Protein AF-A0A3N5YBY5-F1 (afdb_monomer)

Radius of gyration: 33.82 Å; Cα contacts (8 Å, |Δi|>4): 2757; chains: 1; bounding box: 139×80×97 Å

Nearest PDB structures (foldseek):
  2w78-assembly2_B  TM=7.275E-01  e=4.255E-14  Pseudomonas aeruginosa PAO1
  2iah-assembly1_A  TM=6.983E-01  e=4.044E-14  Pseudomonas aeruginosa
  1xkw-assembly1_A  TM=7.109E-01  e=9.122E-14  Pseudomonas aeruginosa
  3qq2-assembly1_A-2  TM=3.148E-01  e=1.430E-02  Bordetella pertussis
  3qq2-assembly2_B  TM=3.368E-01  e=1.409E-01  Bordetella pertussis

Foldseek 3Di:
DDDDDDDDDDDDDDDDDDDDDDDDDDDDDDDDDDDDDPVVVVVVVVVVVVVVVPDDPDFFFDALWFKEKEFEEEPVRFTDWQKWKWKAAAFFRFIDIFTAHPRRIAMGPRHHFGWIKIWTDDAQWEIEIEPTFTTDGPYHFYDYHYTYGDRDPDYHYDPDDTDPDDQFDQWDKDKQFLCNLPPADDLQQFSVQVLQLGFQKDWDDQDNQAPHRSFIQMWGQQAFSLQEWEEESRFTWADQQQSHRPLTDGDGSNQWGMKMWTAFQDFQLDFQGDGIYMYTYGDWAGADKDKDKDKDWDWQVPDDADPVCVVVVHDRDTWIKIKIKMKIKHAPPGSFKIKIKIKIKIKTKHQRHLWFWKAFFWAQQLLAPPLPLVSLQVLLVLVVFPHFDLLLSCLSVDAFPVRARLQHHAPHHDPRRRDTHRHMGGHIKIKIKMKMKMWMWGDDPSFKIKIKIKIKMKMKIKGQRDEPVIRDNQEGGRWIKIKIKIKIKIKIKMWGDPDSFKITMWMKIKIKMKMWMAIDARDFCVSSLADDLLCVVVGGAAFEEEPRGHTGTHYQWGTKIKMKMKMKRWFWMWGDDDQKIKIWTKIKMKIKMKMFIGGCQSKHWYHDHVSCSRLLWTAKIKHKDFDRIWTKIWMKMKIKMWIFGCPDPFKTKIWIKMKIKTGAIFTAALLAKAFDPVQFDLDDPFDDPVHADDAGGGIDRGHGPGGQEHIDIDMKIWIKMKGDPDPDSFKIKIKIKIKGWHHDRCNLVNQSSDAAQGMDMAMAHTGNQRSQRTFNPNPADPSGGRGPPGPGAYHDPSDGDPVHGDHRFGEGEDRPQDIKMKMKIKIKMWGDPDDFKIKIKMKIKMKIALQKAKDQPQDADDDDDDQPPDSQRDPDDDGHYMYITRGKMKIKIKIKMWMFGDDPQKGKIKIKIAMFIWMLQNADPSGNPDDHRDPPVPSVVSTDTHPPDDRIDIKMKMKGQDDQPDDDPDPVVRCVRRVDMDIYMDD

Sequence (987 aa):
MASGGPFPCGGGFMDMVSPPTVLYRGVGPPRGNRPLATRHFRLLLVAWILASLAPPRVIAQTVSTGAIVGTVRDQTGAGVPRVAVKITLKDSGVVREVLSNEKGGYVASLLAPGRYSVAAKLEGFQTAVVDPVTVRVTERTTVAITLLAGGGSDTVVVTGEVPLINSSTAAKGEVIEETSIRQLPLPTLNFQQLLALSPGASASLSNNTDLGRGDTFISVNGQRMTSNNMTINGTEVISAGSNSTVNVAVPAPDTLQEFVVQTSLFNAASGRNSGGNVAVLTKSGSNDFHGHLYEFLRNRVLNANDFFLNSRGRDRPILTRNQFGGTLGGPILKDKIHF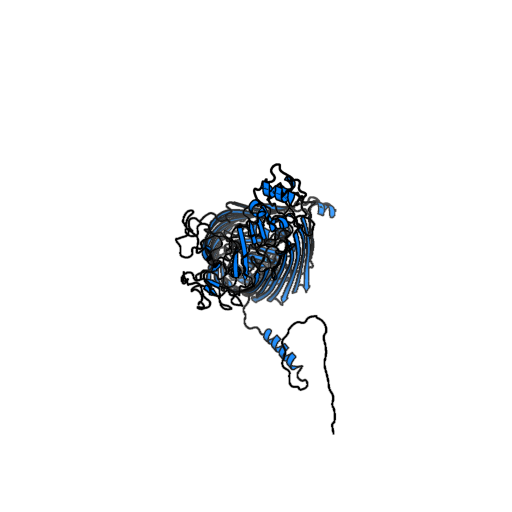FVSYQGTRERNGTSLANSLATPNIPAGLTEDRSTAALQKLADAHGASAVDPVSLGLLQARLPNGQYAIPSAGAAAEDPTTLVPTPLSAISRFNENQSNVNIDLQIGTDDRLDWKVFFSRVSQYQALFSFLGPNPFQAPGYGGYVDHDNWVVTLSETHVFNSRIVNRALYGFNSSAGKFAPEEPFTNAQFGIANPLANDYPGLSTIGVTGLFTIGSTSLADGSAAGRTHNWTDTLSWSRGRHDMTLGGHVRHTALDLHLDFYSRGSVLFSNFKDFLGGITAVAFLGNGIRDRELRTTDSALFFQDDIRLTRNFTLNAGVRFEHYGGISENEGRLSAFYPEIFAKNQLPCTPAAPCNPPSGIKLLSPGQTLNPGTHHFAPRLGFAWSPLAGDGLAVRGGYGVYFDKFSLNIGVQQVLNYPNGVVGTGLAGPFFANPFPDLSTTEFPVSPVIPSPVPYYAGGVASADLRTPISGLFVDPSLRTPYVYVYSLGIQWQPARHYAVELDYVGNKGTKLINIRTLNQGVGATAPYTASGFSNNKVLNGLQMVETTGISHYDSLQASLKRRFDPLDFLVSYTFSKSKDDYSGAPASELNALPGDQQDRRSQRALSNLDRAHRVVANFVWFPKVVHSGGSTIAGRLLNDWQFSGIVT

Solvent-accessible surface area (backbone atoms only — not comparable to full-atom values): 50349 Å² total; per-residue (Å²): 135,93,87,86,87,86,91,90,89,85,88,88,80,90,85,87,93,84,90,80,87,91,76,84,87,84,84,88,86,87,88,88,81,87,92,80,64,79,66,53,60,54,51,50,51,50,48,51,53,51,52,74,68,52,76,72,93,76,83,50,8,43,75,68,26,10,22,46,36,36,37,35,21,38,88,85,70,49,41,42,51,70,30,42,36,40,38,30,35,66,55,42,61,51,61,47,63,29,54,20,34,89,66,3,38,36,59,46,69,78,33,71,56,47,50,25,38,41,36,39,42,47,92,59,29,26,34,29,32,37,49,69,42,68,32,42,64,78,39,73,36,62,49,78,42,66,38,49,83,38,81,54,93,55,70,48,75,43,76,55,78,68,67,89,64,69,51,67,48,35,49,38,62,50,74,48,44,39,67,58,56,62,57,41,83,52,75,51,54,41,58,68,70,60,61,41,56,43,60,52,36,40,55,70,84,62,58,73,49,47,75,60,54,50,72,52,63,49,32,19,54,64,33,44,45,48,22,43,42,41,24,52,69,59,21,64,46,57,26,58,61,33,29,21,67,50,87,50,81,77,71,52,38,90,46,38,45,35,34,34,44,32,50,43,66,69,57,31,91,58,68,72,30,57,24,30,42,34,47,34,35,65,45,74,28,22,60,56,79,49,67,53,75,52,71,49,82,46,46,48,88,82,49,81,65,56,68,73,42,50,77,67,76,42,78,70,52,54,38,37,36,40,43,34,37,37,41,45,30,16,47,82,38,74,66,34,28,20,28,18,38,33,41,40,39,40,44,36,40,33,15,57,12,64,60,28,11,31,22,46,23,33,24,38,15,51,42,43,90,64,56,48,71,71,50,46,38,54,45,22,52,72,54,70,22,96,48,61,24,73,44,43,49,45,49,59,56,33,59,42,100,86,69,48,51,46,55,67,53,25,87,55,79,51,96,54,41,72,44,72,34,76,37,76,45,67,27,74,14,35,30,36,37,45,35,40,36,46,27,40,37,37,50,49,84,81,39,38,36,40,39,40,39,38,39,40,33,45,37,46,32,37,28,22,37,36,50,77,91,47,62,56,47,29,42,38,59,68,24,18,22,44,41,37,37,39,27,39,40,39,32,42,36,36,37,39,50,84,47,58,43,36,36,39,18,30,32,45,18,41,25,33,33,39,37,38,38,38,59,36,67,87,50,38,26,64,82,45,55,28,52,52,67,41,37,90,87,33,44,38,23,30,20,41,35,31,56,89,22,38,27,40,45,32,42,46,55,39,47,36,36,39,39,34,39,36,44,37,39,30,25,27,37,39,41,55,55,94,49,39,40,33,42,34,40,32,34,41,37,44,39,40,36,42,35,36,50,45,49,22,47,44,22,31,40,36,17,76,33,69,39,33,41,34,43,23,26,35,51,36,22,34,27,23,50,59,59,36,62,46,47,37,35,34,48,36,40,35,40,23,37,27,36,46,33,46,79,52,100,43,36,22,39,36,44,25,32,23,42,39,34,49,43,27,50,19,25,67,85,23,69,44,53,45,51,39,79,91,56,43,64,87,76,62,75,74,63,43,99,92,47,81,60,69,66,58,50,36,62,42,76,34,54,56,64,44,54,69,41,71,60,48,80,45,82,29,48,33,43,26,27,6,28,30,90,55,103,54,97,40,44,25,40,31,22,38,42,33,43,33,46,33,62,81,42,44,36,67,64,57,50,29,40,53,16,54,48,33,12,49,70,42,43,13,53,55,39,79,26,55,50,46,39,48,38,82,55,67,87,65,65,72,64,40,72,60,38,55,70,32,84,51,45,26,24,49,93,74,36,75,34,89,92,38,50,34,75,75,35,31,58,28,43,39,86,80,54,48,78,23,33,29,45,43,37,36,46,31,40,34,36,41,88,44,100,52,34,33,39,38,44,30,43,43,38,31,37,38,38,30,29,68,38,57,44,58,75,40,70,79,71,77,97,81,58,76,87,79,85,60,97,55,57,68,87,68,92,75,73,58,39,28,32,42,39,42,70,24,46,36,40,20,44,31,47,32,36,34,45,39,36,52,57,87,53,44,34,33,42,37,20,32,28,42,36,49,25,31,19,45,58,65,57,43,85,56,30,62,78,80,57,75,62,82,58,77,84,52,55,73,81,44,56,47,72,26,90,73,45,51,54,69,45,55,30,40,38,41,40,36,44,60,71,76,72,47,88,64,94,46,70,65,57,28,54,78,52,28,72,56,72,51,55,39,75,48,110

Structure (mmCIF, N/CA/C/O backbone):
data_AF-A0A3N5YBY5-F1
#
_entry.id   AF-A0A3N5YBY5-F1
#
loop_
_atom_site.group_PDB
_atom_site.id
_atom_site.type_symbol
_atom_site.label_atom_id
_atom_site.label_alt_id
_atom_site.label_comp_id
_atom_site.label_asym_id
_atom_site.label_entity_id
_atom_site.label_seq_id
_atom_site.pdbx_PDB_ins_code
_atom_site.Cartn_x
_atom_site.Cartn_y
_atom_site.Cartn_z
_atom_site.occupancy
_atom_site.B_iso_or_equiv
_atom_site.auth_seq_id
_atom_site.auth_comp_id
_atom_site.auth_asym_id
_atom_site.auth_atom_id
_atom_site.pdbx_PDB_model_num
ATOM 1 N N . MET A 1 1 ? 95.776 -48.937 -19.760 1.00 31.14 1 MET A N 1
ATOM 2 C CA . MET A 1 1 ? 95.254 -47.549 -19.786 1.00 31.14 1 MET A CA 1
ATOM 3 C C . MET A 1 1 ? 93.733 -47.610 -19.968 1.00 31.14 1 MET A C 1
ATOM 5 O O . MET A 1 1 ? 93.302 -48.553 -20.615 1.00 31.14 1 MET A O 1
ATOM 9 N N . ALA A 1 2 ? 92.984 -46.619 -19.453 1.00 32.22 2 ALA A N 1
ATOM 10 C CA . ALA A 1 2 ? 91.539 -46.330 -19.658 1.00 32.22 2 ALA A CA 1
ATOM 11 C C . ALA A 1 2 ? 90.434 -47.233 -19.016 1.00 32.22 2 ALA A C 1
ATOM 13 O O . ALA A 1 2 ? 90.476 -48.455 -19.121 1.00 32.22 2 ALA A O 1
ATOM 14 N N . SER A 1 3 ? 89.424 -46.576 -18.396 1.00 30.06 3 SER A N 1
ATOM 15 C CA . SER A 1 3 ? 88.112 -47.052 -17.855 1.00 30.06 3 SER A CA 1
ATOM 16 C C . SER A 1 3 ? 87.299 -45.836 -17.301 1.00 30.06 3 SER A C 1
ATOM 18 O O . SER A 1 3 ? 87.886 -44.763 -17.185 1.00 30.06 3 SER A O 1
ATOM 20 N N . GLY A 1 4 ? 85.995 -45.853 -16.940 1.00 24.27 4 GLY A N 1
ATOM 21 C CA . GLY A 1 4 ? 84.892 -46.810 -17.192 1.00 24.27 4 GLY A CA 1
ATOM 22 C C . GLY A 1 4 ? 83.637 -46.651 -16.273 1.00 24.27 4 GLY A C 1
ATOM 23 O O . GLY A 1 4 ? 83.687 -47.080 -15.126 1.00 24.27 4 GLY A O 1
ATOM 24 N N . GLY A 1 5 ? 82.495 -46.143 -16.786 1.00 19.98 5 GLY A N 1
ATOM 25 C CA . GLY A 1 5 ? 81.152 -46.080 -16.120 1.00 19.98 5 GLY A CA 1
ATOM 26 C C . GLY A 1 5 ? 80.858 -44.827 -15.246 1.00 19.98 5 GLY A C 1
ATOM 27 O O . GLY A 1 5 ? 81.775 -44.021 -15.096 1.00 19.98 5 GLY A O 1
ATOM 28 N N . PRO A 1 6 ? 79.660 -44.648 -14.604 1.00 35.16 6 PRO A N 1
ATOM 29 C CA . PRO A 1 6 ? 78.338 -45.311 -14.804 1.00 35.16 6 PRO A CA 1
ATOM 30 C C . PRO A 1 6 ? 77.009 -44.475 -14.538 1.00 35.16 6 PRO A C 1
ATOM 32 O O . PRO A 1 6 ? 76.935 -43.711 -13.586 1.00 35.16 6 PRO A O 1
ATOM 35 N N . PHE A 1 7 ? 75.908 -44.766 -15.274 1.00 23.44 7 PHE A N 1
ATOM 36 C CA . PHE A 1 7 ? 74.462 -44.896 -14.849 1.00 23.44 7 PHE A CA 1
ATOM 37 C C . PHE A 1 7 ? 73.559 -43.717 -14.264 1.00 23.44 7 PHE A C 1
ATOM 39 O O . PHE A 1 7 ? 74.070 -42.608 -14.157 1.00 23.44 7 PHE A O 1
ATOM 46 N N . PRO A 1 8 ? 72.188 -43.838 -14.078 1.00 38.22 8 PRO A N 1
ATOM 47 C CA . PRO A 1 8 ? 71.213 -42.833 -14.617 1.00 38.22 8 PRO A CA 1
ATOM 48 C C . PRO A 1 8 ? 69.957 -42.429 -13.736 1.00 38.22 8 PRO A C 1
ATOM 50 O O . PRO A 1 8 ? 69.976 -42.573 -12.518 1.00 38.22 8 PRO A O 1
ATOM 53 N N . CYS A 1 9 ? 68.837 -42.044 -14.410 1.00 22.69 9 CYS A N 1
ATOM 54 C CA . CYS A 1 9 ? 67.406 -41.839 -14.003 1.00 22.69 9 CYS A CA 1
ATOM 55 C C . CYS A 1 9 ? 66.960 -40.422 -13.548 1.00 22.69 9 CYS A C 1
ATOM 57 O O . CYS A 1 9 ? 67.701 -39.748 -12.847 1.00 22.69 9 CYS A O 1
ATOM 59 N N . GLY A 1 10 ? 65.752 -39.908 -13.879 1.00 23.75 10 GLY A N 1
ATOM 60 C CA . GLY A 1 10 ? 64.615 -40.401 -14.709 1.00 23.75 10 GLY A CA 1
ATOM 61 C C . GLY A 1 10 ? 63.506 -39.317 -14.902 1.00 23.75 10 GLY A C 1
ATOM 62 O O . GLY A 1 10 ? 63.666 -38.223 -14.368 1.00 23.75 10 GLY A O 1
ATOM 63 N N . GLY A 1 11 ? 62.397 -39.558 -15.641 1.00 22.47 11 GLY A N 1
ATOM 64 C CA . GLY A 1 11 ? 61.327 -38.538 -15.843 1.00 22.47 11 GLY A CA 1
ATOM 65 C C . GLY A 1 11 ? 60.123 -38.893 -16.760 1.00 22.47 11 GLY A C 1
ATOM 66 O O . GLY A 1 11 ? 59.974 -40.047 -17.151 1.00 22.47 11 GLY A O 1
ATOM 67 N N . GLY A 1 12 ? 59.302 -37.878 -17.111 1.00 23.62 12 GLY A N 1
ATOM 68 C CA . GLY A 1 12 ? 58.110 -37.909 -18.009 1.00 23.62 12 GLY A CA 1
ATOM 69 C C . GLY A 1 12 ? 56.735 -37.990 -17.298 1.00 23.62 12 GLY A C 1
ATOM 70 O O . GLY A 1 12 ? 56.706 -38.303 -16.113 1.00 23.62 12 GLY A O 1
ATOM 71 N N . PHE A 1 13 ? 55.562 -37.750 -17.920 1.00 23.14 13 PHE A N 1
ATOM 72 C CA . PHE A 1 13 ? 55.156 -36.865 -19.045 1.00 23.14 13 PHE A CA 1
ATOM 73 C C . PHE A 1 13 ? 53.597 -36.665 -19.014 1.00 23.14 13 PHE A C 1
ATOM 75 O O . PHE A 1 13 ? 52.918 -37.428 -18.338 1.00 23.14 13 PHE A O 1
ATOM 82 N N . MET A 1 14 ? 53.070 -35.630 -19.697 1.00 24.73 14 MET A N 1
ATOM 83 C CA . MET A 1 14 ? 51.653 -35.185 -19.926 1.00 24.73 14 MET A CA 1
ATOM 84 C C . MET A 1 14 ? 50.441 -36.116 -19.638 1.00 24.73 14 MET A C 1
ATOM 86 O O . MET A 1 14 ? 50.483 -37.273 -20.036 1.00 24.73 14 MET A O 1
ATOM 90 N N . ASP A 1 15 ? 49.298 -35.539 -19.184 1.00 24.06 15 ASP A N 1
ATOM 91 C CA . ASP A 1 15 ? 48.032 -35.526 -19.977 1.00 24.06 15 ASP A CA 1
ATOM 92 C C . ASP A 1 15 ? 46.940 -34.489 -19.523 1.00 24.06 15 ASP A C 1
ATOM 94 O O . ASP A 1 15 ? 47.198 -33.641 -18.669 1.00 24.06 15 ASP A O 1
ATOM 98 N N . MET A 1 16 ? 45.760 -34.524 -20.172 1.00 24.00 16 MET A N 1
ATOM 99 C CA . MET A 1 16 ? 44.712 -33.491 -20.383 1.00 24.00 16 MET A CA 1
ATOM 100 C C . MET A 1 16 ? 43.840 -32.896 -19.232 1.00 24.00 16 MET A C 1
ATOM 102 O O . MET A 1 16 ? 43.661 -33.427 -18.141 1.00 24.00 16 MET A O 1
ATOM 106 N N . VAL A 1 17 ? 43.220 -31.763 -19.609 1.00 24.83 17 VAL A N 1
ATOM 107 C CA . VAL A 1 17 ? 42.295 -30.802 -18.955 1.00 24.83 17 VAL A CA 1
ATOM 108 C C . VAL A 1 17 ? 41.044 -31.357 -18.231 1.00 24.83 17 VAL A C 1
ATOM 110 O O . VAL A 1 17 ? 40.210 -32.006 -18.859 1.00 24.83 17 VAL A O 1
ATOM 113 N N . SER A 1 18 ? 40.803 -30.916 -16.978 1.00 23.08 18 SER A N 1
ATOM 114 C CA . SER A 1 18 ? 39.488 -30.478 -16.418 1.00 23.08 18 SER A CA 1
ATOM 115 C C . SER A 1 18 ? 39.615 -29.925 -14.967 1.00 23.08 18 SER A C 1
ATOM 117 O O . SER A 1 18 ? 40.661 -30.131 -14.351 1.00 23.08 18 SER A O 1
ATOM 119 N N . PRO A 1 19 ? 38.637 -29.158 -14.421 1.00 39.25 19 PRO A N 1
ATOM 120 C CA . PRO A 1 19 ? 38.922 -28.121 -13.408 1.00 39.25 19 PRO A CA 1
ATOM 121 C C . PRO A 1 19 ? 38.645 -28.467 -11.925 1.00 39.25 19 PRO A C 1
ATOM 123 O O . PRO A 1 19 ? 37.700 -29.186 -11.602 1.00 39.25 19 PRO A O 1
ATOM 126 N N . PRO A 1 20 ? 39.403 -27.829 -11.011 1.00 29.12 20 PRO A N 1
ATOM 127 C CA . PRO A 1 20 ? 38.884 -27.279 -9.745 1.00 29.12 20 PRO A CA 1
ATOM 128 C C . PRO A 1 20 ? 39.329 -25.808 -9.531 1.00 29.12 20 PRO A C 1
ATOM 130 O O . PRO A 1 20 ? 40.441 -25.423 -9.874 1.00 29.12 20 PRO A O 1
ATOM 133 N N . THR A 1 21 ? 38.476 -24.896 -9.057 1.00 27.27 21 THR A N 1
ATOM 134 C CA . THR A 1 21 ? 38.075 -24.713 -7.641 1.00 27.27 21 THR A CA 1
ATOM 135 C C . THR A 1 21 ? 39.260 -24.415 -6.711 1.00 27.27 21 THR A C 1
ATOM 137 O O . THR A 1 21 ? 39.928 -25.328 -6.230 1.00 27.27 21 THR A O 1
ATOM 140 N N . VAL A 1 22 ? 39.491 -23.131 -6.408 1.00 26.27 22 VAL A N 1
ATOM 141 C CA . VAL A 1 22 ? 40.531 -22.678 -5.466 1.00 26.27 22 VAL A CA 1
ATOM 142 C C . VAL A 1 22 ? 39.937 -22.460 -4.072 1.00 26.27 22 VAL A C 1
ATOM 144 O O . VAL A 1 22 ? 39.065 -21.616 -3.887 1.00 26.27 22 VAL A O 1
ATOM 147 N N . LEU A 1 23 ? 40.472 -23.167 -3.074 1.00 26.52 23 LEU A N 1
ATOM 148 C CA . LEU A 1 23 ? 40.331 -22.839 -1.652 1.00 26.52 23 LEU A CA 1
ATOM 149 C C . LEU A 1 23 ? 41.713 -22.868 -0.985 1.00 26.52 23 LEU A C 1
ATOM 151 O O . LEU A 1 23 ? 42.589 -23.645 -1.370 1.00 26.52 23 LEU A O 1
ATOM 155 N N . TYR A 1 24 ? 41.923 -21.984 -0.010 1.00 27.33 24 TYR A N 1
ATOM 156 C CA . TYR A 1 24 ? 43.240 -21.744 0.588 1.00 27.33 24 TYR A CA 1
ATOM 157 C C . TYR A 1 24 ? 43.753 -22.920 1.438 1.00 27.33 24 TYR A C 1
ATOM 159 O O . TYR A 1 24 ? 42.990 -23.635 2.088 1.00 27.33 24 TYR A O 1
ATOM 167 N N . ARG A 1 25 ? 45.083 -23.085 1.475 1.00 26.69 25 ARG A N 1
ATOM 168 C CA . ARG A 1 25 ? 45.765 -24.060 2.343 1.00 26.69 25 ARG A CA 1
ATOM 169 C C . ARG A 1 25 ? 45.563 -23.724 3.825 1.00 26.69 25 ARG A C 1
ATOM 171 O O . ARG A 1 25 ? 45.786 -22.589 4.235 1.00 26.69 25 ARG A O 1
ATOM 178 N N . GLY A 1 26 ? 45.260 -24.741 4.630 1.00 25.44 26 GLY A N 1
ATOM 179 C CA . GLY A 1 26 ? 45.370 -24.675 6.091 1.00 25.44 26 GLY A CA 1
ATOM 180 C C . GLY A 1 26 ? 46.791 -24.954 6.605 1.00 25.44 26 GLY A C 1
ATOM 181 O O . GLY A 1 26 ? 47.669 -25.383 5.854 1.00 25.44 26 GLY A O 1
ATOM 182 N N . VAL A 1 27 ? 46.993 -24.759 7.911 1.00 28.73 27 VAL A N 1
ATOM 183 C CA . VAL A 1 27 ? 48.211 -25.134 8.657 1.00 28.73 27 VAL A CA 1
ATOM 184 C C . VAL A 1 27 ? 47.902 -26.324 9.577 1.00 28.73 27 VAL A C 1
ATOM 186 O O . VAL A 1 27 ? 46.794 -26.436 10.098 1.00 28.73 27 VAL A O 1
ATOM 189 N N . GLY A 1 28 ? 48.861 -27.244 9.732 1.00 27.41 28 GLY A N 1
ATOM 190 C CA . GLY A 1 28 ? 48.680 -28.515 10.447 1.00 27.41 28 GLY A CA 1
ATOM 191 C C . GLY A 1 28 ? 48.826 -28.457 11.985 1.00 27.41 28 GLY A C 1
ATOM 192 O O . GLY A 1 28 ? 49.253 -27.439 12.527 1.00 27.41 28 GLY A O 1
ATOM 193 N N . PRO A 1 29 ? 48.490 -29.556 12.696 1.00 40.53 29 PRO A N 1
ATOM 194 C CA . PRO A 1 29 ? 48.344 -29.591 14.159 1.00 40.53 29 PRO A CA 1
ATOM 195 C C . PRO A 1 29 ? 49.488 -30.323 14.897 1.00 40.53 29 PRO A C 1
ATOM 197 O O . PRO A 1 29 ? 50.286 -31.028 14.275 1.00 40.53 29 PRO A O 1
ATOM 200 N N . PRO A 1 30 ? 49.465 -30.323 16.245 1.00 33.22 30 PRO A N 1
ATOM 201 C CA . PRO A 1 30 ? 49.961 -31.446 17.043 1.00 33.22 30 PRO A CA 1
ATOM 202 C C . PRO A 1 30 ? 48.867 -32.172 17.863 1.00 33.22 30 PRO A C 1
ATOM 204 O O . PRO A 1 30 ? 47.788 -31.658 18.138 1.00 33.22 30 PRO A O 1
ATOM 207 N N . ARG A 1 31 ? 49.168 -33.430 18.207 1.00 29.16 31 ARG A N 1
ATOM 208 C CA . ARG A 1 31 ? 48.265 -34.510 18.662 1.00 29.16 31 ARG A CA 1
ATOM 209 C C . ARG A 1 31 ? 47.920 -34.493 20.168 1.00 29.16 31 ARG A C 1
ATOM 211 O O . ARG A 1 31 ? 48.782 -34.187 20.981 1.00 29.16 31 ARG A O 1
ATOM 218 N N . GLY A 1 32 ? 46.765 -35.079 20.522 1.00 27.03 32 GLY A N 1
ATOM 219 C CA . GLY A 1 32 ? 46.484 -35.696 21.840 1.00 27.03 32 GLY A CA 1
ATOM 220 C C . GLY A 1 32 ? 45.522 -34.919 22.769 1.00 27.03 32 GLY A C 1
ATOM 221 O O . GLY A 1 32 ? 45.461 -33.703 22.694 1.00 27.03 32 GLY A O 1
ATOM 222 N N . ASN A 1 33 ? 44.754 -35.552 23.673 1.00 28.03 33 ASN A N 1
ATOM 223 C CA . ASN A 1 33 ? 44.588 -36.994 23.922 1.00 28.03 33 ASN A CA 1
ATOM 224 C C . ASN A 1 33 ? 43.278 -37.320 24.704 1.00 28.03 33 ASN A C 1
ATOM 226 O O . ASN A 1 33 ? 43.123 -36.849 25.822 1.00 28.03 33 ASN A O 1
ATOM 230 N N . ARG A 1 34 ? 42.413 -38.194 24.147 1.00 31.67 34 ARG A N 1
ATOM 231 C CA . ARG A 1 34 ? 41.228 -38.892 24.740 1.00 31.67 34 ARG A CA 1
ATOM 232 C C . ARG A 1 34 ? 40.074 -38.066 25.391 1.00 31.67 34 ARG A C 1
ATOM 234 O O . ARG A 1 34 ? 40.276 -36.943 25.832 1.00 31.67 34 ARG A O 1
ATOM 241 N N . PRO A 1 35 ? 38.825 -38.599 25.423 1.00 35.84 35 PRO A N 1
ATOM 242 C CA . PRO A 1 35 ? 37.631 -37.812 25.762 1.00 35.84 35 PRO A CA 1
ATOM 243 C C . PRO A 1 35 ? 37.178 -37.917 27.229 1.00 35.84 35 PRO A C 1
ATOM 245 O O . PRO A 1 35 ? 37.135 -39.000 27.809 1.00 35.84 35 PRO A O 1
ATOM 248 N N . LEU A 1 36 ? 36.702 -36.795 27.775 1.00 33.97 36 LEU A N 1
ATOM 249 C CA . LEU A 1 36 ? 35.921 -36.695 29.013 1.00 33.97 36 LEU A CA 1
ATOM 250 C C . LEU A 1 36 ? 34.865 -35.575 28.870 1.00 33.97 36 LEU A C 1
ATOM 252 O O . LEU A 1 36 ? 34.923 -34.770 27.946 1.00 33.97 36 LEU A O 1
ATOM 256 N N . ALA A 1 37 ? 33.911 -35.512 29.806 1.00 36.91 37 ALA A N 1
ATOM 257 C CA . ALA A 1 37 ? 32.986 -34.383 30.009 1.00 36.91 37 ALA A CA 1
ATOM 258 C C . ALA A 1 37 ? 31.827 -34.129 29.003 1.00 36.91 37 ALA A C 1
ATOM 260 O O . ALA A 1 37 ? 31.244 -33.044 29.029 1.00 36.91 37 ALA A O 1
ATOM 261 N N . THR A 1 38 ? 31.329 -35.125 28.256 1.00 43.66 38 THR A N 1
ATOM 262 C CA . THR A 1 38 ? 30.087 -34.994 27.441 1.00 43.66 38 THR A CA 1
ATOM 263 C C . THR A 1 38 ? 28.827 -34.600 28.243 1.00 43.66 38 THR A C 1
ATOM 265 O O . THR A 1 38 ? 27.834 -34.160 27.664 1.00 43.66 38 THR A O 1
ATOM 268 N N . ARG A 1 39 ? 28.849 -34.722 29.581 1.00 39.44 39 ARG A N 1
ATOM 269 C CA . ARG A 1 39 ? 27.802 -34.198 30.483 1.00 39.44 39 ARG A CA 1
ATOM 270 C C . ARG A 1 39 ? 27.863 -32.676 30.677 1.00 39.44 39 ARG A C 1
ATOM 272 O O . ARG A 1 39 ? 26.812 -32.056 30.805 1.00 39.44 39 ARG A O 1
ATOM 279 N N . HIS A 1 40 ? 29.049 -32.066 30.661 1.00 41.97 40 HIS A N 1
ATOM 280 C CA . HIS A 1 40 ? 29.202 -30.632 30.937 1.00 41.97 40 HIS A CA 1
ATOM 281 C C . HIS A 1 40 ? 28.741 -29.762 29.767 1.00 41.97 40 HIS A C 1
ATOM 283 O O . HIS A 1 40 ? 28.111 -28.738 30.001 1.00 41.97 40 HIS A O 1
ATOM 289 N N . PHE A 1 41 ? 28.936 -30.197 28.516 1.00 46.31 41 PHE A N 1
ATOM 290 C CA . PHE A 1 41 ? 28.418 -29.460 27.356 1.00 46.31 41 PHE A CA 1
ATOM 291 C C . PHE A 1 41 ? 26.880 -29.411 27.333 1.00 46.31 41 PHE A C 1
ATOM 293 O O . PHE A 1 41 ? 26.304 -28.381 27.004 1.00 46.31 41 PHE A O 1
ATOM 300 N N . ARG A 1 42 ? 26.194 -30.484 27.764 1.00 44.69 42 ARG A N 1
ATOM 301 C CA . ARG A 1 42 ? 24.725 -30.477 27.914 1.00 44.69 42 ARG A CA 1
ATOM 302 C C . ARG A 1 42 ? 24.258 -29.581 29.064 1.00 44.69 42 ARG A C 1
ATOM 304 O O . ARG A 1 42 ? 23.269 -28.881 28.894 1.00 44.69 42 ARG A O 1
ATOM 311 N N . LEU A 1 43 ? 24.971 -29.563 30.193 1.00 45.28 43 LEU A N 1
ATOM 312 C CA . LEU A 1 43 ? 24.684 -28.635 31.295 1.00 45.28 43 LEU A CA 1
ATOM 313 C C . LEU A 1 43 ? 24.917 -27.172 30.898 1.00 45.28 43 LEU A C 1
ATOM 315 O O . LEU A 1 43 ? 24.092 -26.334 31.232 1.00 45.28 43 LEU A O 1
ATOM 319 N N . LEU A 1 44 ? 25.973 -26.872 30.138 1.00 50.09 44 LEU A N 1
ATOM 320 C CA . LEU A 1 44 ? 26.223 -25.531 29.603 1.00 50.09 44 LEU A CA 1
ATOM 321 C C . LEU A 1 44 ? 25.176 -25.124 28.561 1.00 50.09 44 LEU A C 1
ATOM 323 O O . LEU A 1 44 ? 24.703 -23.997 28.618 1.00 50.09 44 LEU A O 1
ATOM 327 N N . LEU A 1 45 ? 24.751 -26.026 27.670 1.00 53.22 45 LEU A N 1
ATOM 328 C CA . LEU A 1 45 ? 23.679 -25.743 26.708 1.00 53.22 45 LEU A CA 1
ATOM 329 C C . LEU A 1 45 ? 22.338 -25.487 27.416 1.00 53.22 45 LEU A C 1
ATOM 331 O O . LEU A 1 45 ? 21.644 -24.533 27.086 1.00 53.22 45 LEU A O 1
ATOM 335 N N . VAL A 1 46 ? 21.995 -26.292 28.429 1.00 59.47 46 VAL A N 1
ATOM 336 C CA . VAL A 1 46 ? 20.793 -26.088 29.255 1.00 59.47 46 VAL A CA 1
ATOM 337 C C . VAL A 1 46 ? 20.902 -24.811 30.094 1.00 59.47 46 VAL A C 1
ATOM 339 O O . VAL A 1 46 ? 19.911 -24.103 30.221 1.00 59.47 46 VAL A O 1
ATOM 342 N N . ALA A 1 47 ? 22.086 -24.456 30.599 1.00 51.47 47 ALA A N 1
ATOM 343 C CA . ALA A 1 47 ? 22.315 -23.183 31.280 1.00 51.47 47 ALA A CA 1
ATOM 344 C C . ALA A 1 47 ? 22.220 -21.982 30.323 1.00 51.47 47 ALA A C 1
ATOM 346 O O . ALA A 1 47 ? 21.703 -20.947 30.722 1.00 51.47 47 ALA A O 1
ATOM 347 N N . TRP A 1 48 ? 22.647 -22.113 29.062 1.00 54.59 48 TRP A N 1
ATOM 348 C CA . TRP A 1 48 ? 22.474 -21.076 28.036 1.00 54.59 48 TRP A CA 1
ATOM 349 C C . TRP A 1 48 ? 21.000 -20.912 27.647 1.00 54.59 48 TRP A C 1
ATOM 351 O O . TRP A 1 48 ? 20.507 -19.792 27.571 1.00 54.59 48 TRP A O 1
ATOM 361 N N . ILE A 1 49 ? 20.270 -22.022 27.495 1.00 58.75 49 ILE A N 1
ATOM 362 C CA . ILE A 1 49 ? 18.820 -22.019 27.258 1.00 58.75 49 ILE A CA 1
ATOM 363 C C . ILE A 1 49 ? 18.086 -21.385 28.452 1.00 58.75 49 ILE A C 1
ATOM 365 O O . ILE A 1 49 ? 17.273 -20.487 28.254 1.00 58.75 49 ILE A O 1
ATOM 369 N N . LEU A 1 50 ? 18.420 -21.760 29.691 1.00 47.25 50 LEU A N 1
ATOM 370 C CA . LEU A 1 50 ? 17.840 -21.164 30.901 1.00 47.25 50 LEU A CA 1
ATOM 371 C C . LEU A 1 50 ? 18.241 -19.693 31.101 1.00 47.25 50 LEU A C 1
ATOM 373 O O . LEU A 1 50 ? 17.424 -18.916 31.578 1.00 47.25 50 LEU A O 1
ATOM 377 N N . ALA A 1 51 ? 19.442 -19.280 30.687 1.00 38.41 51 ALA A N 1
ATOM 378 C CA . ALA A 1 51 ? 19.847 -17.874 30.671 1.00 38.41 51 ALA A CA 1
ATOM 379 C C . ALA A 1 51 ? 19.103 -17.071 29.589 1.00 38.41 51 ALA A C 1
ATOM 381 O O . ALA A 1 51 ? 18.743 -15.926 29.831 1.00 38.41 51 ALA A O 1
ATOM 382 N N . SER A 1 52 ? 18.792 -17.676 28.435 1.00 42.22 52 SER A N 1
ATOM 383 C CA . SER A 1 52 ? 17.913 -17.073 27.418 1.00 42.22 52 SER A CA 1
ATOM 384 C C . SER A 1 52 ? 16.425 -17.072 27.810 1.00 42.22 52 SER A C 1
ATOM 386 O O . SER A 1 52 ? 15.640 -16.329 27.229 1.00 42.22 52 SER A O 1
ATOM 388 N N . LEU A 1 53 ? 16.047 -17.868 28.818 1.00 40.16 53 LEU A N 1
ATOM 389 C CA . LEU A 1 53 ? 14.723 -17.883 29.452 1.00 40.16 53 LEU A CA 1
ATOM 390 C C . LEU A 1 53 ? 14.654 -17.023 30.728 1.00 40.16 53 LEU A C 1
ATOM 392 O O . LEU A 1 53 ? 13.580 -16.897 31.311 1.00 40.16 53 LEU A O 1
ATOM 396 N N . ALA A 1 54 ? 15.765 -16.425 31.168 1.00 31.45 54 ALA A N 1
ATOM 397 C CA . ALA A 1 54 ? 15.789 -15.468 32.267 1.00 31.45 54 ALA A CA 1
ATOM 398 C C . ALA A 1 54 ? 15.544 -14.060 31.696 1.00 31.45 54 ALA A C 1
ATOM 400 O O . ALA A 1 54 ? 16.443 -13.502 31.063 1.00 31.45 54 ALA A O 1
ATOM 401 N N . PRO A 1 55 ? 14.350 -13.462 31.871 1.00 34.66 55 PRO A N 1
ATOM 402 C CA . PRO A 1 55 ? 14.029 -12.216 31.195 1.00 34.66 55 PRO A CA 1
ATOM 403 C C . PRO A 1 55 ? 14.862 -11.051 31.758 1.00 34.66 55 PRO A C 1
ATOM 405 O O . PRO A 1 55 ? 14.711 -10.712 32.940 1.00 34.66 55 PRO A O 1
ATOM 408 N N . PRO A 1 56 ? 15.659 -10.331 30.939 1.00 26.89 56 PRO A N 1
ATOM 409 C CA . PRO A 1 56 ? 15.829 -8.907 31.197 1.00 26.89 56 PRO A CA 1
ATOM 410 C C . PRO A 1 56 ? 14.433 -8.268 31.239 1.00 26.89 56 PRO A C 1
ATOM 412 O O . PRO A 1 56 ? 13.532 -8.696 30.517 1.00 26.89 56 PRO A O 1
ATOM 415 N N . ARG A 1 57 ? 14.229 -7.247 32.082 1.00 25.02 57 ARG A N 1
ATOM 416 C CA . ARG A 1 57 ? 12.931 -6.559 32.224 1.00 25.02 57 ARG A CA 1
ATOM 417 C C . ARG A 1 57 ? 12.618 -5.682 31.002 1.00 25.02 57 ARG A C 1
ATOM 419 O O . ARG A 1 57 ? 12.624 -4.459 31.090 1.00 25.02 57 ARG A O 1
ATOM 426 N N . VAL A 1 58 ? 12.367 -6.324 29.866 1.00 22.09 58 VAL A N 1
ATOM 427 C CA . VAL A 1 58 ? 11.828 -5.722 28.647 1.00 22.09 58 VAL A CA 1
ATOM 428 C C . VAL A 1 58 ? 10.312 -5.681 28.799 1.00 22.09 58 VAL A C 1
ATOM 430 O O . VAL A 1 58 ? 9.672 -6.708 29.014 1.00 22.09 58 VAL A O 1
ATOM 433 N N . ILE A 1 59 ? 9.760 -4.475 28.758 1.00 23.59 59 ILE A N 1
ATOM 434 C CA . ILE A 1 59 ? 8.348 -4.194 29.016 1.00 23.59 59 ILE A CA 1
ATOM 435 C C . ILE A 1 59 ? 7.629 -4.158 27.652 1.00 23.59 59 ILE A C 1
ATOM 437 O O . ILE A 1 59 ? 8.117 -3.501 26.731 1.00 23.59 59 ILE A O 1
ATOM 441 N N . ALA A 1 60 ? 6.552 -4.940 27.509 1.00 23.31 60 ALA A N 1
ATOM 442 C CA . ALA A 1 60 ? 5.699 -5.012 26.312 1.00 23.31 60 ALA A CA 1
ATOM 443 C C . ALA A 1 60 ? 4.217 -5.223 26.709 1.00 23.31 60 ALA A C 1
ATOM 445 O O . ALA A 1 60 ? 3.943 -5.997 27.629 1.00 23.31 60 ALA A O 1
ATOM 446 N N . GLN A 1 61 ? 3.261 -4.547 26.051 1.00 39.25 61 GLN A N 1
ATOM 447 C CA . GLN A 1 61 ? 1.788 -4.568 26.255 1.00 39.25 61 GLN A CA 1
ATOM 448 C C . GLN A 1 61 ? 1.020 -3.928 25.038 1.00 39.25 61 GLN A C 1
ATOM 450 O O . GLN A 1 61 ? 1.670 -3.230 24.292 1.00 39.25 61 GLN A O 1
ATOM 455 N N . THR A 1 62 ? -0.266 -4.136 24.673 1.00 39.78 62 THR A N 1
ATOM 456 C CA . THR A 1 62 ? -0.749 -3.748 23.294 1.00 39.78 62 THR A CA 1
ATOM 457 C C . THR A 1 62 ? -2.220 -3.376 23.049 1.00 39.78 62 THR A C 1
ATOM 459 O O . THR A 1 62 ? -3.123 -3.692 23.818 1.00 39.78 62 THR A O 1
ATOM 462 N N . VAL A 1 63 ? -2.447 -2.730 21.890 1.00 46.69 63 VAL A N 1
ATOM 463 C CA . VAL A 1 63 ? -3.748 -2.483 21.245 1.00 46.69 63 VAL A CA 1
ATOM 464 C C . VAL A 1 63 ? -4.018 -3.517 20.141 1.00 46.69 63 VAL A C 1
ATOM 466 O O . VAL A 1 63 ? -3.267 -3.614 19.172 1.00 46.69 63 VAL A O 1
ATOM 469 N N . SER A 1 64 ? -5.112 -4.274 20.247 1.00 62.06 64 SER A N 1
ATOM 470 C CA . SER A 1 64 ? -5.712 -5.063 19.137 1.00 62.06 64 SER A CA 1
ATOM 471 C C . SER A 1 64 ? -7.165 -5.457 19.472 1.00 62.06 64 SER A C 1
ATOM 473 O O . SER A 1 64 ? -7.662 -6.519 19.111 1.00 62.06 64 SER A O 1
ATOM 475 N N . THR A 1 65 ? -7.832 -4.608 20.253 1.00 81.94 65 THR A N 1
ATOM 476 C CA . THR A 1 65 ? -8.916 -4.983 21.173 1.00 81.94 65 THR A CA 1
ATOM 477 C C . THR A 1 65 ? -10.035 -3.946 21.185 1.00 81.94 65 THR A C 1
ATOM 479 O O . THR A 1 65 ? -9.807 -2.785 20.836 1.00 81.94 65 THR A O 1
ATOM 482 N N . GLY A 1 66 ? -11.218 -4.340 21.650 1.00 84.50 66 GLY A N 1
ATOM 483 C CA . GLY A 1 66 ? -12.292 -3.426 22.045 1.00 84.50 66 GLY A CA 1
ATOM 484 C C . GLY A 1 66 ? -12.389 -3.252 23.566 1.00 84.50 66 GLY A C 1
ATOM 485 O O . GLY A 1 66 ? -11.531 -3.712 24.330 1.00 84.50 66 GLY A O 1
ATOM 486 N N . ALA A 1 67 ? -13.458 -2.596 24.015 1.00 87.81 67 ALA A N 1
ATOM 487 C CA . ALA A 1 67 ? -13.831 -2.507 25.426 1.00 87.81 67 ALA A CA 1
ATOM 488 C C . ALA A 1 67 ? -15.357 -2.491 25.607 1.00 87.81 67 ALA A C 1
ATOM 490 O O . ALA A 1 67 ? -16.077 -1.954 24.766 1.00 87.81 67 ALA A O 1
ATOM 491 N N . ILE A 1 68 ? -15.840 -3.008 26.740 1.00 88.06 68 ILE A N 1
ATOM 492 C CA . ILE A 1 68 ? -17.215 -2.787 27.215 1.00 88.06 68 ILE A CA 1
ATOM 493 C C . ILE A 1 68 ? -17.170 -1.736 28.320 1.00 88.06 68 ILE A C 1
ATOM 495 O O . ILE A 1 68 ? -16.360 -1.816 29.244 1.00 88.06 68 ILE A O 1
ATOM 499 N N . VAL A 1 69 ? -18.053 -0.746 28.244 1.00 86.19 69 VAL A N 1
ATOM 500 C CA . VAL A 1 69 ? -18.127 0.354 29.210 1.00 86.19 69 VAL A CA 1
ATOM 501 C C . VAL A 1 69 ? -19.588 0.604 29.560 1.00 86.19 69 VAL A C 1
ATOM 503 O O . VAL A 1 69 ? -20.445 0.557 28.688 1.00 86.19 69 VAL A O 1
ATOM 506 N N . GLY A 1 70 ? -19.920 0.897 30.815 1.00 85.06 70 GLY A N 1
ATOM 507 C CA . GLY A 1 70 ? -21.336 0.969 31.180 1.00 85.06 70 GLY A CA 1
ATOM 508 C C . GLY A 1 70 ? -21.657 1.702 32.467 1.00 85.06 70 GLY A C 1
ATOM 509 O O . GLY A 1 70 ? -20.777 2.263 33.127 1.00 85.06 70 GLY A O 1
ATOM 510 N N . THR A 1 71 ? -22.949 1.691 32.803 1.00 87.00 71 THR A N 1
ATOM 511 C CA . THR A 1 71 ? -23.483 2.083 34.115 1.00 87.00 71 THR A CA 1
ATOM 512 C C . THR A 1 71 ? -24.562 1.100 34.543 1.00 87.00 71 THR A C 1
ATOM 514 O O . THR A 1 71 ? -25.512 0.895 33.786 1.00 87.00 71 THR A O 1
ATOM 517 N N . VAL A 1 72 ? -24.451 0.559 35.754 1.00 89.94 72 VAL A N 1
ATOM 518 C CA . VAL A 1 72 ? -25.532 -0.168 36.425 1.00 89.94 72 VAL A CA 1
ATOM 519 C C . VAL A 1 72 ? -26.357 0.818 37.251 1.00 89.94 72 VAL A C 1
ATOM 521 O O . VAL A 1 72 ? -25.795 1.645 37.975 1.00 89.94 72 VAL A O 1
ATOM 524 N N . ARG A 1 73 ? -27.683 0.752 37.131 1.00 89.94 73 ARG A N 1
ATOM 525 C CA . ARG A 1 73 ? -28.645 1.612 37.833 1.00 89.94 73 ARG A CA 1
ATOM 526 C C . ARG A 1 73 ? -29.736 0.788 38.510 1.00 89.94 73 ARG A C 1
ATOM 528 O O . ARG A 1 73 ? -29.916 -0.376 38.171 1.00 89.94 73 ARG A O 1
ATOM 535 N N . ASP A 1 74 ? -30.459 1.393 39.441 1.00 88.62 74 ASP A N 1
ATOM 536 C CA . ASP A 1 74 ? -31.709 0.850 39.979 1.00 88.62 74 ASP A CA 1
ATOM 537 C C . ASP A 1 74 ? -32.938 1.417 39.239 1.00 88.62 74 ASP A C 1
ATOM 539 O O . ASP A 1 74 ? -32.818 2.227 38.314 1.00 88.62 74 ASP A O 1
ATOM 543 N N . GLN A 1 75 ? -34.134 1.010 39.670 1.00 85.06 75 GLN A N 1
ATOM 544 C CA . GLN A 1 75 ? -35.418 1.486 39.138 1.00 85.06 75 GLN A CA 1
ATOM 545 C C . GLN A 1 75 ? -35.656 3.001 39.321 1.00 85.06 75 GLN A C 1
ATOM 547 O O . GLN A 1 75 ? -36.502 3.563 38.632 1.00 85.06 75 GLN A O 1
ATOM 552 N N . THR A 1 76 ? -34.915 3.680 40.207 1.00 84.19 76 THR A N 1
ATOM 553 C CA . THR A 1 76 ? -34.983 5.145 40.393 1.00 84.19 76 THR A CA 1
ATOM 554 C C . THR A 1 76 ? -34.034 5.905 39.458 1.00 84.19 76 THR A C 1
ATOM 556 O O . THR A 1 76 ? -34.083 7.132 39.371 1.00 84.19 76 THR A O 1
ATOM 559 N N . GLY A 1 77 ? -33.149 5.195 38.747 1.00 79.31 77 GLY A N 1
ATOM 560 C CA . GLY A 1 77 ? -32.091 5.786 37.928 1.00 79.31 77 GLY A CA 1
ATOM 561 C C . GLY A 1 77 ? -30.857 6.233 38.724 1.00 79.31 77 GLY A C 1
ATOM 562 O O . GLY A 1 77 ? -29.977 6.903 38.161 1.00 79.31 77 GLY A O 1
ATOM 563 N N . ALA A 1 78 ? -30.757 5.867 40.007 1.00 85.06 78 ALA A N 1
ATOM 564 C CA . ALA A 1 78 ? -29.537 6.017 40.792 1.00 85.06 78 ALA A CA 1
ATOM 565 C C . ALA A 1 78 ? -28.502 4.957 40.377 1.00 85.06 78 ALA A C 1
ATOM 567 O O . ALA A 1 78 ? -28.854 3.863 39.945 1.00 85.06 78 ALA A O 1
ATOM 568 N N . GLY A 1 79 ? -27.210 5.293 40.444 1.00 87.38 79 GLY A N 1
ATOM 569 C CA . GLY A 1 79 ? -26.128 4.388 40.041 1.00 87.38 79 GLY A CA 1
ATOM 570 C C . GLY A 1 79 ? -25.752 3.432 41.170 1.00 87.38 79 GLY A C 1
ATOM 571 O O . GLY A 1 79 ? -25.404 3.896 42.252 1.00 87.38 79 GLY A O 1
ATOM 572 N N . VAL A 1 80 ? -25.788 2.121 40.921 1.00 90.75 80 VAL A N 1
ATOM 573 C CA . VAL A 1 80 ? -25.621 1.096 41.968 1.00 90.75 80 VAL A CA 1
ATOM 574 C C . VAL A 1 80 ? -24.147 0.676 42.081 1.00 90.75 80 VAL A C 1
ATOM 576 O O . VAL A 1 80 ? -23.599 0.136 41.112 1.00 90.75 80 VAL A O 1
ATOM 579 N N . PRO A 1 81 ? -23.471 0.908 43.223 1.00 91.31 81 PRO A N 1
ATOM 580 C CA . PRO A 1 81 ? -22.051 0.609 43.394 1.00 91.31 81 PRO A CA 1
ATOM 581 C C . PRO A 1 81 ? -21.784 -0.857 43.762 1.00 91.31 81 PRO A C 1
ATOM 583 O O . PRO A 1 81 ? -22.648 -1.543 44.300 1.00 91.31 81 PRO A O 1
ATOM 586 N N . ARG A 1 82 ? -20.545 -1.318 43.533 1.00 91.00 82 ARG A N 1
ATOM 587 C CA . ARG A 1 82 ? -20.040 -2.661 43.894 1.00 91.00 82 ARG A CA 1
ATOM 588 C C . ARG A 1 82 ? -20.807 -3.850 43.286 1.00 91.00 82 ARG A C 1
ATOM 590 O O . ARG A 1 82 ? -20.627 -4.976 43.743 1.00 91.00 82 ARG A O 1
ATOM 597 N N . VAL A 1 83 ? -21.599 -3.628 42.240 1.00 92.38 83 VAL A N 1
ATOM 598 C CA . VAL A 1 83 ? -22.243 -4.692 41.455 1.00 92.38 83 VAL A CA 1
ATOM 599 C C . VAL A 1 8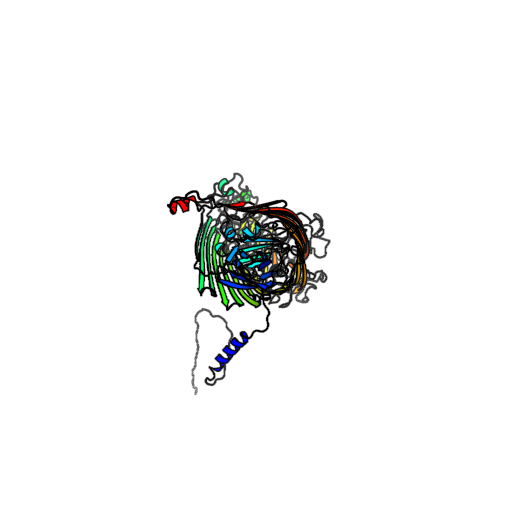3 ? -21.160 -5.512 40.759 1.00 92.38 83 VAL A C 1
ATOM 601 O O . VAL A 1 83 ? -20.268 -4.933 40.133 1.00 92.38 83 VAL A O 1
ATOM 604 N N . ALA A 1 84 ? -21.246 -6.840 40.843 1.00 94.00 84 ALA A N 1
ATOM 605 C CA . ALA A 1 84 ? -20.399 -7.740 40.072 1.00 94.00 84 ALA A CA 1
ATOM 606 C C . ALA A 1 84 ? -20.936 -7.836 38.641 1.00 94.00 84 ALA A C 1
ATOM 608 O O . ALA A 1 84 ? -22.081 -8.237 38.430 1.00 94.00 84 ALA A O 1
ATOM 609 N N . VAL A 1 85 ? -20.118 -7.447 37.663 1.00 94.69 85 VAL A N 1
ATOM 610 C CA . VAL A 1 85 ? -20.450 -7.513 36.238 1.00 94.69 85 VAL A CA 1
ATOM 611 C C . VAL A 1 85 ? -19.556 -8.557 35.579 1.00 94.69 85 VAL A C 1
ATOM 613 O O . VAL A 1 85 ? -18.345 -8.367 35.448 1.00 94.69 85 VAL A O 1
ATOM 616 N N . LYS A 1 86 ? -20.173 -9.669 35.181 1.00 94.69 86 LYS A N 1
ATOM 617 C CA . LYS A 1 86 ? -19.547 -10.817 34.529 1.00 94.69 86 LYS A CA 1
ATOM 618 C C . LYS A 1 86 ? -19.757 -10.739 33.022 1.00 94.69 86 LYS A C 1
ATOM 620 O O . LYS A 1 86 ? -20.887 -10.735 32.543 1.00 94.69 86 LYS A O 1
ATOM 625 N N . ILE A 1 87 ? -18.660 -10.699 32.283 1.00 93.94 87 ILE A N 1
ATOM 626 C CA . ILE A 1 87 ? -18.597 -10.520 30.834 1.00 93.94 87 ILE A CA 1
ATOM 627 C C . ILE A 1 87 ? -18.036 -11.815 30.246 1.00 93.94 87 ILE A C 1
ATOM 629 O O . ILE A 1 87 ? -16.904 -12.178 30.544 1.00 93.94 87 ILE A O 1
ATOM 633 N N . THR A 1 88 ? -18.823 -12.539 29.452 1.00 93.19 88 THR A N 1
ATOM 634 C CA . THR A 1 88 ? -18.448 -13.873 28.942 1.00 93.19 88 THR A CA 1
ATOM 635 C C . THR A 1 88 ? -18.429 -13.880 27.418 1.00 93.19 88 THR A C 1
ATOM 637 O O . THR A 1 88 ? -19.455 -13.587 26.804 1.00 93.19 88 THR A O 1
ATOM 640 N N . LEU A 1 89 ? -17.284 -14.204 26.810 1.00 90.88 89 LEU A N 1
ATOM 641 C CA . LEU A 1 89 ? -17.129 -14.360 25.361 1.00 90.88 89 LEU A CA 1
ATOM 642 C C . LEU A 1 89 ? -17.794 -15.670 24.929 1.00 90.88 89 LEU A C 1
ATOM 644 O O . LEU A 1 89 ? -17.344 -16.750 25.312 1.00 90.88 89 LEU A O 1
ATOM 648 N N . LYS A 1 90 ? -18.868 -15.586 24.139 1.00 90.75 90 LYS A N 1
ATOM 649 C CA . LYS A 1 90 ? -19.692 -16.749 23.777 1.00 90.75 90 LYS A CA 1
ATOM 650 C C . LYS A 1 90 ? -18.920 -17.816 23.021 1.00 90.75 90 LYS A C 1
ATOM 652 O O . LYS A 1 90 ? -19.097 -19.000 23.282 1.00 90.75 90 LYS A O 1
ATOM 657 N N . ASP A 1 91 ? -18.073 -17.388 22.095 1.00 86.75 91 ASP A N 1
ATOM 658 C CA . ASP A 1 91 ? -17.440 -18.285 21.135 1.00 86.75 91 ASP A CA 1
ATOM 659 C C . ASP A 1 91 ? -16.336 -19.152 21.781 1.00 86.75 91 ASP A C 1
ATOM 661 O O . ASP A 1 91 ? -16.073 -20.254 21.309 1.00 86.75 91 ASP A O 1
ATOM 665 N N . SER A 1 92 ? -15.736 -18.716 22.897 1.00 84.44 92 SER A N 1
ATOM 666 C CA . SER A 1 92 ? -14.615 -19.404 23.569 1.00 84.44 92 SER A CA 1
ATOM 667 C C . SER A 1 92 ? -14.831 -19.729 25.054 1.00 84.44 92 SER A C 1
ATOM 669 O O . SER A 1 92 ? -13.968 -20.362 25.657 1.00 84.44 92 SER A O 1
ATOM 671 N N . GLY A 1 93 ? -15.932 -19.276 25.663 1.00 84.81 93 GLY A N 1
ATOM 672 C CA . GLY A 1 93 ? -16.228 -19.460 27.091 1.00 84.81 93 GLY A CA 1
ATOM 673 C C . GLY A 1 93 ? -15.456 -18.533 28.044 1.00 84.81 93 GLY A C 1
ATOM 674 O O . GLY A 1 93 ? -15.730 -18.535 29.244 1.00 84.81 93 GLY A O 1
ATOM 675 N N . VAL A 1 94 ? -14.518 -17.718 27.542 1.00 86.19 94 VAL A N 1
ATOM 676 C CA . VAL A 1 94 ? -13.639 -16.872 28.372 1.00 86.19 94 VAL A CA 1
ATOM 677 C C . VAL A 1 94 ? -14.441 -15.833 29.163 1.00 86.19 94 VAL A C 1
ATOM 679 O O . VAL A 1 94 ? -15.221 -15.059 28.604 1.00 86.19 94 VAL A O 1
ATOM 682 N N . VAL A 1 95 ? -14.211 -15.799 30.476 1.00 89.81 95 VAL A N 1
ATOM 683 C CA . VAL A 1 95 ? -14.888 -14.925 31.444 1.00 89.81 95 VAL A CA 1
ATOM 684 C C . VAL A 1 95 ? -13.977 -13.775 31.862 1.00 89.81 95 VAL A C 1
ATOM 686 O O . VAL A 1 95 ? -12.815 -13.982 32.194 1.00 89.81 95 VAL A O 1
ATOM 689 N N . ARG A 1 96 ? -14.543 -12.571 31.958 1.00 88.88 96 ARG A N 1
ATOM 690 C CA . ARG A 1 96 ? -13.938 -11.403 32.595 1.00 88.88 96 ARG A CA 1
ATOM 691 C C . ARG A 1 96 ? -14.905 -10.801 33.612 1.00 88.88 96 ARG A C 1
ATOM 693 O O . ARG A 1 96 ? -16.041 -10.496 33.267 1.00 88.88 96 ARG A O 1
ATOM 700 N N . GLU A 1 97 ? -14.463 -10.581 34.849 1.00 91.94 97 GLU A N 1
ATOM 701 C CA . GLU A 1 97 ? -15.294 -9.955 35.890 1.00 91.94 97 GLU A CA 1
ATOM 702 C C . GLU A 1 97 ? -14.756 -8.573 36.298 1.00 91.94 97 GLU A C 1
ATOM 704 O O . GLU A 1 97 ? -13.544 -8.356 36.418 1.00 91.94 97 GLU A O 1
ATOM 709 N N . VAL A 1 98 ? -15.671 -7.615 36.474 1.00 92.00 98 VAL A N 1
ATOM 710 C CA . VAL A 1 98 ? -15.391 -6.232 36.898 1.00 92.00 98 VAL A CA 1
ATOM 711 C C . VAL A 1 98 ? -16.437 -5.745 37.910 1.00 92.00 98 VAL A C 1
ATOM 713 O O . VAL A 1 98 ? -17.513 -6.324 38.032 1.00 92.00 98 VAL A O 1
ATOM 716 N N . LEU A 1 99 ? -16.122 -4.682 38.659 1.00 91.81 99 LEU A N 1
ATOM 717 C CA . LEU A 1 99 ? -17.005 -4.112 39.688 1.00 91.81 99 LEU A CA 1
ATOM 718 C C . LEU A 1 99 ? -17.465 -2.701 39.313 1.00 91.81 99 LEU A C 1
ATOM 720 O O . LEU A 1 99 ? -16.654 -1.892 38.856 1.00 91.81 99 LEU A O 1
ATOM 724 N N . SER A 1 100 ? -18.732 -2.370 39.580 1.00 90.75 100 SER A N 1
ATOM 725 C CA . SER A 1 100 ? -19.220 -0.994 39.428 1.00 90.75 100 SER A CA 1
ATOM 726 C C . SER A 1 100 ? -18.648 -0.043 40.494 1.00 90.75 100 SER A C 1
ATOM 728 O O . SER A 1 100 ? -18.465 -0.393 41.665 1.00 90.75 100 SER A O 1
ATOM 730 N N . ASN A 1 101 ? -18.349 1.189 40.079 1.00 86.06 101 ASN A N 1
ATOM 731 C CA . ASN A 1 101 ? -17.831 2.264 40.925 1.00 86.06 101 ASN A CA 1
ATOM 732 C C . ASN A 1 101 ? -18.944 2.954 41.745 1.00 86.06 101 ASN A C 1
ATOM 734 O O . ASN A 1 101 ? -20.122 2.636 41.614 1.00 86.06 101 ASN A O 1
ATOM 738 N N . GLU A 1 102 ? -18.577 3.946 42.560 1.00 83.12 102 GLU A N 1
ATOM 739 C CA . GLU A 1 102 ? -19.479 4.732 43.430 1.00 83.12 102 GLU A CA 1
ATOM 740 C C . GLU A 1 102 ? -20.665 5.414 42.716 1.00 83.12 102 GLU A C 1
ATOM 742 O O . GLU A 1 102 ? -21.616 5.827 43.368 1.00 83.12 102 GLU A O 1
ATOM 747 N N . LYS A 1 103 ? -20.623 5.545 41.383 1.00 82.69 103 LYS A N 1
ATOM 748 C CA . LYS A 1 103 ? -21.697 6.111 40.547 1.00 82.69 103 LYS A CA 1
ATOM 749 C C . LYS A 1 103 ? -22.327 5.063 39.616 1.00 82.69 103 LYS A C 1
ATOM 751 O O . LYS A 1 103 ? -22.931 5.421 38.607 1.00 82.69 103 LYS A O 1
ATOM 756 N N . GLY A 1 104 ? -22.138 3.776 39.913 1.00 86.69 104 GLY A N 1
ATOM 757 C CA . GLY A 1 104 ? -22.601 2.638 39.114 1.00 86.69 104 GLY A CA 1
ATOM 758 C C . GLY A 1 104 ? -21.819 2.379 37.822 1.00 86.69 104 GLY A C 1
ATOM 759 O O . GLY A 1 104 ? -22.134 1.439 37.097 1.00 86.69 104 GLY A O 1
ATOM 760 N N . GLY A 1 105 ? -20.795 3.175 37.506 1.00 86.69 105 GLY A N 1
ATOM 761 C CA . GLY A 1 105 ? -20.013 3.041 36.275 1.00 86.69 105 GLY A CA 1
ATOM 762 C C . GLY A 1 105 ? -19.037 1.864 36.313 1.00 86.69 105 GLY A C 1
ATOM 763 O O . GLY A 1 105 ? -18.367 1.664 37.322 1.00 86.69 105 GLY A O 1
ATOM 764 N N . TYR A 1 106 ? -18.913 1.118 35.216 1.00 88.44 106 TYR A N 1
ATOM 765 C CA . TYR A 1 106 ? -17.937 0.029 35.068 1.00 88.44 106 TYR A CA 1
ATOM 766 C C . TYR A 1 106 ? -17.227 0.089 33.706 1.00 88.44 106 TYR A C 1
ATOM 768 O O . TYR A 1 106 ? -17.724 0.714 32.764 1.00 88.44 106 TYR A O 1
ATOM 776 N N . VAL A 1 107 ? -16.051 -0.540 33.627 1.00 88.81 107 VAL A N 1
ATOM 777 C CA . VAL A 1 107 ? -15.173 -0.590 32.446 1.00 88.81 107 VAL A CA 1
ATOM 778 C C . VAL A 1 107 ? -14.522 -1.972 32.381 1.00 88.81 107 VAL A C 1
ATOM 780 O O . VAL A 1 107 ? -14.000 -2.436 33.392 1.00 88.81 107 VAL A O 1
ATOM 783 N N . ALA A 1 108 ? -14.518 -2.601 31.209 1.00 90.44 108 ALA A N 1
ATOM 784 C CA . ALA A 1 108 ? -13.755 -3.805 30.900 1.00 90.44 108 ALA A CA 1
ATOM 785 C C . ALA A 1 108 ? -12.981 -3.585 29.592 1.00 90.44 108 ALA A C 1
ATOM 787 O O . ALA A 1 108 ? -13.543 -3.651 28.497 1.00 90.44 108 ALA A O 1
ATOM 788 N N . SER A 1 109 ? -11.694 -3.274 29.738 1.00 89.19 109 SER A N 1
ATOM 789 C CA . SER A 1 109 ? -10.778 -2.913 28.651 1.00 89.19 109 SER A CA 1
ATOM 790 C C . SER A 1 109 ? -9.960 -4.105 28.151 1.00 89.19 109 SER A C 1
ATOM 792 O O . SER A 1 109 ? -9.813 -5.103 28.856 1.00 89.19 109 SER A O 1
ATOM 794 N N . LEU A 1 110 ? -9.379 -3.953 26.955 1.00 87.06 110 LEU A N 1
ATOM 795 C CA . LEU A 1 110 ? -8.533 -4.948 26.280 1.00 87.06 110 LEU A CA 1
ATOM 796 C C . LEU A 1 110 ? -9.255 -6.288 26.022 1.00 87.06 110 LEU A C 1
ATOM 798 O O . LEU A 1 110 ? -8.665 -7.360 26.119 1.00 87.06 110 LEU A O 1
ATOM 802 N N . LEU A 1 111 ? -10.544 -6.221 25.671 1.00 89.75 111 LEU A N 1
ATOM 803 C CA . LEU A 1 111 ? -11.336 -7.385 25.268 1.00 89.75 111 LEU A CA 1
ATOM 804 C C . LEU A 1 111 ? -11.049 -7.754 23.804 1.00 89.75 111 LEU A C 1
ATOM 806 O O . LEU A 1 111 ? -10.932 -6.876 22.944 1.00 89.75 111 LEU A O 1
ATOM 810 N N . ALA A 1 112 ? -10.982 -9.051 23.506 1.00 88.31 112 ALA A N 1
ATOM 811 C CA . ALA A 1 112 ? -10.951 -9.533 22.128 1.00 88.31 112 ALA A CA 1
ATOM 812 C C . ALA A 1 112 ? -12.265 -9.160 21.403 1.00 88.31 112 ALA A C 1
ATOM 814 O O . ALA A 1 112 ? -13.328 -9.215 22.023 1.00 88.31 112 ALA A O 1
ATOM 815 N N . PRO A 1 113 ? -12.242 -8.791 20.110 1.00 89.25 113 PRO A N 1
ATOM 816 C CA . PRO A 1 113 ? -13.473 -8.620 19.346 1.00 89.25 113 PRO A CA 1
ATOM 817 C C . PRO A 1 113 ? -14.269 -9.926 19.245 1.00 89.25 113 PRO A C 1
ATOM 819 O O . PRO A 1 113 ? -13.694 -10.999 19.052 1.00 89.25 113 PRO A O 1
ATOM 822 N N . GLY A 1 114 ? -15.593 -9.847 19.373 1.00 88.31 114 GLY A N 1
ATOM 823 C CA . GLY A 1 114 ? -16.465 -11.021 19.454 1.00 88.31 114 GLY A CA 1
ATOM 824 C C . GLY A 1 114 ? -17.824 -10.735 20.095 1.00 88.31 114 GLY A C 1
ATOM 825 O O . GLY A 1 114 ? -18.180 -9.584 20.365 1.00 88.31 114 GLY A O 1
ATOM 826 N N . ARG A 1 115 ? -18.603 -11.796 20.337 1.00 90.75 115 ARG A N 1
ATOM 827 C CA . ARG A 1 115 ? -19.956 -11.707 20.912 1.00 90.75 115 ARG A CA 1
ATOM 828 C C . ARG A 1 115 ? -19.934 -12.063 22.393 1.00 90.75 115 ARG A C 1
ATOM 830 O O . ARG A 1 115 ? -19.575 -13.177 22.766 1.00 90.75 115 ARG A O 1
ATOM 837 N N . TYR A 1 116 ? -20.366 -11.134 23.234 1.00 91.56 116 TYR A N 1
ATOM 838 C CA . TYR A 1 116 ? -20.373 -11.277 24.685 1.00 91.56 116 TYR A CA 1
ATOM 839 C C . TYR A 1 116 ? -21.791 -11.384 25.255 1.00 91.56 116 TYR A C 1
ATOM 841 O O . TYR A 1 116 ? -22.746 -10.838 24.705 1.00 91.56 116 TYR A O 1
ATOM 849 N N . SER A 1 117 ? -21.907 -12.051 26.401 1.00 93.50 117 SER A N 1
ATOM 850 C CA . SER A 1 117 ? -23.035 -11.914 27.330 1.00 93.50 117 SER A CA 1
ATOM 851 C C . SER A 1 117 ? -22.557 -11.157 28.571 1.00 93.50 117 SER A C 1
ATOM 853 O O . SER A 1 117 ? -21.460 -11.431 29.071 1.00 93.50 117 SER A O 1
ATOM 855 N N . VAL A 1 118 ? -23.342 -10.188 29.048 1.00 93.75 118 VAL A N 1
ATOM 856 C CA . VAL A 1 118 ? -22.993 -9.316 30.181 1.00 93.75 118 VAL A CA 1
ATOM 857 C C . VAL A 1 118 ? -24.033 -9.476 31.287 1.00 93.75 118 VAL A C 1
ATOM 859 O O . VAL A 1 118 ? -25.156 -8.994 31.164 1.00 93.75 118 VAL A O 1
ATOM 862 N N . ALA A 1 119 ? -23.661 -10.142 32.378 1.00 93.75 119 ALA A N 1
ATOM 863 C CA . ALA A 1 119 ? -24.522 -10.389 33.530 1.00 93.75 119 ALA A CA 1
ATOM 864 C C . ALA A 1 119 ? -24.122 -9.506 34.721 1.00 93.75 119 ALA A C 1
ATOM 866 O O . ALA A 1 119 ? -22.966 -9.513 35.140 1.00 93.75 119 ALA A O 1
ATOM 867 N N . ALA A 1 120 ? -25.074 -8.773 35.293 1.00 93.44 120 ALA A N 1
ATOM 868 C CA . ALA A 1 120 ? -24.896 -7.957 36.489 1.00 93.44 120 ALA A CA 1
ATOM 869 C C . ALA A 1 120 ? -25.604 -8.597 37.690 1.00 93.44 120 ALA A C 1
ATOM 871 O O . ALA A 1 120 ? -26.797 -8.904 37.626 1.00 93.44 120 ALA A O 1
ATOM 872 N N . LYS A 1 121 ? -24.875 -8.769 38.797 1.00 92.69 121 LYS A N 1
ATOM 873 C CA . LYS A 1 121 ? -25.374 -9.382 40.032 1.00 92.69 121 LYS A CA 1
ATOM 874 C C . LYS A 1 121 ? -24.982 -8.566 41.265 1.00 92.69 121 LYS A C 1
ATOM 876 O O . LYS A 1 121 ? -23.823 -8.188 41.438 1.00 92.69 121 LYS A O 1
ATOM 881 N N . LEU A 1 122 ? -25.956 -8.341 42.142 1.00 91.50 122 LEU A N 1
ATOM 882 C CA . LEU A 1 122 ? -25.782 -7.799 43.488 1.00 91.50 122 LEU A CA 1
ATOM 883 C C . LEU A 1 122 ? -26.819 -8.450 44.414 1.00 91.50 122 LEU A C 1
ATOM 885 O O . LEU A 1 122 ? -27.910 -8.800 43.974 1.00 91.50 122 LEU A O 1
ATOM 889 N N . GLU A 1 123 ? -26.475 -8.636 45.683 1.00 88.12 123 GLU A N 1
ATOM 890 C CA . GLU A 1 123 ? -27.391 -9.190 46.683 1.00 88.12 123 GLU A CA 1
ATOM 891 C C . GLU A 1 123 ? -28.606 -8.266 46.901 1.00 88.12 123 GLU A C 1
ATOM 893 O O . GLU A 1 123 ? -28.471 -7.043 46.897 1.00 88.12 123 GLU A O 1
ATOM 898 N N . GLY A 1 124 ? -29.804 -8.848 47.035 1.00 85.94 124 GLY A N 1
ATOM 899 C CA . GLY A 1 124 ? -31.078 -8.114 47.108 1.00 85.94 124 GLY A CA 1
ATOM 900 C C . GLY A 1 124 ? -31.688 -7.698 45.757 1.00 85.94 124 GLY A C 1
ATOM 901 O O . GLY A 1 124 ? -32.828 -7.227 45.730 1.00 85.94 124 GLY A O 1
ATOM 902 N N . PHE A 1 125 ? -30.982 -7.906 44.641 1.00 88.12 125 PHE A N 1
ATOM 903 C CA . PHE A 1 125 ? -31.455 -7.607 43.285 1.00 88.12 125 PHE A CA 1
ATOM 904 C C . PHE A 1 125 ? -31.535 -8.871 42.417 1.00 88.12 125 PHE A C 1
ATOM 906 O O . PHE A 1 125 ? -30.721 -9.788 42.552 1.00 88.12 125 PHE A O 1
ATOM 913 N N . GLN A 1 126 ? -32.469 -8.876 41.462 1.00 88.25 126 GLN A N 1
ATOM 914 C CA . GLN A 1 126 ? -32.523 -9.894 40.411 1.00 88.25 126 GLN A CA 1
ATOM 915 C C . GLN A 1 126 ? -31.277 -9.806 39.517 1.00 88.25 126 GLN A C 1
ATOM 917 O O . GLN A 1 126 ? -30.715 -8.727 39.306 1.00 88.25 126 GLN A O 1
ATOM 922 N N . THR A 1 127 ? -30.844 -10.940 38.959 1.00 89.12 127 THR A N 1
ATOM 923 C CA . THR A 1 127 ? -29.678 -10.959 38.060 1.00 89.12 127 THR A CA 1
ATOM 924 C C . THR A 1 127 ? -30.101 -10.474 36.675 1.00 89.12 127 THR A C 1
ATOM 926 O O . THR A 1 127 ? -30.868 -11.149 35.988 1.00 89.12 127 THR A O 1
ATOM 929 N N . ALA A 1 128 ? -29.600 -9.312 36.257 1.00 89.31 128 ALA A N 1
ATOM 930 C CA . ALA A 1 128 ? -29.872 -8.752 34.935 1.00 89.31 128 ALA A CA 1
ATOM 931 C C . ALA A 1 128 ? -28.825 -9.241 33.925 1.00 89.31 128 ALA A C 1
ATOM 933 O O . ALA A 1 128 ? -27.627 -9.176 34.199 1.00 89.31 128 ALA A O 1
ATOM 934 N N . VAL A 1 129 ? -29.260 -9.705 32.754 1.00 90.19 129 VAL A N 1
ATOM 935 C CA . VAL A 1 129 ? -28.381 -10.197 31.681 1.00 90.19 129 VAL A CA 1
ATOM 936 C C . VAL A 1 129 ? -28.661 -9.426 30.398 1.00 90.19 129 VAL A C 1
ATOM 938 O O . VAL A 1 129 ? -29.804 -9.383 29.956 1.00 90.19 129 VAL A O 1
ATOM 941 N N . VAL A 1 130 ? -27.627 -8.847 29.788 1.00 88.69 130 VAL A N 1
ATOM 942 C CA . VAL A 1 130 ? -27.687 -8.238 28.452 1.00 88.69 130 VAL A CA 1
ATOM 943 C C . VAL A 1 130 ? -26.969 -9.147 27.461 1.00 88.69 130 VAL A C 1
ATOM 945 O O . VAL A 1 130 ? -25.790 -9.468 27.636 1.00 88.69 130 VAL A O 1
ATOM 948 N N . ASP A 1 131 ? -27.693 -9.589 26.437 1.00 86.31 131 ASP A N 1
ATOM 949 C CA . ASP A 1 131 ? -27.228 -10.571 25.459 1.00 86.31 131 ASP A CA 1
ATOM 950 C C . ASP A 1 131 ? -27.998 -10.404 24.127 1.00 86.31 131 ASP A C 1
ATOM 952 O O . ASP A 1 131 ? -29.233 -10.377 24.167 1.00 86.31 131 ASP A O 1
ATOM 956 N N . PRO A 1 132 ? -27.331 -10.305 22.956 1.00 86.81 132 PRO A N 1
ATOM 957 C CA . PRO A 1 132 ? -25.882 -10.264 22.736 1.00 86.81 132 PRO A CA 1
ATOM 958 C C . PRO A 1 132 ? -25.287 -8.850 22.781 1.00 86.81 132 PRO A C 1
ATOM 960 O O . PRO A 1 132 ? -25.869 -7.884 22.295 1.00 86.81 132 PRO A O 1
ATOM 963 N N . VAL A 1 133 ? -24.059 -8.753 23.289 1.00 87.50 133 VAL A N 1
ATOM 964 C CA . VAL A 1 133 ? -23.235 -7.538 23.294 1.00 87.50 133 VAL A CA 1
ATOM 965 C C . VAL A 1 133 ? -22.040 -7.745 22.363 1.00 87.50 133 VAL A C 1
ATOM 967 O O . VAL A 1 133 ? -21.110 -8.478 22.691 1.00 87.50 133 VAL A O 1
ATOM 970 N N . THR A 1 134 ? -22.041 -7.109 21.192 1.00 87.38 134 THR A N 1
ATOM 971 C CA . THR A 1 134 ? -20.907 -7.182 20.253 1.00 87.38 134 THR A CA 1
ATOM 972 C C . THR A 1 134 ? -19.795 -6.215 20.661 1.00 87.38 134 THR A C 1
ATOM 974 O O . THR A 1 134 ? -20.042 -5.032 20.900 1.00 87.38 134 THR A O 1
ATOM 977 N N . VAL A 1 135 ? -18.559 -6.710 20.703 1.00 87.00 135 VAL A N 1
ATOM 978 C CA . VAL A 1 135 ? -17.335 -5.917 20.887 1.00 87.00 135 VAL A CA 1
ATOM 979 C C . VAL A 1 135 ? -16.544 -5.943 19.585 1.00 87.00 135 VAL A C 1
ATOM 981 O O . VAL A 1 135 ? -16.286 -7.024 19.061 1.00 87.00 135 VAL A O 1
ATOM 984 N N . ARG A 1 136 ? -16.146 -4.766 19.089 1.00 85.62 136 ARG A N 1
ATOM 985 C CA . ARG A 1 136 ? -15.307 -4.600 17.890 1.00 85.62 136 ARG A CA 1
ATOM 986 C C . ARG A 1 136 ? -13.979 -3.927 18.225 1.00 85.62 136 ARG A C 1
ATOM 988 O O . ARG A 1 136 ? -13.851 -3.250 19.249 1.00 85.62 136 ARG A O 1
ATOM 995 N N . VAL A 1 137 ? -12.988 -4.083 17.358 1.00 82.75 137 VAL A N 1
ATOM 996 C CA . VAL A 1 137 ? -11.651 -3.506 17.504 1.00 82.75 137 VAL A CA 1
ATOM 997 C C . VAL A 1 137 ? -11.695 -1.978 17.563 1.00 82.75 137 VAL A C 1
ATOM 999 O O . VAL A 1 137 ? -12.321 -1.305 16.748 1.00 82.75 137 VAL A O 1
ATOM 1002 N N . THR A 1 138 ? -11.002 -1.408 18.547 1.00 75.56 138 THR A N 1
ATOM 1003 C CA . THR A 1 138 ? -10.973 0.030 18.874 1.00 75.56 138 THR A CA 1
ATOM 1004 C C . THR A 1 138 ? -12.311 0.667 19.282 1.00 75.56 138 THR A C 1
ATOM 1006 O O . THR A 1 138 ? -12.310 1.815 19.726 1.00 75.56 138 THR A O 1
ATOM 1009 N N . GLU A 1 139 ? -13.434 -0.056 19.217 1.00 78.44 139 GLU A N 1
ATOM 1010 C CA . GLU A 1 139 ? -14.731 0.434 19.686 1.00 78.44 139 GLU A CA 1
ATOM 1011 C C . GLU A 1 139 ? -14.904 0.286 21.209 1.00 78.44 139 GLU A C 1
ATOM 1013 O O . GLU A 1 139 ? -14.283 -0.546 21.879 1.00 78.44 139 GLU A O 1
ATOM 1018 N N . ARG A 1 140 ? -15.785 1.130 21.757 1.00 79.25 140 ARG A N 1
ATOM 1019 C CA . ARG A 1 140 ? -16.165 1.183 23.173 1.00 79.25 140 ARG A CA 1
ATOM 1020 C C . ARG A 1 140 ? -17.662 0.911 23.291 1.00 79.25 140 ARG A C 1
ATOM 1022 O O . ARG A 1 140 ? -18.479 1.832 23.277 1.00 79.25 140 ARG A O 1
ATOM 1029 N N . THR A 1 141 ? -18.019 -0.368 23.366 1.00 82.12 141 THR A N 1
ATOM 1030 C CA . THR A 1 141 ? -19.406 -0.838 23.421 1.00 82.12 141 THR A CA 1
ATOM 1031 C C . THR A 1 141 ? -20.064 -0.361 24.714 1.00 82.12 141 THR A C 1
ATOM 1033 O O . THR A 1 141 ? -19.666 -0.765 25.809 1.00 82.12 141 THR A O 1
ATOM 1036 N N . THR A 1 142 ? -21.064 0.518 24.598 1.00 82.31 142 THR A N 1
ATOM 1037 C CA . THR A 1 142 ? -21.742 1.105 25.762 1.00 82.31 142 THR A CA 1
ATOM 1038 C C . THR A 1 142 ? -22.940 0.257 26.185 1.00 82.31 142 THR A C 1
ATOM 1040 O O . THR A 1 142 ? -23.868 0.070 25.404 1.00 82.31 142 THR A O 1
ATOM 1043 N N . VAL A 1 143 ? -22.931 -0.240 27.428 1.00 84.81 143 VAL A N 1
ATOM 1044 C CA . VAL A 1 143 ? -23.965 -1.137 27.975 1.00 84.81 143 VAL A CA 1
ATOM 1045 C C . VAL A 1 143 ? -24.540 -0.567 29.277 1.00 84.81 143 VAL A C 1
ATOM 1047 O O . VAL A 1 143 ? -23.920 -0.618 30.346 1.00 84.81 143 VAL A O 1
ATOM 1050 N N . ALA A 1 144 ? -25.748 -0.012 29.196 1.00 83.81 144 ALA A N 1
ATOM 1051 C CA . ALA A 1 144 ? -26.536 0.370 30.365 1.00 83.81 144 ALA A CA 1
ATOM 1052 C C . ALA A 1 144 ? -27.283 -0.852 30.923 1.00 83.81 144 ALA A C 1
ATOM 1054 O O . ALA A 1 144 ? -27.819 -1.651 30.161 1.00 83.81 144 ALA A O 1
ATOM 1055 N N . ILE A 1 145 ? -27.320 -0.997 32.250 1.00 86.69 145 ILE A N 1
ATOM 1056 C CA . ILE A 1 145 ? -28.013 -2.103 32.925 1.00 86.69 145 ILE A CA 1
ATOM 1057 C C . ILE A 1 145 ? -28.882 -1.529 34.042 1.00 86.69 145 ILE A C 1
ATOM 1059 O O . ILE A 1 145 ? -28.393 -0.741 34.851 1.00 86.69 145 ILE A O 1
ATOM 1063 N N . THR A 1 146 ? -30.142 -1.951 34.116 1.00 88.12 146 THR A N 1
ATOM 1064 C CA . THR A 1 146 ? -31.050 -1.616 35.222 1.00 88.12 146 THR A CA 1
ATOM 1065 C C . THR A 1 146 ? -31.304 -2.870 36.050 1.00 88.12 146 THR A C 1
ATOM 1067 O O . THR A 1 146 ? -31.818 -3.858 35.531 1.00 88.12 146 THR A O 1
ATOM 1070 N N . LEU A 1 147 ? -30.939 -2.838 37.330 1.00 87.81 147 LEU A N 1
ATOM 1071 C CA . LEU A 1 147 ? -31.266 -3.880 38.296 1.00 87.81 147 LEU A CA 1
ATOM 1072 C C . LEU A 1 147 ? -32.678 -3.659 38.848 1.00 87.81 147 LEU A C 1
ATOM 1074 O O . LEU A 1 147 ? -33.055 -2.540 39.208 1.00 87.81 147 LEU A O 1
ATOM 1078 N N . LEU A 1 148 ? -33.441 -4.745 38.950 1.00 86.44 148 LEU A N 1
ATOM 1079 C CA . LEU A 1 148 ? -34.749 -4.769 39.599 1.00 86.44 148 LEU A CA 1
ATOM 1080 C C . LEU A 1 148 ? -34.586 -5.311 41.024 1.00 86.44 148 LEU A C 1
ATOM 1082 O O . LEU A 1 148 ? -33.843 -6.271 41.245 1.00 86.44 148 LEU A O 1
ATOM 1086 N N . ALA A 1 149 ? -35.248 -4.684 41.996 1.00 82.12 149 ALA A N 1
ATOM 1087 C CA . ALA A 1 149 ? -35.205 -5.134 43.385 1.00 82.12 149 ALA A CA 1
ATOM 1088 C C . ALA A 1 149 ? -35.979 -6.454 43.545 1.00 82.12 149 ALA A C 1
ATOM 1090 O O . ALA A 1 149 ? -37.099 -6.577 43.052 1.00 82.12 149 ALA A O 1
ATOM 1091 N N . GLY A 1 150 ? -35.392 -7.429 44.240 1.00 72.81 150 GLY A N 1
ATOM 1092 C CA . GLY A 1 150 ? -35.998 -8.743 44.456 1.00 72.81 150 GLY A CA 1
ATOM 1093 C C . GLY A 1 150 ? -34.952 -9.817 44.751 1.00 72.81 150 GLY A C 1
ATOM 1094 O O . GLY A 1 150 ? -34.033 -10.021 43.967 1.00 72.81 150 GLY A O 1
ATOM 1095 N N . GLY A 1 151 ? -35.103 -10.531 45.869 1.00 55.88 151 GLY A N 1
ATOM 1096 C CA . GLY A 1 151 ? -34.161 -11.566 46.326 1.00 55.88 151 GLY A CA 1
ATOM 1097 C C . GLY A 1 151 ? -34.322 -12.948 45.674 1.00 55.88 151 GLY A C 1
ATOM 1098 O O . GLY A 1 151 ? -33.916 -13.941 46.271 1.00 55.88 151 GLY A O 1
ATOM 1099 N N . GLY A 1 152 ? -34.967 -13.032 44.507 1.00 57.78 152 GLY A N 1
ATOM 1100 C CA . GLY A 1 152 ? -35.233 -14.288 43.798 1.00 57.78 152 GLY A CA 1
ATOM 1101 C C . GLY A 1 152 ? -34.073 -14.742 42.905 1.00 57.78 152 GLY A C 1
ATOM 1102 O O . GLY A 1 152 ? -33.220 -13.949 42.513 1.00 57.78 152 GLY A O 1
ATOM 1103 N N . SER A 1 153 ? -34.068 -16.023 42.529 1.00 55.09 153 SER A N 1
ATOM 1104 C CA . SER A 1 153 ? -33.106 -16.604 41.574 1.00 55.09 153 SER A CA 1
ATOM 1105 C C . SER A 1 153 ? -33.366 -16.229 40.107 1.00 55.09 153 SER A C 1
ATOM 1107 O O . SER A 1 153 ? -32.663 -16.714 39.222 1.00 55.09 153 SER A O 1
ATOM 1109 N N . ASP A 1 154 ? -34.375 -15.402 39.839 1.00 57.12 154 ASP A N 1
ATOM 1110 C CA . ASP A 1 154 ? -34.838 -15.087 38.491 1.00 57.12 154 ASP A CA 1
ATOM 1111 C C . ASP A 1 154 ? -33.807 -14.257 37.714 1.00 57.12 154 ASP A C 1
ATOM 1113 O O . ASP A 1 154 ? -33.323 -13.213 38.169 1.00 57.12 154 ASP A O 1
ATOM 1117 N N . THR A 1 155 ? -33.487 -14.721 36.507 1.00 64.00 155 THR A N 1
ATOM 1118 C CA . THR A 1 155 ? -32.612 -14.018 35.567 1.00 64.00 155 THR A CA 1
ATOM 1119 C C . THR A 1 155 ? -33.446 -13.208 34.585 1.00 64.00 155 THR A C 1
ATOM 1121 O O . THR A 1 155 ? -34.131 -13.774 33.731 1.00 64.00 155 THR A O 1
ATOM 1124 N N . VAL A 1 156 ? -33.357 -11.883 34.665 1.00 65.88 156 VAL A N 1
ATOM 1125 C CA . VAL A 1 156 ? -34.026 -10.977 33.726 1.00 65.88 156 VAL A CA 1
ATOM 1126 C C . VAL A 1 156 ? -33.108 -10.756 32.529 1.00 65.88 156 VAL A C 1
ATOM 1128 O O . VAL A 1 156 ? -32.157 -9.974 32.591 1.00 65.88 156 VAL A O 1
ATOM 1131 N N . VAL A 1 157 ? -33.385 -11.464 31.433 1.00 62.88 157 VAL A N 1
ATOM 1132 C CA . VAL A 1 157 ? -32.702 -11.253 30.151 1.00 62.88 157 VAL A CA 1
ATOM 1133 C C . VAL A 1 157 ? -33.284 -10.010 29.484 1.00 62.88 157 VAL A C 1
ATOM 1135 O O . VAL A 1 157 ? -34.395 -10.026 28.957 1.00 62.88 157 VAL A O 1
ATOM 1138 N N . VAL A 1 158 ? -32.522 -8.923 29.507 1.00 61.06 158 VAL A N 1
ATOM 1139 C CA . VAL A 1 158 ? -32.814 -7.696 28.771 1.00 61.06 158 VAL A CA 1
ATOM 1140 C C . VAL A 1 158 ? -32.153 -7.815 27.401 1.00 61.06 158 VAL A C 1
ATOM 1142 O O . VAL A 1 158 ? -30.936 -7.679 27.274 1.00 61.06 158 VAL A O 1
ATOM 1145 N N . THR A 1 159 ? -32.950 -8.037 26.356 1.00 52.19 159 THR A N 1
ATOM 1146 C CA . THR A 1 159 ? -32.495 -7.992 24.955 1.00 52.19 159 THR A CA 1
ATOM 1147 C C . THR A 1 159 ? -32.231 -6.542 24.530 1.00 52.19 159 THR A C 1
ATOM 1149 O O . THR A 1 159 ? -32.999 -5.945 23.773 1.00 52.19 159 THR A O 1
ATOM 1152 N N . GLY A 1 160 ? -31.184 -5.942 25.097 1.00 49.28 160 GLY A N 1
ATOM 1153 C CA . GLY A 1 160 ? -30.754 -4.575 24.823 1.00 49.28 160 GLY A CA 1
ATOM 1154 C C . GLY A 1 160 ? -29.837 -4.516 23.607 1.00 49.28 160 GLY A C 1
ATOM 1155 O O . GLY A 1 160 ? -28.689 -4.946 23.679 1.00 49.28 160 GLY A O 1
ATOM 1156 N N . GLU A 1 161 ? -30.328 -3.954 22.504 1.00 55.47 161 GLU A N 1
ATOM 1157 C CA . GLU A 1 161 ? -29.483 -3.601 21.360 1.00 55.47 161 GLU A CA 1
ATOM 1158 C C . GLU A 1 161 ? -28.497 -2.486 21.740 1.00 55.47 161 GLU A C 1
ATOM 1160 O O . GLU A 1 161 ? -28.857 -1.507 22.397 1.00 55.47 161 GLU A O 1
ATOM 1165 N N . VAL A 1 162 ? -27.245 -2.626 21.301 1.00 60.94 162 VAL A N 1
ATOM 1166 C CA . VAL A 1 162 ? -26.210 -1.596 21.467 1.00 60.94 162 VAL A CA 1
ATOM 1167 C C . VAL A 1 162 ? -26.552 -0.379 20.584 1.00 60.94 162 VAL A C 1
ATOM 1169 O O . VAL A 1 162 ? -26.869 -0.577 19.407 1.00 60.94 162 VAL A O 1
ATOM 1172 N N . PRO A 1 163 ? -26.456 0.870 21.088 1.00 66.75 163 PRO A N 1
ATOM 1173 C CA . PRO A 1 163 ? -26.655 2.074 20.277 1.00 66.75 163 PRO A CA 1
ATOM 1174 C C . PRO A 1 163 ? -25.748 2.129 19.036 1.00 66.75 163 PRO A C 1
ATOM 1176 O O . PRO A 1 163 ? -24.594 1.706 19.070 1.00 66.75 163 PRO A O 1
ATOM 1179 N N . LEU A 1 164 ? -26.253 2.702 17.939 1.00 75.81 164 LEU A N 1
ATOM 1180 C CA . LEU A 1 164 ? -25.517 2.846 16.671 1.00 75.81 164 LEU A CA 1
ATOM 1181 C C . LEU A 1 164 ? -24.588 4.078 16.639 1.00 75.81 164 LEU A C 1
ATOM 1183 O O . LEU A 1 164 ? -23.839 4.264 15.672 1.00 75.81 164 LEU A O 1
ATOM 1187 N N . ILE A 1 165 ? -24.656 4.914 17.680 1.00 78.88 165 ILE A N 1
ATOM 1188 C CA . ILE A 1 165 ? -23.897 6.157 17.869 1.00 78.88 165 ILE A CA 1
ATOM 1189 C C . ILE A 1 165 ? -22.874 6.018 19.007 1.00 78.88 165 ILE A C 1
ATOM 1191 O O . ILE A 1 165 ? -23.046 5.205 19.913 1.00 78.88 165 ILE A O 1
ATOM 1195 N N . ASN A 1 166 ? -21.811 6.825 18.987 1.00 76.19 166 ASN A N 1
ATOM 1196 C CA . ASN A 1 166 ? -20.717 6.762 19.954 1.00 76.19 166 ASN A CA 1
ATOM 1197 C C . ASN A 1 166 ? -20.587 8.071 20.752 1.00 76.19 166 ASN A C 1
ATOM 1199 O O . ASN A 1 166 ? -20.104 9.087 20.257 1.00 76.19 166 ASN A O 1
ATOM 1203 N N . SER A 1 167 ? -20.972 8.019 22.027 1.00 75.44 167 SER A N 1
ATOM 1204 C CA . SER A 1 167 ? -20.917 9.130 22.990 1.00 75.44 167 SER A CA 1
ATOM 1205 C C . SER A 1 167 ? -19.644 9.145 23.859 1.00 75.44 167 SER A C 1
ATOM 1207 O O . SER A 1 167 ? -19.579 9.856 24.864 1.00 75.44 167 SER A O 1
ATOM 1209 N N . SER A 1 168 ? -18.618 8.363 23.491 1.00 75.62 168 SER A N 1
ATOM 1210 C CA . SER A 1 168 ? -17.409 8.147 24.307 1.00 75.62 168 SER A CA 1
ATOM 1211 C C . SER A 1 168 ? -16.090 8.609 23.675 1.00 75.62 168 SER A C 1
ATOM 1213 O O . SER A 1 168 ? -15.107 8.774 24.400 1.00 75.62 168 SER A O 1
ATOM 1215 N N . THR A 1 169 ? -16.035 8.834 22.356 1.00 82.50 169 THR A N 1
ATOM 1216 C CA . THR A 1 169 ? -14.791 9.225 21.675 1.00 82.50 169 THR A CA 1
ATOM 1217 C C . THR A 1 169 ? -14.992 10.215 20.529 1.00 82.50 169 THR A C 1
ATOM 1219 O O . THR A 1 169 ? -15.961 10.137 19.774 1.00 82.50 169 THR A O 1
ATOM 1222 N N . ALA A 1 170 ? -14.022 11.116 20.371 1.00 85.50 170 ALA A N 1
ATOM 1223 C CA . ALA A 1 170 ? -13.884 11.988 19.208 1.00 85.50 170 ALA A CA 1
ATOM 1224 C C . ALA A 1 170 ? -13.337 11.282 17.950 1.00 85.50 170 ALA A C 1
ATOM 1226 O O . ALA A 1 170 ? -13.407 11.857 16.865 1.00 85.50 170 ALA A O 1
ATOM 1227 N N . ALA A 1 171 ? -12.789 10.067 18.073 1.00 85.56 171 ALA A N 1
ATOM 1228 C CA . ALA A 1 171 ? -12.215 9.334 16.945 1.00 85.56 171 ALA A CA 1
ATOM 1229 C C . ALA A 1 171 ? -13.273 9.002 15.877 1.00 85.56 171 ALA A C 1
ATOM 1231 O O . ALA A 1 171 ? -14.366 8.520 16.195 1.00 85.56 171 ALA A O 1
ATOM 1232 N N . LYS A 1 172 ? -12.929 9.216 14.601 1.00 85.94 172 LYS A N 1
ATOM 1233 C CA . LYS A 1 172 ? -13.762 8.842 13.453 1.00 85.94 172 LYS A CA 1
ATOM 1234 C C . LYS A 1 172 ? -13.195 7.615 12.748 1.00 85.94 172 LYS A C 1
ATOM 1236 O O . LYS A 1 172 ? -12.032 7.593 12.349 1.00 85.94 172 LYS A O 1
ATOM 1241 N N . GLY A 1 173 ? -14.061 6.633 12.540 1.00 84.19 173 GLY A N 1
ATOM 1242 C CA . GLY A 1 173 ? -13.830 5.452 11.723 1.00 84.19 173 GLY A CA 1
ATOM 1243 C C . GLY A 1 173 ? -15.103 4.621 11.613 1.00 84.19 173 GLY A C 1
ATOM 1244 O O . GLY A 1 173 ? -16.065 4.880 12.334 1.00 84.19 173 GLY A O 1
ATOM 1245 N N . GLU A 1 174 ? -15.101 3.633 10.725 1.00 84.00 174 GLU A N 1
ATOM 1246 C CA . GLU A 1 174 ? -16.170 2.632 10.605 1.00 84.00 174 GLU A CA 1
ATOM 1247 C C . GLU A 1 174 ? -15.525 1.237 10.622 1.00 84.00 174 GLU A C 1
ATOM 1249 O O . GLU A 1 174 ? -14.443 1.041 10.055 1.00 84.00 174 GLU A O 1
ATOM 1254 N N . VAL A 1 175 ? -16.170 0.279 11.294 1.00 86.12 175 VAL A N 1
ATOM 1255 C CA . VAL A 1 175 ? -15.771 -1.135 11.277 1.00 86.12 175 VAL A CA 1
ATOM 1256 C C . VAL A 1 175 ? -16.541 -1.858 10.177 1.00 86.12 175 VAL A C 1
ATOM 1258 O O . VAL A 1 175 ? -17.772 -1.808 10.143 1.00 86.12 175 VAL A O 1
ATOM 1261 N N . ILE A 1 176 ? -15.819 -2.545 9.296 1.00 86.94 176 ILE A N 1
ATOM 1262 C CA . ILE A 1 176 ? -16.390 -3.412 8.267 1.00 86.94 176 ILE A CA 1
ATOM 1263 C C . ILE A 1 176 ? -16.397 -4.845 8.815 1.00 86.94 176 ILE A C 1
ATOM 1265 O O . ILE A 1 176 ? -15.351 -5.439 9.075 1.00 86.94 176 ILE A O 1
ATOM 1269 N N . GLU A 1 177 ? -17.601 -5.364 9.046 1.00 86.25 177 GLU A N 1
ATOM 1270 C CA . GLU A 1 177 ? -17.866 -6.660 9.689 1.00 86.25 177 GLU A CA 1
ATOM 1271 C C . GLU A 1 177 ? -17.747 -7.835 8.698 1.00 86.25 177 GLU A C 1
ATOM 1273 O O . GLU A 1 177 ? -17.913 -7.635 7.491 1.00 86.25 177 GLU A O 1
ATOM 1278 N N . GLU A 1 178 ? -17.524 -9.066 9.192 1.00 87.00 178 GLU A N 1
ATOM 1279 C CA . GLU A 1 178 ? -17.365 -10.287 8.372 1.00 87.00 178 GLU A CA 1
ATOM 1280 C C . GLU A 1 178 ? -18.390 -10.398 7.231 1.00 87.00 178 GLU A C 1
ATOM 1282 O O . GLU A 1 178 ? -18.015 -10.681 6.092 1.00 87.00 178 GLU A O 1
ATOM 1287 N N . THR A 1 179 ? -19.677 -10.163 7.512 1.00 83.06 179 THR A N 1
ATOM 1288 C CA . THR A 1 179 ? -20.745 -10.253 6.507 1.00 83.06 179 THR A CA 1
ATOM 1289 C C . THR A 1 179 ? -20.463 -9.326 5.327 1.00 83.06 179 THR A C 1
ATOM 1291 O O . THR A 1 179 ? -20.466 -9.777 4.187 1.00 83.06 179 THR A O 1
ATOM 1294 N N . SER A 1 180 ? -20.125 -8.060 5.576 1.00 84.38 180 SER A N 1
ATOM 1295 C CA . SER A 1 180 ? -19.758 -7.106 4.522 1.00 84.38 180 SER A CA 1
ATOM 1296 C C . SER A 1 180 ? -18.457 -7.495 3.814 1.00 84.38 180 SER A C 1
ATOM 1298 O O . SER A 1 180 ? -18.365 -7.352 2.598 1.00 84.38 180 SER A O 1
ATOM 1300 N N . ILE A 1 181 ? -17.468 -8.024 4.546 1.00 88.94 181 ILE A N 1
ATOM 1301 C CA . ILE A 1 181 ? -16.187 -8.478 3.978 1.00 88.94 181 ILE A CA 1
ATOM 1302 C C . ILE A 1 181 ? -16.386 -9.614 2.964 1.00 88.94 181 ILE A C 1
ATOM 1304 O O . ILE A 1 181 ? -15.750 -9.616 1.912 1.00 88.94 181 ILE A O 1
ATOM 1308 N N . ARG A 1 182 ? -17.257 -10.578 3.282 1.00 87.00 182 ARG A N 1
ATOM 1309 C CA . ARG A 1 182 ? -17.477 -11.790 2.475 1.00 87.00 182 ARG A CA 1
ATOM 1310 C C . ARG A 1 182 ? -18.533 -11.619 1.384 1.00 87.00 182 ARG A C 1
ATOM 1312 O O . ARG A 1 182 ? -18.462 -12.309 0.373 1.00 87.00 182 ARG A O 1
ATOM 1319 N N . GLN A 1 183 ? -19.518 -10.745 1.595 1.00 86.38 183 GLN A N 1
ATOM 1320 C CA . GLN A 1 183 ? -20.699 -10.639 0.731 1.00 86.38 183 GLN A CA 1
ATOM 1321 C C . GLN A 1 183 ? -20.646 -9.493 -0.282 1.00 86.38 183 GLN A C 1
ATOM 1323 O O . GLN A 1 183 ? -21.387 -9.529 -1.265 1.00 86.38 183 GLN A O 1
ATOM 1328 N N . LEU A 1 184 ? -19.825 -8.459 -0.074 1.00 88.19 184 LEU A N 1
ATOM 1329 C CA . LEU A 1 184 ? -19.698 -7.375 -1.052 1.00 88.19 184 LEU A CA 1
ATOM 1330 C C . LEU A 1 184 ? -18.854 -7.828 -2.264 1.00 88.19 184 LEU A C 1
ATOM 1332 O O . LEU A 1 184 ? -17.849 -8.518 -2.089 1.00 88.19 184 LEU A O 1
ATOM 1336 N N . PRO A 1 185 ? -19.232 -7.457 -3.503 1.00 85.00 185 PRO A N 1
ATOM 1337 C CA . PRO A 1 185 ? -18.564 -7.949 -4.706 1.00 85.00 185 PRO A CA 1
ATOM 1338 C C . PRO A 1 185 ? -17.144 -7.378 -4.856 1.00 85.00 185 PRO A C 1
ATOM 1340 O O . PRO A 1 185 ? -16.965 -6.202 -5.168 1.00 85.00 185 PRO A O 1
ATOM 1343 N N . LEU A 1 186 ? -16.132 -8.235 -4.686 1.00 86.12 186 LEU A N 1
ATOM 1344 C CA . LEU A 1 186 ? -14.711 -7.895 -4.815 1.00 86.12 186 LEU A CA 1
ATOM 1345 C C . LEU A 1 186 ? -14.114 -8.426 -6.134 1.00 86.12 186 LEU A C 1
ATOM 1347 O O . LEU A 1 186 ? -13.965 -9.643 -6.277 1.00 86.12 186 LEU A O 1
ATOM 1351 N N . PRO A 1 187 ? -13.696 -7.566 -7.089 1.00 80.69 187 PRO A N 1
ATOM 1352 C CA . PRO A 1 187 ? -13.114 -7.982 -8.371 1.00 80.69 187 PRO A CA 1
ATOM 1353 C C . PRO A 1 187 ? -11.924 -8.955 -8.303 1.00 80.69 187 PRO A C 1
ATOM 1355 O O . PRO A 1 187 ? -11.670 -9.657 -9.287 1.00 80.69 187 PRO A O 1
ATOM 1358 N N . THR A 1 188 ? -11.204 -9.017 -7.181 1.00 84.00 188 THR A N 1
ATOM 1359 C CA . THR A 1 188 ? -10.008 -9.862 -6.971 1.00 84.00 188 THR A CA 1
ATOM 1360 C C . THR A 1 188 ? -10.010 -10.631 -5.639 1.00 84.00 188 THR A C 1
ATOM 1362 O O . THR A 1 188 ? -9.027 -11.302 -5.331 1.00 84.00 188 THR A O 1
ATOM 1365 N N . LEU A 1 189 ? -11.084 -10.531 -4.841 1.00 87.12 189 LEU A N 1
ATOM 1366 C CA . LEU A 1 189 ? -11.129 -10.921 -3.417 1.00 87.12 189 LEU A CA 1
ATOM 1367 C C . LEU A 1 189 ? -10.100 -10.194 -2.519 1.00 87.12 189 LEU A C 1
ATOM 1369 O O . LEU A 1 189 ? -9.710 -10.714 -1.477 1.00 87.12 189 LEU A O 1
ATOM 1373 N N . ASN A 1 190 ? -9.666 -8.979 -2.873 1.00 88.56 190 ASN A N 1
ATOM 1374 C CA . ASN A 1 190 ? -8.817 -8.165 -1.999 1.00 88.56 190 ASN A CA 1
ATOM 1375 C C . ASN A 1 190 ? -9.661 -7.235 -1.107 1.00 88.56 190 ASN A C 1
ATOM 1377 O O . ASN A 1 190 ? -10.234 -6.253 -1.582 1.00 88.56 190 ASN A O 1
ATOM 1381 N N . PHE A 1 191 ? -9.680 -7.503 0.204 1.00 89.00 191 PHE A N 1
ATOM 1382 C CA . PHE A 1 191 ? -10.419 -6.702 1.190 1.00 89.00 191 PHE A CA 1
ATOM 1383 C C . PHE A 1 191 ? -10.001 -5.219 1.222 1.00 89.00 191 PHE A C 1
ATOM 1385 O O . PHE A 1 191 ? -10.795 -4.379 1.643 1.00 89.00 191 PHE A O 1
ATOM 1392 N N . GLN A 1 192 ? -8.792 -4.867 0.762 1.00 87.75 192 GLN A N 1
ATOM 1393 C CA . GLN A 1 192 ? -8.311 -3.482 0.743 1.00 87.75 192 GLN A CA 1
ATOM 1394 C C . GLN A 1 192 ? -9.214 -2.557 -0.090 1.00 87.75 192 GLN A C 1
ATOM 1396 O O . GLN A 1 192 ? -9.309 -1.366 0.195 1.00 87.75 192 GLN A O 1
ATOM 1401 N N . GLN A 1 193 ? -9.931 -3.097 -1.081 1.00 86.31 193 GLN A N 1
ATOM 1402 C CA . GLN A 1 193 ? -10.910 -2.357 -1.889 1.00 86.31 193 GLN A CA 1
ATOM 1403 C C . GLN A 1 193 ? -12.073 -1.811 -1.034 1.00 86.31 193 GLN A C 1
ATOM 1405 O O . GLN A 1 193 ? -12.610 -0.743 -1.324 1.00 86.31 193 GLN A O 1
ATOM 1410 N N . LEU A 1 194 ? -12.409 -2.485 0.073 1.00 88.50 194 LEU A N 1
ATOM 1411 C CA . LEU A 1 194 ? -13.442 -2.058 1.024 1.00 88.50 194 LEU A CA 1
ATOM 1412 C C . LEU A 1 194 ? -12.969 -0.930 1.963 1.00 88.50 194 LEU A C 1
ATOM 1414 O O . LEU A 1 194 ? -13.795 -0.277 2.600 1.00 88.50 194 LEU A O 1
ATOM 1418 N N . LEU A 1 195 ? -11.663 -0.639 2.032 1.00 85.44 195 LEU A N 1
ATOM 1419 C CA . LEU A 1 195 ? -11.122 0.450 2.862 1.00 85.44 195 LEU A CA 1
ATOM 1420 C C . LEU A 1 195 ? -11.588 1.839 2.380 1.00 85.44 195 LEU A C 1
ATOM 1422 O O . LEU A 1 195 ? -11.553 2.808 3.134 1.00 85.44 195 LEU A O 1
ATOM 1426 N N . ALA A 1 196 ? -12.074 1.932 1.138 1.00 86.94 196 ALA A N 1
ATOM 1427 C CA . ALA A 1 196 ? -12.646 3.141 0.554 1.00 86.94 196 ALA A CA 1
ATOM 1428 C C . ALA A 1 196 ? -14.177 3.275 0.738 1.00 86.94 196 ALA A C 1
ATOM 1430 O O . ALA A 1 196 ? -14.769 4.174 0.136 1.00 86.94 196 ALA A O 1
ATOM 1431 N N . LEU A 1 197 ? -14.835 2.424 1.539 1.00 87.31 197 LEU A N 1
ATOM 1432 C CA . LEU A 1 197 ? -16.255 2.593 1.904 1.00 87.31 197 LEU A CA 1
ATOM 1433 C C . LEU A 1 197 ? -16.474 3.720 2.934 1.00 87.31 197 LEU A C 1
ATOM 1435 O O . LEU A 1 197 ? -17.528 4.362 2.960 1.00 87.31 197 LEU A O 1
ATOM 1439 N N . SER A 1 198 ? -15.474 3.976 3.781 1.00 87.25 198 SER A N 1
ATOM 1440 C CA . SER A 1 198 ? -15.541 4.972 4.854 1.00 87.25 198 SER A CA 1
ATOM 1441 C C . SER A 1 198 ? -15.585 6.416 4.317 1.00 87.25 198 SER A C 1
ATOM 1443 O O . SER A 1 198 ? -14.861 6.735 3.367 1.00 87.25 198 SER A O 1
ATOM 1445 N N . PRO A 1 199 ? -16.362 7.331 4.935 1.00 86.81 199 PRO A N 1
ATOM 1446 C CA . PRO A 1 199 ? -16.339 8.752 4.585 1.00 86.81 199 PRO A CA 1
ATOM 1447 C C . PRO A 1 199 ? -14.929 9.350 4.695 1.00 86.81 199 PRO A C 1
ATOM 1449 O O . PRO A 1 199 ? -14.172 9.015 5.611 1.00 86.81 199 PRO A O 1
ATOM 1452 N N . GLY A 1 200 ? -14.569 10.223 3.752 1.00 89.19 200 GLY A N 1
ATOM 1453 C CA . GLY A 1 200 ? -13.238 10.836 3.688 1.00 89.19 200 GLY A CA 1
ATOM 1454 C C . GLY A 1 200 ? -12.105 9.933 3.176 1.00 89.19 200 GLY A C 1
ATOM 1455 O O . GLY A 1 200 ? -11.039 10.449 2.841 1.00 89.19 200 GLY A O 1
ATOM 1456 N N . ALA A 1 201 ? -12.305 8.615 3.061 1.00 91.06 201 ALA A N 1
ATOM 1457 C CA . ALA A 1 201 ? -11.379 7.729 2.356 1.00 91.06 201 ALA A CA 1
ATOM 1458 C C . ALA A 1 201 ? -11.654 7.749 0.842 1.00 91.06 201 ALA A C 1
ATOM 1460 O O . ALA A 1 201 ? -12.789 7.943 0.402 1.00 91.06 201 ALA A O 1
ATOM 1461 N N . SER A 1 202 ? -10.626 7.532 0.024 1.00 88.50 202 SER A N 1
ATOM 1462 C CA . SER A 1 202 ? -10.766 7.303 -1.416 1.00 88.50 202 SER A CA 1
ATOM 1463 C C . SER A 1 202 ? -9.641 6.418 -1.949 1.00 88.50 202 SER A C 1
ATOM 1465 O O . SER A 1 202 ? -8.517 6.460 -1.450 1.00 88.50 202 SER A O 1
ATOM 1467 N N . ALA A 1 203 ? -9.949 5.616 -2.963 1.00 84.94 203 ALA A N 1
ATOM 1468 C CA . ALA A 1 203 ? -9.013 4.729 -3.642 1.00 84.94 203 ALA A CA 1
ATOM 1469 C C . ALA A 1 203 ? -9.412 4.593 -5.117 1.00 84.94 203 ALA A C 1
ATOM 1471 O O . ALA A 1 203 ? -10.545 4.921 -5.485 1.00 84.94 203 ALA A O 1
ATOM 1472 N N . SER A 1 204 ? -8.503 4.093 -5.952 1.00 78.25 204 SER A N 1
ATOM 1473 C CA . SER A 1 204 ? -8.851 3.674 -7.313 1.00 78.25 204 SER A CA 1
ATOM 1474 C C . SER A 1 204 ? -9.721 2.416 -7.277 1.00 78.25 204 SER A C 1
ATOM 1476 O O . SER A 1 204 ? -9.473 1.508 -6.481 1.00 78.25 204 SER A O 1
ATOM 1478 N N . LEU A 1 205 ? -10.712 2.343 -8.169 1.00 73.56 205 LEU A N 1
ATOM 1479 C CA . LEU A 1 205 ? -11.442 1.104 -8.438 1.00 73.56 205 LEU A CA 1
ATOM 1480 C C . LEU A 1 205 ? -10.496 0.121 -9.141 1.00 73.56 205 LEU A C 1
ATOM 1482 O O . LEU A 1 205 ? -10.024 0.412 -10.239 1.00 73.56 205 LEU A O 1
ATOM 1486 N N . SER A 1 206 ? -10.208 -1.021 -8.513 1.00 74.44 206 SER A N 1
ATOM 1487 C CA . SER A 1 206 ? -9.393 -2.082 -9.119 1.00 74.44 206 SER A CA 1
ATOM 1488 C C . SER A 1 206 ? -10.111 -2.661 -10.340 1.00 74.44 206 SER A C 1
ATOM 1490 O O . SER A 1 206 ? -11.285 -3.036 -10.253 1.00 74.44 206 SER A O 1
ATOM 1492 N N . ASN A 1 207 ? -9.426 -2.756 -11.479 1.00 78.00 207 ASN A N 1
ATOM 1493 C CA . ASN A 1 207 ? -10.032 -3.252 -12.707 1.00 78.00 207 ASN A CA 1
ATOM 1494 C C . ASN A 1 207 ? -10.163 -4.784 -12.641 1.00 78.00 207 ASN A C 1
ATOM 1496 O O . ASN A 1 207 ? -9.283 -5.496 -12.159 1.00 78.00 207 ASN A O 1
ATOM 1500 N N . ASN A 1 208 ? -11.274 -5.331 -13.140 1.00 79.25 208 ASN A N 1
ATOM 1501 C CA . ASN A 1 208 ? -11.511 -6.776 -13.116 1.00 79.25 208 ASN A CA 1
ATOM 1502 C C . ASN A 1 208 ? -10.600 -7.562 -14.086 1.00 79.25 208 ASN A C 1
ATOM 1504 O O . ASN A 1 208 ? -10.530 -8.794 -13.968 1.00 79.25 208 ASN A O 1
ATOM 1508 N N . THR A 1 209 ? -9.899 -6.856 -14.985 1.00 84.56 209 THR A N 1
ATOM 1509 C CA . THR A 1 209 ? -8.837 -7.382 -15.852 1.00 84.56 209 THR A CA 1
ATOM 1510 C C . THR A 1 209 ? -7.423 -7.210 -15.288 1.00 84.56 209 THR A C 1
ATOM 1512 O O . THR A 1 209 ? -6.493 -7.740 -15.899 1.00 84.56 209 THR A O 1
ATOM 1515 N N . ASP A 1 210 ? -7.230 -6.534 -14.146 1.00 86.12 210 ASP A N 1
ATOM 1516 C CA . ASP A 1 210 ? -5.908 -6.412 -13.515 1.00 86.12 210 ASP A CA 1
ATOM 1517 C C . ASP A 1 210 ? -5.394 -7.781 -13.057 1.00 86.12 210 ASP A C 1
ATOM 1519 O O . ASP A 1 210 ? -6.160 -8.641 -12.614 1.00 86.12 210 ASP A O 1
ATOM 1523 N N . LEU A 1 211 ? -4.082 -7.978 -13.174 1.00 88.19 211 LEU A N 1
ATOM 1524 C CA . LEU A 1 211 ? -3.391 -9.230 -12.874 1.00 88.19 211 LEU A CA 1
ATOM 1525 C C . LEU A 1 211 ? -3.231 -9.429 -11.356 1.00 88.19 211 LEU A C 1
ATOM 1527 O O . LEU A 1 211 ? -2.721 -8.555 -10.658 1.00 88.19 211 LEU A O 1
ATOM 1531 N N . GLY A 1 212 ? -3.622 -10.598 -10.842 1.00 87.25 212 GLY A N 1
ATOM 1532 C CA . GLY A 1 212 ? -3.463 -10.948 -9.431 1.00 87.25 212 GLY A CA 1
ATOM 1533 C C . GLY A 1 212 ? -4.437 -10.238 -8.485 1.00 87.25 212 GLY A C 1
ATOM 1534 O O . GLY A 1 212 ? -5.637 -10.142 -8.752 1.00 87.25 212 GLY A O 1
ATOM 1535 N N . ARG A 1 213 ? -3.930 -9.789 -7.329 1.00 81.50 213 ARG A N 1
ATOM 1536 C CA . ARG A 1 213 ? -4.747 -9.286 -6.206 1.00 81.50 213 ARG A CA 1
ATOM 1537 C C . ARG A 1 213 ? -5.363 -7.901 -6.420 1.00 81.50 213 ARG A C 1
ATOM 1539 O O . ARG A 1 213 ? -6.281 -7.550 -5.681 1.00 81.50 213 ARG A O 1
ATOM 1546 N N . GLY A 1 214 ? -4.893 -7.105 -7.382 1.00 78.38 214 GLY A N 1
ATOM 1547 C CA . GLY A 1 214 ? -5.378 -5.731 -7.583 1.00 78.38 214 GLY A CA 1
ATOM 1548 C C . GLY A 1 214 ? -5.252 -4.859 -6.327 1.00 78.38 214 GLY A C 1
ATOM 1549 O O . GLY A 1 214 ? -6.226 -4.202 -5.944 1.00 78.38 214 GLY A O 1
ATOM 1550 N N . ASP A 1 215 ? -4.088 -4.928 -5.666 1.00 79.69 215 ASP A N 1
ATOM 1551 C CA . ASP A 1 215 ? -3.681 -4.090 -4.529 1.00 79.69 215 ASP A CA 1
ATOM 1552 C C . ASP A 1 215 ? -3.993 -2.611 -4.789 1.00 79.69 215 ASP A C 1
ATOM 1554 O O . ASP A 1 215 ? -3.807 -2.114 -5.902 1.00 79.69 215 ASP A O 1
ATOM 1558 N N . THR A 1 216 ? -4.473 -1.897 -3.767 1.00 79.31 216 THR A N 1
ATOM 1559 C CA . THR A 1 216 ? -4.997 -0.536 -3.953 1.00 79.31 216 THR A CA 1
ATOM 1560 C C . THR A 1 216 ? -4.287 0.518 -3.105 1.00 79.31 216 THR A C 1
ATOM 1562 O O . THR A 1 216 ? -3.886 0.292 -1.958 1.00 79.31 216 THR A O 1
ATOM 1565 N N . PHE A 1 217 ? -4.143 1.702 -3.701 1.00 83.62 217 PHE A N 1
ATOM 1566 C CA . PHE A 1 217 ? -3.655 2.905 -3.045 1.00 83.62 217 PHE A CA 1
ATOM 1567 C C . PHE A 1 217 ? -4.827 3.698 -2.483 1.00 83.62 217 PHE A C 1
ATOM 1569 O O . PHE A 1 217 ? -5.730 4.098 -3.218 1.00 83.62 217 PHE A O 1
ATOM 1576 N N . ILE A 1 218 ? -4.771 3.973 -1.184 1.00 86.12 218 ILE A N 1
ATOM 1577 C CA . ILE A 1 218 ? -5.801 4.718 -0.463 1.00 86.12 218 ILE A CA 1
ATOM 1578 C C . ILE A 1 218 ? -5.243 6.084 -0.068 1.00 86.12 218 ILE A C 1
ATOM 1580 O O . ILE A 1 218 ? -4.095 6.205 0.354 1.00 86.12 218 ILE A O 1
ATOM 1584 N N . SER A 1 219 ? -6.062 7.121 -0.183 1.00 89.94 219 SER A N 1
ATOM 1585 C CA . SER A 1 219 ? -5.832 8.432 0.428 1.00 89.94 219 SER A CA 1
ATOM 1586 C C . SER A 1 219 ? -6.993 8.742 1.366 1.00 89.94 219 SER A C 1
ATOM 1588 O O . SER A 1 219 ? -8.140 8.389 1.083 1.00 89.94 219 SER A O 1
ATOM 1590 N N . VAL A 1 220 ? -6.703 9.371 2.503 1.00 92.75 220 VAL A N 1
ATOM 1591 C CA . VAL A 1 220 ? -7.699 9.650 3.545 1.00 92.75 220 VAL A CA 1
ATOM 1592 C C . VAL A 1 220 ? -7.621 11.116 3.931 1.00 92.75 220 VAL A C 1
ATOM 1594 O O . VAL A 1 220 ? -6.552 11.607 4.281 1.00 92.75 220 VAL A O 1
ATOM 1597 N N . ASN A 1 221 ? -8.754 11.816 3.859 1.00 93.88 221 ASN A N 1
ATOM 1598 C CA . ASN A 1 221 ? -8.897 13.222 4.239 1.00 93.88 221 ASN A CA 1
ATOM 1599 C C . ASN A 1 221 ? -7.792 14.125 3.644 1.00 93.88 221 ASN A C 1
ATOM 1601 O O . ASN A 1 221 ? -7.161 14.915 4.349 1.00 93.88 221 ASN A O 1
ATOM 1605 N N . GLY A 1 222 ? -7.509 13.946 2.349 1.00 90.88 222 GLY A N 1
ATOM 1606 C CA . GLY A 1 222 ? -6.493 14.698 1.603 1.00 90.88 222 GLY A CA 1
ATOM 1607 C C . GLY A 1 222 ? -5.030 14.350 1.912 1.00 90.88 222 GLY A C 1
ATOM 1608 O O . GLY A 1 222 ? -4.145 14.985 1.345 1.00 90.88 222 GLY A O 1
ATOM 1609 N N . GLN A 1 223 ? -4.751 13.366 2.776 1.00 91.31 223 GLN A N 1
ATOM 1610 C CA . GLN A 1 223 ? -3.381 12.918 3.050 1.00 91.31 223 GLN A CA 1
ATOM 1611 C C . GLN A 1 223 ? -2.823 12.023 1.944 1.00 91.31 223 GLN A C 1
ATOM 1613 O O . GLN A 1 223 ? -3.565 11.331 1.240 1.00 91.31 223 GLN A O 1
ATOM 1618 N N . ARG A 1 224 ? -1.490 12.026 1.816 1.00 89.38 224 ARG A N 1
ATOM 1619 C CA . ARG A 1 224 ? -0.760 11.260 0.799 1.00 89.38 224 ARG A CA 1
ATOM 1620 C C . ARG A 1 224 ? -0.991 9.761 0.961 1.00 89.38 224 ARG A C 1
ATOM 1622 O O . ARG A 1 224 ? -1.223 9.255 2.055 1.00 89.38 224 ARG A O 1
ATOM 1629 N N . MET A 1 225 ? -0.847 9.023 -0.137 1.00 87.38 225 MET A N 1
ATOM 1630 C CA . MET A 1 225 ? -0.987 7.560 -0.135 1.00 87.38 225 MET A CA 1
ATOM 1631 C C . MET A 1 225 ? 0.080 6.856 0.728 1.00 87.38 225 MET A C 1
ATOM 1633 O O . MET A 1 225 ? -0.147 5.739 1.190 1.00 87.38 225 MET A O 1
ATOM 1637 N N . THR A 1 226 ? 1.207 7.528 0.990 1.00 88.56 226 THR A N 1
ATOM 1638 C CA . THR A 1 226 ? 2.290 7.112 1.901 1.00 88.56 226 THR A CA 1
ATOM 1639 C C . THR A 1 226 ? 2.090 7.548 3.362 1.00 88.56 226 THR A C 1
ATOM 1641 O O . THR A 1 226 ? 2.913 7.213 4.214 1.00 88.56 226 THR A O 1
ATOM 1644 N N . SER A 1 227 ? 1.005 8.270 3.669 1.00 90.38 227 SER A N 1
ATOM 1645 C CA . SER A 1 227 ? 0.636 8.730 5.018 1.00 90.38 227 SER A CA 1
ATOM 1646 C C . SER A 1 227 ? -0.338 7.777 5.729 1.00 90.38 227 SER A C 1
ATOM 1648 O O . SER A 1 227 ? -0.975 8.174 6.698 1.00 90.38 227 SER A O 1
ATOM 1650 N N . ASN A 1 228 ? -0.514 6.535 5.271 1.00 90.12 228 ASN A N 1
ATOM 1651 C CA . ASN A 1 228 ? -1.431 5.572 5.898 1.00 90.12 228 ASN A CA 1
ATOM 1652 C C . ASN A 1 228 ? -0.673 4.535 6.739 1.00 90.12 228 ASN A C 1
ATOM 1654 O O . ASN A 1 228 ? 0.473 4.202 6.443 1.00 90.12 228 ASN A O 1
ATOM 1658 N N . ASN A 1 229 ? -1.341 3.976 7.748 1.00 89.88 229 ASN A N 1
ATOM 1659 C CA . ASN A 1 229 ? -0.864 2.843 8.535 1.00 89.88 229 ASN A CA 1
ATOM 1660 C C . ASN A 1 229 ? -1.787 1.625 8.363 1.00 89.88 229 ASN A C 1
ATOM 1662 O O . ASN A 1 229 ? -3.007 1.775 8.325 1.00 89.88 229 ASN A O 1
ATOM 1666 N N . MET A 1 230 ? -1.219 0.417 8.311 1.00 91.00 230 MET A N 1
ATOM 1667 C CA . MET A 1 230 ? -1.971 -0.840 8.289 1.00 91.00 230 MET A CA 1
ATOM 1668 C C . MET A 1 230 ? -1.353 -1.856 9.253 1.00 91.00 230 MET A C 1
ATOM 1670 O O . MET A 1 230 ? -0.137 -2.044 9.291 1.00 91.00 230 MET A O 1
ATOM 1674 N N . THR A 1 231 ? -2.208 -2.537 10.016 1.00 92.62 231 THR A N 1
ATOM 1675 C CA . THR A 1 231 ? -1.831 -3.630 10.919 1.00 92.62 231 THR A CA 1
ATOM 1676 C C . THR A 1 231 ? -2.711 -4.861 10.709 1.00 92.62 231 THR A C 1
ATOM 1678 O O . THR A 1 231 ? -3.904 -4.738 10.426 1.00 92.62 231 THR A O 1
ATOM 1681 N N . ILE A 1 232 ? -2.135 -6.052 10.885 1.00 93.88 232 ILE A N 1
ATOM 1682 C CA . ILE A 1 232 ? -2.847 -7.334 10.947 1.00 93.88 232 ILE A CA 1
ATOM 1683 C C . ILE A 1 232 ? -2.611 -7.930 12.337 1.00 93.88 232 ILE A C 1
ATOM 1685 O O . ILE A 1 232 ? -1.469 -8.112 12.754 1.00 93.88 232 ILE A O 1
ATOM 1689 N N . ASN A 1 233 ? -3.691 -8.188 13.078 1.00 93.56 233 ASN A N 1
ATOM 1690 C CA . ASN A 1 233 ? -3.688 -8.623 14.483 1.00 93.56 233 ASN A CA 1
ATOM 1691 C C . ASN A 1 233 ? -2.883 -7.703 15.443 1.00 93.56 233 ASN A C 1
ATOM 1693 O O . ASN A 1 233 ? -2.540 -8.117 16.546 1.00 93.56 233 ASN A O 1
ATOM 1697 N N . GLY A 1 234 ? -2.583 -6.459 15.044 1.00 90.81 234 GLY A N 1
ATOM 1698 C CA . GLY A 1 234 ? -1.724 -5.516 15.782 1.00 90.81 234 GLY A CA 1
ATOM 1699 C C . GLY A 1 234 ? -0.259 -5.456 15.315 1.00 90.81 234 GLY A C 1
ATOM 1700 O O . GLY A 1 234 ? 0.454 -4.527 15.685 1.00 90.81 234 GLY A O 1
ATOM 1701 N N . THR A 1 235 ? 0.186 -6.376 14.453 1.00 93.56 235 THR A N 1
ATOM 1702 C CA . THR A 1 235 ? 1.502 -6.315 13.789 1.00 93.56 235 THR A CA 1
ATOM 1703 C C . THR A 1 235 ? 1.434 -5.394 12.569 1.00 93.56 235 THR A C 1
ATOM 1705 O O . THR A 1 235 ? 0.503 -5.513 11.778 1.00 93.56 235 THR A O 1
ATOM 1708 N N . GLU A 1 236 ? 2.398 -4.486 12.379 1.00 91.06 236 GLU A N 1
ATOM 1709 C CA . GLU A 1 236 ? 2.460 -3.619 11.187 1.00 91.06 236 GLU A CA 1
ATOM 1710 C C . GLU A 1 236 ? 2.651 -4.426 9.896 1.00 91.06 236 GLU A C 1
ATOM 1712 O O . GLU A 1 236 ? 3.539 -5.273 9.816 1.00 91.06 236 GLU A O 1
ATOM 1717 N N . VAL A 1 237 ? 1.871 -4.094 8.865 1.00 91.75 237 VAL A N 1
ATOM 1718 C CA . VAL A 1 237 ? 1.936 -4.697 7.529 1.00 91.75 237 VAL A CA 1
ATOM 1719 C C . VAL A 1 237 ? 1.969 -3.583 6.480 1.00 91.75 237 VAL A C 1
ATOM 1721 O O . VAL A 1 237 ? 0.951 -3.183 5.920 1.00 91.75 237 VAL A O 1
ATOM 1724 N N . ILE A 1 238 ? 3.170 -3.044 6.253 1.00 88.25 238 ILE A N 1
ATOM 1725 C CA . ILE A 1 238 ? 3.464 -1.964 5.298 1.00 88.25 238 ILE A CA 1
ATOM 1726 C C . ILE A 1 238 ? 4.764 -2.306 4.568 1.00 88.25 238 ILE A C 1
ATOM 1728 O O . ILE A 1 238 ? 5.708 -2.817 5.175 1.00 88.25 238 ILE A O 1
ATOM 1732 N N . SER A 1 239 ? 4.841 -1.997 3.273 1.00 87.25 239 SER A N 1
ATOM 1733 C CA . SER A 1 239 ? 6.091 -2.084 2.517 1.00 87.25 239 SER A CA 1
ATOM 1734 C C . SER A 1 239 ? 7.077 -1.019 3.013 1.00 87.25 239 SER A C 1
ATOM 1736 O O . SER A 1 239 ? 6.887 0.179 2.788 1.00 87.25 239 SER A O 1
ATOM 1738 N N . ALA A 1 240 ? 8.151 -1.445 3.685 1.00 83.75 240 ALA A N 1
ATOM 1739 C CA . ALA A 1 240 ? 9.155 -0.547 4.264 1.00 83.75 240 ALA A CA 1
ATOM 1740 C C . ALA A 1 240 ? 9.816 0.377 3.219 1.00 83.75 240 ALA A C 1
ATOM 1742 O O . ALA A 1 240 ? 10.101 1.540 3.508 1.00 83.75 240 ALA A O 1
ATOM 1743 N N . GLY A 1 241 ? 10.015 -0.132 1.997 1.00 83.50 241 GLY A N 1
ATOM 1744 C CA . GLY A 1 241 ? 10.645 0.585 0.885 1.00 83.50 241 GLY A CA 1
ATOM 1745 C C . GLY A 1 241 ? 9.762 1.631 0.203 1.00 83.50 241 GLY A C 1
ATOM 1746 O O . GLY A 1 241 ? 10.297 2.485 -0.491 1.00 83.50 241 GLY A O 1
ATOM 1747 N N . SER A 1 242 ? 8.438 1.598 0.399 1.00 81.19 242 SER A N 1
ATOM 1748 C CA . SER A 1 242 ? 7.484 2.529 -0.237 1.00 81.19 242 SER A CA 1
ATOM 1749 C C . SER A 1 242 ? 6.551 3.247 0.743 1.00 81.19 242 SER A C 1
ATOM 1751 O O . SER A 1 242 ? 5.886 4.201 0.356 1.00 81.19 242 SER A O 1
ATOM 1753 N N . ASN A 1 243 ? 6.523 2.851 2.022 1.00 85.31 243 ASN A N 1
ATOM 1754 C CA . ASN A 1 243 ? 5.569 3.329 3.036 1.00 85.31 243 ASN A CA 1
ATOM 1755 C C . ASN A 1 243 ? 4.097 3.139 2.602 1.00 85.31 243 ASN A C 1
ATOM 1757 O O . ASN A 1 243 ? 3.250 3.978 2.892 1.00 85.31 243 ASN A O 1
ATOM 1761 N N . SER A 1 244 ? 3.797 2.067 1.856 1.00 83.62 244 SER A N 1
ATOM 1762 C CA . SER A 1 244 ? 2.482 1.834 1.239 1.00 83.62 244 SER A CA 1
ATOM 1763 C C . SER A 1 244 ? 1.911 0.432 1.497 1.00 83.62 244 SER A C 1
ATOM 1765 O O . SER A 1 244 ? 2.611 -0.492 1.916 1.00 83.62 244 SER A O 1
ATOM 1767 N N . THR A 1 245 ? 0.615 0.286 1.209 1.00 79.50 245 THR A N 1
ATOM 1768 C CA . THR A 1 245 ? -0.218 -0.922 1.361 1.00 79.50 245 THR A CA 1
ATOM 1769 C C . THR A 1 245 ? -0.135 -1.907 0.184 1.00 79.50 245 THR A C 1
ATOM 1771 O O . THR A 1 245 ? -0.988 -2.780 0.064 1.00 79.50 245 THR A O 1
ATOM 1774 N N . VAL A 1 246 ? 0.856 -1.771 -0.702 1.00 75.75 246 VAL A N 1
ATOM 1775 C CA . VAL A 1 246 ? 0.987 -2.559 -1.944 1.00 75.75 246 VAL A CA 1
ATOM 1776 C C . VAL A 1 246 ? 2.167 -3.525 -1.836 1.00 75.75 246 VAL A C 1
ATOM 1778 O O . VAL A 1 246 ? 3.196 -3.163 -1.266 1.00 75.75 246 VAL A O 1
ATOM 1781 N N . ASN A 1 247 ? 2.020 -4.738 -2.379 1.00 75.88 247 ASN A N 1
ATOM 1782 C CA . ASN A 1 247 ? 2.962 -5.859 -2.240 1.00 75.88 247 ASN A CA 1
ATOM 1783 C C . ASN A 1 247 ? 3.193 -6.264 -0.770 1.00 75.88 247 ASN A C 1
ATOM 1785 O O . ASN A 1 247 ? 4.312 -6.562 -0.345 1.00 75.88 247 ASN A O 1
ATOM 1789 N N . VAL A 1 248 ? 2.113 -6.270 0.016 1.00 85.50 248 VAL A N 1
ATOM 1790 C CA . VAL A 1 248 ? 2.103 -6.676 1.432 1.00 85.50 248 VAL A CA 1
ATOM 1791 C C . VAL A 1 248 ? 1.267 -7.948 1.647 1.00 85.50 248 VAL A C 1
ATOM 1793 O O . VAL A 1 248 ? 0.738 -8.545 0.703 1.00 85.50 248 VAL A O 1
ATOM 1796 N N . ALA A 1 249 ? 1.142 -8.393 2.899 1.00 90.56 249 ALA A N 1
ATOM 1797 C CA . ALA A 1 249 ? 0.224 -9.468 3.259 1.00 90.56 249 ALA A CA 1
ATOM 1798 C C . ALA A 1 249 ? -1.244 -9.023 3.114 1.00 90.56 249 ALA A C 1
ATOM 1800 O O . ALA A 1 249 ? -1.684 -8.068 3.753 1.00 90.56 249 ALA A O 1
ATOM 1801 N N . VAL A 1 250 ? -2.003 -9.760 2.301 1.00 91.50 250 VAL A N 1
ATOM 1802 C CA . VAL A 1 250 ? -3.437 -9.549 2.057 1.00 91.50 250 VAL A CA 1
ATOM 1803 C C . VAL A 1 250 ? -4.165 -10.880 2.291 1.00 91.50 250 VAL A C 1
ATOM 1805 O O . VAL A 1 250 ? -4.216 -11.708 1.378 1.00 91.50 250 VAL A O 1
ATOM 1808 N N . PRO A 1 251 ? -4.685 -11.139 3.506 1.00 94.00 251 PRO A N 1
ATOM 1809 C CA . PRO A 1 251 ? -5.437 -12.358 3.783 1.00 94.00 251 PRO A CA 1
ATOM 1810 C C . PRO A 1 251 ? -6.784 -12.390 3.053 1.00 94.00 251 PRO A C 1
ATOM 1812 O O . PRO A 1 251 ? -7.441 -11.361 2.890 1.00 94.00 251 PRO A O 1
ATOM 1815 N N . ALA A 1 252 ? -7.199 -13.587 2.642 1.00 93.06 252 ALA A N 1
ATOM 1816 C CA . ALA A 1 252 ? -8.462 -13.839 1.959 1.00 93.06 252 ALA A CA 1
ATOM 1817 C C . ALA A 1 252 ? -9.673 -13.429 2.828 1.00 93.06 252 ALA A C 1
ATOM 1819 O O . ALA A 1 252 ? -9.630 -13.669 4.039 1.00 93.06 252 ALA A O 1
ATOM 1820 N N . PRO A 1 253 ? -10.766 -12.897 2.243 1.00 92.56 253 PRO A N 1
ATOM 1821 C CA . PRO A 1 253 ? -11.939 -12.396 2.968 1.00 92.56 253 PRO A CA 1
ATOM 1822 C C . PRO A 1 253 ? -12.477 -13.349 4.045 1.00 92.56 253 PRO A C 1
ATOM 1824 O O . PRO A 1 253 ? -12.712 -12.932 5.174 1.00 92.56 253 PRO A O 1
ATOM 1827 N N . ASP A 1 254 ? -12.583 -14.647 3.752 1.00 91.88 254 ASP A N 1
ATOM 1828 C CA . ASP A 1 254 ? -13.079 -15.669 4.686 1.00 91.88 254 ASP A CA 1
ATOM 1829 C C . ASP A 1 254 ? -12.182 -15.918 5.917 1.00 91.88 254 ASP A C 1
ATOM 1831 O O . ASP A 1 254 ? -12.648 -16.497 6.903 1.00 91.88 254 ASP A O 1
ATOM 1835 N N . THR A 1 255 ? -10.923 -15.464 5.878 1.00 94.81 255 THR A N 1
ATOM 1836 C CA . THR A 1 255 ? -9.950 -15.480 6.992 1.00 94.81 255 THR A CA 1
ATOM 1837 C C . THR A 1 255 ? -10.187 -14.333 7.979 1.00 94.81 255 THR A C 1
ATOM 1839 O O . THR A 1 255 ? -9.755 -14.406 9.132 1.00 94.81 255 THR A O 1
ATOM 1842 N N . LEU A 1 256 ? -10.842 -13.258 7.534 1.00 94.69 256 LEU A N 1
ATOM 1843 C CA . LEU A 1 256 ? -11.019 -12.031 8.303 1.00 94.69 256 LEU A CA 1
ATOM 1844 C C . LEU A 1 256 ? -12.273 -12.095 9.174 1.00 94.69 256 LEU A C 1
ATOM 1846 O O . LEU A 1 256 ? -13.315 -12.591 8.754 1.00 94.69 256 LEU A O 1
ATOM 1850 N N . GLN A 1 257 ? -12.164 -11.569 10.390 1.00 92.00 257 GLN A N 1
ATOM 1851 C CA . GLN A 1 257 ? -13.289 -11.397 11.310 1.00 92.00 257 GLN A CA 1
ATOM 1852 C C . GLN A 1 257 ? -13.919 -10.009 11.133 1.00 92.00 257 GLN A C 1
ATOM 1854 O O . GLN A 1 257 ? -15.133 -9.864 11.027 1.00 92.00 257 GLN A O 1
ATOM 1859 N N . GLU A 1 258 ? -13.073 -8.984 11.086 1.00 90.31 258 GLU A N 1
ATOM 1860 C CA . GLU A 1 258 ? -13.437 -7.590 10.846 1.00 90.31 258 GLU A CA 1
ATOM 1861 C C . GLU A 1 258 ? -12.169 -6.784 10.528 1.00 90.31 258 GLU A C 1
ATOM 1863 O O . GLU A 1 258 ? -11.042 -7.227 10.788 1.00 90.31 258 GLU A O 1
ATOM 1868 N N . PHE A 1 259 ? -12.347 -5.573 10.009 1.00 90.56 259 PHE A N 1
ATOM 1869 C CA . PHE A 1 259 ? -11.316 -4.541 10.074 1.00 90.56 259 PHE A CA 1
ATOM 1870 C C . PHE A 1 259 ? -11.941 -3.171 10.347 1.00 90.56 259 PHE A C 1
ATOM 1872 O O . PHE A 1 259 ? -13.083 -2.909 9.972 1.00 90.56 259 PHE A O 1
ATOM 1879 N N . VAL A 1 260 ? -11.178 -2.271 10.965 1.00 87.62 260 VAL A N 1
ATOM 1880 C CA . VAL A 1 260 ? -11.563 -0.865 11.161 1.00 87.62 260 VAL A CA 1
ATOM 1881 C C . VAL A 1 260 ? -10.721 0.050 10.282 1.00 87.62 260 VAL A C 1
ATOM 1883 O O . VAL A 1 260 ? -9.518 -0.170 10.123 1.00 87.62 260 VAL A O 1
ATOM 1886 N N . VAL A 1 261 ? -11.347 1.100 9.748 1.00 88.94 261 VAL A N 1
ATOM 1887 C CA . VAL A 1 261 ? -10.660 2.222 9.096 1.00 88.94 261 VAL A CA 1
ATOM 1888 C C . VAL A 1 261 ? -10.886 3.471 9.931 1.00 88.94 261 VAL A C 1
ATOM 1890 O O . VAL A 1 261 ? -11.973 4.044 9.916 1.00 88.94 261 VAL A O 1
ATOM 1893 N N . GLN A 1 262 ? -9.867 3.899 10.671 1.00 89.50 262 GLN A N 1
ATOM 1894 C CA . GLN A 1 262 ? -9.883 5.169 11.391 1.00 89.50 262 GLN A CA 1
ATOM 1895 C C . GLN A 1 262 ? -9.392 6.274 10.452 1.00 89.50 262 GLN A C 1
ATOM 1897 O O . GLN A 1 262 ? -8.274 6.202 9.941 1.00 89.50 262 GLN A O 1
ATOM 1902 N N . THR A 1 263 ? -10.225 7.287 10.205 1.00 90.50 263 THR A N 1
ATOM 1903 C CA . THR A 1 263 ? -9.944 8.359 9.234 1.00 90.50 263 THR A CA 1
ATOM 1904 C C . THR A 1 263 ? -9.590 9.699 9.877 1.00 90.50 263 THR A C 1
ATOM 1906 O O . THR A 1 263 ? -9.000 10.549 9.210 1.00 90.50 263 THR A O 1
ATOM 1909 N N . SER A 1 264 ? -9.923 9.913 11.156 1.00 90.38 264 SER A N 1
ATOM 1910 C CA . SER A 1 264 ? -9.591 11.142 11.893 1.00 90.38 264 SER A CA 1
ATOM 1911 C C . SER A 1 264 ? -9.576 10.920 13.413 1.00 90.38 264 SER A C 1
ATOM 1913 O O . SER A 1 264 ? -10.239 10.018 13.925 1.00 90.38 264 SER A O 1
ATOM 1915 N N . LEU A 1 265 ? -8.844 11.775 14.138 1.00 90.31 265 LEU A N 1
ATOM 1916 C CA . LEU A 1 265 ? -8.827 11.885 15.608 1.00 90.31 265 LEU A CA 1
ATOM 1917 C C . LEU A 1 265 ? -8.590 10.576 16.402 1.00 90.31 265 LEU A C 1
ATOM 1919 O O . LEU A 1 265 ? -9.091 10.425 17.516 1.00 90.31 265 LEU A O 1
ATOM 1923 N N . PHE A 1 266 ? -7.816 9.627 15.867 1.00 89.31 266 PHE A N 1
ATOM 1924 C CA . PHE A 1 266 ? -7.511 8.377 16.572 1.00 89.31 266 PHE A CA 1
ATOM 1925 C C . PHE A 1 266 ? -6.638 8.586 17.827 1.00 89.31 266 PHE A C 1
ATOM 1927 O O . PHE A 1 266 ? -5.779 9.470 17.889 1.00 89.31 266 PHE A O 1
ATOM 1934 N N . ASN A 1 267 ? -6.864 7.760 18.855 1.00 88.75 267 ASN A N 1
ATOM 1935 C CA . ASN A 1 267 ? -6.286 7.942 20.193 1.00 88.75 267 ASN A CA 1
ATOM 1936 C C . ASN A 1 267 ? -4.754 7.767 20.237 1.00 88.75 267 ASN A C 1
ATOM 1938 O O . ASN A 1 267 ? -4.158 7.168 19.341 1.00 88.75 267 ASN A O 1
ATOM 1942 N N . ALA A 1 268 ? -4.104 8.284 21.288 1.00 91.12 268 ALA A N 1
ATOM 1943 C CA . ALA A 1 268 ? -2.637 8.366 21.375 1.00 91.12 268 ALA A CA 1
ATOM 1944 C C . ALA A 1 268 ? -1.896 7.009 21.337 1.00 91.12 268 ALA A C 1
ATOM 1946 O O . ALA A 1 268 ? -0.702 6.970 21.025 1.00 91.12 268 ALA A O 1
ATOM 1947 N N . ALA A 1 269 ? -2.593 5.899 21.598 1.00 86.94 269 ALA A N 1
ATOM 1948 C CA . ALA A 1 269 ? -2.042 4.553 21.461 1.00 86.94 269 ALA A CA 1
ATOM 1949 C C . ALA A 1 269 ? -1.754 4.184 19.987 1.00 86.94 269 ALA A C 1
ATOM 1951 O O . ALA A 1 269 ? -0.773 3.498 19.700 1.00 86.94 269 ALA A O 1
ATOM 1952 N N . SER A 1 270 ? -2.532 4.732 19.046 1.00 84.75 270 SER A N 1
ATOM 1953 C CA . SER A 1 270 ? -2.267 4.681 17.599 1.00 84.75 270 SER A CA 1
ATOM 1954 C C . SER A 1 270 ? -1.356 5.841 17.148 1.00 84.75 270 SER A C 1
ATOM 1956 O O . SER A 1 270 ? -1.440 6.952 17.676 1.00 84.75 270 SER A O 1
ATOM 1958 N N . GLY A 1 271 ? -0.480 5.630 16.162 1.00 77.88 271 GLY A N 1
ATOM 1959 C CA . GLY A 1 271 ? 0.503 6.634 15.708 1.00 77.88 271 GLY A CA 1
ATOM 1960 C C . GLY A 1 271 ? 1.159 6.270 14.376 1.00 77.88 271 GLY A C 1
ATOM 1961 O O . GLY A 1 271 ? 0.474 5.708 13.525 1.00 77.88 271 GLY A O 1
ATOM 1962 N N . ARG A 1 272 ? 2.465 6.555 14.215 1.00 82.75 272 ARG A N 1
ATOM 1963 C CA . ARG A 1 272 ? 3.302 6.298 13.011 1.00 82.75 272 ARG A CA 1
ATOM 1964 C C . ARG A 1 272 ? 3.064 7.227 11.812 1.00 82.75 272 ARG A C 1
ATOM 1966 O O . ARG A 1 272 ? 4.021 7.613 11.139 1.00 82.75 272 ARG A O 1
ATOM 1973 N N . ASN A 1 273 ? 1.805 7.523 11.512 1.00 88.00 273 ASN A N 1
ATOM 1974 C CA . ASN A 1 273 ? 1.392 8.312 10.355 1.00 88.00 273 ASN A CA 1
ATOM 1975 C C . ASN A 1 273 ? 0.140 9.155 10.653 1.00 88.00 273 ASN A C 1
ATOM 1977 O O . ASN A 1 273 ? -0.479 9.021 11.710 1.00 88.00 273 ASN A O 1
ATOM 1981 N N . SER A 1 274 ? -0.209 10.039 9.716 1.00 89.44 274 SER A N 1
ATOM 1982 C CA . SER A 1 274 ? -1.233 11.082 9.857 1.00 89.44 274 SER A CA 1
ATOM 1983 C C . SER A 1 274 ? -2.543 10.859 9.085 1.00 89.44 274 SER A C 1
ATOM 1985 O O . SER A 1 274 ? -3.537 11.529 9.368 1.00 89.44 274 SER A O 1
ATOM 1987 N N . GLY A 1 275 ? -2.546 9.956 8.104 1.00 89.31 275 GLY A N 1
ATOM 1988 C CA . GLY A 1 275 ? -3.695 9.585 7.277 1.00 89.31 275 GLY A CA 1
ATOM 1989 C C . GLY A 1 275 ? -4.516 8.447 7.882 1.00 89.31 275 GLY A C 1
ATOM 1990 O O . GLY A 1 275 ? -4.763 8.410 9.085 1.00 89.31 275 GLY A O 1
ATOM 1991 N N . GLY A 1 276 ? -4.979 7.515 7.045 1.00 89.69 276 GLY A N 1
ATOM 1992 C CA . GLY A 1 276 ? -5.818 6.405 7.494 1.00 89.69 276 GLY A CA 1
ATOM 1993 C C . GLY A 1 276 ? -5.050 5.408 8.357 1.00 89.69 276 GLY A C 1
ATOM 1994 O O . GLY A 1 276 ? -3.974 4.959 7.965 1.00 89.69 276 GLY A O 1
ATOM 1995 N N . ASN A 1 277 ? -5.619 5.013 9.495 1.00 89.94 277 ASN A N 1
ATOM 1996 C CA . ASN A 1 277 ? -5.108 3.921 10.322 1.00 89.94 277 ASN A CA 1
ATOM 1997 C C . ASN A 1 277 ? -6.040 2.705 10.209 1.00 89.94 277 ASN A C 1
ATOM 1999 O O . ASN A 1 277 ? -7.205 2.763 10.606 1.00 89.94 277 ASN A O 1
ATOM 2003 N N . VAL A 1 278 ? -5.521 1.613 9.649 1.00 90.19 278 VAL A N 1
ATOM 2004 C CA . VAL A 1 278 ? -6.254 0.372 9.377 1.00 90.19 278 VAL A CA 1
ATOM 2005 C C . VAL A 1 278 ? -5.798 -0.723 10.339 1.00 90.19 278 VAL A C 1
ATOM 2007 O O . VAL A 1 278 ? -4.607 -1.037 10.416 1.00 90.19 278 VAL A O 1
ATOM 2010 N N . ALA A 1 279 ? -6.741 -1.351 11.040 1.00 90.25 279 ALA A N 1
ATOM 2011 C CA . ALA A 1 279 ? -6.467 -2.536 11.853 1.00 90.25 279 ALA A CA 1
ATOM 2012 C C . ALA A 1 279 ? -7.375 -3.694 11.433 1.00 90.25 279 ALA A C 1
ATOM 2014 O O . ALA A 1 279 ? -8.599 -3.584 11.481 1.00 90.25 279 ALA A O 1
ATOM 2015 N N . VAL A 1 280 ? -6.749 -4.790 11.005 1.00 93.00 280 VAL A N 1
ATOM 2016 C CA . VAL A 1 280 ? -7.380 -5.991 10.447 1.00 93.00 280 VAL A CA 1
ATOM 2017 C C . VAL A 1 280 ? -7.252 -7.141 11.441 1.00 93.00 280 VAL A C 1
ATOM 2019 O O . VAL A 1 280 ? -6.158 -7.373 11.962 1.00 93.00 280 VAL A O 1
ATOM 2022 N N . LEU A 1 281 ? -8.325 -7.898 11.680 1.00 93.06 281 LEU A N 1
ATOM 2023 C CA . LEU A 1 281 ? -8.275 -9.115 12.492 1.00 93.06 281 LEU A CA 1
ATOM 2024 C C . LEU A 1 281 ? -8.562 -10.369 11.677 1.00 93.06 281 LEU A C 1
ATOM 2026 O O . LEU A 1 281 ? -9.534 -10.458 10.928 1.00 93.06 281 LEU A O 1
ATOM 2030 N N . THR A 1 282 ? -7.725 -11.375 11.909 1.00 94.75 282 THR A N 1
ATOM 2031 C CA . THR A 1 282 ? -7.931 -12.749 11.440 1.00 94.75 282 THR A CA 1
ATOM 2032 C C . THR A 1 282 ? -8.679 -13.555 12.505 1.00 94.75 282 THR A C 1
ATOM 2034 O O . THR A 1 282 ? -8.393 -13.415 13.701 1.00 94.75 282 THR A O 1
ATOM 2037 N N . LYS A 1 283 ? -9.633 -14.389 12.077 1.00 93.44 283 LYS A N 1
ATOM 2038 C CA . LYS A 1 283 ? -10.553 -15.133 12.956 1.00 93.44 283 LYS A CA 1
ATOM 2039 C C . LYS A 1 283 ? -9.834 -15.981 14.003 1.00 93.44 283 LYS A C 1
ATOM 2041 O O . LYS A 1 283 ? -8.802 -16.588 13.726 1.00 93.44 283 LYS A O 1
ATOM 2046 N N . SER A 1 284 ? -10.392 -16.026 15.203 1.00 91.62 284 SER A N 1
ATOM 2047 C CA . SER A 1 284 ? -9.986 -16.948 16.270 1.00 91.62 284 SER A CA 1
ATOM 2048 C C . SER A 1 284 ? -10.795 -18.248 16.223 1.00 91.62 284 SER A C 1
ATOM 2050 O O . SER A 1 284 ? -11.838 -18.312 15.573 1.00 91.62 284 SER A O 1
ATOM 2052 N N . GLY A 1 285 ? -10.316 -19.288 16.906 1.00 90.62 285 GLY A N 1
ATOM 2053 C CA . GLY A 1 285 ? -11.080 -20.525 17.075 1.00 90.62 285 GLY A CA 1
ATOM 2054 C C . GLY A 1 285 ? -12.268 -20.368 18.034 1.00 90.62 285 GLY A C 1
ATOM 2055 O O . GLY A 1 285 ? -12.362 -19.389 18.775 1.00 90.62 285 GLY A O 1
ATOM 2056 N N . SER A 1 286 ? -13.164 -21.358 18.053 1.00 92.38 286 SER A N 1
ATOM 2057 C CA . SER A 1 286 ? -14.317 -21.399 18.965 1.00 92.38 286 SER A CA 1
ATOM 2058 C C . SER A 1 286 ? -14.500 -22.780 19.603 1.00 92.38 286 SER A C 1
ATOM 2060 O O . SER A 1 286 ? -13.846 -23.750 19.225 1.00 92.38 286 SER A O 1
ATOM 2062 N N . ASN A 1 287 ? -15.400 -22.886 20.580 1.00 94.06 287 ASN A N 1
ATOM 2063 C CA . ASN A 1 287 ? -15.739 -24.132 21.271 1.00 94.06 287 ASN A CA 1
ATOM 2064 C C . ASN A 1 287 ? -16.435 -25.188 20.395 1.00 94.06 287 ASN A C 1
ATOM 2066 O O . ASN A 1 287 ? -16.562 -26.331 20.844 1.00 94.06 287 ASN A O 1
ATOM 2070 N N . ASP A 1 288 ? -16.860 -24.842 19.178 1.00 94.12 288 ASP A N 1
ATOM 2071 C CA . ASP A 1 288 ? -17.575 -25.730 18.262 1.00 94.12 288 ASP A CA 1
ATOM 2072 C C . ASP A 1 288 ? -16.886 -25.788 16.895 1.00 94.12 288 ASP A C 1
ATOM 2074 O O . ASP A 1 288 ? -16.435 -24.777 16.352 1.00 94.12 288 ASP A O 1
ATOM 2078 N N . PHE A 1 289 ? -16.805 -26.992 16.326 1.00 95.88 289 PHE A N 1
ATOM 2079 C CA . PHE A 1 289 ? -16.185 -27.198 15.020 1.00 95.88 289 PHE A CA 1
ATOM 2080 C C . PHE A 1 289 ? -17.038 -26.592 13.907 1.00 95.88 289 PHE A C 1
ATOM 2082 O O . PHE A 1 289 ? -18.202 -26.955 13.735 1.00 95.88 289 PHE A O 1
ATOM 2089 N N . HIS A 1 290 ? -16.440 -25.694 13.130 1.00 94.75 290 HIS A N 1
ATOM 2090 C CA . HIS A 1 290 ? -17.085 -25.014 12.014 1.00 94.75 290 HIS A CA 1
ATOM 2091 C C . HIS A 1 290 ? -16.074 -24.734 10.897 1.00 94.75 290 HIS A C 1
ATOM 2093 O O . HIS A 1 290 ? -14.873 -24.618 11.133 1.00 94.75 290 HIS A O 1
ATOM 2099 N N . GLY A 1 291 ? -16.556 -24.638 9.663 1.00 93.44 291 GLY A N 1
ATOM 2100 C CA . GLY A 1 291 ? -15.709 -24.446 8.493 1.00 93.44 291 GLY A CA 1
ATOM 2101 C C . GLY A 1 291 ? -16.500 -24.557 7.198 1.00 93.44 291 GLY A C 1
ATOM 2102 O O . GLY A 1 291 ? -17.659 -24.975 7.196 1.00 93.44 291 GLY A O 1
ATOM 2103 N N . HIS A 1 292 ? -15.870 -24.178 6.092 1.00 93.62 292 HIS A N 1
ATOM 2104 C CA . HIS A 1 292 ? -16.467 -24.205 4.757 1.00 93.62 292 HIS A CA 1
ATOM 2105 C C . HIS A 1 292 ? -15.392 -24.283 3.673 1.00 93.62 292 HIS A C 1
ATOM 2107 O O . HIS A 1 292 ? -14.227 -23.970 3.919 1.00 93.62 292 HIS A O 1
ATOM 2113 N N . LEU A 1 293 ? -15.803 -24.681 2.469 1.00 95.88 293 LEU A N 1
ATOM 2114 C CA . LEU A 1 293 ? -14.993 -24.679 1.249 1.00 95.88 293 LEU A CA 1
ATOM 2115 C C . LEU A 1 293 ? -15.617 -23.722 0.225 1.00 95.88 293 LEU A C 1
ATOM 2117 O O . LEU A 1 293 ? -16.831 -23.509 0.249 1.00 95.88 293 LEU A O 1
ATOM 2121 N N . TYR A 1 294 ? -14.805 -23.166 -0.672 1.00 93.88 294 TYR A N 1
ATOM 2122 C CA . TYR A 1 294 ? -15.252 -22.254 -1.730 1.00 93.88 294 TYR A CA 1
ATOM 2123 C C . TYR A 1 294 ? -14.381 -22.351 -2.993 1.00 93.88 294 TYR A C 1
ATOM 2125 O O . TYR A 1 294 ? -13.230 -22.784 -2.937 1.00 93.88 294 TYR A O 1
ATOM 2133 N N . GLU A 1 295 ? -14.940 -21.925 -4.127 1.00 93.06 295 GLU A N 1
ATOM 2134 C CA . GLU A 1 295 ? -14.270 -21.714 -5.419 1.00 93.06 295 GLU A CA 1
ATOM 2135 C C . GLU A 1 295 ? -14.965 -20.542 -6.128 1.00 93.06 295 GLU A C 1
ATOM 2137 O O . GLU A 1 295 ? -16.195 -20.493 -6.187 1.00 93.06 295 GLU A O 1
ATOM 2142 N N . PHE A 1 296 ? -14.183 -19.617 -6.682 1.00 90.81 296 PHE A N 1
ATOM 2143 C CA . PHE A 1 296 ? -14.664 -18.474 -7.455 1.00 90.81 296 PHE A CA 1
ATOM 2144 C C . PHE A 1 296 ? -14.060 -18.511 -8.865 1.00 90.81 296 PHE A C 1
ATOM 2146 O O . PHE A 1 296 ? -12.916 -18.114 -9.094 1.00 90.81 296 PHE A O 1
ATOM 2153 N N . LEU A 1 297 ? -14.861 -18.964 -9.833 1.00 91.06 297 LEU A N 1
ATOM 2154 C CA . LEU A 1 297 ? -14.476 -19.083 -11.239 1.00 91.06 297 LEU A CA 1
ATOM 2155 C C . LEU A 1 297 ? -14.798 -17.806 -12.036 1.00 91.06 297 LEU A C 1
ATOM 2157 O O . LEU A 1 297 ? -15.962 -17.457 -12.229 1.00 91.06 297 LEU A O 1
ATOM 2161 N N . ARG A 1 298 ? -13.773 -17.175 -12.621 1.00 89.25 298 ARG A N 1
ATOM 2162 C CA . ARG A 1 298 ? -13.900 -16.207 -13.726 1.00 89.25 298 ARG A CA 1
ATOM 2163 C C . ARG A 1 298 ? -13.341 -16.821 -15.004 1.00 89.25 298 ARG A C 1
ATOM 2165 O O . ARG A 1 298 ? -12.225 -17.335 -15.005 1.00 89.25 298 ARG A O 1
ATOM 2172 N N . ASN A 1 299 ? -14.080 -16.737 -16.111 1.00 90.19 299 ASN A N 1
ATOM 2173 C CA . ASN A 1 299 ? -13.695 -17.369 -17.374 1.00 90.19 299 ASN A CA 1
ATOM 2174 C C . ASN A 1 299 ? -14.033 -16.500 -18.598 1.00 90.19 299 ASN A C 1
ATOM 2176 O O . ASN A 1 299 ? -15.111 -15.910 -18.669 1.00 90.19 299 ASN A O 1
ATOM 2180 N N . ARG A 1 300 ? -13.142 -16.504 -19.600 1.00 88.19 300 ARG A N 1
ATOM 2181 C CA . ARG A 1 300 ? -13.289 -15.869 -20.921 1.00 88.19 300 ARG A CA 1
ATOM 2182 C C . ARG A 1 300 ? -14.668 -16.066 -21.552 1.00 88.19 300 ARG A C 1
ATOM 2184 O O . ARG A 1 300 ? -15.164 -15.141 -22.185 1.00 88.19 300 ARG A O 1
ATOM 2191 N N . VAL A 1 301 ? -15.271 -17.247 -21.412 1.00 87.19 301 VAL A N 1
ATOM 2192 C CA . VAL A 1 301 ? -16.584 -17.567 -22.001 1.00 87.19 301 VAL A CA 1
ATOM 2193 C C . VAL A 1 301 ? -17.709 -16.727 -21.381 1.00 87.19 301 VAL A C 1
ATOM 2195 O O . VAL A 1 301 ? -18.600 -16.298 -22.107 1.00 87.19 301 VAL A O 1
ATOM 2198 N N . LEU A 1 302 ? -17.635 -16.446 -20.075 1.00 87.50 302 LEU A N 1
ATOM 2199 C CA . LEU A 1 302 ? -18.669 -15.741 -19.303 1.00 87.50 302 LEU A CA 1
ATOM 2200 C C . LEU A 1 302 ? -18.529 -14.208 -19.348 1.00 87.50 302 LEU A C 1
ATOM 2202 O O . LEU A 1 302 ? -19.509 -13.495 -19.161 1.00 87.50 302 LEU A O 1
ATOM 2206 N N . ASN A 1 303 ? -17.320 -13.698 -19.592 1.00 84.62 303 ASN A N 1
ATOM 2207 C CA . ASN A 1 303 ? -17.045 -12.260 -19.663 1.00 84.62 303 ASN A CA 1
ATOM 2208 C C . ASN A 1 303 ? -17.419 -11.663 -21.035 1.00 84.62 303 ASN A C 1
ATOM 2210 O O . ASN A 1 303 ? -17.429 -12.366 -22.044 1.00 84.62 303 ASN A O 1
ATOM 2214 N N . ALA A 1 304 ? -17.631 -10.345 -21.107 1.00 85.81 304 ALA A N 1
ATOM 2215 C CA . ALA A 1 304 ? -17.711 -9.613 -22.377 1.00 85.81 304 ALA A CA 1
ATOM 2216 C C . ALA A 1 304 ? -16.342 -9.539 -23.099 1.00 85.81 304 ALA A C 1
ATOM 2218 O O . ALA A 1 304 ? -15.310 -9.919 -22.544 1.00 85.81 304 ALA A O 1
ATOM 2219 N N . ASN A 1 305 ? -16.325 -9.064 -24.353 1.00 85.44 305 ASN A N 1
ATOM 2220 C CA . ASN A 1 305 ? -15.080 -8.628 -25.004 1.00 85.44 305 ASN A CA 1
ATOM 2221 C C . ASN A 1 305 ? -14.758 -7.177 -24.606 1.00 85.44 305 ASN A C 1
ATOM 2223 O O . ASN A 1 305 ? -15.673 -6.418 -24.292 1.00 85.44 305 ASN A O 1
ATOM 2227 N N . ASP A 1 306 ? -13.482 -6.796 -24.648 1.00 81.56 306 ASP A N 1
ATOM 2228 C CA . ASP A 1 306 ? -13.083 -5.392 -24.527 1.00 81.56 306 ASP A CA 1
ATOM 2229 C C . ASP A 1 306 ? -13.590 -4.576 -25.733 1.00 81.56 306 ASP A C 1
ATOM 2231 O O . ASP A 1 306 ? -13.655 -5.082 -26.855 1.00 81.56 306 ASP A O 1
ATOM 2235 N N . PHE A 1 307 ? -13.940 -3.308 -25.513 1.00 80.25 307 PHE A N 1
ATOM 2236 C CA . PHE A 1 307 ? -14.511 -2.438 -26.543 1.00 80.25 307 PHE A CA 1
ATOM 2237 C C . PHE A 1 307 ? -13.528 -2.131 -27.687 1.00 80.25 307 PHE A C 1
ATOM 2239 O O . PHE A 1 307 ? -13.914 -2.147 -28.861 1.00 80.25 307 PHE A O 1
ATOM 2246 N N . PHE A 1 308 ? -12.256 -1.876 -27.376 1.00 78.19 308 PHE A N 1
ATOM 2247 C CA . PHE A 1 308 ? -11.232 -1.544 -28.369 1.00 78.19 308 PHE A CA 1
ATOM 2248 C C . PHE A 1 308 ? -10.809 -2.777 -29.171 1.00 78.19 308 PHE A C 1
ATOM 2250 O O . PHE A 1 308 ? -10.628 -2.694 -30.385 1.00 78.19 308 PHE A O 1
ATOM 2257 N N . LEU A 1 309 ? -10.742 -3.946 -28.531 1.00 80.88 309 LEU A N 1
ATOM 2258 C CA . LEU A 1 309 ? -10.545 -5.214 -29.235 1.00 80.88 309 LEU A CA 1
ATOM 2259 C C . LEU A 1 309 ? -11.734 -5.544 -30.146 1.00 80.88 309 LEU A C 1
ATOM 2261 O O . LEU A 1 309 ? -11.544 -5.835 -31.328 1.00 80.88 309 LEU A O 1
ATOM 2265 N N . ASN A 1 310 ? -12.963 -5.422 -29.640 1.00 84.75 310 ASN A N 1
ATOM 2266 C CA . ASN A 1 310 ? -14.173 -5.736 -30.396 1.00 84.75 310 ASN A CA 1
ATOM 2267 C C . ASN A 1 310 ? -14.367 -4.805 -31.608 1.00 84.75 310 ASN A C 1
ATOM 2269 O O . ASN A 1 310 ? -14.675 -5.275 -32.700 1.00 84.75 310 ASN A O 1
ATOM 2273 N N . SER A 1 311 ? -14.111 -3.500 -31.453 1.00 79.44 311 SER A N 1
ATOM 2274 C CA . SER A 1 311 ? -14.161 -2.519 -32.556 1.00 79.44 311 SER A CA 1
ATOM 2275 C C . SER A 1 311 ? -13.061 -2.697 -33.614 1.00 79.44 311 SER A C 1
ATOM 2277 O O . SER A 1 311 ? -13.165 -2.137 -34.704 1.00 79.44 311 SER A O 1
ATOM 2279 N N . ARG A 1 312 ? -12.031 -3.507 -33.335 1.00 77.00 312 ARG A N 1
ATOM 2280 C CA . ARG A 1 312 ? -10.987 -3.915 -34.292 1.00 77.00 312 ARG A CA 1
ATOM 2281 C C . ARG A 1 312 ? -11.116 -5.373 -34.751 1.00 77.00 312 ARG A C 1
ATOM 2283 O O . ARG A 1 312 ? -10.179 -5.900 -35.343 1.00 77.00 312 ARG A O 1
ATOM 2290 N N . GLY A 1 313 ? -12.241 -6.036 -34.467 1.00 80.81 313 GLY A N 1
ATOM 2291 C CA . GLY A 1 313 ? -12.469 -7.438 -34.836 1.00 80.81 313 GLY A CA 1
ATOM 2292 C C . GLY A 1 313 ? -11.492 -8.423 -34.181 1.00 80.81 313 GLY A C 1
ATOM 2293 O O . GLY A 1 313 ? -11.276 -9.512 -34.706 1.00 80.81 313 GLY A O 1
ATOM 2294 N N . ARG A 1 314 ? -10.861 -8.046 -33.060 1.00 79.81 314 ARG A N 1
ATOM 2295 C CA . ARG A 1 314 ? -9.945 -8.914 -32.314 1.00 79.81 314 ARG A CA 1
ATOM 2296 C C . ARG A 1 314 ? -10.720 -9.815 -31.356 1.00 79.81 314 ARG A C 1
ATOM 2298 O O . ARG A 1 314 ? -11.586 -9.359 -30.603 1.00 79.81 314 ARG A O 1
ATOM 2305 N N . ASP A 1 315 ? -10.338 -11.089 -31.355 1.00 84.50 315 ASP A N 1
ATOM 2306 C CA . ASP A 1 315 ? -10.837 -12.095 -30.421 1.00 84.50 315 ASP A CA 1
ATOM 2307 C C . ASP A 1 315 ? -10.677 -11.667 -28.959 1.00 84.50 315 ASP A C 1
ATOM 2309 O O . ASP A 1 315 ? -9.679 -11.061 -28.562 1.00 84.50 315 ASP A O 1
ATOM 2313 N N . ARG A 1 316 ? -11.639 -12.087 -28.131 1.00 88.06 316 ARG A N 1
ATOM 2314 C CA . ARG A 1 316 ? -11.585 -11.907 -26.678 1.00 88.06 316 ARG A CA 1
ATOM 2315 C C . ARG A 1 316 ? -10.332 -12.591 -26.107 1.00 88.06 316 ARG A C 1
ATOM 2317 O O . ARG A 1 316 ? -10.201 -13.810 -26.289 1.00 88.06 316 ARG A O 1
ATOM 2324 N N . PRO A 1 317 ? -9.442 -11.884 -25.385 1.00 87.56 317 PRO A N 1
ATOM 2325 C CA . PRO A 1 317 ? -8.255 -12.495 -24.798 1.00 87.56 317 PRO A CA 1
ATOM 2326 C C . PRO A 1 317 ? -8.589 -13.510 -23.703 1.00 87.56 317 PRO A C 1
ATOM 2328 O O . PRO A 1 317 ? -9.710 -13.587 -23.195 1.00 87.56 317 PRO A O 1
ATOM 2331 N N . ILE A 1 318 ? -7.597 -14.308 -23.312 1.00 90.88 318 ILE A N 1
ATOM 2332 C CA . ILE A 1 318 ? -7.750 -15.273 -22.219 1.00 90.88 318 ILE A CA 1
ATOM 2333 C C . ILE A 1 318 ? -7.748 -14.527 -20.885 1.00 90.88 318 ILE A C 1
ATOM 2335 O O . ILE A 1 318 ? -6.704 -14.060 -20.450 1.00 90.88 318 ILE A O 1
ATOM 2339 N N . LEU A 1 319 ? -8.899 -14.477 -20.215 1.00 91.81 319 LEU A N 1
ATOM 2340 C CA . LEU A 1 319 ? -8.992 -14.180 -18.787 1.00 91.81 319 LEU A CA 1
ATOM 2341 C C . LEU A 1 319 ? -9.631 -15.378 -18.084 1.00 91.81 319 LEU A C 1
ATOM 2343 O O . LEU A 1 319 ? -10.828 -15.628 -18.223 1.00 91.81 319 LEU A O 1
ATOM 2347 N N . THR A 1 320 ? -8.825 -16.145 -17.359 1.00 93.44 320 THR A N 1
ATOM 2348 C CA . THR A 1 320 ? -9.284 -17.261 -16.522 1.00 93.44 320 THR A CA 1
ATOM 2349 C C . THR A 1 320 ? -8.645 -17.137 -15.150 1.00 93.44 320 THR A C 1
ATOM 2351 O O . THR A 1 320 ? -7.418 -17.204 -15.065 1.00 93.44 320 THR A O 1
ATOM 2354 N N . ARG A 1 321 ? -9.455 -16.968 -14.102 1.00 92.88 321 ARG A N 1
ATOM 2355 C CA . ARG A 1 321 ? -9.021 -16.923 -12.701 1.00 92.88 321 ARG A CA 1
ATOM 2356 C C . ARG A 1 321 ? -9.877 -17.897 -11.895 1.00 92.88 321 ARG A C 1
ATOM 2358 O O . ARG A 1 321 ? -11.100 -17.802 -11.949 1.00 92.88 321 ARG A O 1
ATOM 2365 N N . ASN A 1 322 ? -9.221 -18.785 -11.161 1.00 94.25 322 ASN A N 1
ATOM 2366 C CA . ASN A 1 322 ? -9.824 -19.670 -10.169 1.00 94.25 322 ASN A CA 1
ATOM 2367 C C . ASN A 1 322 ? -9.292 -19.233 -8.796 1.00 94.25 322 ASN A C 1
ATOM 2369 O O . ASN A 1 322 ? -8.099 -18.925 -8.673 1.00 94.25 322 ASN A O 1
ATOM 2373 N N . GLN A 1 323 ? -10.153 -19.187 -7.788 1.00 94.31 323 GLN A N 1
ATOM 2374 C CA . GLN A 1 323 ? -9.822 -18.797 -6.417 1.00 94.31 323 GLN A CA 1
ATOM 2375 C C . GLN A 1 323 ? -10.547 -19.753 -5.474 1.00 94.31 323 GLN A C 1
ATOM 2377 O O . GLN A 1 323 ? -11.688 -19.518 -5.080 1.00 94.31 323 GLN A O 1
ATOM 2382 N N . PHE A 1 324 ? -9.870 -20.849 -5.140 1.00 96.75 324 PHE A N 1
ATOM 2383 C CA . PHE A 1 324 ? -10.393 -21.905 -4.279 1.00 96.75 324 PHE A CA 1
ATOM 2384 C C . PHE A 1 324 ? -9.760 -21.852 -2.898 1.00 96.75 324 PHE A C 1
ATOM 2386 O O . PHE A 1 324 ? -8.603 -21.461 -2.737 1.00 96.75 324 PHE A O 1
ATOM 2393 N N . GLY A 1 325 ? -10.498 -22.296 -1.890 1.00 97.06 325 GLY A N 1
ATOM 2394 C CA . GLY A 1 325 ? -10.000 -22.299 -0.528 1.00 97.06 325 GLY A CA 1
ATOM 2395 C C . GLY A 1 325 ? -10.959 -22.9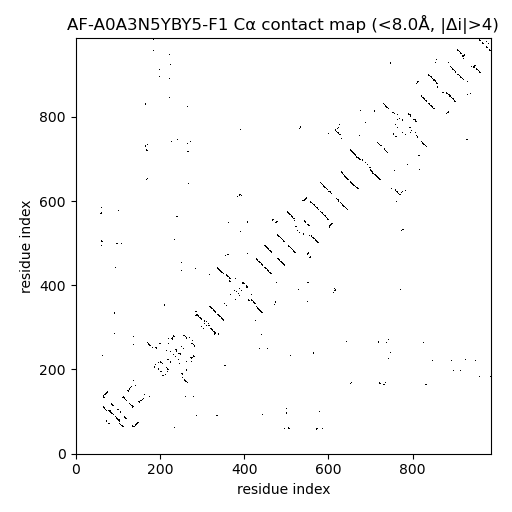16 0.471 1.00 97.06 325 GLY A C 1
ATOM 2396 O O . GLY A 1 325 ? -11.973 -23.525 0.122 1.00 97.06 325 GLY A O 1
ATOM 2397 N N . GLY A 1 326 ? -10.610 -22.758 1.741 1.00 96.94 326 GLY A N 1
ATOM 2398 C CA . GLY A 1 326 ? -11.435 -23.213 2.843 1.00 96.94 326 GLY A CA 1
ATOM 2399 C C . GLY A 1 326 ? -10.973 -22.689 4.191 1.00 96.94 326 GLY A C 1
ATOM 2400 O O . GLY A 1 326 ? -9.875 -22.142 4.327 1.00 96.94 326 GLY A O 1
ATOM 2401 N N . THR A 1 327 ? -11.833 -22.865 5.189 1.00 97.25 327 THR A N 1
ATOM 2402 C CA . THR A 1 327 ? -11.551 -22.549 6.591 1.00 97.25 327 THR A CA 1
ATOM 2403 C C . THR A 1 327 ? -11.981 -23.697 7.497 1.00 97.25 327 THR A C 1
ATOM 2405 O O . THR A 1 327 ? -12.916 -24.431 7.170 1.00 97.25 327 THR A O 1
ATOM 2408 N N . LEU A 1 328 ? -11.301 -23.849 8.633 1.00 97.94 328 LEU A N 1
ATOM 2409 C CA . LEU A 1 328 ? -11.677 -24.761 9.709 1.00 97.94 328 LEU A CA 1
ATOM 2410 C C . LEU A 1 328 ? -11.269 -24.149 11.052 1.00 97.94 328 LEU A C 1
ATOM 2412 O O . LEU A 1 328 ? -10.099 -23.835 11.260 1.00 97.94 328 LEU A O 1
ATOM 2416 N N . GLY A 1 329 ? -12.221 -24.015 11.969 1.00 97.38 329 GLY A N 1
ATOM 2417 C CA . GLY A 1 329 ? -11.988 -23.609 13.350 1.00 97.38 329 GLY A CA 1
ATOM 2418 C C . GLY A 1 329 ? -12.673 -24.542 14.344 1.00 97.38 329 GLY A C 1
ATOM 2419 O O . GLY A 1 329 ? -13.630 -25.240 14.004 1.00 97.38 329 GLY A O 1
ATOM 2420 N N . GLY A 1 330 ? -12.171 -24.567 15.577 1.00 96.69 330 GLY A N 1
ATOM 2421 C CA . GLY A 1 330 ? -12.729 -25.383 16.654 1.00 96.69 330 GLY A CA 1
ATOM 2422 C C . GLY A 1 330 ? -11.822 -25.471 17.888 1.00 96.69 330 GLY A C 1
ATOM 2423 O O . GLY A 1 330 ? -10.794 -24.790 17.961 1.00 96.69 330 GLY A O 1
ATOM 2424 N N . PRO A 1 331 ? -12.176 -26.313 18.873 1.00 97.06 331 PRO A N 1
ATOM 2425 C CA . PRO A 1 331 ? -11.370 -26.535 20.065 1.00 97.06 331 PRO A CA 1
ATOM 2426 C C . PRO A 1 331 ? -10.286 -27.599 19.828 1.00 97.06 331 PRO A C 1
ATOM 2428 O O . PRO A 1 331 ? -10.563 -28.688 19.329 1.00 97.06 331 PRO A O 1
ATOM 2431 N N . ILE A 1 332 ? -9.066 -27.325 20.292 1.00 96.56 332 ILE A N 1
ATOM 2432 C CA . ILE A 1 332 ? -8.098 -28.368 20.680 1.00 96.56 332 ILE A CA 1
ATOM 2433 C C . ILE A 1 332 ? -8.457 -28.875 22.088 1.00 96.56 332 ILE A C 1
ATOM 2435 O O . ILE A 1 332 ? -8.404 -30.071 22.363 1.00 96.56 332 ILE A O 1
ATOM 2439 N N . LEU A 1 333 ? -8.872 -27.963 22.974 1.00 94.56 333 LEU A N 1
ATOM 2440 C CA . LEU A 1 333 ? -9.379 -28.244 24.314 1.00 94.56 333 LEU A CA 1
ATOM 2441 C C . LEU A 1 333 ? -10.479 -27.224 24.634 1.00 94.56 333 LEU A C 1
ATOM 2443 O O . LEU A 1 333 ? -10.208 -26.023 24.638 1.00 94.56 333 LEU A O 1
ATOM 2447 N N . LYS A 1 334 ? -11.714 -27.681 24.890 1.00 91.56 334 LYS A N 1
ATOM 2448 C CA . LYS A 1 334 ? -12.843 -26.771 25.158 1.00 91.56 334 LYS A CA 1
ATOM 2449 C C . LYS A 1 334 ? -12.536 -25.817 26.320 1.00 91.56 334 LYS A C 1
ATOM 2451 O O . LYS A 1 334 ? -11.824 -26.170 27.261 1.00 91.56 334 LYS A O 1
ATOM 2456 N N . ASP A 1 335 ? -13.023 -24.588 26.169 1.00 88.12 335 ASP A N 1
ATOM 2457 C CA . ASP A 1 335 ? -12.854 -23.436 27.065 1.00 88.12 335 ASP A CA 1
ATOM 2458 C C . ASP A 1 335 ? -11.399 -23.005 27.344 1.00 88.12 335 ASP A C 1
ATOM 2460 O O . ASP A 1 335 ? -11.163 -22.159 28.207 1.00 88.12 335 ASP A O 1
ATOM 2464 N N . LYS A 1 336 ? -10.404 -23.578 26.642 1.00 91.19 336 LYS A N 1
ATOM 2465 C CA . LYS A 1 336 ? -8.977 -23.361 26.943 1.00 91.19 336 LYS A CA 1
ATOM 2466 C C . LYS A 1 336 ? -8.057 -23.202 25.746 1.00 91.19 336 LYS A C 1
ATOM 2468 O O . LYS A 1 336 ? -7.156 -22.377 25.816 1.00 91.19 336 LYS A O 1
ATOM 2473 N N . ILE A 1 337 ? -8.208 -24.015 24.704 1.00 94.81 337 ILE A N 1
ATOM 2474 C CA . ILE A 1 337 ? -7.336 -23.983 23.527 1.00 94.81 337 ILE A CA 1
ATOM 2475 C C . ILE A 1 337 ? -8.199 -24.117 22.283 1.00 94.81 337 ILE A C 1
ATOM 2477 O O . ILE A 1 337 ? -8.795 -25.170 22.043 1.00 94.81 337 ILE A O 1
ATOM 2481 N N . HIS A 1 338 ? -8.227 -23.073 21.470 1.00 95.56 338 HIS A N 1
ATOM 2482 C CA . HIS A 1 338 ? -8.970 -23.022 20.218 1.00 95.56 338 HIS A CA 1
ATOM 2483 C C . HIS A 1 338 ? -8.010 -22.793 19.052 1.00 95.56 338 HIS A C 1
ATOM 2485 O O . HIS A 1 338 ? -6.929 -22.233 19.226 1.00 95.56 338 HIS A O 1
ATOM 2491 N N . PHE A 1 339 ? -8.385 -23.254 17.864 1.00 97.38 339 PHE A N 1
ATOM 2492 C CA . PHE A 1 339 ? -7.618 -23.046 16.641 1.00 97.38 339 PHE A CA 1
ATOM 2493 C C . PHE A 1 339 ? -8.516 -22.533 15.518 1.00 97.38 339 PHE A C 1
ATOM 2495 O O . PHE A 1 339 ? -9.711 -22.835 15.471 1.00 97.38 339 PHE A O 1
ATOM 2502 N N . PHE A 1 340 ? -7.914 -21.802 14.586 1.00 97.81 340 PHE A N 1
ATOM 2503 C CA . PHE A 1 340 ? -8.508 -21.460 13.300 1.00 97.81 340 PHE A CA 1
ATOM 2504 C C . PHE A 1 340 ? -7.441 -21.548 12.207 1.00 97.81 340 PHE A C 1
ATOM 2506 O O . PHE A 1 340 ? -6.364 -20.961 12.330 1.00 97.81 340 PHE A O 1
ATOM 2513 N N . VAL A 1 341 ? -7.744 -22.263 11.127 1.00 98.25 341 VAL A N 1
ATOM 2514 C CA . VAL A 1 341 ? -6.899 -22.353 9.933 1.00 98.25 341 VAL A CA 1
ATOM 2515 C C . VAL A 1 341 ? -7.670 -21.957 8.680 1.00 98.25 341 VAL A C 1
ATOM 2517 O O . VAL A 1 341 ? -8.861 -22.247 8.546 1.00 98.25 341 VAL A O 1
ATOM 2520 N N . SER A 1 342 ? -6.979 -21.326 7.734 1.00 97.88 342 SER A N 1
ATOM 2521 C CA . SER A 1 342 ? -7.495 -21.076 6.387 1.00 97.88 342 SER A CA 1
ATOM 2522 C C . SER A 1 342 ? -6.430 -21.305 5.319 1.00 97.88 342 SER A C 1
ATOM 2524 O O . SER A 1 342 ? -5.229 -21.225 5.585 1.00 97.88 342 SER A O 1
ATOM 2526 N N . TYR A 1 343 ? -6.889 -21.578 4.100 1.00 97.81 343 TYR A N 1
ATOM 2527 C CA . TYR A 1 343 ? -6.072 -21.655 2.892 1.00 97.81 343 TYR A CA 1
ATOM 2528 C C . TYR A 1 343 ? -6.838 -21.042 1.714 1.00 97.81 343 TYR A C 1
ATOM 2530 O O . TYR A 1 343 ? -8.039 -21.281 1.581 1.00 97.81 343 TYR A O 1
ATOM 2538 N N . GLN A 1 344 ? -6.139 -20.304 0.847 1.00 97.00 344 GLN A N 1
ATOM 2539 C CA . GLN A 1 344 ? -6.630 -19.887 -0.468 1.00 97.00 344 GLN A CA 1
ATOM 2540 C C . GLN A 1 344 ? -5.538 -20.072 -1.533 1.00 97.00 344 GLN A C 1
ATOM 2542 O O . GLN A 1 344 ? -4.401 -19.614 -1.375 1.00 97.00 344 GLN A O 1
ATOM 2547 N N . GLY A 1 345 ? -5.907 -20.701 -2.647 1.00 96.81 345 GLY A N 1
ATOM 2548 C CA . GLY A 1 345 ? -5.114 -20.800 -3.865 1.00 96.81 345 GLY A CA 1
ATOM 2549 C C . GLY A 1 345 ? -5.706 -19.946 -4.988 1.00 96.81 345 GLY A C 1
ATOM 2550 O O . GLY A 1 345 ? -6.783 -20.254 -5.492 1.00 96.81 345 GLY A O 1
ATOM 2551 N N . THR A 1 346 ? -4.982 -18.915 -5.434 1.00 95.94 346 THR A N 1
ATOM 2552 C CA . THR A 1 346 ? -5.323 -18.164 -6.660 1.00 95.94 346 THR A CA 1
ATOM 2553 C C . THR A 1 346 ? -4.563 -18.767 -7.841 1.00 95.94 346 THR A C 1
ATOM 2555 O O . THR A 1 346 ? -3.352 -18.995 -7.748 1.00 95.94 346 THR A O 1
ATOM 2558 N N . ARG A 1 347 ? -5.237 -19.025 -8.965 1.00 96.31 347 ARG A N 1
ATOM 2559 C CA . ARG A 1 347 ? -4.620 -19.462 -10.232 1.00 96.31 347 ARG A CA 1
ATOM 2560 C C . ARG A 1 347 ? -5.186 -18.644 -11.381 1.00 96.31 347 ARG A C 1
ATOM 2562 O O . ARG A 1 347 ? -6.386 -18.693 -11.632 1.00 96.31 347 ARG A O 1
ATOM 2569 N N . GLU A 1 348 ? -4.334 -17.917 -12.092 1.00 95.44 348 GLU A N 1
ATOM 2570 C CA . GLU A 1 348 ? -4.755 -16.981 -13.131 1.00 95.44 348 GLU A CA 1
ATOM 2571 C C . GLU A 1 348 ? -3.916 -17.071 -14.410 1.00 95.44 348 GLU A C 1
ATOM 2573 O O . GLU A 1 348 ? -2.691 -17.207 -14.374 1.00 95.44 348 GLU A O 1
ATOM 2578 N N . ARG A 1 349 ? -4.596 -16.914 -15.551 1.00 95.62 349 ARG A N 1
ATOM 2579 C CA . ARG A 1 349 ? -4.018 -16.606 -16.866 1.00 95.62 349 ARG A CA 1
ATOM 2580 C C . ARG A 1 349 ? -4.764 -15.410 -17.451 1.00 95.62 349 ARG A C 1
ATOM 2582 O O . ARG A 1 349 ? -5.995 -15.435 -17.500 1.00 95.62 349 ARG A O 1
ATOM 2589 N N . ASN A 1 350 ? -4.030 -14.387 -17.879 1.00 93.50 350 ASN A N 1
ATOM 2590 C CA . ASN A 1 350 ? -4.584 -13.069 -18.178 1.00 93.50 350 ASN A CA 1
ATOM 2591 C C . ASN A 1 350 ? -3.888 -12.426 -19.394 1.00 93.50 350 ASN A C 1
ATOM 2593 O O . ASN A 1 350 ? -2.700 -12.114 -19.344 1.00 93.50 350 ASN A O 1
ATOM 2597 N N . GLY A 1 351 ? -4.652 -12.223 -20.469 1.00 92.38 351 GLY A N 1
ATOM 2598 C CA . GLY A 1 351 ? -4.312 -11.472 -21.687 1.00 92.38 351 GLY A CA 1
ATOM 2599 C C . GLY A 1 351 ? -5.021 -10.111 -21.789 1.00 92.38 351 GLY A C 1
ATOM 2600 O O . GLY A 1 351 ? -5.052 -9.515 -22.857 1.00 92.38 351 GLY A O 1
ATOM 2601 N N . THR A 1 352 ? -5.662 -9.657 -20.707 1.00 89.44 352 THR A N 1
ATOM 2602 C CA . THR A 1 352 ? -6.549 -8.477 -20.656 1.00 89.44 352 THR A CA 1
ATOM 2603 C C . THR A 1 352 ? -6.031 -7.326 -19.783 1.00 89.44 352 THR A C 1
ATOM 2605 O O . THR A 1 352 ? -6.564 -6.223 -19.866 1.00 89.44 352 THR A O 1
ATOM 2608 N N . SER A 1 353 ? -5.029 -7.562 -18.928 1.00 89.62 353 SER A N 1
ATOM 2609 C CA . SER A 1 353 ? -4.415 -6.524 -18.088 1.00 89.62 353 SER A CA 1
ATOM 2610 C C . SER A 1 353 ? -3.708 -5.476 -18.949 1.00 89.62 353 SER A C 1
ATOM 2612 O O . SER A 1 353 ? -2.696 -5.774 -19.586 1.00 89.62 353 SER A O 1
ATOM 2614 N N . LEU A 1 354 ? -4.192 -4.232 -18.910 1.00 86.31 354 LEU A N 1
ATOM 2615 C CA . LEU A 1 354 ? -3.539 -3.074 -19.538 1.00 86.31 354 LEU A CA 1
ATOM 2616 C C . LEU A 1 354 ? -2.172 -2.749 -18.908 1.00 86.31 354 LEU A C 1
ATOM 2618 O O . LEU A 1 354 ? -1.396 -1.992 -19.483 1.00 86.31 354 LEU A O 1
ATOM 2622 N N . ALA A 1 355 ? -1.874 -3.307 -17.730 1.00 84.94 355 ALA A N 1
ATOM 2623 C CA . ALA A 1 355 ? -0.609 -3.093 -17.041 1.00 84.94 355 ALA A CA 1
ATOM 2624 C C . ALA A 1 355 ? 0.509 -4.046 -17.496 1.00 84.94 355 ALA A C 1
ATOM 2626 O O . ALA A 1 355 ? 1.668 -3.643 -17.508 1.00 84.94 355 ALA A O 1
ATOM 2627 N N . ASN A 1 356 ? 0.176 -5.302 -17.836 1.00 90.31 356 ASN A N 1
ATOM 2628 C CA . ASN A 1 356 ? 1.173 -6.377 -18.005 1.00 90.31 356 ASN A CA 1
ATOM 2629 C C . ASN A 1 356 ? 0.875 -7.377 -19.138 1.00 90.31 356 ASN A C 1
ATOM 2631 O O . ASN A 1 356 ? 1.621 -8.342 -19.302 1.00 90.31 356 ASN A O 1
ATOM 2635 N N . SER A 1 357 ? -0.233 -7.226 -19.869 1.00 92.56 357 SER A N 1
ATOM 2636 C CA . SER A 1 357 ? -0.722 -8.257 -20.800 1.00 92.56 357 SER A CA 1
ATOM 2637 C C . SER A 1 357 ? -1.258 -7.728 -22.130 1.00 92.56 357 SER A C 1
ATOM 2639 O O . SER A 1 357 ? -1.222 -8.459 -23.115 1.00 92.56 357 SER A O 1
ATOM 2641 N N . LEU A 1 358 ? -1.782 -6.504 -22.177 1.00 90.00 358 LEU A N 1
ATOM 2642 C CA . LEU A 1 358 ? -2.394 -5.911 -23.364 1.00 90.00 358 LEU A CA 1
ATOM 2643 C C . LEU A 1 358 ? -1.693 -4.594 -23.714 1.00 90.00 358 LEU A C 1
ATOM 2645 O O . LEU A 1 358 ? -1.852 -3.602 -23.009 1.00 90.00 358 LEU A O 1
ATOM 2649 N N . ALA A 1 359 ? -0.946 -4.599 -24.817 1.00 91.00 359 ALA A N 1
ATOM 2650 C CA . ALA A 1 359 ? -0.311 -3.419 -25.400 1.00 91.00 359 ALA A CA 1
ATOM 2651 C C . ALA A 1 359 ? -1.074 -2.949 -26.645 1.00 91.00 359 ALA A C 1
ATOM 2653 O O . ALA A 1 359 ? -1.847 -3.700 -27.241 1.00 91.00 359 ALA A O 1
ATOM 2654 N N . THR A 1 360 ? -0.844 -1.707 -27.067 1.00 90.19 360 THR A N 1
ATOM 2655 C CA . THR A 1 360 ? -1.273 -1.161 -28.364 1.00 90.19 360 THR A CA 1
ATOM 2656 C C . THR A 1 360 ? -0.149 -0.293 -28.951 1.00 90.19 360 THR A C 1
ATOM 2658 O O . THR A 1 360 ? -0.278 0.931 -28.997 1.00 90.19 360 THR A O 1
ATOM 2661 N N . PRO A 1 361 ? 0.977 -0.896 -29.385 1.00 92.62 361 PRO A N 1
ATOM 2662 C CA . PRO A 1 361 ? 1.992 -0.181 -30.151 1.00 92.62 361 PRO A CA 1
ATOM 2663 C C . PRO A 1 361 ? 1.415 0.398 -31.449 1.00 92.62 361 PRO A C 1
ATOM 2665 O O . PRO A 1 361 ? 0.545 -0.201 -32.087 1.00 92.62 361 PRO A O 1
ATOM 2668 N N . ASN A 1 362 ? 1.937 1.550 -31.865 1.00 93.44 362 ASN A N 1
ATOM 2669 C CA . ASN A 1 362 ? 1.653 2.136 -33.169 1.00 93.44 362 ASN A CA 1
ATOM 2670 C C . ASN A 1 362 ? 2.712 1.645 -34.161 1.00 93.44 362 ASN A C 1
ATOM 2672 O O . ASN A 1 362 ? 3.896 1.940 -34.005 1.00 93.44 362 ASN A O 1
ATOM 2676 N N . ILE A 1 363 ? 2.288 0.89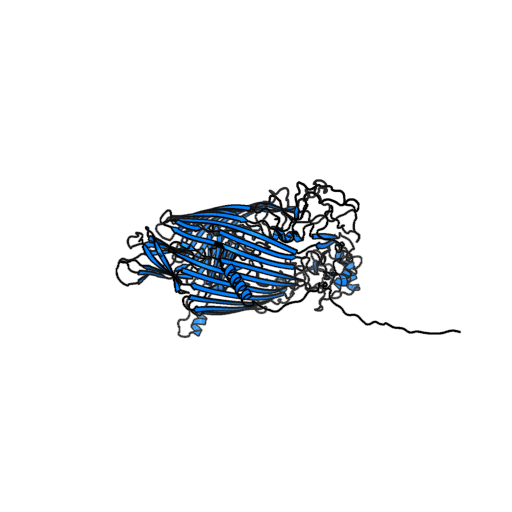2 -35.175 1.00 94.50 363 ILE A N 1
ATOM 2677 C CA . ILE A 1 363 ? 3.181 0.273 -36.162 1.00 94.50 363 ILE A CA 1
ATOM 2678 C C . ILE A 1 363 ? 2.950 0.916 -37.538 1.00 94.50 363 ILE A C 1
ATOM 2680 O O . ILE A 1 363 ? 1.791 1.025 -37.938 1.00 94.50 363 ILE A O 1
ATOM 2684 N N . PRO A 1 364 ? 3.993 1.341 -38.278 1.00 94.19 364 PRO A N 1
ATOM 2685 C CA . PRO A 1 364 ? 3.837 1.832 -39.649 1.00 94.19 364 PRO A CA 1
ATOM 2686 C C . PRO A 1 364 ? 3.206 0.777 -40.569 1.00 94.19 364 PRO A C 1
ATOM 2688 O O . PRO A 1 364 ? 3.623 -0.380 -40.564 1.00 94.19 364 PRO A O 1
ATOM 2691 N N . ALA A 1 365 ? 2.213 1.169 -41.366 1.00 92.88 365 ALA A N 1
ATOM 2692 C CA . ALA A 1 365 ? 1.384 0.276 -42.176 1.00 92.88 365 ALA A CA 1
ATOM 2693 C C . ALA A 1 365 ? 2.171 -0.591 -43.176 1.00 92.88 365 ALA A C 1
ATOM 2695 O O . ALA A 1 365 ? 1.761 -1.710 -43.482 1.00 92.88 365 ALA A O 1
ATOM 2696 N N . GLY A 1 366 ? 3.308 -0.095 -43.670 1.00 91.75 366 GLY A N 1
ATOM 2697 C CA . GLY A 1 366 ? 4.205 -0.826 -44.565 1.00 91.75 366 GLY A CA 1
ATOM 2698 C C . GLY A 1 366 ? 5.113 -1.845 -43.869 1.00 91.75 366 GLY A C 1
ATOM 2699 O O . GLY A 1 366 ? 5.785 -2.616 -44.555 1.00 91.75 366 GLY A O 1
ATOM 2700 N N . LEU A 1 367 ? 5.134 -1.905 -42.530 1.00 94.31 367 LEU A N 1
ATOM 2701 C CA . LEU A 1 367 ? 5.833 -2.959 -41.796 1.00 94.31 367 LEU A CA 1
ATOM 2702 C C . LEU A 1 367 ? 4.967 -4.229 -41.760 1.00 94.31 367 LEU A C 1
ATOM 2704 O O . LEU A 1 367 ? 4.251 -4.500 -40.794 1.00 94.31 367 LEU A O 1
ATOM 2708 N N . THR A 1 368 ? 5.012 -4.988 -42.854 1.00 92.00 368 THR A N 1
ATOM 2709 C CA . THR A 1 368 ? 4.221 -6.215 -43.069 1.00 92.00 368 THR A CA 1
ATOM 2710 C C . THR A 1 368 ? 4.973 -7.483 -42.633 1.00 92.00 368 THR A C 1
ATOM 2712 O O . THR A 1 368 ? 6.075 -7.404 -42.095 1.00 92.00 368 THR A O 1
ATOM 2715 N N . GLU A 1 369 ? 4.405 -8.671 -42.873 1.00 91.38 369 GLU A N 1
ATOM 2716 C CA . GLU A 1 369 ? 5.105 -9.953 -42.665 1.00 91.38 369 GLU A CA 1
ATOM 2717 C C . GLU A 1 369 ? 6.255 -10.203 -43.666 1.00 91.38 369 GLU A C 1
ATOM 2719 O O . GLU A 1 369 ? 7.100 -11.063 -43.407 1.00 91.38 369 GLU A O 1
ATOM 2724 N N . ASP A 1 370 ? 6.341 -9.458 -44.777 1.00 92.31 370 ASP A N 1
ATOM 2725 C CA . ASP A 1 370 ? 7.539 -9.456 -45.624 1.00 92.31 370 ASP A CA 1
ATOM 2726 C C . ASP A 1 370 ? 8.626 -8.581 -44.981 1.00 92.31 370 ASP A C 1
ATOM 2728 O O . ASP A 1 370 ? 8.637 -7.355 -45.105 1.00 92.31 370 ASP A O 1
ATOM 2732 N N . ARG A 1 371 ? 9.555 -9.239 -44.280 1.00 94.25 371 ARG A N 1
ATOM 2733 C CA . ARG A 1 371 ? 10.771 -8.627 -43.719 1.00 94.25 371 ARG A CA 1
ATOM 2734 C C . ARG A 1 371 ? 12.013 -8.884 -44.579 1.00 94.25 371 ARG A C 1
ATOM 2736 O O . ARG A 1 371 ? 13.131 -8.832 -44.068 1.00 94.25 371 ARG A O 1
ATOM 2743 N N . SER A 1 372 ? 11.859 -9.187 -45.869 1.00 95.69 372 SER A N 1
ATOM 2744 C CA . SER A 1 372 ? 13.003 -9.242 -46.784 1.00 95.69 372 SER A CA 1
ATOM 2745 C C . SER A 1 372 ? 13.725 -7.891 -46.822 1.00 95.69 372 SER A C 1
ATOM 2747 O O . SER A 1 372 ? 13.111 -6.832 -46.681 1.00 95.69 372 SER A O 1
ATOM 2749 N N . THR A 1 373 ? 15.042 -7.901 -47.040 1.00 95.38 373 THR A N 1
ATOM 2750 C CA . THR A 1 373 ? 15.842 -6.664 -47.094 1.00 95.38 373 THR A CA 1
ATOM 2751 C C . THR A 1 373 ? 15.330 -5.696 -48.170 1.00 95.38 373 THR A C 1
ATOM 2753 O O . THR A 1 373 ? 15.376 -4.486 -47.982 1.00 95.38 373 THR A O 1
ATOM 2756 N N . ALA A 1 374 ? 14.762 -6.215 -49.266 1.00 94.81 374 ALA A N 1
ATOM 2757 C CA . ALA A 1 374 ? 14.145 -5.410 -50.319 1.00 94.81 374 ALA A CA 1
ATOM 2758 C C . ALA A 1 374 ? 12.812 -4.758 -49.894 1.00 94.81 374 ALA A C 1
ATOM 2760 O O . ALA A 1 374 ? 12.538 -3.629 -50.298 1.00 94.81 374 ALA A O 1
ATOM 2761 N N . ALA A 1 375 ? 11.986 -5.431 -49.085 1.00 93.81 375 ALA A N 1
ATOM 2762 C CA . ALA A 1 375 ? 10.766 -4.842 -48.531 1.00 93.81 375 ALA A CA 1
ATOM 2763 C C . ALA A 1 375 ? 11.083 -3.787 -47.459 1.00 93.81 375 ALA A C 1
ATOM 2765 O O . ALA A 1 375 ? 10.526 -2.690 -47.484 1.00 93.81 375 ALA A O 1
ATOM 2766 N N . LEU A 1 376 ? 12.039 -4.080 -46.572 1.00 95.75 376 LEU A N 1
ATOM 2767 C CA . LEU A 1 376 ? 12.467 -3.149 -45.526 1.00 95.75 376 LEU A CA 1
ATOM 2768 C C . LEU A 1 376 ? 13.194 -1.917 -46.090 1.00 95.75 376 LEU A C 1
ATOM 2770 O O . LEU A 1 376 ? 12.982 -0.822 -45.576 1.00 95.75 376 LEU A O 1
ATOM 2774 N N . GLN A 1 377 ? 13.959 -2.049 -47.182 1.00 95.19 377 GLN A N 1
ATOM 2775 C CA . GLN A 1 377 ? 14.527 -0.884 -47.870 1.00 95.19 377 GLN A CA 1
ATOM 2776 C C . GLN A 1 377 ? 13.435 -0.002 -48.493 1.00 95.19 377 GLN A C 1
ATOM 2778 O O . GLN A 1 377 ? 13.454 1.199 -48.268 1.00 95.19 377 GLN A O 1
ATOM 2783 N N . LYS A 1 378 ? 12.421 -0.569 -49.167 1.00 93.25 378 LYS A N 1
ATOM 2784 C CA . LYS A 1 378 ? 11.283 0.222 -49.687 1.00 93.25 378 LYS A CA 1
ATOM 2785 C C . LYS A 1 378 ? 10.534 0.979 -48.586 1.00 93.25 378 LYS A C 1
ATOM 2787 O O . LYS A 1 378 ? 10.069 2.095 -48.808 1.00 93.25 378 LYS A O 1
ATOM 2792 N N . LEU A 1 379 ? 10.412 0.379 -47.400 1.00 93.50 379 LEU A N 1
ATOM 2793 C CA . LEU A 1 379 ? 9.839 1.042 -46.229 1.00 93.50 379 LEU A CA 1
ATOM 2794 C C . LEU A 1 379 ? 10.742 2.184 -45.730 1.00 93.50 379 LEU A C 1
ATOM 2796 O O . LEU A 1 379 ? 10.237 3.250 -45.380 1.00 93.50 379 LEU A O 1
ATOM 2800 N N . ALA A 1 380 ? 12.064 1.998 -45.742 1.00 95.62 380 ALA A N 1
ATOM 2801 C CA . ALA A 1 380 ? 13.027 3.052 -45.432 1.00 95.62 380 ALA A CA 1
ATOM 2802 C C . ALA A 1 380 ? 12.972 4.214 -46.431 1.00 95.62 380 ALA A C 1
ATOM 2804 O O . ALA A 1 380 ? 12.891 5.364 -45.996 1.00 95.62 380 ALA A O 1
ATOM 2805 N N . ASP A 1 381 ? 12.900 3.921 -47.731 1.00 94.81 381 ASP A N 1
ATOM 2806 C CA . ASP A 1 381 ? 12.737 4.915 -48.795 1.00 94.81 381 ASP A CA 1
ATOM 2807 C C . ASP A 1 381 ? 11.464 5.754 -48.565 1.00 94.81 381 ASP A C 1
ATOM 2809 O O . ASP A 1 381 ? 11.511 6.985 -48.603 1.00 94.81 381 ASP A O 1
ATOM 2813 N N . ALA A 1 382 ? 10.337 5.104 -48.237 1.00 94.06 382 ALA A N 1
ATOM 2814 C CA . ALA A 1 382 ? 9.061 5.767 -47.950 1.00 94.06 382 ALA A CA 1
ATOM 2815 C C . ALA A 1 382 ? 9.096 6.646 -46.684 1.00 94.06 382 ALA A C 1
ATOM 2817 O O . ALA A 1 382 ? 8.496 7.719 -46.659 1.00 94.06 382 ALA A O 1
ATOM 2818 N N . HIS A 1 383 ? 9.837 6.239 -45.649 1.00 94.56 383 HIS A N 1
ATOM 2819 C CA . HIS A 1 383 ? 10.100 7.072 -44.468 1.00 94.56 383 HIS A CA 1
ATOM 2820 C C . HIS A 1 383 ? 11.233 8.099 -44.676 1.00 94.56 383 HIS A C 1
ATOM 2822 O O . HIS A 1 383 ? 11.543 8.865 -43.761 1.00 94.56 383 HIS A O 1
ATOM 2828 N N . GLY A 1 384 ? 11.861 8.149 -45.856 1.00 94.88 384 GLY A N 1
ATOM 2829 C CA . GLY A 1 384 ? 12.951 9.071 -46.172 1.00 94.88 384 GLY A CA 1
ATOM 2830 C C . GLY A 1 384 ? 14.261 8.783 -45.428 1.00 94.88 384 GLY A C 1
ATOM 2831 O O . GLY A 1 384 ? 15.029 9.718 -45.175 1.00 94.88 384 GLY A O 1
ATOM 2832 N N . ALA A 1 385 ? 14.509 7.531 -45.035 1.00 92.94 385 ALA A N 1
ATOM 2833 C CA . ALA A 1 385 ? 15.812 7.040 -44.585 1.00 92.94 385 ALA A CA 1
ATOM 2834 C C . ALA A 1 385 ? 16.637 6.572 -45.799 1.00 92.94 385 ALA A C 1
ATOM 2836 O O . ALA A 1 385 ? 16.104 5.953 -46.712 1.00 92.94 385 ALA A O 1
ATOM 2837 N N . SER A 1 386 ? 17.942 6.859 -45.828 1.00 88.44 386 SER A N 1
ATOM 2838 C CA . SER A 1 386 ? 18.799 6.565 -46.992 1.00 88.44 386 SER A CA 1
ATOM 2839 C C . SER A 1 386 ? 19.253 5.104 -47.103 1.00 88.44 386 SER A C 1
ATOM 2841 O O . SER A 1 386 ? 19.740 4.699 -48.153 1.00 88.44 386 SER A O 1
ATOM 2843 N N . ALA A 1 387 ? 19.141 4.336 -46.020 1.00 91.62 387 ALA A N 1
ATOM 2844 C CA . ALA A 1 387 ? 19.419 2.904 -45.932 1.00 91.62 387 ALA A CA 1
ATOM 2845 C C . ALA A 1 387 ? 18.762 2.344 -44.658 1.00 91.62 387 ALA A C 1
ATOM 2847 O O . ALA A 1 387 ? 18.458 3.114 -43.742 1.00 91.62 387 ALA A O 1
ATOM 2848 N N . VAL A 1 388 ? 18.597 1.021 -44.578 1.00 96.00 388 VAL A N 1
ATOM 2849 C CA . VAL A 1 388 ? 18.352 0.330 -43.300 1.00 96.00 388 VAL A CA 1
ATOM 2850 C C . VAL A 1 388 ? 19.695 0.011 -42.632 1.00 96.00 388 VAL A C 1
ATOM 2852 O O . VAL A 1 388 ? 20.542 -0.655 -43.227 1.00 96.00 388 VAL A O 1
ATOM 2855 N N . ASP A 1 389 ? 19.884 0.469 -41.397 1.00 96.69 389 ASP A N 1
ATOM 2856 C CA . ASP A 1 389 ? 21.026 0.128 -40.544 1.00 96.69 389 ASP A CA 1
ATOM 2857 C C . ASP A 1 389 ? 21.075 -1.391 -40.243 1.00 96.69 389 ASP A C 1
ATOM 2859 O O . ASP A 1 389 ? 20.018 -1.998 -40.047 1.00 96.69 389 ASP A O 1
ATOM 2863 N N . PRO A 1 390 ? 22.258 -2.040 -40.181 1.00 96.31 390 PRO A N 1
ATOM 2864 C CA . PRO A 1 390 ? 22.357 -3.487 -39.967 1.00 96.31 390 PRO A CA 1
ATOM 2865 C C . PRO A 1 390 ? 21.747 -3.997 -38.652 1.00 96.31 390 PRO A C 1
ATOM 2867 O O . PRO A 1 390 ? 21.182 -5.093 -38.635 1.00 96.31 390 PRO A O 1
ATOM 2870 N N . VAL A 1 391 ? 21.824 -3.218 -37.567 1.00 97.31 391 VAL A N 1
ATOM 2871 C CA . VAL A 1 391 ? 21.223 -3.560 -36.268 1.00 97.31 391 VAL A CA 1
ATOM 2872 C C . VAL A 1 391 ? 19.702 -3.496 -36.393 1.00 97.31 391 VAL A C 1
ATOM 2874 O O . VAL A 1 391 ? 19.001 -4.450 -36.050 1.00 97.31 391 VAL A O 1
ATOM 2877 N N . SER A 1 392 ? 19.184 -2.403 -36.961 1.00 97.69 392 SER A N 1
ATOM 2878 C CA . SER A 1 392 ? 17.749 -2.219 -37.202 1.00 97.69 392 SER A CA 1
ATOM 2879 C C . SER A 1 392 ? 17.180 -3.265 -38.162 1.00 97.69 392 SER A C 1
ATOM 2881 O O . SER A 1 392 ? 16.093 -3.785 -37.915 1.00 97.69 392 SER A O 1
ATOM 2883 N N . LEU A 1 393 ? 17.920 -3.644 -39.209 1.00 97.38 393 LEU A N 1
ATOM 2884 C CA . LEU A 1 393 ? 17.571 -4.734 -40.123 1.00 97.38 393 LEU A CA 1
ATOM 2885 C C . LEU A 1 393 ? 17.445 -6.067 -39.371 1.00 97.38 393 LEU A C 1
ATOM 2887 O O . LEU A 1 393 ? 16.429 -6.749 -39.505 1.00 97.38 393 LEU A O 1
ATOM 2891 N N . GLY A 1 394 ? 18.435 -6.402 -38.537 1.00 97.38 394 GLY A N 1
ATOM 2892 C CA . GLY A 1 394 ? 18.421 -7.606 -37.704 1.00 97.38 394 GLY A CA 1
ATOM 2893 C C . GLY A 1 394 ? 17.231 -7.643 -36.741 1.00 97.38 394 GLY A C 1
ATOM 2894 O O . GLY A 1 394 ? 16.523 -8.646 -36.677 1.00 97.38 394 GLY A O 1
ATOM 2895 N N . LEU A 1 395 ? 16.944 -6.534 -36.055 1.00 97.38 395 LEU A N 1
ATOM 2896 C CA . LEU A 1 395 ? 15.805 -6.404 -35.134 1.00 97.38 395 LEU A CA 1
ATOM 2897 C C . LEU A 1 395 ? 14.444 -6.478 -35.848 1.00 97.38 395 LEU A C 1
ATOM 2899 O O . LEU A 1 395 ? 13.502 -7.077 -35.328 1.00 97.38 395 LEU A O 1
ATOM 2903 N N . LEU A 1 396 ? 14.332 -5.912 -37.055 1.00 97.25 396 LEU A N 1
ATOM 2904 C CA . LEU A 1 396 ? 13.128 -5.990 -37.891 1.00 97.25 396 LEU A CA 1
ATOM 2905 C C . LEU A 1 396 ? 12.909 -7.390 -38.488 1.00 97.25 396 LEU A C 1
ATOM 2907 O O . LEU A 1 396 ? 11.773 -7.727 -38.825 1.00 97.25 396 LEU A O 1
ATOM 2911 N N . GLN A 1 397 ? 13.959 -8.207 -38.597 1.00 97.06 397 GLN A N 1
ATOM 2912 C CA . GLN A 1 397 ? 13.901 -9.603 -39.049 1.00 97.06 397 GLN A CA 1
ATOM 2913 C C . GLN A 1 397 ? 13.807 -10.620 -37.897 1.00 97.06 397 GLN A C 1
ATOM 2915 O O . GLN A 1 397 ? 13.419 -11.767 -38.131 1.00 97.06 397 GLN A O 1
ATOM 2920 N N . ALA A 1 398 ? 14.117 -10.217 -36.661 1.00 96.81 398 ALA A N 1
ATOM 2921 C CA . ALA A 1 398 ? 14.158 -11.084 -35.489 1.00 96.81 398 ALA A CA 1
ATOM 2922 C C . ALA A 1 398 ? 12.808 -11.766 -35.211 1.00 96.81 398 ALA A C 1
ATOM 2924 O O . ALA A 1 398 ? 11.767 -11.108 -35.120 1.00 96.81 398 ALA A O 1
ATOM 2925 N N . ARG A 1 399 ? 12.831 -13.090 -35.015 1.00 95.56 399 ARG A N 1
ATOM 2926 C CA . ARG A 1 399 ? 11.666 -13.888 -34.603 1.00 95.56 399 ARG A CA 1
ATOM 2927 C C . ARG A 1 399 ? 11.868 -14.450 -33.199 1.00 95.56 399 ARG A C 1
ATOM 2929 O O . ARG A 1 399 ? 12.924 -14.988 -32.884 1.00 95.56 399 ARG A O 1
ATOM 2936 N N . LEU A 1 400 ? 10.837 -14.314 -32.374 1.00 93.88 400 LEU A N 1
ATOM 2937 C CA . LEU A 1 400 ? 10.741 -14.875 -31.028 1.00 93.88 400 LEU A CA 1
ATOM 2938 C C . LEU A 1 400 ? 10.658 -16.416 -31.081 1.00 93.88 400 LEU A C 1
ATOM 2940 O O . LEU A 1 400 ? 10.285 -16.971 -32.119 1.00 93.88 400 LEU A O 1
ATOM 2944 N N . PRO A 1 401 ? 10.890 -17.133 -29.962 1.00 89.56 401 PRO A N 1
ATOM 2945 C CA . PRO A 1 401 ? 10.782 -18.599 -29.908 1.00 89.56 401 PRO A CA 1
ATOM 2946 C C . PRO A 1 401 ? 9.409 -19.179 -30.299 1.00 89.56 401 PRO A C 1
ATOM 2948 O O . PRO A 1 401 ? 9.304 -20.367 -30.590 1.00 89.56 401 PRO A O 1
ATOM 2951 N N . ASN A 1 402 ? 8.351 -18.360 -30.327 1.00 88.12 402 ASN A N 1
ATOM 2952 C CA . ASN A 1 402 ? 7.017 -18.741 -30.807 1.00 88.12 402 ASN A CA 1
ATOM 2953 C C . ASN A 1 402 ? 6.811 -18.535 -32.329 1.00 88.12 402 ASN A C 1
ATOM 2955 O O . ASN A 1 402 ? 5.700 -18.714 -32.826 1.00 88.12 402 ASN A O 1
ATOM 2959 N N . GLY A 1 403 ? 7.852 -18.117 -33.057 1.00 90.88 403 GLY A N 1
ATOM 2960 C CA . GLY A 1 403 ? 7.836 -17.833 -34.492 1.00 90.88 403 GLY A CA 1
ATOM 2961 C C . GLY A 1 403 ? 7.357 -16.432 -34.889 1.00 90.88 403 GLY A C 1
ATOM 2962 O O . GLY A 1 403 ? 7.517 -16.069 -36.054 1.00 90.88 403 GLY A O 1
ATOM 2963 N N . GLN A 1 404 ? 6.800 -15.625 -33.981 1.00 91.44 404 GLN A N 1
ATOM 2964 C CA . GLN A 1 404 ? 6.338 -14.263 -34.288 1.00 91.44 404 GLN A CA 1
ATOM 2965 C C . GLN A 1 404 ? 7.511 -13.278 -34.398 1.00 91.44 404 GLN A C 1
ATOM 2967 O O . GLN A 1 404 ? 8.534 -13.460 -33.741 1.00 91.44 404 GLN A O 1
ATOM 2972 N N . TYR A 1 405 ? 7.368 -12.216 -35.196 1.00 94.75 405 TYR A N 1
ATOM 2973 C CA . TYR A 1 405 ? 8.363 -11.140 -35.242 1.00 94.75 405 TYR A CA 1
ATOM 2974 C C . TYR A 1 405 ? 8.440 -10.375 -33.912 1.00 94.75 405 TYR A C 1
ATOM 2976 O O . TYR A 1 405 ? 7.413 -10.051 -33.319 1.00 94.75 405 TYR A O 1
ATOM 2984 N N . ALA A 1 406 ? 9.661 -10.059 -33.472 1.00 94.50 406 ALA A N 1
ATOM 2985 C CA . ALA A 1 406 ? 9.923 -9.335 -32.228 1.00 94.50 406 ALA A CA 1
ATOM 2986 C C . ALA A 1 406 ? 9.442 -7.873 -32.279 1.00 94.50 406 ALA A C 1
ATOM 2988 O O . ALA A 1 406 ? 8.941 -7.347 -31.287 1.00 94.50 406 ALA A O 1
ATOM 2989 N N . ILE A 1 407 ? 9.553 -7.236 -33.450 1.00 95.69 407 ILE A N 1
ATOM 2990 C CA . ILE A 1 407 ? 8.824 -6.008 -33.786 1.00 95.69 407 ILE A CA 1
ATOM 2991 C C . ILE A 1 407 ? 7.587 -6.434 -34.595 1.00 95.69 407 ILE A C 1
ATOM 2993 O O . ILE A 1 407 ? 7.753 -6.906 -35.728 1.00 95.69 407 ILE A O 1
ATOM 2997 N N . PRO A 1 408 ? 6.362 -6.312 -34.052 1.00 93.00 408 PRO A N 1
ATOM 2998 C CA . PRO A 1 408 ? 5.146 -6.824 -34.682 1.00 93.00 408 PRO A CA 1
ATOM 2999 C C . PRO A 1 408 ? 4.811 -6.077 -35.980 1.00 93.00 408 PRO A C 1
ATOM 3001 O O . PRO A 1 408 ? 5.196 -4.925 -36.162 1.00 93.00 408 PRO A O 1
ATOM 3004 N N . SER A 1 409 ? 4.094 -6.743 -36.884 1.00 91.50 409 SER A N 1
ATOM 3005 C CA . SER A 1 409 ? 3.623 -6.159 -38.148 1.00 91.50 409 SER A CA 1
ATOM 3006 C C . SER A 1 409 ? 2.329 -5.363 -37.963 1.00 91.50 409 SER A C 1
ATOM 3008 O O . SER A 1 409 ? 1.537 -5.657 -37.061 1.00 91.50 409 SER A O 1
ATOM 3010 N N . ALA A 1 410 ? 2.073 -4.393 -38.842 1.00 86.62 410 ALA A N 1
ATOM 3011 C CA . ALA A 1 410 ? 0.802 -3.676 -38.868 1.00 86.62 410 ALA A CA 1
ATOM 3012 C C . ALA A 1 410 ? -0.355 -4.635 -39.200 1.00 86.62 410 ALA A C 1
ATOM 3014 O O . ALA A 1 410 ? -0.297 -5.406 -40.158 1.00 86.62 410 ALA A O 1
ATOM 3015 N N . GLY A 1 411 ? -1.429 -4.590 -38.404 1.00 66.94 411 GLY A N 1
ATOM 3016 C CA . GLY A 1 411 ? -2.552 -5.534 -38.516 1.00 66.94 411 GLY A CA 1
ATOM 3017 C C . GLY A 1 411 ? -3.443 -5.372 -39.757 1.00 66.94 411 GLY A C 1
ATOM 3018 O O . GLY A 1 411 ? -4.334 -6.193 -39.962 1.00 66.94 411 GLY A O 1
ATOM 3019 N N . ALA A 1 412 ? -3.228 -4.322 -40.550 1.00 65.31 412 ALA A N 1
ATOM 3020 C CA . ALA A 1 412 ? -3.870 -4.057 -41.832 1.00 65.31 412 ALA A CA 1
ATOM 3021 C C . ALA A 1 412 ? -2.952 -3.153 -42.670 1.00 65.31 412 ALA A C 1
ATOM 3023 O O . ALA A 1 412 ? -2.277 -2.285 -42.115 1.00 65.31 412 ALA A O 1
ATOM 3024 N N . ALA A 1 413 ? -2.953 -3.333 -43.992 1.00 62.41 413 ALA A N 1
ATOM 3025 C CA . ALA A 1 413 ? -2.276 -2.419 -44.906 1.00 62.41 413 ALA A CA 1
ATOM 3026 C C . ALA A 1 413 ? -3.098 -1.130 -45.087 1.00 62.41 413 ALA A C 1
ATOM 3028 O O . ALA A 1 413 ? -4.323 -1.182 -45.209 1.00 62.41 413 ALA A O 1
ATOM 3029 N N . ALA A 1 414 ? -2.411 0.009 -45.137 1.00 70.88 414 ALA A N 1
ATOM 3030 C CA . ALA A 1 414 ? -2.943 1.291 -45.593 1.00 70.88 414 ALA A CA 1
ATOM 3031 C C . ALA A 1 414 ? -2.312 1.644 -46.951 1.00 70.88 414 ALA A C 1
ATOM 3033 O O . ALA A 1 414 ? -1.277 1.082 -47.309 1.00 70.88 414 ALA A O 1
ATOM 3034 N N . GLU A 1 415 ? -2.917 2.570 -47.698 1.00 77.88 415 GLU A N 1
ATOM 3035 C CA . GLU A 1 415 ? -2.378 3.020 -48.994 1.00 77.88 415 GLU A CA 1
ATOM 3036 C C . GLU A 1 415 ? -1.030 3.746 -48.839 1.00 77.88 415 GLU A C 1
ATOM 3038 O O . GLU A 1 415 ? -0.121 3.542 -49.641 1.00 77.88 415 GLU A O 1
ATOM 3043 N N . ASP A 1 416 ? -0.878 4.539 -47.773 1.00 88.69 416 ASP A N 1
ATOM 3044 C CA . ASP A 1 416 ? 0.396 5.137 -47.368 1.00 88.69 416 ASP A CA 1
ATOM 3045 C C . ASP A 1 416 ? 1.103 4.221 -46.342 1.00 88.69 416 ASP A C 1
ATOM 3047 O O . ASP A 1 416 ? 0.605 4.080 -45.214 1.00 88.69 416 ASP A O 1
ATOM 3051 N N . PRO A 1 417 ? 2.268 3.624 -46.678 1.00 87.56 417 PRO A N 1
ATOM 3052 C CA . PRO A 1 417 ? 3.000 2.715 -45.795 1.00 87.56 417 PRO A CA 1
ATOM 3053 C C . PRO A 1 417 ? 3.552 3.390 -44.529 1.00 87.56 417 PRO A C 1
ATOM 3055 O O . PRO A 1 417 ? 3.886 2.689 -43.573 1.00 87.56 417 PRO A O 1
ATOM 3058 N N . THR A 1 418 ? 3.636 4.722 -44.491 1.00 91.31 418 THR A N 1
ATOM 3059 C CA . THR A 1 418 ? 4.091 5.480 -43.318 1.00 91.31 418 THR A CA 1
ATOM 3060 C C . THR A 1 418 ? 2.989 5.697 -42.275 1.00 91.31 418 THR A C 1
ATOM 3062 O O . THR A 1 418 ? 3.292 6.038 -41.128 1.00 91.31 418 THR A O 1
ATOM 3065 N N . THR A 1 419 ? 1.721 5.443 -42.636 1.00 92.69 419 THR A N 1
ATOM 3066 C CA . THR A 1 419 ? 0.550 5.563 -41.750 1.00 92.69 419 THR A CA 1
ATOM 3067 C C . THR A 1 419 ? 0.734 4.743 -40.479 1.00 92.69 419 THR A C 1
ATOM 3069 O O . THR A 1 419 ? 0.986 3.542 -40.538 1.00 92.69 419 THR A O 1
ATOM 3072 N N . LEU A 1 420 ? 0.546 5.360 -39.313 1.00 91.88 420 LEU A N 1
ATOM 3073 C CA . LEU A 1 420 ? 0.655 4.662 -38.035 1.00 91.88 420 LEU A CA 1
ATOM 3074 C C . LEU A 1 420 ? -0.633 3.895 -37.709 1.00 91.88 420 LEU A C 1
ATOM 3076 O O . LEU A 1 420 ? -1.707 4.484 -37.597 1.00 91.88 420 LEU A O 1
ATOM 3080 N N . VAL A 1 421 ? -0.513 2.581 -37.516 1.00 90.81 421 VAL A N 1
ATOM 3081 C CA . VAL A 1 421 ? -1.615 1.665 -37.199 1.00 90.81 421 VAL A CA 1
ATOM 3082 C C . VAL A 1 421 ? -1.540 1.253 -35.722 1.00 90.81 421 VAL A C 1
ATOM 3084 O O . VAL A 1 421 ? -0.663 0.459 -35.360 1.00 90.81 421 VAL A O 1
ATOM 3087 N N . PRO A 1 422 ? -2.459 1.731 -34.856 1.00 89.88 422 PRO A N 1
ATOM 3088 C CA . PRO A 1 422 ? -2.585 1.246 -33.484 1.00 89.88 422 PRO A CA 1
ATOM 3089 C C . PRO A 1 422 ? -2.925 -0.245 -33.500 1.00 89.88 422 PRO A C 1
ATOM 3091 O O . PRO A 1 422 ? -4.015 -0.649 -33.914 1.00 89.88 422 PRO A O 1
ATOM 3094 N N . THR A 1 423 ? -1.967 -1.071 -33.089 1.00 88.50 423 THR A N 1
ATOM 3095 C CA . THR A 1 423 ? -1.998 -2.524 -33.258 1.00 88.50 423 THR A CA 1
ATOM 3096 C C . THR A 1 423 ? -2.132 -3.179 -31.882 1.00 88.50 423 THR A C 1
ATOM 3098 O O . THR A 1 423 ? -1.122 -3.404 -31.220 1.00 88.50 423 THR A O 1
ATOM 3101 N N . PRO A 1 424 ? -3.358 -3.477 -31.405 1.00 88.06 424 PRO A N 1
ATOM 3102 C CA . PRO A 1 424 ? -3.548 -4.087 -30.095 1.00 88.06 424 PRO A CA 1
ATOM 3103 C C . PRO A 1 424 ? -3.071 -5.546 -30.084 1.00 88.06 424 PRO A C 1
ATOM 3105 O O . PRO A 1 424 ? -3.416 -6.331 -30.980 1.00 88.06 424 PRO A O 1
ATOM 3108 N N . LEU A 1 425 ? -2.290 -5.897 -29.059 1.00 88.12 425 LEU A N 1
ATOM 3109 C CA . LEU A 1 425 ? -1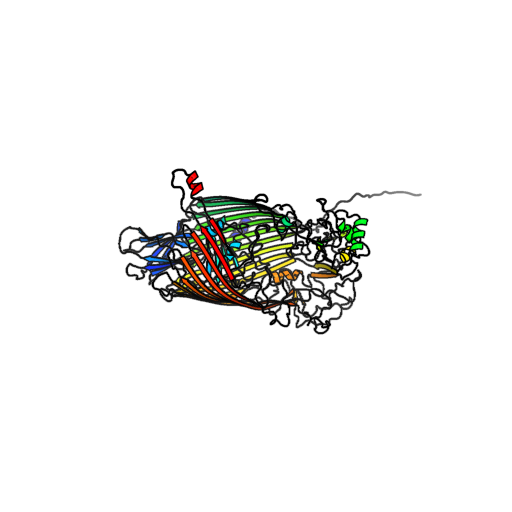.607 -7.182 -28.889 1.00 88.12 425 LEU A CA 1
ATOM 3110 C C . LEU A 1 425 ? -1.785 -7.708 -27.459 1.00 88.12 425 LEU A C 1
ATOM 3112 O O . LEU A 1 425 ? -1.410 -7.046 -26.494 1.00 88.12 425 LEU A O 1
ATOM 3116 N N . SER A 1 426 ? -2.322 -8.925 -27.337 1.00 89.56 426 SER A N 1
ATOM 3117 C CA . SER A 1 426 ? -2.529 -9.626 -26.062 1.00 89.56 426 SER A CA 1
ATOM 3118 C C . SER A 1 426 ? -1.472 -10.716 -25.867 1.00 89.56 426 SER A C 1
ATOM 3120 O O . SER A 1 426 ? -1.396 -11.648 -26.670 1.00 89.56 426 SER A O 1
ATOM 3122 N N . ALA A 1 427 ? -0.752 -10.670 -24.750 1.00 91.56 427 ALA A N 1
ATOM 3123 C CA . ALA A 1 427 ? 0.207 -11.672 -24.301 1.00 91.56 427 ALA A CA 1
ATOM 3124 C C . ALA A 1 427 ? -0.197 -12.229 -22.919 1.00 91.56 427 ALA A C 1
ATOM 3126 O O . ALA A 1 427 ? -0.764 -11.523 -22.087 1.00 91.56 427 ALA A O 1
ATOM 3127 N N . ILE A 1 428 ? 0.032 -13.525 -22.674 1.00 93.50 428 ILE A N 1
ATOM 3128 C CA . ILE A 1 428 ? -0.579 -14.233 -21.533 1.00 93.50 428 ILE A CA 1
ATOM 3129 C C . ILE A 1 428 ? 0.317 -14.169 -20.293 1.00 93.50 428 ILE A C 1
ATOM 3131 O O . ILE A 1 428 ? 1.156 -15.045 -20.073 1.00 93.50 428 ILE A O 1
ATOM 3135 N N . SER A 1 429 ? 0.054 -13.188 -19.435 1.00 95.62 429 SER A N 1
ATOM 3136 C CA . SER A 1 429 ? 0.553 -13.179 -18.059 1.00 95.62 429 SER A CA 1
ATOM 3137 C C . SER A 1 429 ? -0.081 -14.292 -17.221 1.00 95.62 429 SER A C 1
ATOM 3139 O O . SER A 1 429 ? -1.169 -14.797 -17.528 1.00 95.62 429 SER A O 1
ATOM 3141 N N . ARG A 1 430 ? 0.589 -14.671 -16.132 1.00 96.06 430 ARG A N 1
ATOM 3142 C CA . ARG A 1 430 ? 0.132 -15.681 -15.168 1.00 96.06 430 ARG A CA 1
ATOM 3143 C C . ARG A 1 430 ? 0.312 -15.160 -13.749 1.00 96.06 430 ARG A C 1
ATOM 3145 O O . ARG A 1 430 ? 1.310 -14.511 -13.463 1.00 96.06 430 ARG A O 1
ATOM 3152 N N . PHE A 1 431 ? -0.607 -15.492 -12.852 1.00 95.50 431 PHE A N 1
ATOM 3153 C CA . PHE A 1 431 ? -0.461 -15.213 -11.423 1.00 95.50 431 PHE A CA 1
ATOM 3154 C C . PHE A 1 431 ? -0.877 -16.451 -10.630 1.00 95.50 431 PHE A C 1
ATOM 3156 O O . PHE A 1 431 ? -1.973 -16.982 -10.815 1.00 95.50 431 PHE A O 1
ATOM 3163 N N . ASN A 1 432 ? 0.016 -16.932 -9.770 1.00 96.56 432 ASN A N 1
ATOM 3164 C CA . ASN A 1 432 ? -0.226 -18.065 -8.891 1.00 96.56 432 ASN A CA 1
ATOM 3165 C C . ASN A 1 432 ? 0.052 -17.640 -7.455 1.00 96.56 432 ASN A C 1
ATOM 3167 O O . ASN A 1 432 ? 1.135 -17.153 -7.148 1.00 96.56 432 ASN A O 1
ATOM 3171 N N . GLU A 1 433 ? -0.899 -17.881 -6.565 1.00 96.00 433 GLU A N 1
ATOM 3172 C CA . GLU A 1 433 ? -0.759 -17.587 -5.144 1.00 96.00 433 GLU A CA 1
ATOM 3173 C C . GLU A 1 433 ? -1.143 -18.807 -4.319 1.00 96.00 433 GLU A C 1
ATOM 3175 O O . GLU A 1 433 ? -2.118 -19.496 -4.622 1.00 96.00 433 GLU A O 1
ATOM 3180 N N . ASN A 1 434 ? -0.412 -19.044 -3.240 1.00 97.12 434 ASN A N 1
ATOM 3181 C CA . ASN A 1 434 ? -0.861 -19.888 -2.146 1.00 97.12 434 ASN A CA 1
ATOM 3182 C C . ASN A 1 434 ? -0.719 -19.077 -0.865 1.00 97.12 434 ASN A C 1
ATOM 3184 O O . ASN A 1 434 ? 0.398 -18.708 -0.503 1.00 97.12 434 ASN A O 1
ATOM 3188 N N . GLN A 1 435 ? -1.829 -18.799 -0.191 1.00 96.12 435 GLN A N 1
ATOM 3189 C CA . GLN A 1 435 ? -1.830 -18.151 1.115 1.00 96.12 435 GLN A CA 1
ATOM 3190 C C . GLN A 1 435 ? -2.518 -19.034 2.152 1.00 96.12 435 GLN A C 1
ATOM 3192 O O . GLN A 1 435 ? -3.471 -19.744 1.831 1.00 96.12 435 GLN A O 1
ATOM 3197 N N . SER A 1 436 ? -2.019 -18.999 3.385 1.00 97.31 436 SER A N 1
ATOM 3198 C CA . SER A 1 436 ? -2.609 -19.723 4.510 1.00 97.31 436 SER A CA 1
ATOM 3199 C C . SER A 1 436 ? -2.521 -18.896 5.785 1.00 97.31 436 SER A C 1
ATOM 3201 O O . SER A 1 436 ? -1.601 -18.093 5.958 1.00 97.31 436 SER A O 1
ATOM 3203 N N . ASN A 1 437 ? -3.451 -19.141 6.701 1.00 97.62 437 ASN A N 1
ATOM 3204 C CA . ASN A 1 437 ? -3.438 -18.574 8.040 1.00 97.62 437 ASN A CA 1
ATOM 3205 C C . ASN A 1 437 ? -3.559 -19.692 9.082 1.00 97.62 437 ASN A C 1
ATOM 3207 O O . ASN A 1 437 ? -4.333 -20.628 8.892 1.00 97.62 437 ASN A O 1
ATOM 3211 N N . VAL A 1 438 ? -2.829 -19.577 10.190 1.00 97.81 438 VAL A N 1
ATOM 3212 C CA . VAL A 1 438 ? -2.881 -20.473 11.350 1.00 97.81 438 VAL A CA 1
ATOM 3213 C C . VAL A 1 438 ? -2.930 -19.624 12.615 1.00 97.81 438 VAL A C 1
ATOM 3215 O O . VAL A 1 438 ? -1.976 -18.916 12.930 1.00 97.81 438 VAL A O 1
ATOM 3218 N N . ASN A 1 439 ? -4.040 -19.712 13.341 1.00 97.56 439 ASN A N 1
ATOM 3219 C CA . ASN A 1 439 ? -4.261 -19.039 14.613 1.00 97.56 439 ASN A CA 1
ATOM 3220 C C . ASN A 1 439 ? -4.502 -20.077 15.712 1.00 97.56 439 ASN A C 1
ATOM 3222 O O . ASN A 1 439 ? -5.245 -21.039 15.506 1.00 97.56 439 ASN A O 1
ATOM 3226 N N . ILE A 1 440 ? -3.896 -19.857 16.878 1.00 97.06 440 ILE A N 1
ATOM 3227 C CA . ILE A 1 440 ? -4.145 -20.598 18.114 1.00 97.06 440 ILE A CA 1
ATOM 3228 C C . ILE A 1 440 ? -4.435 -19.588 19.226 1.00 97.06 440 ILE A C 1
ATOM 3230 O O . ILE A 1 440 ? -3.682 -18.638 19.437 1.00 97.06 440 ILE A O 1
ATOM 3234 N N . ASP A 1 441 ? -5.528 -19.818 19.940 1.00 94.38 441 ASP A N 1
ATOM 3235 C CA . ASP A 1 441 ? -6.002 -19.022 21.063 1.00 94.38 441 ASP A CA 1
ATOM 3236 C C . ASP A 1 441 ? -5.915 -19.883 22.333 1.00 94.38 441 ASP A C 1
ATOM 3238 O O . ASP A 1 441 ? -6.470 -20.980 22.367 1.00 94.38 441 ASP A O 1
ATOM 3242 N N . LEU A 1 442 ? -5.219 -19.415 23.370 1.00 94.12 442 LEU A N 1
ATOM 3243 C CA . LEU A 1 442 ? -4.939 -20.163 24.598 1.00 94.12 442 LEU A CA 1
ATOM 3244 C C . LEU A 1 442 ? -5.311 -19.335 25.839 1.00 94.12 442 LEU A C 1
ATOM 3246 O O . LEU A 1 442 ? -4.765 -18.261 26.071 1.00 94.12 442 LEU A O 1
ATOM 3250 N N . GLN A 1 443 ? -6.202 -19.867 26.671 1.00 92.25 443 GLN A N 1
ATOM 3251 C CA . GLN A 1 443 ? -6.568 -19.324 27.979 1.00 92.25 443 GLN A CA 1
ATOM 3252 C C . GLN A 1 443 ? -5.830 -20.093 29.088 1.00 92.25 443 GLN A C 1
ATOM 3254 O O . GLN A 1 443 ? -5.980 -21.313 29.220 1.00 92.25 443 GLN A O 1
ATOM 3259 N N . ILE A 1 444 ? -5.047 -19.386 29.905 1.00 91.44 444 ILE A N 1
ATOM 3260 C CA . ILE A 1 444 ? -4.286 -19.939 31.032 1.00 91.44 444 ILE A CA 1
ATOM 3261 C C . ILE A 1 444 ? -4.882 -19.375 32.328 1.00 91.44 444 ILE A C 1
ATOM 3263 O O . ILE A 1 444 ? -4.827 -18.181 32.603 1.00 91.44 444 ILE A O 1
ATOM 3267 N N . GLY A 1 445 ? -5.503 -20.246 33.128 1.00 87.94 445 GLY A N 1
ATOM 3268 C CA . GLY A 1 445 ? -6.258 -19.812 34.308 1.00 87.94 445 GLY A CA 1
ATOM 3269 C C . GLY A 1 445 ? -7.395 -18.844 33.948 1.00 87.94 445 GLY A C 1
ATOM 3270 O O . GLY A 1 445 ? -7.982 -18.933 32.868 1.00 87.94 445 GLY A O 1
ATOM 3271 N N . THR A 1 446 ? -7.712 -17.925 34.857 1.00 84.50 446 THR A N 1
ATOM 3272 C CA . THR A 1 446 ? -8.666 -16.825 34.625 1.00 84.50 446 THR A CA 1
ATOM 3273 C C . THR A 1 446 ? -8.009 -15.564 34.071 1.00 84.50 446 THR A C 1
ATOM 3275 O O . THR A 1 446 ? -8.705 -14.729 33.496 1.00 84.50 446 THR A O 1
ATOM 3278 N N . ASP A 1 447 ? -6.691 -15.429 34.236 1.00 90.06 447 ASP A N 1
ATOM 3279 C CA . ASP A 1 447 ? -6.041 -14.117 34.233 1.00 90.06 447 ASP A CA 1
ATOM 3280 C C . ASP A 1 447 ? -5.093 -13.899 33.048 1.00 90.06 447 ASP A C 1
ATOM 3282 O O . ASP A 1 447 ? -4.791 -12.751 32.745 1.00 90.06 447 ASP A O 1
ATOM 3286 N N . ASP A 1 448 ? -4.671 -14.954 32.346 1.00 92.38 448 ASP A N 1
ATOM 3287 C CA . ASP A 1 448 ? -3.724 -14.879 31.229 1.00 92.38 448 ASP A CA 1
ATOM 3288 C C . ASP A 1 448 ? -4.358 -15.427 29.937 1.00 92.38 448 ASP A C 1
ATOM 3290 O O . ASP A 1 448 ? -4.860 -16.556 29.897 1.00 92.38 448 ASP A O 1
ATOM 3294 N N . ARG A 1 449 ? -4.301 -14.659 28.843 1.00 91.25 449 ARG A N 1
ATOM 3295 C CA . ARG A 1 449 ? -4.711 -15.121 27.502 1.00 91.25 449 ARG A CA 1
ATOM 3296 C C . ARG A 1 449 ? -3.600 -14.924 26.477 1.00 91.25 449 ARG A C 1
ATOM 3298 O O . ARG A 1 449 ? -3.257 -13.793 26.157 1.00 91.25 449 ARG A O 1
ATOM 3305 N N . LEU A 1 450 ? -3.109 -16.013 25.895 1.00 94.38 450 LEU A N 1
ATOM 3306 C CA . LEU A 1 450 ? -2.136 -16.008 24.806 1.00 94.38 450 LEU A CA 1
ATOM 3307 C C . LEU A 1 450 ? -2.841 -16.174 23.445 1.00 94.38 450 LEU A C 1
ATOM 3309 O O . LEU A 1 450 ? -3.584 -17.133 23.248 1.00 94.38 450 LEU A O 1
ATOM 3313 N N . ASP A 1 451 ? -2.580 -15.291 22.482 1.00 94.06 451 ASP A N 1
ATOM 3314 C CA . ASP A 1 451 ? -2.943 -15.469 21.072 1.00 94.06 451 ASP A CA 1
ATOM 3315 C C . ASP A 1 451 ? -1.663 -15.638 20.230 1.00 94.06 451 ASP A C 1
ATOM 3317 O O . ASP A 1 451 ? -0.767 -14.795 20.268 1.00 94.06 451 ASP A O 1
ATOM 3321 N N . TRP A 1 452 ? -1.578 -16.691 19.417 1.00 96.62 452 TRP A N 1
ATOM 3322 C CA . TRP A 1 452 ? -0.520 -16.865 18.416 1.00 96.62 452 TRP A CA 1
ATOM 3323 C C . TRP A 1 452 ? -1.149 -16.926 17.028 1.00 96.62 452 TRP A C 1
ATOM 3325 O O . TRP A 1 452 ? -1.964 -17.804 16.752 1.00 96.62 452 TRP A O 1
ATOM 3335 N N . LYS A 1 453 ? -0.811 -15.968 16.161 1.00 97.06 453 LYS A N 1
ATOM 3336 C CA . LYS A 1 453 ? -1.463 -15.778 14.859 1.00 97.06 453 LYS A CA 1
ATOM 3337 C C . LYS A 1 453 ? -0.434 -15.630 13.744 1.00 97.06 453 LYS A C 1
ATOM 3339 O O . LYS A 1 453 ? 0.416 -14.741 13.802 1.00 97.06 453 LYS A O 1
ATOM 3344 N N . VAL A 1 454 ? -0.502 -16.496 12.736 1.00 97.81 454 VAL A N 1
ATOM 3345 C CA . VAL A 1 454 ? 0.474 -16.594 11.641 1.00 97.81 454 VAL A CA 1
ATOM 3346 C C . VAL A 1 454 ? -0.233 -16.561 10.293 1.00 97.81 454 VAL A C 1
ATOM 3348 O O . VAL A 1 454 ? -1.032 -17.440 9.987 1.00 97.81 454 VAL A O 1
ATOM 3351 N N . PHE A 1 455 ? 0.131 -15.600 9.451 1.00 97.94 455 PHE A N 1
ATOM 3352 C CA . PHE A 1 455 ? -0.213 -15.560 8.034 1.00 97.94 455 PHE A CA 1
ATOM 3353 C C . PHE A 1 455 ? 1.046 -15.747 7.185 1.00 97.94 455 PHE A C 1
ATOM 3355 O O . PHE A 1 455 ? 2.079 -15.131 7.462 1.00 97.94 455 PHE A O 1
ATOM 3362 N N . PHE A 1 456 ? 0.951 -16.527 6.108 1.00 96.38 456 PHE A N 1
ATOM 3363 C CA . PHE A 1 456 ? 1.967 -16.542 5.057 1.00 96.38 456 PHE A CA 1
ATOM 3364 C C . PHE A 1 456 ? 1.335 -16.604 3.663 1.00 96.38 456 PHE A C 1
ATOM 3366 O O . PHE A 1 456 ? 0.280 -17.208 3.466 1.00 96.38 456 PHE A O 1
ATOM 3373 N N . SER A 1 457 ? 2.003 -16.011 2.672 1.00 96.38 457 SER A N 1
ATOM 3374 C CA . SER A 1 457 ? 1.632 -16.142 1.259 1.00 96.38 457 SER A CA 1
ATOM 3375 C C . SER A 1 457 ? 2.860 -16.283 0.376 1.00 96.38 457 SER A C 1
ATOM 3377 O O . SER A 1 457 ? 3.754 -15.448 0.485 1.00 96.38 457 SER A O 1
ATOM 3379 N N . ARG A 1 458 ? 2.845 -17.234 -0.560 1.00 96.25 458 ARG A N 1
ATOM 3380 C CA . ARG A 1 458 ? 3.773 -17.287 -1.694 1.00 96.25 458 ARG A CA 1
ATOM 3381 C C . ARG A 1 458 ? 3.052 -16.911 -2.978 1.00 96.25 458 ARG A C 1
ATOM 3383 O O . ARG A 1 458 ? 2.094 -17.588 -3.359 1.00 96.25 458 ARG A O 1
ATOM 3390 N N . VAL A 1 459 ? 3.536 -15.870 -3.642 1.00 95.12 459 VAL A N 1
ATOM 3391 C CA . VAL A 1 459 ? 3.132 -15.454 -4.987 1.00 95.12 459 VAL A CA 1
ATOM 3392 C C . VAL A 1 459 ? 4.240 -15.823 -5.970 1.00 95.12 459 VAL A C 1
ATOM 3394 O O . VAL A 1 459 ? 5.413 -15.597 -5.689 1.00 95.12 459 VAL A O 1
ATOM 3397 N N . SER A 1 460 ? 3.853 -16.359 -7.126 1.00 95.12 460 SER A N 1
ATOM 3398 C CA . SER A 1 460 ? 4.706 -16.471 -8.307 1.00 95.12 460 SER A CA 1
ATOM 3399 C C . SER A 1 460 ? 3.935 -15.983 -9.530 1.00 95.12 460 SER A C 1
ATOM 3401 O O . SER A 1 460 ? 2.880 -16.527 -9.891 1.00 95.12 460 SER A O 1
ATOM 3403 N N . GLN A 1 461 ? 4.431 -14.907 -10.130 1.00 94.38 461 GLN A N 1
ATOM 3404 C CA . GLN A 1 461 ? 3.786 -14.164 -11.203 1.00 94.38 461 GLN A CA 1
ATOM 3405 C C . GLN A 1 461 ? 4.713 -14.090 -12.416 1.00 94.38 461 GLN A C 1
ATOM 3407 O O . GLN A 1 461 ? 5.907 -13.840 -12.299 1.00 94.38 461 GLN A O 1
ATOM 3412 N N . TYR A 1 462 ? 4.135 -14.271 -13.598 1.00 95.31 462 TYR A N 1
ATOM 3413 C CA . TYR A 1 462 ? 4.781 -14.019 -14.878 1.00 95.31 462 TYR A CA 1
ATOM 3414 C C . TYR A 1 462 ? 4.047 -12.873 -15.569 1.00 95.31 462 TYR A C 1
ATOM 3416 O O . TYR A 1 462 ? 2.835 -12.961 -15.783 1.00 95.31 462 TYR A O 1
ATOM 3424 N N . GLN A 1 463 ? 4.765 -11.808 -15.906 1.00 94.00 463 GLN A N 1
ATOM 3425 C CA . GLN A 1 463 ? 4.264 -10.675 -16.675 1.00 94.00 463 GLN A CA 1
ATOM 3426 C C . GLN A 1 463 ? 4.723 -10.837 -18.124 1.00 94.00 463 GLN A C 1
ATOM 3428 O O . GLN A 1 463 ? 5.919 -10.909 -18.384 1.00 94.00 463 GLN A O 1
ATOM 3433 N N . ALA A 1 464 ? 3.788 -10.905 -19.070 1.00 93.75 464 ALA A N 1
ATOM 3434 C CA . ALA A 1 464 ? 4.116 -11.081 -20.488 1.00 93.75 464 ALA A CA 1
ATOM 3435 C C . ALA A 1 464 ? 4.540 -9.767 -21.177 1.00 93.75 464 ALA A C 1
ATOM 3437 O O . ALA A 1 464 ? 5.190 -9.794 -22.221 1.00 93.75 464 ALA A O 1
ATOM 3438 N N . LEU A 1 465 ? 4.183 -8.633 -20.569 1.00 92.31 465 LEU A N 1
ATOM 3439 C CA . LEU A 1 465 ? 4.769 -7.311 -20.765 1.00 92.31 465 LEU A CA 1
ATOM 3440 C C . LEU A 1 465 ? 5.337 -6.893 -19.402 1.00 92.31 465 LEU A C 1
ATOM 3442 O O . LEU A 1 465 ? 4.588 -6.481 -18.513 1.00 92.31 465 LEU A O 1
ATOM 3446 N N . PHE A 1 466 ? 6.637 -7.100 -19.195 1.00 90.31 466 PHE A N 1
ATOM 3447 C CA . PHE A 1 466 ? 7.286 -6.828 -17.914 1.00 90.31 466 PHE A CA 1
ATOM 3448 C C . PHE A 1 466 ? 7.916 -5.432 -17.900 1.00 90.31 466 PHE A C 1
ATOM 3450 O O . PHE A 1 466 ? 8.751 -5.108 -18.746 1.00 90.31 466 PHE A O 1
ATOM 3457 N N . SER A 1 467 ? 7.522 -4.604 -16.931 1.00 84.25 467 SER A N 1
ATOM 3458 C CA . SER A 1 467 ? 8.070 -3.260 -16.733 1.00 84.25 467 SER A CA 1
ATOM 3459 C C . SER A 1 467 ? 7.936 -2.823 -15.276 1.00 84.25 467 SER A C 1
ATOM 3461 O O . SER A 1 467 ? 6.828 -2.679 -14.755 1.00 84.25 467 SER A O 1
ATOM 3463 N N . PHE A 1 468 ? 9.067 -2.552 -14.621 1.00 74.88 468 PHE A N 1
ATOM 3464 C CA . PHE A 1 468 ? 9.085 -2.019 -13.254 1.00 74.88 468 PHE A CA 1
ATOM 3465 C C . PHE A 1 468 ? 8.825 -0.499 -13.203 1.00 74.88 468 PHE A C 1
ATOM 3467 O O . PHE A 1 468 ? 8.394 0.028 -12.180 1.00 74.88 468 PHE A O 1
ATOM 3474 N N . LEU A 1 469 ? 9.006 0.215 -14.323 1.00 72.31 469 LEU A N 1
ATOM 3475 C CA . LEU A 1 469 ? 8.664 1.642 -14.461 1.00 72.31 469 LEU A CA 1
ATOM 3476 C C . LEU A 1 469 ? 7.147 1.897 -14.604 1.00 72.31 469 LEU A C 1
ATOM 3478 O O . LEU A 1 469 ? 6.726 3.039 -14.781 1.00 72.31 469 LEU A O 1
ATOM 3482 N N . GLY A 1 470 ? 6.327 0.848 -14.513 1.00 75.56 470 GLY A N 1
ATOM 3483 C CA . GLY A 1 470 ? 4.882 0.892 -14.723 1.00 75.56 470 GLY A CA 1
ATOM 3484 C C . GLY A 1 470 ? 4.470 0.524 -16.156 1.00 75.56 470 GLY A C 1
ATOM 3485 O O . GLY A 1 470 ? 5.324 0.177 -16.978 1.00 75.56 470 GLY A O 1
ATOM 3486 N N . PRO A 1 471 ? 3.159 0.566 -16.460 1.00 82.56 471 PRO A N 1
ATOM 3487 C CA . PRO A 1 471 ? 2.612 0.125 -17.742 1.00 82.56 471 PRO A CA 1
ATOM 3488 C C . PRO A 1 471 ? 3.204 0.875 -18.940 1.00 82.56 471 PRO A C 1
ATOM 3490 O O . PRO A 1 471 ? 3.067 2.094 -19.042 1.00 82.56 471 PRO A O 1
ATOM 3493 N N . ASN A 1 472 ? 3.799 0.141 -19.883 1.00 88.19 472 ASN A N 1
ATOM 3494 C CA . ASN A 1 472 ? 4.199 0.680 -21.180 1.00 88.19 472 ASN A CA 1
ATOM 3495 C C . ASN A 1 472 ? 3.225 0.182 -22.268 1.00 88.19 472 ASN A C 1
ATOM 3497 O O . ASN A 1 472 ? 3.363 -0.954 -22.726 1.00 88.19 472 ASN A O 1
ATOM 3501 N N . PRO A 1 473 ? 2.265 1.008 -22.734 1.00 88.06 473 PRO A N 1
ATOM 3502 C CA . PRO A 1 473 ? 1.298 0.593 -23.752 1.00 88.06 473 PRO A CA 1
ATOM 3503 C C . PRO A 1 473 ? 1.935 0.340 -25.129 1.00 88.06 473 PRO A C 1
ATOM 3505 O O . PRO A 1 473 ? 1.275 -0.222 -25.998 1.00 88.06 473 PRO A O 1
ATOM 3508 N N . PHE A 1 474 ? 3.200 0.721 -25.334 1.00 92.56 474 PHE A N 1
ATOM 3509 C CA . PHE A 1 474 ? 3.952 0.512 -26.571 1.00 92.56 474 PHE A CA 1
ATOM 3510 C C . PHE A 1 474 ? 4.890 -0.712 -26.510 1.00 92.56 474 PHE A C 1
ATOM 3512 O O . PHE A 1 474 ? 5.551 -1.020 -27.502 1.00 92.56 474 PHE A O 1
ATOM 3519 N N . GLN A 1 475 ? 4.975 -1.427 -25.381 1.00 92.75 475 GLN A N 1
ATOM 3520 C CA . GLN A 1 475 ? 5.847 -2.600 -25.244 1.00 92.75 475 GLN A CA 1
ATOM 3521 C C . GLN A 1 475 ? 5.369 -3.759 -26.131 1.00 92.75 475 GLN A C 1
ATOM 3523 O O . GLN A 1 475 ? 4.210 -4.171 -26.070 1.00 92.75 475 GLN A O 1
ATOM 3528 N N . ALA A 1 476 ? 6.266 -4.303 -26.952 1.00 92.69 476 ALA A N 1
ATOM 3529 C CA . ALA A 1 476 ? 5.989 -5.495 -27.740 1.00 92.69 476 ALA A CA 1
ATOM 3530 C C . ALA A 1 476 ? 6.019 -6.758 -26.850 1.00 92.69 476 ALA A C 1
ATOM 3532 O O . ALA A 1 476 ? 6.875 -6.865 -25.965 1.00 92.69 476 ALA A O 1
ATOM 3533 N N . PRO A 1 477 ? 5.135 -7.745 -27.094 1.00 92.00 477 PRO A N 1
ATOM 3534 C CA . PRO A 1 477 ? 5.228 -9.066 -26.478 1.00 92.00 477 PRO A CA 1
ATOM 3535 C C . PRO A 1 477 ? 6.575 -9.760 -26.717 1.00 92.00 477 PRO A C 1
ATOM 3537 O O . PRO A 1 477 ? 7.226 -9.541 -27.735 1.00 92.00 477 PRO A O 1
ATOM 3540 N N . GLY A 1 478 ? 6.947 -10.661 -25.806 1.00 90.94 478 GLY A N 1
ATOM 3541 C CA . GLY A 1 478 ? 8.153 -11.497 -25.908 1.00 90.94 478 GLY A CA 1
ATOM 3542 C C . GLY A 1 478 ? 9.251 -11.128 -24.910 1.00 90.94 478 GLY A C 1
ATOM 3543 O O . GLY A 1 478 ? 10.035 -11.991 -24.535 1.00 90.94 478 GLY A O 1
ATOM 3544 N N . TYR A 1 479 ? 9.244 -9.889 -24.419 1.00 91.69 479 TYR A N 1
ATOM 3545 C CA . TYR A 1 479 ? 10.110 -9.401 -23.341 1.00 91.69 479 TYR A CA 1
ATOM 3546 C C . TYR A 1 479 ? 9.324 -9.431 -22.024 1.00 91.69 479 TYR A C 1
ATOM 3548 O O . TYR A 1 479 ? 8.881 -8.403 -21.501 1.00 91.69 479 TYR A O 1
ATOM 3556 N N . GLY A 1 480 ? 9.039 -10.656 -21.578 1.00 92.88 480 GLY A N 1
ATOM 3557 C CA . GLY A 1 480 ? 8.315 -10.928 -20.341 1.00 92.88 480 GLY A CA 1
ATOM 3558 C C . GLY A 1 480 ? 9.205 -10.801 -19.105 1.00 92.88 480 GLY A C 1
ATOM 3559 O O . GLY A 1 480 ? 10.291 -10.225 -19.152 1.00 92.88 480 GLY A O 1
ATOM 3560 N N . GLY A 1 481 ? 8.754 -11.350 -17.982 1.00 93.19 481 GLY A N 1
ATOM 3561 C CA . GLY A 1 481 ? 9.536 -11.386 -16.751 1.00 93.19 481 GLY A CA 1
ATOM 3562 C C . GLY A 1 481 ? 8.802 -12.034 -15.588 1.00 93.19 481 GLY A C 1
ATOM 3563 O O . GLY A 1 481 ? 7.569 -12.074 -15.540 1.00 93.19 481 GLY A O 1
ATOM 3564 N N . TYR A 1 482 ? 9.579 -12.549 -14.644 1.00 93.81 482 TYR A N 1
ATOM 3565 C CA . TYR A 1 482 ? 9.098 -13.201 -13.434 1.00 93.81 482 TYR A CA 1
ATOM 3566 C C . TYR A 1 482 ? 9.118 -12.221 -12.263 1.00 93.81 482 TYR A C 1
ATOM 3568 O O . TYR A 1 482 ? 10.027 -11.402 -12.140 1.00 93.81 482 TYR A O 1
ATOM 3576 N N . VAL A 1 483 ? 8.106 -12.322 -11.405 1.00 92.19 483 VAL A N 1
ATOM 3577 C CA . VAL A 1 483 ? 7.984 -11.608 -10.134 1.00 92.19 483 VAL A CA 1
ATOM 3578 C C . VAL A 1 483 ? 7.511 -12.618 -9.090 1.00 92.19 483 VAL A C 1
ATOM 3580 O O . VAL A 1 483 ? 6.342 -13.006 -9.068 1.00 92.19 483 VAL A O 1
ATOM 3583 N N . ASP A 1 484 ? 8.422 -13.056 -8.230 1.00 93.56 484 ASP A N 1
ATOM 3584 C CA . ASP A 1 484 ? 8.120 -13.938 -7.101 1.00 93.56 484 ASP A CA 1
ATOM 3585 C C . ASP A 1 484 ? 8.103 -13.112 -5.813 1.00 93.56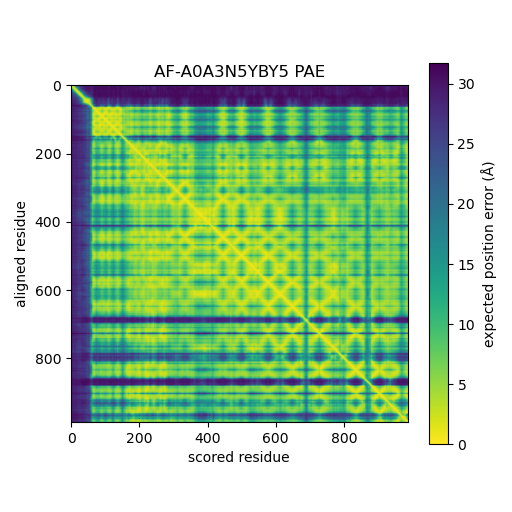 484 ASP A C 1
ATOM 3587 O O . ASP A 1 484 ? 8.963 -12.251 -5.614 1.00 93.56 484 ASP A O 1
ATOM 3591 N N . HIS A 1 485 ? 7.130 -13.352 -4.930 1.00 91.56 485 HIS A N 1
ATOM 3592 C CA . HIS A 1 485 ? 6.966 -12.562 -3.706 1.00 91.56 485 HIS A CA 1
ATOM 3593 C C . HIS A 1 485 ? 6.388 -13.382 -2.547 1.00 91.56 485 HIS A C 1
ATOM 3595 O O . HIS A 1 485 ? 5.234 -13.818 -2.577 1.00 91.56 485 HIS A O 1
ATOM 3601 N N . ASP A 1 486 ? 7.181 -13.544 -1.489 1.00 94.50 486 ASP A N 1
ATOM 3602 C CA . ASP A 1 486 ? 6.781 -14.175 -0.231 1.00 94.50 486 ASP A CA 1
ATOM 3603 C C . ASP A 1 486 ? 6.412 -13.109 0.818 1.00 94.50 486 ASP A C 1
ATOM 3605 O O . ASP A 1 486 ? 7.148 -12.146 1.024 1.00 94.50 486 ASP A O 1
ATOM 3609 N N . ASN A 1 487 ? 5.304 -13.305 1.541 1.00 95.00 487 ASN A N 1
ATOM 3610 C CA . ASN A 1 487 ? 4.957 -12.531 2.741 1.00 95.00 487 ASN A CA 1
ATOM 3611 C C . ASN A 1 487 ? 4.817 -13.450 3.957 1.00 95.00 487 ASN A C 1
ATOM 3613 O O . ASN A 1 487 ? 4.247 -14.537 3.847 1.00 95.00 487 ASN A O 1
ATOM 3617 N N . TRP A 1 488 ? 5.234 -12.954 5.120 1.00 95.31 488 TRP A N 1
ATOM 3618 C CA . TRP A 1 488 ? 5.046 -13.560 6.436 1.00 95.31 488 TRP A CA 1
ATOM 3619 C C . TRP A 1 488 ? 4.595 -12.498 7.438 1.00 95.31 488 TRP A C 1
ATOM 3621 O O . TRP A 1 488 ? 5.234 -11.455 7.556 1.00 95.31 488 TRP A O 1
ATOM 3631 N N . VAL A 1 489 ? 3.539 -12.782 8.199 1.00 97.69 489 VAL A N 1
ATOM 3632 C CA . VAL A 1 489 ? 3.120 -11.973 9.352 1.00 97.69 489 VAL A CA 1
ATOM 3633 C C . VAL A 1 489 ? 2.898 -12.905 10.533 1.00 97.69 489 VAL A C 1
ATOM 3635 O O . VAL A 1 489 ? 2.018 -13.761 10.500 1.00 97.69 489 VAL A O 1
ATOM 3638 N N . VAL A 1 490 ? 3.694 -12.740 11.582 1.00 97.62 490 VAL A N 1
ATOM 3639 C CA . VAL A 1 490 ? 3.597 -13.489 12.837 1.00 97.62 490 VAL A CA 1
ATOM 3640 C C . VAL A 1 490 ? 3.256 -12.509 13.945 1.00 97.62 490 VAL A C 1
ATOM 3642 O O . VAL A 1 490 ? 3.925 -11.496 14.112 1.00 97.62 490 VAL A O 1
ATOM 3645 N N . THR A 1 491 ? 2.225 -12.824 14.717 1.00 97.50 491 THR A N 1
ATOM 3646 C CA . THR A 1 491 ? 1.832 -12.097 15.922 1.00 97.50 491 THR A CA 1
ATOM 3647 C C . THR A 1 491 ? 1.829 -13.068 17.091 1.00 97.50 491 THR A C 1
ATOM 3649 O O . THR A 1 491 ? 1.247 -14.150 17.000 1.00 97.50 491 THR A O 1
ATOM 3652 N N . LEU A 1 492 ? 2.463 -12.679 18.189 1.00 97.19 492 LEU A N 1
ATOM 3653 C CA . LEU A 1 492 ? 2.339 -13.337 19.481 1.00 97.19 492 LEU A CA 1
ATOM 3654 C C . LEU A 1 492 ? 1.849 -12.286 20.471 1.00 97.19 492 LEU A C 1
ATOM 3656 O O . LEU A 1 492 ? 2.572 -11.322 20.716 1.00 97.19 492 LEU A O 1
ATOM 3660 N N . SER A 1 493 ? 0.647 -12.466 21.011 1.00 95.38 493 SER A N 1
ATOM 3661 C CA . SER A 1 493 ? 0.086 -11.635 22.073 1.00 95.38 493 SER A CA 1
ATOM 3662 C C . SER A 1 493 ? -0.228 -12.430 23.333 1.00 95.38 493 SER A C 1
ATOM 3664 O O . SER A 1 493 ? -0.522 -13.614 23.284 1.00 95.38 493 SER A O 1
ATOM 3666 N N . GLU A 1 494 ? -0.174 -11.746 24.461 1.00 95.00 494 GLU A N 1
ATOM 3667 C CA . GLU A 1 494 ? -0.514 -12.154 25.821 1.00 95.00 494 GLU A CA 1
ATOM 3668 C C . GLU A 1 494 ? -1.505 -11.090 26.340 1.00 95.00 494 GLU A C 1
ATOM 3670 O O . GLU A 1 494 ? -1.469 -9.965 25.851 1.00 95.00 494 GLU A O 1
ATOM 3675 N N . THR A 1 495 ? -2.425 -11.399 27.258 1.00 93.81 495 THR A N 1
ATOM 3676 C CA . THR A 1 495 ? -3.370 -10.448 27.872 1.00 93.81 495 THR A CA 1
ATOM 3677 C C . THR A 1 495 ? -3.560 -10.761 29.358 1.00 93.81 495 THR A C 1
ATOM 3679 O O . THR A 1 495 ? -4.382 -11.612 29.699 1.00 93.81 495 THR A O 1
ATOM 3682 N N . HIS A 1 496 ? -2.828 -10.049 30.223 1.00 94.44 496 HIS A N 1
ATOM 3683 C CA . HIS A 1 496 ? -2.782 -10.311 31.660 1.00 94.44 496 HIS A CA 1
ATOM 3684 C C . HIS A 1 496 ? -3.752 -9.435 32.471 1.00 94.44 496 HIS A C 1
ATOM 3686 O O . HIS A 1 496 ? -3.795 -8.202 32.352 1.00 94.44 496 HIS A O 1
ATOM 3692 N N . VAL A 1 497 ? -4.502 -10.073 33.366 1.00 91.94 497 VAL A N 1
ATOM 3693 C CA . VAL A 1 497 ? -5.535 -9.478 34.218 1.00 91.94 497 VAL A CA 1
ATOM 3694 C C . VAL A 1 497 ? -5.025 -9.318 35.651 1.00 91.94 497 VAL A C 1
ATOM 3696 O O . VAL A 1 497 ? -5.364 -10.080 36.548 1.00 91.94 497 VAL A O 1
ATOM 3699 N N . PHE A 1 498 ? -4.274 -8.244 35.906 1.00 93.25 498 PHE A N 1
ATOM 3700 C CA . PHE A 1 498 ? -3.784 -7.942 37.259 1.00 93.25 498 PHE A CA 1
ATOM 3701 C C . PHE A 1 498 ? -4.905 -7.744 38.295 1.00 93.25 498 PHE A C 1
ATOM 3703 O O . PHE A 1 498 ? -4.662 -7.894 39.492 1.00 93.25 498 PHE A O 1
ATOM 3710 N N . ASN A 1 499 ? -6.089 -7.273 37.871 1.00 90.69 499 ASN A N 1
ATOM 3711 C CA . ASN A 1 499 ? -7.331 -7.175 38.657 1.00 90.69 499 ASN A CA 1
ATOM 3712 C C . ASN A 1 499 ? -8.471 -6.572 37.803 1.00 90.69 499 ASN A C 1
ATOM 3714 O O . ASN A 1 499 ? -8.304 -6.227 36.635 1.00 90.69 499 ASN A O 1
ATOM 3718 N N . SER A 1 500 ? -9.640 -6.352 38.410 1.00 84.75 500 SER A N 1
ATOM 3719 C CA . SER A 1 500 ? -10.815 -5.705 37.801 1.00 84.75 500 SER A CA 1
ATOM 3720 C C . SER A 1 500 ? -10.625 -4.252 37.324 1.00 84.75 500 SER A C 1
ATOM 3722 O O . SER A 1 500 ? -11.544 -3.713 36.712 1.00 84.75 500 SER A O 1
ATOM 3724 N N . ARG A 1 501 ? -9.475 -3.607 37.578 1.00 87.12 501 ARG A N 1
ATOM 3725 C CA . ARG A 1 501 ? -9.174 -2.223 37.156 1.00 87.12 501 ARG A CA 1
ATOM 3726 C C . ARG A 1 501 ? -7.928 -2.065 36.290 1.00 87.12 501 ARG A C 1
ATOM 3728 O O . ARG A 1 501 ? -7.782 -1.009 35.684 1.00 87.12 501 ARG A O 1
ATOM 3735 N N . ILE A 1 502 ? -7.025 -3.044 36.268 1.00 92.38 502 ILE A N 1
ATOM 3736 C CA . ILE A 1 502 ? -5.728 -2.959 35.581 1.00 92.38 502 ILE A CA 1
ATOM 3737 C C . ILE A 1 502 ? -5.588 -4.161 34.644 1.00 92.38 502 ILE A C 1
ATOM 3739 O O . ILE A 1 502 ? -5.767 -5.302 35.073 1.00 92.38 502 ILE A O 1
ATOM 3743 N N . VAL A 1 503 ? -5.290 -3.898 33.370 1.00 92.88 503 VAL A N 1
ATOM 3744 C CA . VAL A 1 503 ? -5.148 -4.918 32.317 1.00 92.88 503 VAL A CA 1
ATOM 3745 C C . VAL A 1 503 ? -3.939 -4.606 31.453 1.00 92.88 503 VAL A C 1
ATOM 3747 O O . VAL A 1 503 ? -3.737 -3.456 31.063 1.00 92.88 503 VAL A O 1
ATOM 3750 N N . ASN A 1 504 ? -3.171 -5.638 31.138 1.00 94.81 504 ASN A N 1
ATOM 3751 C CA . ASN A 1 504 ? -1.961 -5.595 30.331 1.00 94.81 504 ASN A CA 1
ATOM 3752 C C . ASN A 1 504 ? -2.125 -6.467 29.077 1.00 94.81 504 ASN A C 1
ATOM 3754 O O . ASN A 1 504 ? -3.012 -7.318 29.066 1.00 94.81 504 ASN A O 1
ATOM 3758 N N . ARG A 1 505 ? -1.301 -6.296 28.030 1.00 93.38 505 ARG A N 1
ATOM 3759 C CA . ARG A 1 505 ? -1.415 -7.140 26.821 1.00 93.38 505 ARG A CA 1
ATOM 3760 C C . ARG A 1 505 ? -0.125 -7.356 26.012 1.00 93.38 505 ARG A C 1
ATOM 3762 O O . ARG A 1 505 ? -0.022 -6.777 24.934 1.00 93.38 505 ARG A O 1
ATOM 3769 N N . ALA A 1 506 ? 0.907 -8.059 26.497 1.00 95.12 506 ALA A N 1
ATOM 3770 C CA . ALA A 1 506 ? 2.199 -8.109 25.771 1.00 95.12 506 ALA A CA 1
ATOM 3771 C C . ALA A 1 506 ? 2.029 -8.523 24.297 1.00 95.12 506 ALA A C 1
ATOM 3773 O O . ALA A 1 506 ? 1.250 -9.423 24.021 1.00 95.12 506 ALA A O 1
ATOM 3774 N N . LEU A 1 507 ? 2.722 -7.889 23.339 1.00 94.62 507 LEU A N 1
ATOM 3775 C CA . LEU A 1 507 ? 2.829 -8.445 21.983 1.00 94.62 507 LEU A CA 1
ATOM 3776 C C . LEU A 1 507 ? 4.156 -8.161 21.307 1.00 94.62 507 LEU A C 1
ATOM 3778 O O . LEU A 1 507 ? 4.736 -7.077 21.401 1.00 94.62 507 LEU A O 1
ATOM 3782 N N . TYR A 1 508 ? 4.563 -9.182 20.564 1.00 97.44 508 TYR A N 1
ATOM 3783 C CA . TYR A 1 508 ? 5.622 -9.163 19.579 1.00 97.44 508 TYR A CA 1
ATOM 3784 C C . TYR A 1 508 ? 5.021 -9.444 18.198 1.00 97.44 508 TYR A C 1
ATOM 3786 O O . TYR A 1 508 ? 4.271 -10.406 18.012 1.00 97.44 508 TYR A O 1
ATOM 3794 N N . GLY A 1 509 ? 5.366 -8.600 17.231 1.00 96.88 509 GLY A N 1
ATOM 3795 C CA . GLY A 1 509 ? 4.968 -8.734 15.838 1.00 96.88 509 GLY A CA 1
ATOM 3796 C C . GLY A 1 509 ? 6.182 -8.829 14.924 1.00 96.88 509 GLY A C 1
ATOM 3797 O O . GLY A 1 509 ? 7.096 -8.014 15.018 1.00 96.88 509 GLY A O 1
ATOM 3798 N N . PHE A 1 510 ? 6.177 -9.781 13.998 1.00 97.00 510 PHE A N 1
ATOM 3799 C CA . PHE A 1 510 ? 7.161 -9.892 12.927 1.00 97.00 510 PHE A CA 1
ATOM 3800 C C . PHE A 1 510 ? 6.450 -9.851 11.577 1.00 97.00 510 PHE A C 1
ATOM 3802 O O . PHE A 1 510 ? 5.583 -10.677 11.305 1.00 97.00 510 PHE A O 1
ATOM 3809 N N . ASN A 1 511 ? 6.831 -8.900 10.731 1.00 95.69 511 ASN A N 1
ATOM 3810 C CA . ASN A 1 511 ? 6.379 -8.795 9.349 1.00 95.69 511 ASN A CA 1
ATOM 3811 C C . ASN A 1 511 ? 7.589 -8.910 8.422 1.00 95.69 511 ASN A C 1
ATOM 3813 O O . ASN A 1 511 ? 8.604 -8.251 8.647 1.00 95.69 511 ASN A O 1
ATOM 3817 N N . SER A 1 512 ? 7.482 -9.705 7.363 1.00 94.38 512 SER A N 1
ATOM 3818 C CA . SER A 1 512 ? 8.479 -9.736 6.299 1.00 94.38 512 SER A CA 1
ATOM 3819 C C . SER A 1 512 ? 7.821 -9.888 4.939 1.00 94.38 512 SER A C 1
ATOM 3821 O O . SER A 1 512 ? 6.915 -10.701 4.761 1.00 94.38 512 SER A O 1
ATOM 3823 N N . SER A 1 513 ? 8.306 -9.105 3.983 1.00 92.81 513 SER A N 1
ATOM 3824 C CA . SER A 1 513 ? 7.970 -9.195 2.568 1.00 92.81 513 SER A CA 1
ATOM 3825 C C . SER A 1 513 ? 9.267 -9.327 1.773 1.00 92.81 513 SER A C 1
ATOM 3827 O O . SER A 1 513 ? 10.192 -8.533 1.944 1.00 92.81 513 SER A O 1
ATOM 3829 N N . ALA A 1 514 ? 9.362 -10.366 0.947 1.00 93.25 514 ALA A N 1
ATOM 3830 C CA . ALA A 1 514 ? 10.559 -10.716 0.194 1.00 93.25 514 ALA A CA 1
ATOM 3831 C C . ALA A 1 514 ? 10.200 -10.950 -1.277 1.00 93.25 514 ALA A C 1
ATOM 3833 O O . ALA A 1 514 ? 9.605 -11.972 -1.617 1.00 93.25 514 ALA A O 1
ATOM 3834 N N . GLY A 1 515 ? 10.567 -9.995 -2.131 1.00 92.31 515 GLY A N 1
ATOM 3835 C CA . GLY A 1 515 ? 10.335 -10.030 -3.572 1.00 92.31 515 GLY A CA 1
ATOM 3836 C C . GLY A 1 515 ? 11.616 -10.267 -4.372 1.00 92.31 515 GLY A C 1
ATOM 3837 O O . GLY A 1 515 ? 12.697 -9.820 -3.975 1.00 92.31 515 GLY A O 1
ATOM 3838 N N . LYS A 1 516 ? 11.486 -10.929 -5.523 1.00 93.19 516 LYS A N 1
ATOM 3839 C CA . LYS A 1 516 ? 12.501 -11.012 -6.584 1.00 93.19 516 LYS A CA 1
ATOM 3840 C C . LYS A 1 516 ? 11.857 -10.784 -7.945 1.00 93.19 516 LYS A C 1
ATOM 3842 O O . LYS A 1 516 ? 10.733 -11.232 -8.165 1.00 93.19 516 LYS A O 1
ATOM 3847 N N . PHE A 1 517 ? 12.574 -10.142 -8.860 1.00 91.50 517 PHE A N 1
ATOM 3848 C CA . PHE A 1 517 ? 12.144 -10.004 -10.246 1.00 91.50 517 PHE A CA 1
ATOM 3849 C C . PHE A 1 517 ? 13.311 -10.059 -11.234 1.00 91.50 517 PHE A C 1
ATOM 3851 O O . PHE A 1 517 ? 14.405 -9.592 -10.927 1.00 91.50 517 PHE A O 1
ATOM 3858 N N . ALA A 1 518 ? 13.050 -10.615 -12.417 1.00 91.56 518 ALA A N 1
ATOM 3859 C CA . ALA A 1 518 ? 13.998 -10.738 -13.526 1.00 91.56 518 ALA A CA 1
ATOM 3860 C C . ALA A 1 518 ? 13.236 -10.789 -14.870 1.00 91.56 518 ALA A C 1
ATOM 3862 O O . ALA A 1 518 ? 12.150 -11.379 -14.915 1.00 91.56 518 ALA A O 1
ATOM 3863 N N . PRO A 1 519 ? 13.753 -10.191 -15.959 1.00 91.00 519 PRO A N 1
ATOM 3864 C CA . PRO A 1 519 ? 13.134 -10.261 -17.281 1.00 91.00 519 PRO A CA 1
ATOM 3865 C C . PRO A 1 519 ? 13.310 -11.647 -17.930 1.00 91.00 519 PRO A C 1
ATOM 3867 O O . PRO A 1 519 ? 14.186 -12.425 -17.558 1.00 91.00 519 PRO A O 1
ATOM 3870 N N . GLU A 1 520 ? 12.503 -11.938 -18.950 1.00 90.38 520 GLU A N 1
ATOM 3871 C CA . GLU A 1 520 ? 12.829 -12.952 -19.955 1.00 90.38 520 GLU A CA 1
ATOM 3872 C C . GLU A 1 520 ? 13.639 -12.319 -21.087 1.00 90.38 520 GLU A C 1
ATOM 3874 O O . GLU A 1 520 ? 13.301 -11.251 -21.595 1.00 90.38 520 GLU A O 1
ATOM 3879 N N . GLU A 1 521 ? 14.702 -13.012 -21.491 1.00 89.12 521 GLU A N 1
ATOM 3880 C CA . GLU A 1 521 ? 15.763 -12.479 -22.347 1.00 89.12 521 GLU A CA 1
ATOM 3881 C C . GLU A 1 521 ? 15.783 -13.251 -23.685 1.00 89.12 521 GLU A C 1
ATOM 3883 O O . GLU A 1 521 ? 16.653 -14.098 -23.895 1.00 89.12 521 GLU A O 1
ATOM 3888 N N . PRO A 1 522 ? 14.814 -13.037 -24.602 1.00 92.75 522 PRO A N 1
ATOM 3889 C CA . PRO A 1 522 ? 14.733 -13.801 -25.853 1.00 92.75 522 PRO A CA 1
ATOM 3890 C C . PRO A 1 522 ? 15.902 -13.518 -26.807 1.00 92.75 522 PRO A C 1
ATOM 3892 O O . PRO A 1 522 ? 16.163 -14.323 -27.701 1.00 92.75 522 PRO A O 1
ATOM 3895 N N . PHE A 1 523 ? 16.592 -12.387 -26.621 1.00 95.12 523 PHE A N 1
ATOM 3896 C CA . PHE A 1 523 ? 17.741 -11.966 -27.413 1.00 95.12 523 PHE A CA 1
ATOM 3897 C C . PHE A 1 523 ? 18.805 -11.272 -26.554 1.00 95.12 523 PHE A C 1
ATOM 3899 O O . PHE A 1 523 ? 18.514 -10.772 -25.465 1.00 95.12 523 PHE A O 1
ATOM 3906 N N . THR A 1 524 ? 20.021 -11.176 -27.090 1.00 95.62 524 THR A N 1
ATOM 3907 C CA . THR A 1 524 ? 21.151 -10.437 -26.505 1.00 95.62 524 THR A CA 1
ATOM 3908 C C . THR A 1 524 ? 21.518 -9.217 -27.348 1.00 95.62 524 THR A C 1
ATOM 3910 O O . THR A 1 524 ? 21.267 -9.186 -28.552 1.00 95.62 524 THR A O 1
ATOM 3913 N N . ASN A 1 525 ? 22.174 -8.218 -26.747 1.00 95.25 525 ASN A N 1
ATOM 3914 C CA . ASN A 1 525 ? 22.742 -7.089 -27.504 1.00 95.25 525 ASN A CA 1
ATOM 3915 C C . ASN A 1 525 ? 23.728 -7.578 -28.597 1.00 95.25 525 ASN A C 1
ATOM 3917 O O . ASN A 1 525 ? 23.691 -7.119 -29.741 1.00 95.25 525 ASN A O 1
ATOM 3921 N N . ALA A 1 526 ? 24.551 -8.581 -28.270 1.00 94.94 526 ALA A N 1
ATOM 3922 C CA . ALA A 1 526 ? 25.570 -9.133 -29.164 1.00 94.94 526 ALA A CA 1
ATOM 3923 C C . ALA A 1 526 ? 25.003 -9.813 -30.428 1.00 94.94 526 ALA A C 1
ATOM 3925 O O . ALA A 1 526 ? 25.646 -9.765 -31.474 1.00 94.94 526 ALA A O 1
ATOM 3926 N N . GLN A 1 527 ? 23.800 -10.405 -30.374 1.00 95.81 527 GLN A N 1
ATOM 3927 C CA . GLN A 1 527 ? 23.161 -11.045 -31.539 1.00 95.81 527 GLN A CA 1
ATOM 3928 C C . GLN A 1 527 ? 22.873 -10.073 -32.693 1.00 95.81 527 GLN A C 1
ATOM 3930 O O . GLN A 1 527 ? 22.841 -10.500 -33.845 1.00 95.81 527 GLN A O 1
ATOM 3935 N N . PHE A 1 528 ? 22.692 -8.784 -32.396 1.00 96.62 528 PHE A N 1
ATOM 3936 C CA . PHE A 1 528 ? 22.443 -7.737 -33.393 1.00 96.62 528 PHE A CA 1
ATOM 3937 C C . PHE A 1 528 ? 23.656 -6.825 -33.623 1.00 96.62 528 PHE A C 1
ATOM 3939 O O . PHE A 1 528 ? 23.540 -5.824 -34.320 1.00 96.62 528 PHE A O 1
ATOM 3946 N N . GLY A 1 529 ? 24.817 -7.150 -33.043 1.00 94.88 529 GLY A N 1
ATOM 3947 C CA . GLY A 1 529 ? 26.023 -6.324 -33.149 1.00 94.88 529 GLY A CA 1
ATOM 3948 C C . GLY A 1 529 ? 26.004 -5.048 -32.297 1.00 94.88 529 GLY A C 1
ATOM 3949 O O . GLY A 1 529 ? 26.785 -4.141 -32.571 1.00 94.88 529 GLY A O 1
ATOM 3950 N N . ILE A 1 530 ? 25.147 -4.966 -31.271 1.00 95.56 530 ILE A N 1
ATOM 3951 C CA . ILE A 1 530 ? 25.145 -3.854 -30.311 1.00 95.56 530 ILE A CA 1
ATOM 3952 C C . ILE A 1 530 ? 26.243 -4.103 -29.272 1.00 95.56 530 ILE A C 1
ATOM 3954 O O . ILE A 1 530 ? 26.165 -5.045 -28.478 1.00 95.56 530 ILE A O 1
ATOM 3958 N N . ALA A 1 531 ? 27.252 -3.237 -29.235 1.00 92.44 531 ALA A N 1
ATOM 3959 C CA . ALA A 1 531 ? 28.282 -3.252 -28.207 1.00 92.44 531 ALA A CA 1
ATOM 3960 C C . ALA A 1 531 ? 27.728 -2.714 -26.873 1.00 92.44 531 ALA A C 1
ATOM 3962 O O . ALA A 1 531 ? 27.639 -1.503 -26.672 1.00 92.44 531 ALA A O 1
ATOM 3963 N N . ASN A 1 532 ? 27.380 -3.616 -25.947 1.00 92.31 532 ASN A N 1
ATOM 3964 C CA . ASN A 1 532 ? 27.238 -3.295 -24.523 1.00 92.31 532 ASN A CA 1
ATOM 3965 C C . ASN A 1 532 ? 28.536 -3.682 -23.778 1.00 92.31 532 ASN A C 1
ATOM 3967 O O . ASN A 1 532 ? 28.822 -4.875 -23.673 1.00 92.31 532 ASN A O 1
ATOM 3971 N N . PRO A 1 533 ? 29.294 -2.721 -23.217 1.00 89.25 533 PRO A N 1
ATOM 3972 C CA . PRO A 1 533 ? 30.480 -2.989 -22.396 1.00 89.25 533 PRO A CA 1
ATOM 3973 C C . PRO A 1 533 ? 30.232 -3.899 -21.181 1.00 89.25 533 PRO A C 1
ATOM 3975 O O . PRO A 1 533 ? 31.153 -4.568 -20.726 1.00 89.25 533 PRO A O 1
ATOM 3978 N N . LEU A 1 534 ? 28.996 -3.964 -20.674 1.00 91.38 534 LEU A N 1
ATOM 3979 C CA . LEU A 1 534 ? 28.601 -4.811 -19.541 1.00 91.38 534 LEU A CA 1
ATOM 3980 C C . LEU A 1 534 ? 27.957 -6.147 -19.975 1.00 91.38 534 LEU A C 1
ATOM 3982 O O . LEU A 1 534 ? 27.343 -6.831 -19.160 1.00 91.38 534 LEU A O 1
ATOM 3986 N N . ALA A 1 535 ? 28.072 -6.544 -21.251 1.00 90.94 535 ALA A N 1
ATOM 3987 C CA . ALA A 1 535 ? 27.409 -7.741 -21.792 1.00 90.94 535 ALA A CA 1
ATOM 3988 C C . ALA A 1 535 ? 27.872 -9.081 -21.185 1.00 90.94 535 ALA A C 1
ATOM 3990 O O . ALA A 1 535 ? 27.189 -10.086 -21.373 1.00 90.94 535 ALA A O 1
ATOM 3991 N N . ASN A 1 536 ? 29.008 -9.116 -20.481 1.00 90.38 536 ASN A N 1
ATOM 3992 C CA . ASN A 1 536 ? 29.465 -10.316 -19.770 1.00 90.38 536 ASN A CA 1
ATOM 3993 C C . ASN A 1 536 ? 28.588 -10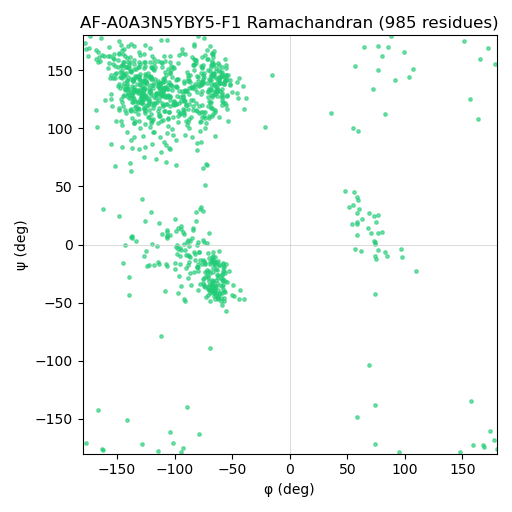.618 -18.544 1.00 90.38 536 ASN A C 1
ATOM 3995 O O . ASN A 1 536 ? 28.287 -11.780 -18.282 1.00 90.38 536 ASN A O 1
ATOM 3999 N N . ASP A 1 537 ? 28.165 -9.571 -17.833 1.00 88.62 537 ASP A N 1
ATOM 4000 C CA . ASP A 1 537 ? 27.352 -9.661 -16.618 1.00 88.62 537 ASP A CA 1
ATOM 4001 C C . ASP A 1 537 ? 25.850 -9.533 -16.941 1.00 88.62 537 ASP A C 1
ATOM 4003 O O . ASP A 1 537 ? 25.019 -10.228 -16.359 1.00 88.62 537 ASP A O 1
ATOM 4007 N N . TYR A 1 538 ? 25.503 -8.698 -17.931 1.00 91.31 538 TYR A N 1
ATOM 4008 C CA . TYR A 1 538 ? 24.128 -8.421 -18.368 1.00 91.31 538 TYR A CA 1
ATOM 4009 C C . TYR A 1 538 ? 23.976 -8.638 -19.891 1.00 91.31 538 TYR A C 1
ATOM 4011 O O . TYR A 1 538 ? 23.908 -7.671 -20.661 1.00 91.31 538 TYR A O 1
ATOM 4019 N N . PRO A 1 539 ? 23.931 -9.901 -20.364 1.00 90.31 539 PRO A N 1
ATOM 4020 C CA . PRO A 1 539 ? 23.967 -10.228 -21.794 1.00 90.31 539 PRO A CA 1
ATOM 4021 C C . PRO A 1 539 ? 22.699 -9.838 -22.570 1.00 90.31 539 PRO A C 1
ATOM 4023 O O . PRO A 1 539 ? 22.761 -9.684 -23.793 1.00 90.31 539 PRO A O 1
ATOM 4026 N N . GLY A 1 540 ? 21.555 -9.691 -21.894 1.00 92.50 540 GLY A N 1
ATOM 4027 C CA . GLY A 1 540 ? 20.256 -9.415 -22.510 1.00 92.50 540 GLY A CA 1
ATOM 4028 C C . GLY A 1 540 ? 20.197 -8.171 -23.397 1.00 92.50 540 GLY A C 1
ATOM 4029 O O . GLY A 1 540 ? 21.027 -7.266 -23.304 1.00 92.50 540 GLY A O 1
ATOM 4030 N N . LEU A 1 541 ? 19.199 -8.131 -24.281 1.00 95.00 541 LEU A N 1
ATOM 4031 C CA . LEU A 1 541 ? 18.946 -6.998 -25.169 1.00 95.00 541 LEU A CA 1
ATOM 4032 C C . LEU A 1 541 ? 18.588 -5.729 -24.373 1.00 95.00 541 LEU A C 1
ATOM 4034 O O . LEU A 1 541 ? 17.712 -5.752 -23.504 1.00 95.00 541 LEU A O 1
ATOM 4038 N N . SER A 1 542 ? 19.241 -4.618 -24.722 1.00 94.56 542 SER A N 1
ATOM 4039 C CA . SER A 1 542 ? 18.936 -3.275 -24.214 1.00 94.56 542 SER A CA 1
ATOM 4040 C C . SER A 1 542 ? 17.475 -2.879 -24.446 1.00 94.56 542 SER A C 1
ATOM 4042 O O . SER A 1 542 ? 16.847 -3.315 -25.411 1.00 94.56 542 SER A O 1
ATOM 4044 N N . THR A 1 543 ? 16.922 -2.008 -23.594 1.00 94.94 543 THR A N 1
ATOM 4045 C CA . THR A 1 543 ? 15.590 -1.438 -23.853 1.00 94.94 543 THR A CA 1
ATOM 4046 C C . THR A 1 543 ? 15.664 -0.546 -25.091 1.00 94.94 543 THR A C 1
ATOM 4048 O O . THR A 1 543 ? 16.287 0.510 -25.035 1.00 94.94 543 THR A O 1
ATOM 4051 N N . ILE A 1 544 ? 15.032 -0.925 -26.198 1.00 96.44 544 ILE A N 1
ATOM 4052 C CA . ILE A 1 544 ? 15.044 -0.158 -27.450 1.00 96.44 544 ILE A CA 1
ATOM 4053 C C . ILE A 1 544 ? 13.651 0.429 -27.665 1.00 96.44 544 ILE A C 1
ATOM 4055 O O . ILE A 1 544 ? 12.693 -0.288 -27.963 1.00 96.44 544 ILE A O 1
ATOM 4059 N N . GLY A 1 545 ? 13.532 1.742 -27.479 1.00 96.00 545 GLY A N 1
ATOM 4060 C CA . GLY A 1 545 ? 12.288 2.491 -27.643 1.00 96.00 545 GLY A CA 1
ATOM 4061 C C . GLY A 1 545 ? 12.303 3.364 -28.893 1.00 96.00 545 GLY A C 1
ATOM 4062 O O . GLY A 1 545 ? 13.259 4.101 -29.128 1.00 96.00 545 GLY A O 1
ATOM 4063 N N . VAL A 1 546 ? 11.213 3.348 -29.660 1.00 97.38 546 VAL A N 1
ATOM 4064 C CA . VAL A 1 546 ? 10.966 4.320 -30.733 1.00 97.38 546 VAL A CA 1
ATOM 4065 C C . VAL A 1 546 ? 9.760 5.167 -30.334 1.00 97.38 546 VAL A C 1
ATOM 4067 O O . VAL A 1 546 ? 8.665 4.645 -30.113 1.00 97.38 546 VAL A O 1
ATOM 4070 N N . THR A 1 547 ? 9.980 6.472 -30.172 1.00 94.69 547 THR A N 1
ATOM 4071 C CA . THR A 1 547 ? 9.060 7.384 -29.471 1.00 94.69 547 THR A CA 1
ATOM 4072 C C . THR A 1 547 ? 7.651 7.362 -30.072 1.00 94.69 547 THR A C 1
ATOM 4074 O O . THR A 1 547 ? 7.463 7.640 -31.252 1.00 94.69 547 THR A O 1
ATOM 4077 N N . GLY A 1 548 ? 6.652 7.025 -29.247 1.00 92.69 548 GLY A N 1
ATOM 4078 C CA . GLY A 1 548 ? 5.236 6.956 -29.637 1.00 92.69 548 GLY A CA 1
ATOM 4079 C C . GLY A 1 548 ? 4.839 5.751 -30.505 1.00 92.69 548 GLY A C 1
ATOM 4080 O O . GLY A 1 548 ? 3.675 5.663 -30.901 1.00 92.69 548 GLY A O 1
ATOM 4081 N N . LEU A 1 549 ? 5.774 4.838 -30.798 1.00 95.75 549 LEU A N 1
ATOM 4082 C CA . LEU A 1 549 ? 5.576 3.698 -31.697 1.00 95.75 549 LEU A CA 1
ATOM 4083 C C . LEU A 1 549 ? 5.591 2.365 -30.948 1.00 95.75 549 LEU A C 1
ATOM 4085 O O . LEU A 1 549 ? 4.530 1.808 -30.666 1.00 95.75 549 LEU A O 1
ATOM 4089 N N . PHE A 1 550 ? 6.779 1.865 -30.607 1.00 95.69 550 PHE A N 1
ATOM 4090 C CA . PHE A 1 550 ? 6.964 0.581 -29.934 1.00 95.69 550 PHE A CA 1
ATOM 4091 C C . PHE A 1 550 ? 8.183 0.586 -29.002 1.00 95.69 550 PHE A C 1
ATOM 4093 O O . PHE A 1 550 ? 9.049 1.462 -29.063 1.00 95.69 550 PHE A O 1
ATOM 4100 N N . THR A 1 551 ? 8.262 -0.410 -28.124 1.00 95.44 551 THR A N 1
ATOM 4101 C CA . THR A 1 551 ? 9.431 -0.696 -27.283 1.00 95.44 551 THR A CA 1
ATOM 4102 C C . THR A 1 551 ? 9.712 -2.194 -27.283 1.00 95.44 551 THR A C 1
ATOM 4104 O O . THR A 1 551 ? 8.790 -2.989 -27.112 1.00 95.44 551 THR A O 1
ATOM 4107 N N . ILE A 1 552 ? 10.976 -2.573 -27.455 1.00 94.94 552 ILE A N 1
ATOM 4108 C CA . ILE A 1 552 ? 11.472 -3.954 -27.370 1.00 94.94 552 ILE A CA 1
ATOM 4109 C C . ILE A 1 552 ? 12.631 -4.038 -26.366 1.00 94.94 552 ILE A C 1
ATOM 4111 O O . ILE A 1 552 ? 13.137 -3.010 -25.914 1.00 94.94 552 ILE A O 1
ATOM 4115 N N . GLY A 1 553 ? 13.071 -5.253 -26.046 1.00 92.38 553 GLY A N 1
ATOM 4116 C CA . GLY A 1 553 ? 14.163 -5.489 -25.103 1.00 92.38 553 GLY A CA 1
ATOM 4117 C C . GLY A 1 553 ? 13.702 -5.533 -23.649 1.00 92.38 553 GLY A C 1
ATOM 4118 O O . GLY A 1 553 ? 12.556 -5.214 -23.320 1.00 92.38 553 GLY A O 1
ATOM 4119 N N . SER A 1 554 ? 14.613 -5.950 -22.775 1.00 86.00 554 SER A N 1
ATOM 4120 C CA . SER A 1 554 ? 14.366 -6.021 -21.335 1.00 86.00 554 SER A CA 1
ATOM 4121 C C . SER A 1 554 ? 14.195 -4.613 -20.758 1.00 86.00 554 SER A C 1
ATOM 4123 O O . SER A 1 554 ? 14.823 -3.657 -21.219 1.00 86.00 554 SER A O 1
ATOM 4125 N N . THR A 1 555 ? 13.327 -4.454 -19.755 1.00 86.62 555 THR A N 1
ATOM 4126 C CA . THR A 1 555 ? 13.083 -3.154 -19.102 1.00 86.62 555 THR A CA 1
ATOM 4127 C C . THR A 1 555 ? 14.361 -2.606 -18.449 1.00 86.62 555 THR A C 1
ATOM 4129 O O . THR A 1 555 ? 15.178 -3.361 -17.927 1.00 86.62 555 THR A O 1
ATOM 4132 N N . SER A 1 556 ? 14.549 -1.283 -18.473 1.00 84.69 556 SER A N 1
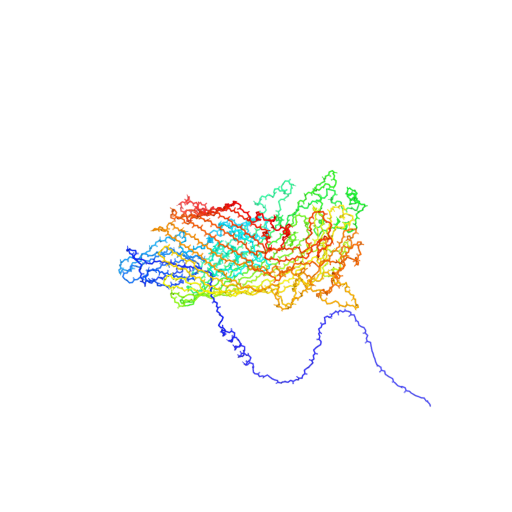ATOM 4133 C CA . SER A 1 556 ? 15.755 -0.626 -17.942 1.00 84.69 556 SER A CA 1
ATOM 4134 C C . SER A 1 556 ? 15.893 -0.724 -16.417 1.00 84.69 556 SER A C 1
ATOM 4136 O O . SER A 1 556 ? 16.978 -0.473 -15.889 1.00 84.69 556 SER A O 1
ATOM 4138 N N . LEU A 1 557 ? 14.813 -1.114 -15.733 1.00 83.31 557 LEU A N 1
ATOM 4139 C CA . LEU A 1 557 ? 14.802 -1.623 -14.364 1.00 83.31 557 LEU A CA 1
ATOM 4140 C C . LEU A 1 557 ? 14.530 -3.131 -14.400 1.00 83.31 557 LEU A C 1
ATOM 4142 O O . LEU A 1 557 ? 13.386 -3.579 -14.303 1.00 83.31 557 LEU A O 1
ATOM 4146 N N . ALA A 1 558 ? 15.603 -3.894 -14.568 1.00 75.56 558 ALA A N 1
ATOM 4147 C CA . ALA A 1 558 ? 15.637 -5.351 -14.600 1.00 75.56 558 ALA A CA 1
ATOM 4148 C C . ALA A 1 558 ? 16.576 -5.862 -13.503 1.00 75.56 558 ALA A C 1
ATOM 4150 O O . ALA A 1 558 ? 17.467 -5.131 -13.092 1.00 75.56 558 ALA A O 1
ATOM 4151 N N . ASP A 1 559 ? 16.369 -7.109 -13.078 1.00 87.88 559 ASP A N 1
ATOM 4152 C CA . ASP A 1 559 ? 17.088 -7.792 -11.997 1.00 87.88 559 ASP A CA 1
ATOM 4153 C C . ASP A 1 559 ? 17.075 -7.041 -10.658 1.00 87.88 559 ASP A C 1
ATOM 4155 O O . ASP A 1 559 ? 17.822 -6.101 -10.382 1.00 87.88 559 ASP A O 1
ATOM 4159 N N . GLY A 1 560 ? 16.186 -7.492 -9.777 1.00 91.56 560 GLY A N 1
ATOM 4160 C CA . GLY A 1 560 ? 16.061 -6.921 -8.449 1.00 91.56 560 GLY A CA 1
ATOM 4161 C C . GLY A 1 560 ? 15.606 -7.925 -7.407 1.00 91.56 560 GLY A C 1
ATOM 4162 O O . GLY A 1 560 ? 14.900 -8.898 -7.682 1.00 91.56 560 GLY A O 1
ATOM 4163 N N . SER A 1 561 ? 15.992 -7.661 -6.165 1.00 93.56 561 SER A N 1
ATOM 4164 C CA . SER A 1 561 ? 15.417 -8.315 -4.997 1.00 93.56 561 SER A CA 1
ATOM 4165 C C . SER A 1 561 ? 15.289 -7.334 -3.842 1.00 93.56 561 SER A C 1
ATOM 4167 O O . SER A 1 561 ? 16.092 -6.416 -3.706 1.00 93.56 561 SER A O 1
ATOM 4169 N N . ALA A 1 562 ? 14.263 -7.511 -3.016 1.00 92.94 562 ALA A N 1
ATOM 4170 C CA . ALA A 1 562 ? 14.040 -6.691 -1.834 1.00 92.94 562 ALA A CA 1
ATOM 4171 C C . ALA A 1 562 ? 13.433 -7.547 -0.721 1.00 92.94 562 ALA A C 1
ATOM 4173 O O . ALA A 1 562 ? 12.370 -8.137 -0.903 1.00 92.94 562 ALA A O 1
ATOM 4174 N N . ALA A 1 563 ? 14.096 -7.600 0.431 1.00 94.19 563 ALA A N 1
ATOM 4175 C CA . ALA A 1 563 ? 13.665 -8.297 1.633 1.00 94.19 563 ALA A CA 1
ATOM 4176 C C . ALA A 1 563 ? 13.470 -7.289 2.775 1.00 94.19 563 ALA A C 1
ATOM 4178 O O . ALA A 1 563 ? 14.411 -6.903 3.471 1.00 94.19 563 ALA A O 1
ATOM 4179 N N . GLY A 1 564 ? 12.224 -6.862 2.972 1.00 94.25 564 GLY A N 1
ATOM 4180 C CA . GLY A 1 564 ? 11.811 -6.114 4.152 1.00 94.25 564 GLY A CA 1
ATOM 4181 C C . GLY A 1 564 ? 11.607 -7.047 5.344 1.00 94.25 564 GLY A C 1
ATOM 4182 O O . GLY A 1 564 ? 10.994 -8.111 5.218 1.00 94.25 564 GLY A O 1
ATOM 4183 N N . ARG A 1 565 ? 12.090 -6.640 6.519 1.00 95.38 565 ARG A N 1
ATOM 4184 C CA . ARG A 1 565 ? 11.839 -7.285 7.815 1.00 95.38 565 ARG A CA 1
ATOM 4185 C C . ARG A 1 565 ? 11.563 -6.213 8.862 1.00 95.38 565 ARG A C 1
ATOM 4187 O O . ARG A 1 565 ? 12.404 -5.353 9.103 1.00 95.38 565 ARG A O 1
ATOM 4194 N N . THR A 1 566 ? 10.409 -6.288 9.512 1.00 95.31 566 THR A N 1
ATOM 4195 C CA . THR A 1 566 ? 10.021 -5.398 10.607 1.00 95.31 566 THR A CA 1
ATOM 4196 C C . THR A 1 566 ? 9.714 -6.218 11.850 1.00 95.31 566 THR A C 1
ATOM 4198 O O . THR A 1 566 ? 8.828 -7.073 11.836 1.00 95.31 566 THR A O 1
ATOM 4201 N N . HIS A 1 567 ? 10.415 -5.910 12.937 1.00 96.81 567 HIS A N 1
ATOM 4202 C CA . HIS A 1 567 ? 10.140 -6.410 14.277 1.00 96.81 567 HIS A CA 1
ATOM 4203 C C . HIS A 1 567 ? 9.470 -5.297 15.090 1.00 96.81 567 HIS A C 1
ATOM 4205 O O . HIS A 1 567 ? 9.994 -4.186 15.173 1.00 96.81 567 HIS A O 1
ATOM 4211 N N . ASN A 1 568 ? 8.318 -5.601 15.677 1.00 94.25 568 ASN A N 1
ATOM 4212 C CA . ASN A 1 568 ? 7.509 -4.699 16.487 1.00 94.25 568 ASN A CA 1
ATOM 4213 C C . ASN A 1 568 ? 7.398 -5.254 17.910 1.00 94.25 568 ASN A C 1
ATOM 4215 O O . ASN A 1 568 ? 6.946 -6.383 18.099 1.00 94.25 568 ASN A O 1
ATOM 4219 N N . TRP A 1 569 ? 7.736 -4.437 18.902 1.00 95.69 569 TRP A N 1
ATOM 4220 C CA . TRP A 1 569 ? 7.436 -4.671 20.313 1.00 95.69 569 TRP A CA 1
ATOM 4221 C C . TRP A 1 569 ? 6.623 -3.472 20.791 1.00 95.69 569 TRP A C 1
ATOM 4223 O O . TRP A 1 569 ? 7.147 -2.364 20.868 1.00 95.69 569 TRP A O 1
ATOM 4233 N N . THR A 1 570 ? 5.336 -3.656 21.059 1.00 93.25 570 THR A N 1
ATOM 4234 C CA . THR A 1 570 ? 4.449 -2.546 21.450 1.00 93.25 570 THR A CA 1
ATOM 4235 C C . THR A 1 570 ? 4.182 -2.591 22.958 1.00 93.25 570 THR A C 1
ATOM 4237 O O . THR A 1 570 ? 4.370 -3.636 23.583 1.00 93.25 570 THR A O 1
ATOM 4240 N N . ASP A 1 571 ? 3.806 -1.449 23.547 1.00 93.94 571 ASP A N 1
ATOM 4241 C CA . ASP A 1 571 ? 3.512 -1.265 24.976 1.00 93.94 571 ASP A CA 1
ATOM 4242 C C . ASP A 1 571 ? 2.124 -0.573 25.192 1.00 93.94 571 ASP A C 1
ATOM 4244 O O . ASP A 1 571 ? 1.817 0.407 24.522 1.00 93.94 571 ASP A O 1
ATOM 4248 N N . THR A 1 572 ? 1.201 -1.106 26.016 1.00 94.06 572 THR A N 1
ATOM 4249 C CA . THR A 1 572 ? -0.195 -0.638 26.264 1.00 94.06 572 THR A CA 1
ATOM 4250 C C . THR A 1 572 ? -0.844 -1.302 27.499 1.00 94.06 572 THR A C 1
ATOM 4252 O O . THR A 1 572 ? -1.354 -2.422 27.438 1.00 94.06 572 THR A O 1
ATOM 4255 N N . LEU A 1 573 ? -0.889 -0.585 28.616 1.00 94.94 573 LEU A N 1
ATOM 4256 C CA . LEU A 1 573 ? -1.591 -0.915 29.854 1.00 94.94 573 LEU A CA 1
ATOM 4257 C C . LEU A 1 573 ? -2.891 -0.096 29.933 1.00 94.94 573 LEU A C 1
ATOM 4259 O O . LEU A 1 573 ? -2.875 1.111 29.680 1.00 94.94 573 LEU A O 1
ATOM 4263 N N . SER A 1 574 ? -4.005 -0.713 30.332 1.00 93.06 574 SER A N 1
ATOM 4264 C CA . SER A 1 574 ? -5.260 -0.012 30.642 1.00 93.06 574 SER A CA 1
ATOM 4265 C C . SER A 1 574 ? -5.514 0.026 32.150 1.00 93.06 574 SER A C 1
ATOM 4267 O O . SER A 1 574 ? -5.382 -0.992 32.834 1.00 93.06 574 SER A O 1
ATOM 4269 N N . TRP A 1 575 ? -5.889 1.200 32.670 1.00 91.94 575 TRP A N 1
ATOM 4270 C CA . TRP A 1 575 ? -6.164 1.440 34.086 1.00 91.94 575 TRP A CA 1
ATOM 4271 C C . TRP A 1 575 ? -7.417 2.303 34.294 1.00 91.94 575 TRP A C 1
ATOM 4273 O O . TRP A 1 575 ? -7.400 3.517 34.080 1.00 91.94 575 TRP A O 1
ATOM 4283 N N . SER A 1 576 ? -8.493 1.694 34.794 1.00 88.19 576 SER A N 1
ATOM 4284 C CA . SER A 1 576 ? -9.730 2.402 35.138 1.00 88.19 576 SER A CA 1
ATOM 4285 C C . SER A 1 576 ? -9.747 2.841 36.612 1.00 88.19 576 SER A C 1
ATOM 4287 O O . SER A 1 576 ? -9.541 2.051 37.542 1.00 88.19 576 SER A O 1
ATOM 4289 N N . ARG A 1 577 ? -9.999 4.134 36.865 1.00 87.69 577 ARG A N 1
ATOM 4290 C CA . ARG A 1 577 ? -10.066 4.698 38.225 1.00 87.69 577 ARG A CA 1
ATOM 4291 C C . ARG A 1 577 ? -11.096 5.825 38.344 1.00 87.69 577 ARG A C 1
ATOM 4293 O O . ARG A 1 577 ? -10.850 6.984 38.015 1.00 87.69 577 ARG A O 1
ATOM 4300 N N . GLY A 1 578 ? -12.250 5.501 38.927 1.00 85.19 578 GLY A N 1
ATOM 4301 C CA . GLY A 1 578 ? -13.301 6.477 39.229 1.00 85.19 578 GLY A CA 1
ATOM 4302 C C . GLY A 1 578 ? -13.965 7.006 37.958 1.00 85.19 578 GLY A C 1
ATOM 4303 O O . GLY A 1 578 ? -14.783 6.304 37.368 1.00 85.19 578 GLY A O 1
ATOM 4304 N N . ARG A 1 579 ? -13.621 8.237 37.556 1.00 86.75 579 ARG A N 1
ATOM 4305 C CA . ARG A 1 579 ? -14.070 8.871 36.298 1.00 86.75 579 ARG A CA 1
ATOM 4306 C C . ARG A 1 579 ? -13.055 8.785 35.149 1.00 86.75 579 ARG A C 1
ATOM 4308 O O . ARG A 1 579 ? -13.381 9.225 34.052 1.00 86.75 579 ARG A O 1
ATOM 4315 N N . HIS A 1 580 ? -11.846 8.313 35.443 1.00 90.69 580 HIS A N 1
ATOM 4316 C CA . HIS A 1 580 ? -10.716 8.231 34.521 1.00 90.69 580 HIS A CA 1
ATOM 4317 C C . HIS A 1 580 ? -10.608 6.811 33.967 1.00 90.69 580 HIS A C 1
ATOM 4319 O O . HIS A 1 580 ? -10.807 5.839 34.707 1.00 90.69 580 HIS A O 1
ATOM 4325 N N . ASP A 1 581 ? -10.270 6.705 32.691 1.00 88.75 581 ASP A N 1
ATOM 4326 C CA . ASP A 1 581 ? -9.989 5.449 32.005 1.00 88.75 581 ASP A CA 1
ATOM 4327 C C . ASP A 1 581 ? -8.731 5.650 31.167 1.00 88.75 581 ASP A C 1
ATOM 4329 O O . ASP A 1 581 ? -8.763 6.173 30.051 1.00 88.75 581 ASP A O 1
ATOM 4333 N N . MET A 1 582 ? -7.602 5.310 31.784 1.00 92.31 582 MET A N 1
ATOM 4334 C CA . MET A 1 582 ? -6.277 5.609 31.270 1.00 92.31 582 MET A CA 1
ATOM 4335 C C . MET A 1 582 ? -5.769 4.449 30.421 1.00 92.31 582 MET A C 1
ATOM 4337 O O . MET A 1 582 ? -5.948 3.280 30.760 1.00 92.31 582 MET A O 1
ATOM 4341 N N . THR A 1 583 ? -5.105 4.772 29.319 1.00 93.00 583 THR A N 1
ATOM 4342 C CA . THR A 1 583 ? -4.414 3.828 28.438 1.00 93.00 583 THR A CA 1
ATOM 4343 C C . THR A 1 583 ? -3.020 4.385 28.165 1.00 93.00 583 THR A C 1
ATOM 4345 O O . THR A 1 583 ? -2.880 5.440 27.549 1.00 93.00 583 THR A O 1
ATOM 4348 N N . LEU A 1 584 ? -1.987 3.716 28.670 1.00 95.19 584 LEU A N 1
ATOM 4349 C CA . LEU A 1 584 ? -0.600 4.197 28.675 1.00 95.19 584 LEU A CA 1
ATOM 4350 C C . LEU A 1 584 ? 0.349 3.135 28.130 1.00 95.19 584 LEU A C 1
ATOM 4352 O O . LEU A 1 584 ? 0.027 1.957 28.200 1.00 95.19 584 LEU A O 1
ATOM 4356 N N . GLY A 1 585 ? 1.503 3.524 27.601 1.00 94.88 585 GLY A N 1
ATOM 4357 C CA . GLY A 1 585 ? 2.468 2.575 27.051 1.00 94.88 585 GLY A CA 1
ATOM 4358 C C . GLY A 1 585 ? 3.400 3.226 26.038 1.00 94.88 585 GLY A C 1
ATOM 4359 O O . GLY A 1 585 ? 3.911 4.321 26.270 1.00 94.88 585 GLY A O 1
ATOM 4360 N N . GLY A 1 586 ? 3.614 2.568 24.903 1.00 94.50 586 GLY A N 1
ATOM 4361 C CA . GLY A 1 586 ? 4.624 2.921 23.917 1.00 94.50 586 GLY A CA 1
ATOM 4362 C C . GLY A 1 586 ? 4.759 1.906 22.783 1.00 94.50 586 GLY A C 1
ATOM 4363 O O . GLY A 1 586 ? 3.850 1.131 22.510 1.00 94.50 586 GLY A O 1
ATOM 4364 N N . HIS A 1 587 ? 5.893 1.934 22.090 1.00 92.12 587 HIS A N 1
ATOM 4365 C CA . HIS A 1 587 ? 6.366 0.863 21.207 1.00 92.12 587 HIS A CA 1
ATOM 4366 C C . HIS A 1 587 ? 7.844 1.068 20.861 1.00 92.12 587 HIS A C 1
ATOM 4368 O O . HIS A 1 587 ? 8.354 2.188 20.948 1.00 92.12 587 HIS A O 1
ATOM 4374 N N . VAL A 1 588 ? 8.492 0.005 20.398 1.00 95.94 588 VAL A N 1
ATOM 4375 C CA . VAL A 1 588 ? 9.763 0.000 19.677 1.00 95.94 588 VAL A CA 1
ATOM 4376 C C . VAL A 1 588 ? 9.557 -0.790 18.389 1.00 95.94 588 VAL A C 1
ATOM 4378 O O . VAL A 1 588 ? 8.983 -1.880 18.400 1.00 95.94 588 VAL A O 1
ATOM 4381 N N . ARG A 1 589 ? 10.056 -0.260 17.276 1.00 94.00 589 ARG A N 1
ATOM 4382 C CA . ARG A 1 589 ? 10.081 -0.949 15.987 1.00 94.00 589 ARG A CA 1
ATOM 4383 C C . ARG A 1 589 ? 11.488 -0.926 15.426 1.00 94.00 589 ARG A C 1
ATOM 4385 O O . ARG A 1 589 ? 12.071 0.146 15.312 1.00 94.00 589 ARG A O 1
ATOM 4392 N N . HIS A 1 590 ? 11.991 -2.076 14.997 1.00 95.75 590 HIS A N 1
ATOM 4393 C CA . HIS A 1 590 ? 13.182 -2.151 14.160 1.00 95.75 590 HIS A CA 1
ATOM 4394 C C . HIS A 1 590 ? 12.800 -2.623 12.757 1.00 95.75 590 HIS A C 1
ATOM 4396 O O . HIS A 1 590 ? 12.150 -3.660 12.610 1.00 95.75 590 HIS A O 1
ATOM 4402 N N . THR A 1 591 ? 13.214 -1.877 11.734 1.00 95.50 591 THR A N 1
ATOM 4403 C CA . THR A 1 591 ? 12.989 -2.223 10.329 1.00 95.50 591 THR A CA 1
ATOM 4404 C C . THR A 1 591 ? 14.317 -2.313 9.590 1.00 95.50 591 THR A C 1
ATOM 4406 O O . THR A 1 591 ? 15.098 -1.360 9.553 1.00 95.50 591 THR A O 1
ATOM 4409 N N . ALA A 1 592 ? 14.519 -3.462 8.957 1.00 95.94 592 ALA A N 1
ATOM 4410 C CA . ALA A 1 592 ? 15.567 -3.743 7.996 1.00 95.94 592 ALA A CA 1
ATOM 4411 C C . ALA A 1 592 ? 14.952 -3.854 6.591 1.00 95.94 592 ALA A C 1
ATOM 4413 O O . ALA A 1 592 ? 13.870 -4.422 6.419 1.00 95.94 592 ALA A O 1
ATOM 4414 N N . LEU A 1 593 ? 15.642 -3.323 5.587 1.00 96.00 593 LEU A N 1
ATOM 4415 C CA . LEU A 1 593 ? 15.343 -3.547 4.177 1.00 96.00 593 LEU A CA 1
ATOM 4416 C C . LEU A 1 593 ? 16.652 -3.844 3.453 1.00 96.00 593 LEU A C 1
ATOM 4418 O O . LEU A 1 593 ? 17.461 -2.943 3.241 1.00 96.00 593 LEU A O 1
ATOM 4422 N N . ASP A 1 594 ? 16.839 -5.109 3.098 1.00 95.56 594 ASP A N 1
ATOM 4423 C CA . ASP A 1 594 ? 17.950 -5.567 2.267 1.00 95.56 594 ASP A CA 1
ATOM 4424 C C . ASP A 1 594 ? 17.473 -5.535 0.817 1.00 95.56 594 ASP A C 1
ATOM 4426 O O . ASP A 1 594 ? 16.444 -6.138 0.509 1.00 95.56 594 ASP A O 1
ATOM 4430 N N . LEU A 1 595 ? 18.162 -4.827 -0.075 1.00 93.44 595 LEU A N 1
ATOM 4431 C CA . LEU A 1 595 ? 17.794 -4.785 -1.488 1.00 93.44 595 LEU A CA 1
ATOM 4432 C C . LEU A 1 595 ? 18.996 -4.833 -2.425 1.00 93.44 595 LEU A C 1
ATOM 4434 O O . LEU A 1 595 ? 20.081 -4.377 -2.082 1.00 93.44 595 LEU A O 1
ATOM 4438 N N . HIS A 1 596 ? 18.732 -5.322 -3.628 1.00 93.00 596 HIS A N 1
ATOM 4439 C CA . HIS A 1 596 ? 19.589 -5.294 -4.803 1.00 93.00 596 HIS A CA 1
ATOM 4440 C C . HIS A 1 596 ? 18.726 -4.795 -5.966 1.00 93.00 596 HIS A C 1
ATOM 4442 O O . HIS A 1 596 ? 17.603 -5.282 -6.128 1.00 93.00 596 HIS A O 1
ATOM 4448 N N . LEU A 1 597 ? 19.191 -3.811 -6.734 1.00 90.06 597 LEU A N 1
ATOM 4449 C CA . LEU A 1 597 ? 18.386 -3.188 -7.787 1.00 90.06 597 LEU A CA 1
ATOM 4450 C C . LEU A 1 597 ? 19.260 -2.654 -8.925 1.00 90.06 597 LEU A C 1
ATOM 4452 O O . LEU A 1 597 ? 19.913 -1.618 -8.772 1.00 90.06 597 LEU A O 1
ATOM 4456 N N . ASP A 1 598 ? 19.243 -3.341 -10.064 1.00 89.06 598 ASP A N 1
ATOM 4457 C CA . ASP A 1 598 ? 19.964 -2.910 -11.256 1.00 89.06 598 ASP A CA 1
ATOM 4458 C C . ASP A 1 598 ? 19.223 -1.827 -12.051 1.00 89.06 598 ASP A C 1
ATOM 4460 O O . ASP A 1 598 ? 17.997 -1.793 -12.145 1.00 89.06 598 ASP A O 1
ATOM 4464 N N . PHE A 1 599 ? 20.000 -0.911 -12.632 1.00 86.81 599 PHE A N 1
ATOM 4465 C CA . PHE A 1 599 ? 19.522 0.271 -13.350 1.00 86.81 599 PHE A CA 1
ATOM 4466 C C . PHE A 1 599 ? 20.360 0.477 -14.615 1.00 86.81 599 PHE A C 1
ATOM 4468 O O . PHE A 1 599 ? 21.548 0.794 -14.526 1.00 86.81 599 PHE A O 1
ATOM 4475 N N . TYR A 1 600 ? 19.730 0.359 -15.786 1.00 89.19 600 TYR A N 1
ATOM 4476 C CA . TYR A 1 600 ? 20.342 0.547 -17.109 1.00 89.19 600 TYR A CA 1
ATOM 4477 C C . TYR A 1 600 ? 21.538 -0.377 -17.429 1.00 89.19 600 TYR A C 1
ATOM 4479 O O . TYR A 1 600 ? 22.297 -0.080 -18.346 1.00 89.19 600 TYR A O 1
ATOM 4487 N N . SER A 1 601 ? 21.716 -1.503 -16.736 1.00 90.25 601 SER A N 1
ATOM 4488 C CA . SER A 1 601 ? 22.912 -2.368 -16.858 1.00 90.25 601 SER A CA 1
ATOM 4489 C C . SER A 1 601 ? 22.990 -3.145 -18.184 1.00 90.25 601 SER A C 1
ATOM 4491 O O . SER A 1 601 ? 24.070 -3.408 -18.707 1.00 90.25 601 SER A O 1
ATOM 4493 N N . ARG A 1 602 ? 21.832 -3.425 -18.801 1.00 92.19 602 ARG A N 1
ATOM 4494 C CA . ARG A 1 602 ? 21.712 -3.919 -20.193 1.00 92.19 602 ARG A CA 1
ATOM 4495 C C . ARG A 1 602 ? 21.783 -2.812 -21.248 1.00 92.19 602 ARG A C 1
ATOM 4497 O O . ARG A 1 602 ? 21.793 -3.105 -22.441 1.00 92.19 602 ARG A O 1
ATOM 4504 N N . GLY A 1 603 ? 21.776 -1.557 -20.805 1.00 92.25 603 GLY A N 1
ATOM 4505 C CA . GLY A 1 603 ? 21.599 -0.371 -21.628 1.00 92.25 603 GLY A CA 1
ATOM 4506 C C . GLY A 1 603 ? 20.139 -0.066 -21.995 1.00 92.25 603 GLY A C 1
ATOM 4507 O O . GLY A 1 603 ? 19.249 -0.914 -21.911 1.00 92.25 603 GLY A O 1
ATOM 4508 N N . SER A 1 604 ? 19.891 1.173 -22.416 1.00 93.38 604 SER A N 1
ATOM 4509 C CA . SER A 1 604 ? 18.624 1.640 -22.996 1.00 93.38 604 SER A CA 1
ATOM 4510 C C . SER A 1 604 ? 18.914 2.619 -24.135 1.00 93.38 604 SER A C 1
ATOM 4512 O O . SER A 1 604 ? 19.759 3.497 -23.972 1.00 93.38 604 SER A O 1
ATOM 4514 N N . VAL A 1 605 ? 18.249 2.471 -25.280 1.00 94.88 605 VAL A N 1
ATOM 4515 C CA . VAL A 1 605 ? 18.418 3.287 -26.493 1.00 94.88 605 VAL A CA 1
ATOM 4516 C C . VAL A 1 605 ? 17.061 3.852 -26.908 1.00 94.88 605 VAL A C 1
ATOM 4518 O O . VAL A 1 605 ? 16.087 3.112 -27.056 1.00 94.88 605 VAL A O 1
ATOM 4521 N N . LEU A 1 606 ? 16.998 5.166 -27.119 1.00 94.62 606 LEU A N 1
ATOM 4522 C CA . LEU A 1 606 ? 15.796 5.868 -27.561 1.00 94.62 606 LEU A CA 1
ATOM 4523 C C . LEU A 1 606 ? 15.995 6.465 -28.957 1.00 94.62 606 LEU A C 1
ATOM 4525 O O . LEU A 1 606 ? 17.009 7.109 -29.232 1.00 94.62 606 LEU A O 1
ATOM 4529 N N . PHE A 1 607 ? 14.980 6.308 -29.803 1.00 96.25 607 PHE A N 1
ATOM 4530 C CA . PHE A 1 607 ? 14.872 6.905 -31.132 1.00 96.25 607 PHE A CA 1
ATOM 4531 C C . PHE A 1 607 ? 13.708 7.902 -31.179 1.00 96.25 607 PHE A C 1
ATOM 4533 O O . PHE A 1 607 ? 12.621 7.633 -30.653 1.00 96.25 607 PHE A O 1
ATOM 4540 N N . SER A 1 608 ? 13.908 9.050 -31.831 1.00 95.00 608 SER A N 1
ATOM 4541 C CA . SER A 1 608 ? 12.896 10.119 -31.911 1.00 95.00 608 SER A CA 1
ATOM 4542 C C . SER A 1 608 ? 11.702 9.758 -32.799 1.00 95.00 608 SER A C 1
ATOM 4544 O O . SER A 1 608 ? 10.608 10.272 -32.591 1.00 95.00 608 SER A O 1
ATOM 4546 N N . ASN A 1 609 ? 11.906 8.908 -33.809 1.00 95.06 609 ASN A N 1
ATOM 4547 C CA . ASN A 1 609 ? 10.897 8.474 -34.778 1.00 95.06 609 ASN A CA 1
ATOM 4548 C C . ASN A 1 609 ? 11.385 7.216 -35.537 1.00 95.06 609 ASN A C 1
ATOM 4550 O O . ASN A 1 609 ? 12.508 6.749 -35.334 1.00 95.06 609 ASN A O 1
ATOM 4554 N N . PHE A 1 610 ? 10.548 6.670 -36.427 1.00 96.19 610 PHE A N 1
ATOM 4555 C CA . PHE A 1 610 ? 10.864 5.444 -37.171 1.00 96.19 610 PHE A CA 1
ATOM 4556 C C . PHE A 1 610 ? 11.963 5.604 -38.232 1.00 96.19 610 PHE A C 1
ATOM 4558 O O . PHE A 1 610 ? 12.718 4.662 -38.446 1.00 96.19 610 PHE A O 1
ATOM 4565 N N . LYS A 1 611 ? 12.098 6.778 -38.867 1.00 96.38 611 LYS A N 1
ATOM 4566 C CA . LYS A 1 611 ? 13.190 7.060 -39.817 1.00 96.38 611 LYS A CA 1
ATOM 4567 C C . LYS A 1 611 ? 14.545 6.991 -39.113 1.00 96.38 611 LYS A C 1
ATOM 4569 O O . LYS A 1 611 ? 15.472 6.374 -39.631 1.00 96.38 611 LYS A O 1
ATOM 4574 N N . ASP A 1 612 ? 14.640 7.597 -37.934 1.00 95.88 612 ASP A N 1
ATOM 4575 C CA . ASP A 1 612 ? 15.868 7.616 -37.141 1.00 95.88 612 ASP A CA 1
ATOM 4576 C C . ASP A 1 612 ? 16.233 6.201 -36.665 1.00 95.88 612 ASP A C 1
ATOM 4578 O O . ASP A 1 612 ? 17.390 5.801 -36.768 1.00 95.88 612 ASP A O 1
ATOM 4582 N N . PHE A 1 613 ? 15.239 5.397 -36.257 1.00 97.50 613 PHE A N 1
ATOM 4583 C CA . PHE A 1 613 ? 15.425 3.965 -35.988 1.00 97.50 613 PHE A CA 1
ATOM 4584 C C . PHE A 1 613 ? 15.928 3.202 -37.221 1.00 97.50 613 PHE A C 1
ATOM 4586 O O . PHE A 1 613 ? 16.950 2.524 -37.143 1.00 97.50 613 PHE A O 1
ATOM 4593 N N . LEU A 1 614 ? 15.267 3.339 -38.374 1.00 97.25 614 LEU A N 1
ATOM 4594 C CA . LEU A 1 614 ? 15.675 2.679 -39.618 1.00 97.25 614 LEU A CA 1
ATOM 4595 C C . LEU A 1 614 ? 17.111 3.035 -40.024 1.00 97.25 614 LEU A C 1
ATOM 4597 O O . LEU A 1 614 ? 17.843 2.148 -40.442 1.00 97.25 614 LEU A O 1
ATOM 4601 N N . GLY A 1 615 ? 17.522 4.295 -39.864 1.00 95.69 615 GLY A N 1
ATOM 4602 C CA . GLY A 1 615 ? 18.872 4.771 -40.183 1.00 95.69 615 GLY A CA 1
ATOM 4603 C C . GLY A 1 615 ? 19.928 4.582 -39.085 1.00 95.69 615 GLY A C 1
ATOM 4604 O O . GLY A 1 615 ? 21.030 5.103 -39.239 1.00 95.69 615 GLY A O 1
ATOM 4605 N N . GLY A 1 616 ? 19.612 3.914 -37.967 1.00 94.38 616 GLY A N 1
ATOM 4606 C CA . GLY A 1 616 ? 20.547 3.708 -36.847 1.00 94.38 616 GLY A CA 1
ATOM 4607 C C . GLY A 1 616 ? 20.914 4.984 -36.070 1.00 94.38 616 GLY A C 1
ATOM 4608 O O . GLY A 1 616 ? 21.876 4.991 -35.298 1.00 94.38 616 GLY A O 1
ATOM 4609 N N . ILE A 1 617 ? 20.159 6.071 -36.267 1.00 92.88 617 ILE A N 1
ATOM 4610 C CA . ILE A 1 617 ? 20.378 7.392 -35.670 1.00 92.88 617 ILE A CA 1
ATOM 4611 C C . ILE A 1 617 ? 19.734 7.418 -34.282 1.00 92.88 617 ILE A C 1
ATOM 4613 O O . ILE A 1 617 ? 18.552 7.719 -34.131 1.00 92.88 617 ILE A O 1
ATOM 4617 N N . THR A 1 618 ? 20.502 7.104 -33.243 1.00 91.12 618 THR A N 1
ATOM 4618 C CA . THR A 1 618 ? 20.014 7.201 -31.862 1.00 91.12 618 THR A CA 1
ATOM 4619 C C . THR A 1 618 ? 19.697 8.660 -31.513 1.00 91.12 618 THR A C 1
ATOM 4621 O O . THR A 1 618 ? 20.294 9.588 -32.061 1.00 91.12 618 THR A O 1
ATOM 4624 N N . ALA A 1 619 ? 18.757 8.881 -30.592 1.00 90.06 619 ALA A N 1
ATOM 4625 C CA . ALA A 1 619 ? 18.486 10.198 -30.008 1.00 90.06 619 ALA A CA 1
ATOM 4626 C C . ALA A 1 619 ? 19.202 10.366 -28.659 1.00 90.06 619 ALA A C 1
ATOM 4628 O O . ALA A 1 619 ? 19.783 11.411 -28.370 1.00 90.06 619 ALA A O 1
ATOM 4629 N N . VAL A 1 620 ? 19.184 9.313 -27.839 1.00 86.06 620 VAL A N 1
ATOM 4630 C CA . VAL A 1 620 ? 19.984 9.181 -26.617 1.00 86.06 620 VAL A CA 1
ATOM 4631 C C . VAL A 1 620 ? 20.122 7.704 -26.261 1.00 86.06 620 VAL A C 1
ATOM 4633 O O . VAL A 1 620 ? 19.236 6.902 -26.563 1.00 86.06 620 VAL A O 1
ATOM 4636 N N . ALA A 1 621 ? 21.213 7.351 -25.591 1.00 89.12 621 ALA A N 1
ATOM 4637 C CA . ALA A 1 621 ? 21.378 6.058 -24.948 1.00 89.12 621 ALA A CA 1
ATOM 4638 C C . ALA A 1 621 ? 21.886 6.206 -23.506 1.00 89.12 621 ALA A C 1
ATOM 4640 O O . ALA A 1 621 ? 22.577 7.170 -23.172 1.00 89.12 621 ALA A O 1
ATOM 4641 N N . PHE A 1 622 ? 21.556 5.232 -22.663 1.00 87.62 622 PHE A N 1
ATOM 4642 C CA . PHE A 1 622 ? 21.938 5.149 -21.255 1.00 87.62 622 PHE A CA 1
ATOM 4643 C C . PHE A 1 622 ? 22.601 3.808 -20.974 1.00 87.62 622 PHE A C 1
ATOM 4645 O O . PHE A 1 622 ? 22.118 2.783 -21.451 1.00 87.62 622 PHE A O 1
ATOM 4652 N N . LEU A 1 623 ? 23.635 3.813 -20.139 1.00 88.56 623 LEU A N 1
ATOM 4653 C CA . LEU A 1 623 ? 24.195 2.617 -19.511 1.00 88.56 623 LEU A CA 1
ATOM 4654 C C . LEU A 1 623 ? 24.453 2.931 -18.038 1.00 88.56 623 LEU A C 1
ATOM 4656 O O . LEU A 1 623 ? 24.876 4.041 -17.721 1.00 88.56 623 LEU A O 1
ATOM 4660 N N . GLY A 1 624 ? 24.193 1.992 -17.133 1.00 87.50 624 GLY A N 1
ATOM 4661 C CA . GLY A 1 624 ? 24.424 2.187 -15.701 1.00 87.50 624 GLY A CA 1
ATOM 4662 C C . GLY A 1 624 ? 25.306 1.101 -15.107 1.00 87.50 624 GLY A C 1
ATOM 4663 O O . GLY A 1 624 ? 25.146 -0.067 -15.443 1.00 87.50 624 GLY A O 1
ATOM 4664 N N . ASN A 1 625 ? 26.201 1.487 -14.199 1.00 87.31 625 ASN A N 1
ATOM 4665 C CA . ASN A 1 625 ? 27.030 0.565 -13.422 1.00 87.31 625 ASN A CA 1
ATOM 4666 C C . ASN A 1 625 ? 27.157 1.064 -11.968 1.00 87.31 625 ASN A C 1
ATOM 4668 O O . ASN A 1 625 ? 26.965 2.255 -11.697 1.00 87.31 625 ASN A O 1
ATOM 4672 N N . GLY A 1 626 ? 27.456 0.164 -11.032 1.00 87.88 626 GLY A N 1
ATOM 4673 C CA . GLY A 1 626 ? 27.703 0.499 -9.631 1.00 87.88 626 GLY A CA 1
ATOM 4674 C C . GLY A 1 626 ? 27.365 -0.602 -8.635 1.00 87.88 626 GLY A C 1
ATOM 4675 O O . GLY A 1 626 ? 26.776 -1.625 -8.972 1.00 87.88 626 GLY A O 1
ATOM 4676 N N . ILE A 1 627 ? 27.681 -0.345 -7.367 1.00 89.81 627 ILE A N 1
ATOM 4677 C CA . ILE A 1 627 ? 27.277 -1.191 -6.243 1.00 89.81 627 ILE A CA 1
ATOM 4678 C C . ILE A 1 627 ? 25.763 -1.023 -6.062 1.00 89.81 627 ILE A C 1
ATOM 4680 O O . ILE A 1 627 ? 25.304 0.039 -5.626 1.00 89.81 627 ILE A O 1
ATOM 4684 N N . ARG A 1 628 ? 24.983 -2.055 -6.400 1.00 89.06 628 ARG A N 1
ATOM 4685 C CA . ARG A 1 628 ? 23.507 -2.026 -6.388 1.00 89.06 628 ARG A CA 1
ATOM 4686 C C . ARG A 1 628 ? 22.889 -2.295 -5.021 1.00 89.06 628 ARG A C 1
ATOM 4688 O O . ARG A 1 628 ? 21.761 -1.882 -4.770 1.00 89.06 628 ARG A O 1
ATOM 4695 N N . ASP A 1 629 ? 23.616 -2.967 -4.138 1.00 93.25 629 ASP A N 1
ATOM 4696 C CA . ASP A 1 629 ? 23.078 -3.459 -2.871 1.00 93.25 629 ASP A CA 1
ATOM 4697 C C . ASP A 1 629 ? 22.936 -2.353 -1.817 1.00 93.25 629 ASP A C 1
ATOM 4699 O O . ASP A 1 629 ? 23.838 -1.528 -1.647 1.00 93.25 629 ASP A O 1
ATOM 4703 N N . ARG A 1 630 ? 21.823 -2.325 -1.076 1.00 93.19 630 ARG A N 1
ATOM 4704 C CA . ARG A 1 630 ? 21.622 -1.440 0.087 1.00 93.19 630 ARG A CA 1
ATOM 4705 C C . ARG A 1 630 ? 20.946 -2.206 1.220 1.00 93.19 630 ARG A C 1
ATOM 4707 O O . ARG A 1 630 ? 19.869 -2.769 1.051 1.00 93.19 630 ARG A O 1
ATOM 4714 N N . GLU A 1 631 ? 21.560 -2.167 2.392 1.00 95.56 631 GLU A N 1
ATOM 4715 C CA . GLU A 1 631 ? 21.110 -2.814 3.626 1.00 95.56 631 GLU A CA 1
ATOM 4716 C C . GLU A 1 631 ? 20.597 -1.768 4.615 1.00 95.56 631 GLU A C 1
ATOM 4718 O O . GLU A 1 631 ? 21.244 -1.434 5.609 1.00 95.56 631 GLU A O 1
ATOM 4723 N N . LEU A 1 632 ? 19.437 -1.193 4.304 1.00 96.19 632 LEU A N 1
ATOM 4724 C CA . LEU A 1 632 ? 18.879 -0.058 5.031 1.00 96.19 632 LEU A CA 1
ATOM 4725 C C . LEU A 1 632 ? 18.364 -0.488 6.409 1.00 96.19 632 LEU A C 1
ATOM 4727 O O . LEU A 1 632 ? 17.722 -1.534 6.550 1.00 96.19 632 LEU A O 1
ATOM 4731 N N . ARG A 1 633 ? 18.620 0.338 7.425 1.00 94.75 633 ARG A N 1
ATOM 4732 C CA . ARG A 1 633 ? 18.230 0.123 8.825 1.00 94.75 633 ARG A CA 1
ATOM 4733 C C . ARG A 1 633 ? 17.562 1.375 9.386 1.00 94.75 633 ARG A C 1
ATOM 4735 O O . ARG A 1 633 ? 17.946 2.500 9.074 1.00 94.75 633 ARG A O 1
ATOM 4742 N N . THR A 1 634 ? 16.562 1.183 10.238 1.00 95.44 634 THR A N 1
ATOM 4743 C CA . THR A 1 634 ? 15.920 2.255 11.010 1.00 95.44 634 THR A CA 1
ATOM 4744 C C . THR A 1 634 ? 15.273 1.658 12.261 1.00 95.44 634 THR A C 1
ATOM 4746 O O . THR A 1 634 ? 14.743 0.545 12.226 1.00 95.44 634 THR A O 1
ATOM 4749 N N . THR A 1 635 ? 15.315 2.391 13.373 1.00 95.38 635 THR A N 1
ATOM 4750 C CA . THR A 1 635 ? 14.650 2.009 14.625 1.00 95.38 635 THR A CA 1
ATOM 4751 C C . THR A 1 635 ? 13.810 3.178 15.107 1.00 95.38 635 THR A C 1
ATOM 4753 O O . THR A 1 635 ? 14.334 4.271 15.299 1.00 95.38 635 THR A O 1
ATOM 4756 N N . ASP A 1 636 ? 12.520 2.949 15.317 1.00 94.38 636 ASP A N 1
ATOM 4757 C CA . ASP A 1 636 ? 11.601 3.931 15.884 1.00 94.38 636 ASP A CA 1
ATOM 4758 C C . ASP A 1 636 ? 11.213 3.533 17.301 1.00 94.38 636 ASP A C 1
ATOM 4760 O O . ASP A 1 636 ? 11.219 2.353 17.663 1.00 94.38 636 ASP A O 1
ATOM 4764 N N . SER A 1 637 ? 10.780 4.511 18.084 1.00 95.62 637 SER A N 1
ATOM 4765 C CA . SER A 1 637 ? 10.071 4.247 19.327 1.00 95.62 637 SER A CA 1
ATOM 4766 C C . SER A 1 637 ? 9.010 5.305 19.597 1.00 95.62 637 SER A C 1
ATOM 4768 O O . SER A 1 637 ? 8.938 6.341 18.938 1.00 95.62 637 SER A O 1
ATOM 4770 N N . ALA A 1 638 ? 8.137 5.036 20.558 1.00 95.56 638 ALA A N 1
ATOM 4771 C CA . ALA A 1 638 ? 7.281 6.057 21.140 1.00 95.56 638 ALA A CA 1
ATOM 4772 C C . ALA A 1 638 ? 6.888 5.670 22.558 1.00 95.56 638 ALA A C 1
ATOM 4774 O O . ALA A 1 638 ? 6.900 4.490 22.901 1.00 95.56 638 ALA A O 1
ATOM 4775 N N . LEU A 1 639 ? 6.460 6.661 23.328 1.00 96.75 639 LEU A N 1
ATOM 4776 C CA . LEU A 1 639 ? 5.659 6.492 24.536 1.00 96.75 639 LEU A CA 1
ATOM 4777 C C . LEU A 1 639 ? 4.323 7.212 24.335 1.00 96.75 639 LEU A C 1
ATOM 4779 O O . LEU A 1 639 ? 4.258 8.198 23.599 1.00 96.75 639 LEU A O 1
ATOM 4783 N N . PHE A 1 640 ? 3.253 6.753 24.974 1.00 96.00 640 PHE A N 1
ATOM 4784 C CA . PHE A 1 640 ? 1.960 7.430 24.931 1.00 96.00 640 PHE A CA 1
ATOM 4785 C C . PHE A 1 640 ? 1.194 7.345 26.247 1.00 96.00 640 PHE A C 1
ATOM 4787 O O . PHE A 1 640 ? 1.370 6.435 27.056 1.00 96.00 640 PHE A O 1
ATOM 4794 N N . PHE A 1 641 ? 0.286 8.299 26.407 1.00 96.50 641 PHE A N 1
ATOM 4795 C CA . PHE A 1 641 ? -0.716 8.344 27.455 1.00 96.50 641 PHE A CA 1
ATOM 4796 C C . PHE A 1 641 ? -2.025 8.883 26.868 1.00 96.50 641 PHE A C 1
ATOM 4798 O O . PHE A 1 641 ? -2.027 9.873 26.138 1.00 96.50 641 PHE A O 1
ATOM 4805 N N . GLN A 1 642 ? -3.134 8.231 27.189 1.00 94.88 642 GLN A N 1
ATOM 4806 C CA . GLN A 1 642 ? -4.501 8.616 26.854 1.00 94.88 642 GLN A CA 1
ATOM 4807 C C . GLN A 1 642 ? -5.338 8.500 28.132 1.00 94.88 642 GLN A C 1
ATOM 4809 O O . GLN A 1 642 ? -5.197 7.518 28.854 1.00 94.88 642 GLN A O 1
ATOM 4814 N N . ASP A 1 643 ? -6.224 9.454 28.393 1.00 94.56 643 ASP A N 1
ATOM 4815 C CA . ASP A 1 643 ? -7.215 9.403 29.470 1.00 94.56 643 ASP A CA 1
ATOM 4816 C C . ASP A 1 643 ? -8.571 9.877 28.937 1.00 94.56 643 ASP A C 1
ATOM 4818 O O . ASP A 1 643 ? -8.698 10.990 28.415 1.00 94.56 643 ASP A O 1
ATOM 4822 N N . ASP A 1 644 ? -9.577 9.013 29.052 1.00 91.62 644 ASP A N 1
ATOM 4823 C CA . ASP A 1 644 ? -10.951 9.299 28.651 1.00 91.62 644 ASP A CA 1
ATOM 4824 C C . ASP A 1 644 ? -11.787 9.641 29.897 1.00 91.62 644 ASP A C 1
ATOM 4826 O O . ASP A 1 644 ? -12.312 8.779 30.608 1.00 91.62 644 ASP A O 1
ATOM 4830 N N . ILE A 1 645 ? -11.895 10.940 30.176 1.00 90.94 645 ILE A N 1
ATOM 4831 C CA . ILE A 1 645 ? -12.408 11.484 31.433 1.00 90.94 645 ILE A CA 1
ATOM 4832 C C . ILE A 1 645 ? -13.913 11.737 31.336 1.00 90.94 645 ILE A C 1
ATOM 4834 O O . ILE A 1 645 ? -14.372 12.658 30.655 1.00 90.94 645 ILE A O 1
ATOM 4838 N N . ARG A 1 646 ? -14.700 10.980 32.104 1.00 87.81 646 ARG A N 1
ATOM 4839 C CA . ARG A 1 646 ? -16.149 11.190 32.264 1.00 87.81 646 ARG A CA 1
ATOM 4840 C C . ARG A 1 646 ? -16.418 12.368 33.207 1.00 87.81 646 ARG A C 1
ATOM 4842 O O . ARG A 1 646 ? -16.524 12.197 34.424 1.00 87.81 646 ARG A O 1
ATOM 4849 N N . LEU A 1 647 ? -16.488 13.583 32.658 1.00 88.94 647 LEU A N 1
ATOM 4850 C CA . LEU A 1 647 ? -16.712 14.812 33.435 1.00 88.94 647 LEU A CA 1
ATOM 4851 C C . LEU A 1 647 ? -18.143 14.894 33.986 1.00 88.94 647 LEU A C 1
ATOM 4853 O O . LEU A 1 647 ? -18.338 15.289 35.137 1.00 88.94 647 LEU A O 1
ATOM 4857 N N . THR A 1 648 ? -19.134 14.475 33.197 1.00 85.56 648 THR A N 1
ATOM 4858 C CA . THR A 1 648 ? -20.548 14.389 33.602 1.00 85.56 648 THR A CA 1
ATOM 4859 C C . THR A 1 648 ? -21.111 12.993 33.290 1.00 85.56 648 THR A C 1
ATOM 4861 O O . THR A 1 648 ? -20.373 12.083 32.918 1.00 85.56 648 THR A O 1
ATOM 4864 N N . ARG A 1 649 ? -22.432 12.798 33.429 1.00 75.06 649 ARG A N 1
ATOM 4865 C CA . ARG A 1 649 ? -23.113 11.571 32.966 1.00 75.06 649 ARG A CA 1
ATOM 4866 C C . ARG A 1 649 ? -23.170 11.449 31.434 1.00 75.06 649 ARG A C 1
ATOM 4868 O O . ARG A 1 649 ? -23.469 10.368 30.945 1.00 75.06 649 ARG A O 1
ATOM 4875 N N . ASN A 1 650 ? -22.934 12.543 30.706 1.00 84.12 650 ASN A N 1
ATOM 4876 C CA . ASN A 1 650 ? -23.170 12.664 29.267 1.00 84.12 650 ASN A CA 1
ATOM 4877 C C . ASN A 1 650 ? -22.056 13.397 28.493 1.00 84.12 650 ASN A C 1
ATOM 4879 O O . ASN A 1 650 ? -22.238 13.658 27.309 1.00 84.12 650 ASN A O 1
ATOM 4883 N N . PHE A 1 651 ? -20.934 13.742 29.131 1.00 89.00 651 PHE A N 1
ATOM 4884 C CA . PHE A 1 651 ? -19.775 14.392 28.510 1.00 89.00 651 PHE A CA 1
ATOM 4885 C C . PHE A 1 651 ? -18.492 13.633 28.865 1.00 89.00 651 PHE A C 1
ATOM 4887 O O . PHE A 1 651 ? -18.141 13.505 30.046 1.00 89.00 651 PHE A O 1
ATOM 4894 N N . THR A 1 652 ? -17.778 13.187 27.833 1.00 90.88 652 THR A N 1
ATOM 4895 C CA . THR A 1 652 ? -16.458 12.555 27.918 1.00 90.88 652 THR A CA 1
ATOM 4896 C C . THR A 1 652 ? -15.423 13.472 27.271 1.00 90.88 652 THR A C 1
ATOM 4898 O O . THR A 1 652 ? -15.623 13.922 26.144 1.00 90.88 652 THR A O 1
ATOM 4901 N N . LEU A 1 653 ? -14.318 13.741 27.968 1.00 94.94 653 LEU A N 1
ATOM 4902 C CA . LEU A 1 653 ? -13.142 14.422 27.424 1.00 94.94 653 LEU A CA 1
ATOM 4903 C C . LEU A 1 653 ? -12.077 13.373 27.082 1.00 94.94 653 LEU A C 1
ATOM 4905 O O . LEU A 1 653 ? -11.657 12.634 27.965 1.00 94.94 653 LEU A O 1
ATOM 4909 N N . ASN A 1 654 ? -11.623 13.325 25.834 1.00 94.50 654 ASN A N 1
ATOM 4910 C CA . ASN A 1 654 ? -10.541 12.452 25.384 1.00 94.50 654 ASN A CA 1
ATOM 4911 C C . ASN A 1 654 ? -9.235 13.261 25.368 1.00 94.50 654 ASN A C 1
ATOM 4913 O O . ASN A 1 654 ? -9.038 14.088 24.475 1.00 94.50 654 ASN A O 1
ATOM 4917 N N . ALA A 1 655 ? -8.344 13.045 26.335 1.00 96.69 655 ALA A N 1
ATOM 4918 C CA . ALA A 1 655 ? -7.055 13.733 26.416 1.00 96.69 655 ALA A CA 1
ATOM 4919 C C . ALA A 1 655 ? -5.910 12.751 26.136 1.00 96.69 655 ALA A C 1
ATOM 4921 O O . ALA A 1 655 ? -5.765 11.751 26.832 1.00 96.69 655 ALA A O 1
ATOM 4922 N N . GLY A 1 656 ? -5.094 13.028 25.119 1.00 96.81 656 GLY A N 1
ATOM 4923 C CA . GLY A 1 656 ? -4.030 12.137 24.668 1.00 96.81 656 GLY A CA 1
ATOM 4924 C C . GLY A 1 656 ? -2.730 12.861 24.335 1.00 96.81 656 GLY A C 1
ATOM 4925 O O . GLY A 1 656 ? -2.716 13.995 23.857 1.00 96.81 656 GLY A O 1
ATOM 4926 N N . VAL A 1 657 ? -1.613 12.180 24.559 1.00 96.69 657 VAL A N 1
ATOM 4927 C CA . VAL A 1 657 ? -0.276 12.628 24.177 1.00 96.69 657 VAL A CA 1
ATOM 4928 C C . VAL A 1 657 ? 0.573 11.431 23.775 1.00 96.69 657 VAL A C 1
ATOM 4930 O O . VAL A 1 657 ? 0.571 10.393 24.437 1.00 96.69 657 VAL A O 1
ATOM 4933 N N . ARG A 1 658 ? 1.317 11.580 22.682 1.00 95.06 658 ARG A N 1
ATOM 4934 C CA . ARG A 1 658 ? 2.307 10.609 22.220 1.00 95.06 658 ARG A CA 1
ATOM 4935 C C . ARG A 1 658 ? 3.640 11.323 22.007 1.00 95.06 658 ARG A C 1
ATOM 4937 O O . ARG A 1 658 ? 3.677 12.400 21.416 1.00 95.06 658 ARG A O 1
ATOM 4944 N N . PHE A 1 659 ? 4.718 10.747 22.522 1.00 96.25 659 PHE A N 1
ATOM 4945 C CA . PHE A 1 659 ? 6.087 11.182 22.274 1.00 96.25 659 PHE A CA 1
ATOM 4946 C C . PHE A 1 659 ? 6.726 10.183 21.314 1.00 96.25 659 PHE A C 1
ATOM 4948 O O . PHE A 1 659 ? 6.963 9.046 21.712 1.00 96.25 659 PHE A O 1
ATOM 4955 N N . GLU A 1 660 ? 6.952 10.572 20.060 1.00 95.06 660 GLU A N 1
ATOM 4956 C CA . GLU A 1 660 ? 7.482 9.689 19.010 1.00 95.06 660 GLU A CA 1
ATOM 4957 C C . GLU A 1 660 ? 8.956 10.011 18.731 1.00 95.06 660 GLU A C 1
ATOM 4959 O O . GLU A 1 660 ? 9.353 11.176 18.686 1.00 95.06 660 GLU A O 1
ATOM 4964 N N . HIS A 1 661 ? 9.768 8.976 18.530 1.00 95.00 661 HIS A N 1
ATOM 4965 C CA . HIS A 1 661 ? 11.124 9.065 18.009 1.00 95.00 661 HIS A CA 1
ATOM 4966 C C . HIS A 1 661 ? 11.201 8.299 16.690 1.00 95.00 661 HIS A C 1
ATOM 4968 O O . HIS A 1 661 ? 10.965 7.091 16.663 1.00 95.00 661 HIS A O 1
ATOM 4974 N N . TYR A 1 662 ? 11.559 8.991 15.610 1.00 93.88 662 TYR A N 1
ATOM 4975 C CA . TYR A 1 662 ? 11.838 8.359 14.323 1.00 93.88 662 TYR A CA 1
ATOM 4976 C C . TYR A 1 662 ? 13.348 8.323 14.099 1.00 93.88 662 TYR A C 1
ATOM 4978 O O . TYR A 1 662 ? 14.014 9.366 14.068 1.00 93.88 662 TYR A O 1
ATOM 4986 N N . GLY A 1 663 ? 13.890 7.113 13.966 1.00 93.50 663 GLY A N 1
ATOM 4987 C CA . GLY A 1 663 ? 15.314 6.892 13.746 1.00 93.50 663 GLY A CA 1
ATOM 4988 C C . GLY A 1 663 ? 15.712 7.202 12.307 1.00 93.50 663 GLY A C 1
ATOM 4989 O O . GLY A 1 663 ? 15.016 6.821 11.362 1.00 93.50 663 GLY A O 1
ATOM 4990 N N . GLY A 1 664 ? 16.855 7.871 12.139 1.00 92.75 664 GLY A N 1
ATOM 4991 C CA . GLY A 1 664 ? 17.423 8.134 10.818 1.00 92.75 664 GLY A CA 1
ATOM 4992 C C . GLY A 1 664 ? 17.704 6.847 10.037 1.00 92.75 664 GLY A C 1
ATOM 4993 O O . GLY A 1 664 ? 17.941 5.792 10.626 1.00 92.75 664 GLY A O 1
ATOM 4994 N N . ILE A 1 665 ? 17.669 6.938 8.710 1.00 94.25 665 ILE A N 1
ATOM 4995 C CA . ILE A 1 665 ? 17.978 5.824 7.809 1.00 94.25 665 ILE A CA 1
ATOM 4996 C C . ILE A 1 665 ? 19.495 5.625 7.793 1.00 94.25 665 ILE A C 1
ATOM 4998 O O . ILE A 1 665 ? 20.208 6.507 7.318 1.00 94.25 665 ILE A O 1
ATOM 5002 N N . SER A 1 666 ? 19.991 4.496 8.292 1.00 94.62 666 SER A N 1
ATOM 5003 C CA . SER A 1 666 ? 21.397 4.082 8.172 1.00 94.62 666 SER A CA 1
ATOM 5004 C C . SER A 1 666 ? 21.542 2.854 7.270 1.00 94.62 666 SER A C 1
ATOM 5006 O O . SER A 1 666 ? 20.550 2.317 6.775 1.00 94.62 666 SER A O 1
ATOM 5008 N N . GLU A 1 667 ? 22.778 2.429 7.009 1.00 94.12 667 GLU A N 1
ATOM 5009 C CA . GLU A 1 667 ? 23.095 1.294 6.136 1.00 94.12 667 GLU A CA 1
ATOM 5010 C C . GLU A 1 667 ? 24.307 0.526 6.687 1.00 94.12 667 GLU A C 1
ATOM 5012 O O . GLU A 1 667 ? 25.183 1.131 7.315 1.00 94.12 667 GLU A O 1
ATOM 5017 N N . ASN A 1 668 ? 24.322 -0.801 6.519 1.00 94.62 668 ASN A N 1
ATOM 5018 C CA . ASN A 1 668 ? 25.314 -1.683 7.152 1.00 94.62 668 ASN A CA 1
ATOM 5019 C C . ASN A 1 668 ? 26.752 -1.491 6.633 1.00 94.62 668 ASN A C 1
ATOM 5021 O O . ASN A 1 668 ? 27.682 -1.519 7.431 1.00 94.62 668 ASN A O 1
ATOM 5025 N N . GLU A 1 669 ? 26.937 -1.264 5.333 1.00 91.81 669 GLU A N 1
ATOM 5026 C CA . GLU A 1 669 ? 28.242 -1.308 4.651 1.00 91.81 669 GLU A CA 1
ATOM 5027 C C . GLU A 1 669 ? 28.764 0.093 4.270 1.00 91.81 669 GLU A C 1
ATOM 5029 O O . GLU A 1 669 ? 29.791 0.239 3.609 1.00 91.81 669 GLU A O 1
ATOM 5034 N N . GLY A 1 670 ? 28.063 1.155 4.680 1.00 89.25 670 GLY A N 1
ATOM 5035 C CA . GLY A 1 670 ? 28.426 2.542 4.376 1.00 89.25 670 GLY A CA 1
ATOM 5036 C C . GLY A 1 670 ? 28.095 2.979 2.943 1.00 89.25 670 GLY A C 1
ATOM 5037 O O . GLY A 1 670 ? 28.719 3.889 2.402 1.00 89.25 670 GLY A O 1
ATOM 5038 N N . ARG A 1 671 ? 27.106 2.353 2.294 1.00 90.00 671 ARG A N 1
ATOM 5039 C CA . ARG A 1 671 ? 26.786 2.569 0.869 1.00 90.00 671 ARG A CA 1
ATOM 5040 C C . ARG A 1 671 ? 25.875 3.780 0.583 1.00 90.00 671 ARG A C 1
ATOM 5042 O O . ARG A 1 671 ? 25.388 3.928 -0.541 1.00 90.00 671 ARG A O 1
ATOM 5049 N N . LEU A 1 672 ? 25.646 4.668 1.555 1.00 90.88 672 LEU A N 1
ATOM 5050 C CA . LEU A 1 672 ? 24.849 5.900 1.393 1.00 90.88 672 LEU A CA 1
ATOM 5051 C C . LEU A 1 672 ? 25.737 7.144 1.240 1.00 90.88 672 LEU A C 1
ATOM 5053 O O . LEU A 1 672 ? 26.840 7.204 1.779 1.00 90.88 672 LEU A O 1
ATOM 5057 N N . SER A 1 673 ? 25.229 8.168 0.553 1.00 85.81 673 SER A N 1
ATOM 5058 C CA . SER A 1 673 ? 25.950 9.410 0.245 1.00 85.81 673 SER A CA 1
ATOM 5059 C C . SER A 1 673 ? 25.145 10.648 0.648 1.00 85.81 673 SER A C 1
ATOM 5061 O O . SER A 1 673 ? 23.989 10.783 0.252 1.00 85.81 673 SER A O 1
ATOM 5063 N N . ALA A 1 674 ? 25.761 11.586 1.368 1.00 83.19 674 ALA A N 1
ATOM 5064 C CA . ALA A 1 674 ? 25.188 12.903 1.651 1.00 83.19 674 ALA A CA 1
ATOM 5065 C C . ALA A 1 674 ? 25.820 13.996 0.773 1.00 83.19 674 ALA A C 1
ATOM 5067 O O . ALA A 1 674 ? 27.002 13.917 0.419 1.00 83.19 674 ALA A O 1
ATOM 5068 N N . PHE A 1 675 ? 25.031 15.031 0.468 1.00 79.62 675 PHE A N 1
ATOM 5069 C CA . PHE A 1 675 ? 25.460 16.209 -0.284 1.00 79.62 675 PHE A CA 1
ATOM 5070 C C . PHE A 1 675 ? 25.145 17.495 0.486 1.00 79.62 675 PHE A C 1
ATOM 5072 O O . PHE A 1 675 ? 24.042 17.659 1.004 1.00 79.62 675 PHE A O 1
ATOM 5079 N N . TYR A 1 676 ? 26.117 18.402 0.524 1.00 78.25 676 TYR A N 1
ATOM 5080 C CA . TYR A 1 676 ? 26.116 19.659 1.270 1.00 78.25 676 TYR A CA 1
ATOM 5081 C C . TYR A 1 676 ? 26.407 20.816 0.289 1.00 78.25 676 TYR A C 1
ATOM 5083 O O . TYR A 1 676 ? 27.572 21.192 0.101 1.00 78.25 676 TYR A O 1
ATOM 5091 N N . PRO A 1 677 ? 25.383 21.347 -0.417 1.00 70.44 677 PRO A N 1
ATOM 5092 C CA . PRO A 1 677 ? 25.558 22.330 -1.492 1.00 70.44 677 PRO A CA 1
ATOM 5093 C C . PRO A 1 677 ? 26.251 23.629 -1.056 1.00 70.44 677 PRO A C 1
ATOM 5095 O O . PRO A 1 677 ? 26.848 24.319 -1.882 1.00 70.44 677 PRO A O 1
ATOM 5098 N N . GLU A 1 678 ? 26.156 23.978 0.226 1.00 69.50 678 GLU A N 1
ATOM 5099 C CA . GLU A 1 678 ? 26.680 25.201 0.833 1.00 69.50 678 GLU A CA 1
ATOM 5100 C C . GLU A 1 678 ? 28.209 25.219 0.971 1.00 69.50 678 GLU A C 1
ATOM 5102 O O . GLU A 1 678 ? 28.811 26.290 0.920 1.00 69.50 678 GLU A O 1
ATOM 5107 N N . ILE A 1 679 ? 28.841 24.044 1.073 1.00 68.50 679 ILE A N 1
ATOM 5108 C CA . ILE A 1 679 ? 30.304 23.881 1.057 1.00 68.50 679 ILE A CA 1
ATOM 5109 C C . ILE A 1 679 ? 30.823 23.348 -0.287 1.00 68.50 679 ILE A C 1
ATOM 5111 O O . ILE A 1 679 ? 32.011 23.045 -0.405 1.00 68.50 679 ILE A O 1
ATOM 5115 N N . PHE A 1 680 ? 29.973 23.248 -1.315 1.00 65.38 680 PHE A N 1
ATOM 5116 C CA . PHE A 1 680 ? 30.363 22.713 -2.619 1.00 65.38 680 PHE A CA 1
ATOM 5117 C C . PHE A 1 680 ? 31.234 23.688 -3.426 1.00 65.38 680 PHE A C 1
ATOM 5119 O O . PHE A 1 680 ? 30.762 24.714 -3.925 1.00 65.38 680 PHE A O 1
ATOM 5126 N N . ALA A 1 681 ? 32.523 23.361 -3.567 1.00 54.66 681 ALA A N 1
ATOM 5127 C CA . ALA A 1 681 ? 33.502 24.181 -4.277 1.00 54.66 681 ALA A CA 1
ATOM 5128 C C . ALA A 1 681 ? 33.347 24.044 -5.804 1.00 54.66 681 ALA A C 1
ATOM 5130 O O . ALA A 1 681 ? 33.723 23.042 -6.404 1.00 54.66 681 ALA A O 1
ATOM 5131 N N . LYS A 1 682 ? 32.808 25.088 -6.443 1.00 52.66 682 LYS A N 1
ATOM 5132 C CA . LYS A 1 682 ? 32.270 25.054 -7.820 1.00 52.66 682 LYS A CA 1
ATOM 5133 C C . LYS A 1 682 ? 33.284 24.950 -8.968 1.00 52.66 682 LYS A C 1
ATOM 5135 O O . LYS A 1 682 ? 32.861 24.957 -10.115 1.00 52.66 682 LYS A O 1
ATOM 5140 N N . ASN A 1 683 ? 34.582 24.876 -8.680 1.00 47.59 683 ASN A N 1
ATOM 5141 C CA . ASN A 1 683 ? 35.656 24.660 -9.657 1.00 47.59 683 ASN A CA 1
ATOM 5142 C C . ASN A 1 683 ? 36.873 24.040 -8.946 1.00 47.59 683 ASN A C 1
ATOM 5144 O O . ASN A 1 683 ? 37.769 24.759 -8.504 1.00 47.59 683 ASN A O 1
ATOM 5148 N N . GLN A 1 684 ? 36.910 22.713 -8.826 1.00 47.41 684 GLN A N 1
ATOM 5149 C CA . GLN A 1 684 ? 38.179 21.998 -8.660 1.00 47.41 684 GLN A CA 1
ATOM 5150 C C . GLN A 1 684 ? 38.741 21.679 -10.052 1.00 47.41 684 GLN A C 1
ATOM 5152 O O . GLN A 1 684 ? 37.982 21.424 -10.986 1.00 47.41 684 GLN A O 1
ATOM 5157 N N . LEU A 1 685 ? 40.066 21.747 -10.204 1.00 42.75 685 LEU A N 1
ATOM 5158 C CA . LEU A 1 685 ? 40.733 21.378 -11.455 1.00 42.75 685 LEU A CA 1
ATOM 5159 C C . LEU A 1 685 ? 40.580 19.867 -11.707 1.00 42.75 685 LEU A C 1
ATOM 5161 O O . LEU A 1 685 ? 40.580 19.102 -10.740 1.00 42.75 685 LEU A O 1
ATOM 5165 N N . PRO A 1 686 ? 40.491 19.420 -12.975 1.00 44.66 686 PRO A N 1
ATOM 5166 C CA . PRO A 1 686 ? 40.404 18.000 -13.289 1.00 44.66 686 PRO A CA 1
ATOM 5167 C C . PRO A 1 686 ? 41.636 17.264 -12.753 1.00 44.66 686 PRO A C 1
ATOM 5169 O O . PRO A 1 686 ? 42.777 17.642 -13.025 1.00 44.66 686 PRO A O 1
ATOM 5172 N N . CYS A 1 687 ? 41.388 16.214 -11.976 1.00 48.69 687 CYS A N 1
ATOM 5173 C CA . CYS A 1 687 ? 42.424 15.430 -11.314 1.00 48.69 687 CYS A CA 1
ATOM 5174 C C . CYS A 1 687 ? 43.375 14.801 -12.342 1.00 48.69 687 CYS A C 1
ATOM 5176 O O . CYS A 1 687 ? 42.938 14.290 -13.374 1.00 48.69 687 CYS A O 1
ATOM 5178 N N . THR A 1 688 ? 44.676 14.805 -12.047 1.00 48.19 688 THR A N 1
ATOM 5179 C CA . THR A 1 688 ? 45.698 14.189 -12.910 1.00 48.19 688 THR A CA 1
ATOM 5180 C C . THR A 1 688 ? 46.409 13.062 -12.162 1.00 48.19 688 THR A C 1
ATOM 5182 O O . THR A 1 688 ? 46.490 13.119 -10.934 1.00 48.19 688 THR A O 1
ATOM 5185 N N . PRO A 1 689 ? 47.006 12.072 -12.853 1.00 44.94 689 PRO A N 1
ATOM 5186 C CA . PRO A 1 689 ? 47.811 11.036 -12.197 1.00 44.94 689 PRO A CA 1
ATOM 5187 C C . PRO A 1 689 ? 48.998 11.576 -11.375 1.00 44.94 689 PRO A C 1
ATOM 5189 O O . PRO A 1 689 ? 49.505 10.876 -10.506 1.00 44.94 689 PRO A O 1
ATOM 5192 N N . ALA A 1 690 ? 49.430 12.819 -11.625 1.00 39.16 690 ALA A N 1
ATOM 5193 C CA . ALA A 1 690 ? 50.489 13.501 -10.878 1.00 39.16 690 ALA A CA 1
ATOM 5194 C C . ALA A 1 690 ? 49.981 14.315 -9.666 1.00 39.16 690 ALA A C 1
ATOM 5196 O O . ALA A 1 690 ? 50.791 14.811 -8.885 1.00 39.16 690 ALA A O 1
ATOM 5197 N N . ALA A 1 691 ? 48.663 14.475 -9.507 1.00 43.75 691 ALA A N 1
ATOM 5198 C CA . ALA A 1 691 ? 48.037 15.244 -8.433 1.00 43.75 691 ALA A CA 1
ATOM 5199 C C . ALA A 1 691 ? 46.701 14.589 -8.018 1.00 43.75 691 ALA A C 1
ATOM 5201 O O . ALA A 1 691 ? 45.643 14.983 -8.524 1.00 43.75 691 ALA A O 1
ATOM 5202 N N . PRO A 1 692 ? 46.726 13.576 -7.126 1.00 46.00 692 PRO A N 1
ATOM 5203 C CA . PRO A 1 692 ? 45.512 12.931 -6.635 1.00 46.00 692 PRO A CA 1
ATOM 5204 C C . PRO A 1 692 ? 44.656 13.918 -5.830 1.00 46.00 692 PRO A C 1
ATOM 5206 O O . PRO A 1 692 ? 45.145 14.620 -4.943 1.00 46.00 692 PRO A O 1
ATOM 5209 N N . CYS A 1 693 ? 43.365 13.971 -6.149 1.00 50.94 693 CYS A N 1
ATOM 5210 C CA . CYS A 1 693 ? 42.420 14.888 -5.523 1.00 50.94 693 CYS A CA 1
ATOM 5211 C C . CYS A 1 693 ? 41.986 14.422 -4.127 1.00 50.94 693 CYS A C 1
ATOM 5213 O O . CYS A 1 693 ? 41.648 13.258 -3.915 1.00 50.94 693 CYS A O 1
ATOM 5215 N N . ASN A 1 694 ? 41.884 15.374 -3.196 1.00 44.00 694 ASN A N 1
ATOM 5216 C CA . ASN A 1 694 ? 40.976 15.236 -2.056 1.00 44.00 694 ASN A CA 1
ATOM 5217 C C . ASN A 1 694 ? 39.518 15.239 -2.554 1.00 44.00 694 ASN A C 1
ATOM 5219 O O . ASN A 1 694 ? 39.247 15.846 -3.594 1.00 44.00 694 ASN A O 1
ATOM 5223 N N . PRO A 1 695 ? 38.562 14.648 -1.811 1.00 49.69 695 PRO A N 1
ATOM 5224 C CA . PRO A 1 695 ? 37.149 14.759 -2.145 1.00 49.69 695 PRO A CA 1
ATOM 5225 C C . PRO A 1 695 ? 36.699 16.216 -2.345 1.00 49.69 695 PRO A C 1
ATOM 5227 O O . PRO A 1 695 ? 37.137 17.094 -1.590 1.00 49.69 695 PRO A O 1
ATOM 5230 N N . PRO A 1 696 ? 35.811 16.494 -3.322 1.00 54.19 696 PRO A N 1
ATOM 5231 C CA . PRO A 1 696 ? 35.182 17.796 -3.446 1.00 54.19 696 PRO A CA 1
ATOM 5232 C C . PRO A 1 696 ? 34.441 18.077 -2.146 1.00 54.19 696 PRO A C 1
ATOM 5234 O O . PRO A 1 696 ? 33.666 17.246 -1.658 1.00 54.19 696 PRO A O 1
ATOM 5237 N N . SER A 1 697 ? 34.695 19.249 -1.568 1.00 59.84 697 SER A N 1
ATOM 5238 C CA . SER A 1 697 ? 34.017 19.658 -0.347 1.00 59.84 697 SER A CA 1
ATOM 5239 C C . SER A 1 697 ? 32.506 19.568 -0.567 1.00 59.84 697 SER A C 1
ATOM 5241 O O . SER A 1 697 ? 31.985 20.038 -1.573 1.00 59.84 697 SER A O 1
ATOM 5243 N N . GLY A 1 698 ? 31.808 18.895 0.344 1.00 65.94 698 GLY A N 1
ATOM 5244 C CA . GLY A 1 698 ? 30.357 18.747 0.289 1.00 65.94 698 GLY A CA 1
ATOM 5245 C C . GLY A 1 698 ? 29.792 17.468 -0.328 1.00 65.94 698 GLY A C 1
ATOM 5246 O O . GLY A 1 698 ? 28.585 17.297 -0.224 1.00 65.94 698 GLY A O 1
ATOM 5247 N N . ILE A 1 699 ? 30.579 16.531 -0.870 1.00 74.44 699 ILE A N 1
ATOM 5248 C CA . ILE A 1 699 ? 30.110 15.138 -1.055 1.00 74.44 699 ILE A CA 1
ATOM 5249 C C . ILE A 1 699 ? 30.744 14.264 0.031 1.00 74.44 699 ILE A C 1
ATOM 5251 O O . ILE A 1 699 ? 31.962 14.270 0.199 1.00 74.44 699 ILE A O 1
ATOM 5255 N N . LYS A 1 700 ? 29.927 13.504 0.772 1.00 78.75 700 LYS A N 1
ATOM 5256 C CA . LYS A 1 700 ? 30.399 12.579 1.814 1.00 78.75 700 LYS A CA 1
ATOM 5257 C C . LYS A 1 700 ? 29.758 11.197 1.669 1.00 78.75 700 LYS A C 1
ATOM 5259 O O . LYS A 1 700 ? 28.541 11.070 1.784 1.00 78.75 700 LYS A O 1
ATOM 5264 N N . LEU A 1 701 ? 30.586 10.159 1.535 1.00 83.56 701 LEU A N 1
ATOM 5265 C CA . LEU A 1 701 ? 30.180 8.772 1.783 1.00 83.56 701 LEU A CA 1
ATOM 5266 C C . LEU A 1 701 ? 29.977 8.560 3.294 1.00 83.56 701 LEU A C 1
ATOM 5268 O O . LEU A 1 701 ? 30.807 8.979 4.108 1.00 83.56 701 LEU A O 1
ATOM 5272 N N . LEU A 1 702 ? 28.853 7.962 3.678 1.00 88.56 702 LEU A N 1
ATOM 5273 C CA . LEU A 1 702 ? 28.476 7.764 5.075 1.00 88.56 702 LEU A CA 1
ATOM 5274 C C . LEU A 1 702 ? 29.099 6.474 5.615 1.00 88.56 702 LEU A C 1
ATOM 5276 O O . LEU A 1 702 ? 29.068 5.447 4.951 1.00 88.56 702 LEU A O 1
ATOM 5280 N N . SER A 1 703 ? 29.660 6.506 6.823 1.00 91.00 703 SER A N 1
ATOM 5281 C CA . SER A 1 703 ? 30.214 5.296 7.448 1.00 91.00 703 SER A CA 1
ATOM 5282 C C . SER A 1 703 ? 29.107 4.286 7.804 1.00 91.00 703 SER A C 1
ATOM 5284 O O . SER A 1 703 ? 27.977 4.716 8.050 1.00 91.00 703 SER A O 1
ATOM 5286 N N . PRO A 1 704 ? 29.418 2.977 7.915 1.00 93.19 704 PRO A N 1
ATOM 5287 C CA . PRO A 1 704 ? 28.536 1.969 8.508 1.00 93.19 704 PRO A CA 1
ATOM 5288 C C . PRO A 1 704 ? 27.765 2.477 9.731 1.00 93.19 704 PRO A C 1
ATOM 5290 O O . PRO A 1 704 ? 28.349 3.026 10.668 1.00 93.19 704 PRO A O 1
ATOM 5293 N N . GLY A 1 705 ? 26.439 2.340 9.707 1.00 89.06 705 GLY A N 1
ATOM 5294 C CA . GLY A 1 705 ? 25.553 2.800 10.781 1.00 89.06 705 GLY A CA 1
ATOM 5295 C C . GLY A 1 705 ? 25.336 4.321 10.886 1.00 89.06 705 GLY A C 1
ATOM 5296 O O . GLY A 1 705 ? 24.428 4.733 11.610 1.00 89.06 705 GLY A O 1
ATOM 5297 N N . GLN A 1 706 ? 26.081 5.169 10.162 1.00 92.75 706 GLN A N 1
ATOM 5298 C CA . GLN A 1 706 ? 25.799 6.609 10.096 1.00 92.75 706 GLN A CA 1
ATOM 5299 C C . GLN A 1 706 ? 24.482 6.848 9.335 1.00 92.75 706 GLN A C 1
ATOM 5301 O O . GLN A 1 706 ? 24.212 6.218 8.313 1.00 92.75 706 GLN A O 1
ATOM 5306 N N . THR A 1 707 ? 23.653 7.769 9.827 1.00 92.31 707 THR A N 1
ATOM 5307 C CA . THR A 1 707 ? 22.342 8.067 9.243 1.00 92.31 707 THR A CA 1
ATOM 5308 C C . THR A 1 707 ? 22.400 9.128 8.135 1.00 92.31 707 THR A C 1
ATOM 5310 O O . THR A 1 707 ? 23.140 10.109 8.222 1.00 92.31 707 THR A O 1
ATOM 5313 N N . LEU A 1 708 ? 21.588 8.922 7.093 1.00 90.31 708 LEU A N 1
ATOM 5314 C CA . LEU A 1 708 ? 21.392 9.798 5.929 1.00 90.31 708 LEU A CA 1
ATOM 5315 C C . LEU A 1 708 ? 20.532 11.030 6.247 1.00 90.31 708 LEU A C 1
ATOM 5317 O O . LEU A 1 708 ? 20.716 12.089 5.656 1.00 90.31 708 LEU A O 1
ATOM 5321 N N . ASN A 1 709 ? 19.612 10.892 7.200 1.00 89.31 709 ASN A N 1
ATOM 5322 C CA . ASN A 1 709 ? 18.808 11.973 7.763 1.00 89.31 709 ASN A CA 1
ATOM 5323 C C . ASN A 1 709 ? 18.953 11.979 9.296 1.00 89.31 709 ASN A C 1
ATOM 5325 O O . ASN A 1 709 ? 19.182 10.918 9.888 1.00 89.31 709 ASN A O 1
ATOM 5329 N N . PRO A 1 710 ? 18.779 13.127 9.974 1.00 83.81 710 PRO A N 1
ATOM 5330 C CA . PRO A 1 710 ? 18.785 13.162 11.431 1.00 83.81 710 PRO A CA 1
ATOM 5331 C C . PRO A 1 710 ? 17.649 12.308 12.015 1.00 83.81 710 PRO A C 1
ATOM 5333 O O . PRO A 1 710 ? 16.524 12.306 11.507 1.00 83.81 710 PRO A O 1
ATOM 5336 N N . GLY A 1 711 ? 17.942 11.610 13.116 1.00 87.31 711 GLY A N 1
ATOM 5337 C CA . GLY A 1 711 ? 16.905 11.071 13.998 1.00 87.31 711 GLY A CA 1
ATOM 5338 C C . GLY A 1 711 ? 16.179 12.218 14.705 1.00 87.31 711 GLY A C 1
ATOM 5339 O O . GLY A 1 711 ? 16.784 13.245 15.009 1.00 87.31 711 GLY A O 1
ATOM 5340 N N . THR A 1 712 ? 14.877 12.073 14.937 1.00 91.94 712 THR A N 1
ATOM 5341 C CA . THR A 1 712 ? 14.010 13.187 15.360 1.00 91.94 712 THR A CA 1
ATOM 5342 C C . THR A 1 712 ? 13.079 12.801 16.505 1.00 91.94 712 THR A C 1
ATOM 5344 O O . THR A 1 712 ? 12.777 11.625 16.695 1.00 91.94 712 THR A O 1
ATOM 5347 N N . HIS A 1 713 ? 12.641 13.790 17.290 1.00 94.12 713 HIS A N 1
ATOM 5348 C CA . HIS A 1 713 ? 11.719 13.613 18.415 1.00 94.12 713 HIS A CA 1
ATOM 5349 C C . HIS A 1 713 ? 10.495 14.516 18.255 1.00 94.12 713 HIS A C 1
ATOM 5351 O O . HIS A 1 713 ? 10.617 15.676 17.848 1.00 94.12 713 HIS A O 1
ATOM 5357 N N . HIS A 1 714 ? 9.320 13.990 18.589 1.00 94.69 714 HIS A N 1
ATOM 5358 C CA . HIS A 1 714 ? 8.032 14.604 18.291 1.00 94.69 714 HIS A CA 1
ATOM 5359 C C . HIS A 1 714 ? 7.086 14.541 19.481 1.00 94.69 714 HIS A C 1
ATOM 5361 O O . HIS A 1 714 ? 7.011 13.535 20.181 1.00 94.69 714 HIS A O 1
ATOM 5367 N N . PHE A 1 715 ? 6.328 15.617 19.676 1.00 96.00 715 PHE A N 1
ATOM 5368 C CA . PHE A 1 715 ? 5.275 15.715 20.677 1.00 96.00 715 PHE A CA 1
ATOM 5369 C C . PHE A 1 715 ? 3.939 15.838 19.943 1.00 96.00 715 PHE A C 1
ATOM 5371 O O . PHE A 1 715 ? 3.681 16.844 19.281 1.00 96.00 715 PHE A O 1
ATOM 5378 N N . ALA A 1 716 ? 3.118 14.794 20.029 1.00 96.62 716 ALA A N 1
ATOM 5379 C CA . ALA A 1 716 ? 1.853 14.635 19.320 1.00 96.62 716 ALA A CA 1
ATOM 5380 C C . ALA A 1 716 ? 0.671 14.697 20.313 1.00 96.62 716 ALA A C 1
ATOM 5382 O O . ALA A 1 716 ? 0.169 13.653 20.746 1.00 96.62 716 ALA A O 1
ATOM 5383 N N . PRO A 1 717 ? 0.245 15.905 20.737 1.00 96.94 717 PRO A N 1
ATOM 5384 C CA . PRO A 1 717 ? -0.921 16.089 21.590 1.00 96.94 717 PRO A CA 1
ATOM 5385 C C . PRO A 1 717 ? -2.211 15.909 20.786 1.00 96.94 717 PRO A C 1
ATOM 5387 O O . PRO A 1 717 ? -2.290 16.267 19.606 1.00 96.94 717 PRO A O 1
ATOM 5390 N N . ARG A 1 718 ? -3.235 15.365 21.443 1.00 94.88 718 ARG A N 1
ATOM 5391 C CA . ARG A 1 718 ? -4.558 15.083 20.882 1.00 94.88 718 ARG A CA 1
ATOM 5392 C C . ARG A 1 718 ? -5.608 15.396 21.944 1.00 94.88 718 ARG A C 1
ATOM 5394 O O . ARG A 1 718 ? -5.500 14.934 23.077 1.00 94.88 718 ARG A O 1
ATOM 5401 N N . LEU A 1 719 ? -6.607 16.194 21.596 1.00 97.44 719 LEU A N 1
ATOM 5402 C CA . LEU A 1 719 ? -7.679 16.595 22.500 1.00 97.44 719 LEU A CA 1
ATOM 5403 C C . LEU A 1 719 ? -9.010 16.506 21.765 1.00 97.44 719 LEU A C 1
ATOM 5405 O O . LEU A 1 719 ? -9.173 17.093 20.698 1.00 97.44 719 LEU A O 1
ATOM 5409 N N . GLY A 1 720 ? -9.970 15.801 22.346 1.00 96.75 720 GLY A N 1
ATOM 5410 C CA . GLY A 1 720 ? -11.313 15.685 21.801 1.00 96.75 720 GLY A CA 1
ATOM 5411 C C . GLY A 1 720 ? -12.370 15.544 22.882 1.00 96.75 720 GLY A C 1
ATOM 5412 O O . GLY A 1 720 ? -12.067 15.460 24.072 1.00 96.75 720 GLY A O 1
ATOM 5413 N N . PHE A 1 721 ? -13.625 15.537 22.461 1.00 94.94 721 PHE A N 1
ATOM 5414 C CA . PHE A 1 721 ? -14.776 15.331 23.322 1.00 94.94 721 PHE A CA 1
ATOM 5415 C C . PHE A 1 721 ? -15.870 14.543 22.600 1.00 94.94 721 PHE A C 1
ATOM 5417 O O . PHE A 1 721 ? -15.979 14.576 21.371 1.00 94.94 721 PHE A O 1
ATOM 5424 N N . ALA A 1 722 ? -16.723 13.903 23.394 1.00 91.81 722 ALA A N 1
ATOM 5425 C CA . ALA A 1 722 ? -18.003 13.363 22.966 1.00 91.81 722 ALA A CA 1
ATOM 5426 C C . ALA A 1 722 ? -19.081 13.731 23.999 1.00 91.81 722 ALA A C 1
ATOM 5428 O O . ALA A 1 722 ? -18.868 13.608 25.209 1.00 91.81 722 ALA A O 1
ATOM 5429 N N . TRP A 1 723 ? -20.224 14.224 23.524 1.00 91.38 723 TRP A N 1
ATOM 5430 C CA . TRP A 1 723 ? -21.286 14.803 24.344 1.00 91.38 723 TRP A CA 1
ATOM 5431 C C . TRP A 1 723 ? -22.673 14.385 23.852 1.00 91.38 723 TRP A C 1
ATOM 5433 O O . TRP A 1 723 ? -23.011 14.625 22.698 1.00 91.38 723 TRP A O 1
ATOM 5443 N N . SER A 1 724 ? -23.505 13.823 24.728 1.00 88.88 724 SER A N 1
ATOM 5444 C CA . SER A 1 724 ? -24.918 13.539 24.442 1.00 88.88 724 SER A CA 1
ATOM 5445 C C . SER A 1 724 ? -25.816 14.590 25.106 1.00 88.88 724 SER A C 1
ATOM 5447 O O . SER A 1 724 ? -26.063 14.503 26.310 1.00 88.88 724 SER A O 1
ATOM 5449 N N . PRO A 1 725 ? -26.300 15.615 24.376 1.00 83.75 725 PRO A N 1
ATOM 5450 C CA . PRO A 1 725 ? -27.028 16.739 24.976 1.00 83.75 725 PRO A CA 1
ATOM 5451 C C . PRO A 1 725 ? -28.418 16.376 25.520 1.00 83.75 725 PRO A C 1
ATOM 5453 O O . PRO A 1 725 ? -28.919 17.064 26.406 1.00 83.75 725 PRO A O 1
ATOM 5456 N N . LEU A 1 726 ? -29.047 15.318 24.998 1.00 78.06 726 LEU A N 1
ATOM 5457 C CA . LEU A 1 726 ? -30.412 14.911 25.345 1.00 78.06 726 LEU A CA 1
ATOM 5458 C C . LEU A 1 726 ? -30.430 13.807 26.412 1.00 78.06 726 LEU A C 1
ATOM 5460 O O . LEU A 1 726 ? -29.487 13.030 26.544 1.00 78.06 726 LEU A O 1
ATOM 5464 N N . ALA A 1 727 ? -31.539 13.702 27.147 1.00 56.28 727 ALA A N 1
ATOM 5465 C CA . ALA A 1 727 ? -31.743 12.715 28.215 1.00 56.28 727 ALA A CA 1
ATOM 5466 C C . ALA A 1 727 ? -32.096 11.293 27.706 1.00 56.28 727 ALA A C 1
ATOM 5468 O O . ALA A 1 727 ? -32.825 10.561 28.371 1.00 56.28 727 ALA A O 1
ATOM 5469 N N . GLY A 1 728 ? -31.598 10.909 26.529 1.00 60.25 728 GLY A N 1
ATOM 5470 C CA . GLY A 1 728 ? -31.821 9.608 25.898 1.00 60.25 728 GLY A CA 1
ATOM 5471 C C . GLY A 1 728 ? -30.851 9.379 24.737 1.00 60.25 728 GLY A C 1
ATOM 5472 O O . GLY A 1 728 ? -30.332 10.336 24.160 1.00 60.25 728 GLY A O 1
ATOM 5473 N N . ASP A 1 729 ? -30.613 8.113 24.396 1.00 63.06 729 ASP A N 1
ATOM 5474 C CA . ASP A 1 729 ? -29.467 7.645 23.593 1.00 63.06 729 ASP A CA 1
ATOM 5475 C C . ASP A 1 729 ? -29.586 7.899 22.071 1.00 63.06 729 ASP A C 1
ATOM 5477 O O . ASP A 1 729 ? -29.104 7.122 21.252 1.00 63.06 729 ASP A O 1
ATOM 5481 N N . GLY A 1 730 ? -30.250 8.991 21.677 1.00 77.88 730 GLY A N 1
ATOM 5482 C CA . GLY A 1 730 ? -30.549 9.324 20.282 1.00 77.88 730 GLY A CA 1
ATOM 5483 C C . GLY A 1 730 ? -29.616 10.345 19.623 1.00 77.88 730 GLY A C 1
ATOM 5484 O O . GLY A 1 730 ? -29.645 10.460 18.402 1.00 77.88 730 GLY A O 1
ATOM 5485 N N . LEU A 1 731 ? -28.817 11.111 20.378 1.00 89.00 731 LEU A N 1
ATOM 5486 C CA . LEU A 1 731 ? -28.000 12.210 19.837 1.00 89.00 731 LEU A CA 1
ATOM 5487 C C . LEU A 1 731 ? -26.634 12.307 20.534 1.00 89.00 731 LEU A C 1
ATOM 5489 O O . LEU A 1 731 ? -26.552 12.314 21.765 1.00 89.00 731 LEU A O 1
ATOM 5493 N N . ALA A 1 732 ? -25.572 12.444 19.742 1.00 90.38 732 ALA A N 1
ATOM 5494 C CA . ALA A 1 732 ? -24.218 12.737 20.200 1.00 90.38 732 ALA A CA 1
ATOM 5495 C C . ALA A 1 732 ? -23.558 13.810 19.316 1.00 90.38 732 ALA A C 1
ATOM 5497 O O . ALA A 1 732 ? -23.722 13.826 18.100 1.00 90.38 732 ALA A O 1
ATOM 5498 N N . VAL A 1 733 ? -22.785 14.695 19.937 1.00 93.81 733 VAL A N 1
ATOM 5499 C CA . VAL A 1 733 ? -21.910 15.681 19.296 1.00 93.81 733 VAL A CA 1
ATOM 5500 C C . VAL A 1 733 ? -20.479 15.318 19.665 1.00 93.81 733 VAL A C 1
ATOM 5502 O O . VAL A 1 733 ? -20.182 15.107 20.842 1.00 93.81 733 VAL A O 1
ATOM 5505 N N . ARG A 1 734 ? -19.587 15.244 18.680 1.00 93.12 734 ARG A N 1
ATOM 5506 C CA . ARG A 1 734 ? -18.180 14.883 18.885 1.00 93.12 734 ARG A CA 1
ATOM 5507 C C . ARG A 1 734 ? -17.255 15.808 18.115 1.00 93.12 734 ARG A C 1
ATOM 5509 O O . ARG A 1 734 ? -17.614 16.311 17.053 1.00 93.12 734 ARG A O 1
ATOM 5516 N N . GLY A 1 735 ? -16.049 16.012 18.621 1.00 95.31 735 GLY A N 1
ATOM 5517 C CA . GLY A 1 735 ? -15.052 16.806 17.917 1.00 95.31 735 GLY A CA 1
ATOM 5518 C C . GLY A 1 735 ? -13.719 16.870 18.637 1.00 95.31 735 GLY A C 1
ATOM 5519 O O . GLY A 1 735 ? -13.579 16.384 19.757 1.00 95.31 735 GLY A O 1
ATOM 5520 N N . GLY A 1 736 ? -12.726 17.467 17.989 1.00 96.94 736 GLY A N 1
ATOM 5521 C CA . GLY A 1 736 ? -11.387 17.581 18.546 1.00 96.94 736 GLY A CA 1
ATOM 5522 C C . GLY A 1 736 ? -10.333 18.048 17.552 1.00 96.94 736 GLY A C 1
ATOM 5523 O O . GLY A 1 736 ? -10.626 18.414 16.414 1.00 96.94 736 GLY A O 1
ATOM 5524 N N . TYR A 1 737 ? -9.095 18.027 18.029 1.00 97.50 737 TYR A N 1
ATOM 5525 C CA . TYR A 1 737 ? -7.892 18.496 17.358 1.00 97.50 737 TYR A CA 1
ATOM 5526 C C . TYR A 1 737 ? -6.700 17.622 17.768 1.00 97.50 737 TYR A C 1
ATOM 5528 O O . TYR A 1 737 ? -6.584 17.222 18.929 1.00 97.50 737 TYR A O 1
ATOM 5536 N N . GLY A 1 738 ? -5.769 17.361 16.855 1.00 96.44 738 GLY A N 1
ATOM 5537 C CA . GLY A 1 738 ? -4.500 16.725 17.198 1.00 96.44 738 GLY A CA 1
ATOM 5538 C C . GLY A 1 738 ? -3.390 16.978 16.186 1.00 96.44 738 GLY A C 1
ATOM 5539 O O . GLY A 1 738 ? -3.643 17.361 15.043 1.00 96.44 738 GLY A O 1
ATOM 5540 N N . VAL A 1 739 ? -2.155 16.741 16.625 1.00 96.94 739 VAL A N 1
ATOM 5541 C CA . VAL A 1 739 ? -0.957 16.769 15.774 1.00 96.94 739 VAL A CA 1
ATOM 5542 C C . VAL A 1 739 ? -0.483 15.339 15.528 1.00 96.94 739 VAL A C 1
ATOM 5544 O O . VAL A 1 739 ? -0.398 14.543 16.464 1.00 96.94 739 VAL A O 1
ATOM 5547 N N . TYR A 1 740 ? -0.173 15.025 14.272 1.00 95.75 740 TYR A N 1
ATOM 5548 C CA . TYR A 1 740 ? 0.248 13.701 13.809 1.00 95.75 740 TYR A CA 1
ATOM 5549 C C . TYR A 1 740 ? 1.481 13.849 12.913 1.00 95.75 740 TYR A C 1
ATOM 5551 O O . TYR A 1 740 ? 1.585 14.837 12.187 1.00 95.75 740 TYR A O 1
ATOM 5559 N N . PHE A 1 741 ? 2.407 12.889 12.954 1.00 94.25 741 PHE A N 1
ATOM 5560 C CA . PHE A 1 741 ? 3.685 12.942 12.236 1.00 94.25 741 PHE A CA 1
ATOM 5561 C C . PHE A 1 741 ? 3.810 11.752 11.285 1.00 94.25 741 PHE A C 1
ATOM 5563 O O . PHE A 1 741 ? 3.593 10.617 11.706 1.00 94.25 741 PHE A O 1
ATOM 5570 N N . ASP A 1 742 ? 4.201 11.990 10.032 1.00 90.94 742 ASP A N 1
ATOM 5571 C CA . ASP A 1 742 ? 4.461 10.916 9.067 1.00 90.94 742 ASP A CA 1
ATOM 5572 C C . ASP A 1 742 ? 5.927 10.488 9.109 1.00 90.94 742 ASP A C 1
ATOM 5574 O O . ASP A 1 742 ? 6.829 11.298 8.888 1.00 90.94 742 ASP A O 1
ATOM 5578 N N . LYS A 1 743 ? 6.180 9.195 9.343 1.00 87.62 743 LYS A N 1
ATOM 5579 C CA . LYS A 1 743 ? 7.526 8.642 9.173 1.00 87.62 743 LYS A CA 1
ATOM 5580 C C . LYS A 1 743 ? 7.925 8.616 7.689 1.00 87.62 743 LYS A C 1
ATOM 5582 O O . LYS A 1 743 ? 7.193 8.077 6.857 1.00 87.62 743 LYS A O 1
ATOM 5587 N N . PHE A 1 744 ? 9.140 9.090 7.400 1.00 87.25 744 PHE A N 1
ATOM 5588 C CA . PHE A 1 744 ? 9.818 8.950 6.107 1.00 87.25 744 PHE A CA 1
ATOM 5589 C C . PHE A 1 744 ? 9.866 7.500 5.595 1.00 87.25 744 PHE A C 1
ATOM 5591 O O . PHE A 1 744 ? 10.214 6.572 6.327 1.00 87.25 744 PHE A O 1
ATOM 5598 N N . SER A 1 745 ? 9.600 7.320 4.301 1.00 87.62 745 SER A N 1
ATOM 5599 C CA . SER A 1 745 ? 9.812 6.047 3.606 1.00 87.62 745 SER A CA 1
ATOM 5600 C C . SER A 1 745 ? 11.299 5.689 3.503 1.00 87.62 745 SER A C 1
ATOM 5602 O O . SER A 1 745 ? 12.124 6.573 3.257 1.00 87.62 745 SER A O 1
ATOM 5604 N N . LEU A 1 746 ? 11.646 4.393 3.557 1.00 91.44 746 LEU A N 1
ATOM 5605 C CA . LEU A 1 746 ? 13.008 3.957 3.217 1.00 91.44 746 LEU A CA 1
ATOM 5606 C C . LEU A 1 746 ? 13.357 4.196 1.740 1.00 91.44 746 LEU A C 1
ATOM 5608 O O . LEU A 1 746 ? 14.536 4.138 1.406 1.00 91.44 746 LEU A O 1
ATOM 5612 N N . ASN A 1 747 ? 12.388 4.548 0.881 1.00 88.25 747 ASN A N 1
ATOM 5613 C CA . ASN A 1 747 ? 12.621 4.932 -0.517 1.00 88.25 747 ASN A CA 1
ATOM 5614 C C . ASN A 1 747 ? 13.739 5.987 -0.663 1.00 88.25 747 ASN A C 1
ATOM 5616 O O . ASN A 1 747 ? 14.547 5.910 -1.580 1.00 88.25 747 ASN A O 1
ATOM 5620 N N . ILE A 1 748 ? 13.868 6.915 0.294 1.00 88.56 748 ILE A N 1
ATOM 5621 C CA . ILE A 1 748 ? 14.945 7.924 0.318 1.00 88.56 748 ILE A CA 1
ATOM 5622 C C . ILE A 1 748 ? 16.343 7.265 0.333 1.00 88.56 748 ILE A C 1
ATOM 5624 O O . ILE A 1 748 ? 17.264 7.740 -0.333 1.00 88.56 748 ILE A O 1
ATOM 5628 N N . GLY A 1 749 ? 16.487 6.149 1.056 1.00 90.25 749 GLY A N 1
ATOM 5629 C CA . GLY A 1 749 ? 17.675 5.294 1.053 1.00 90.25 749 GLY A CA 1
ATOM 5630 C C . GLY A 1 749 ? 17.768 4.384 -0.179 1.00 90.25 749 GLY A C 1
ATOM 5631 O O . GLY A 1 749 ? 18.868 4.153 -0.671 1.00 90.25 749 GLY A O 1
ATOM 5632 N N . VAL A 1 750 ? 16.636 3.911 -0.717 1.00 89.50 750 VAL A N 1
ATOM 5633 C CA . VAL A 1 750 ? 16.592 3.087 -1.944 1.00 89.50 750 VAL A CA 1
ATOM 5634 C C . VAL A 1 750 ? 17.128 3.867 -3.143 1.00 89.50 750 VAL A C 1
ATOM 5636 O O . VAL A 1 750 ? 17.987 3.362 -3.854 1.00 89.50 750 VAL A O 1
ATOM 5639 N N . GLN A 1 751 ? 16.708 5.122 -3.339 1.00 85.50 751 GLN A N 1
ATOM 5640 C CA . GLN A 1 751 ? 17.178 5.948 -4.460 1.00 85.50 751 GLN A CA 1
ATOM 5641 C C . GLN A 1 751 ? 18.698 6.220 -4.426 1.00 85.50 751 GLN A C 1
ATOM 5643 O O . GLN A 1 751 ? 19.275 6.585 -5.447 1.00 85.50 751 GLN A O 1
ATOM 5648 N N . GLN A 1 752 ? 19.387 5.955 -3.304 1.00 86.19 752 GLN A N 1
ATOM 5649 C CA . GLN A 1 752 ? 20.852 6.034 -3.228 1.00 86.19 752 GLN A CA 1
ATOM 5650 C C . GLN A 1 752 ? 21.573 4.970 -4.087 1.00 86.19 752 GLN A C 1
ATOM 5652 O O . GLN A 1 752 ? 22.796 5.041 -4.203 1.00 86.19 752 GLN A O 1
ATOM 5657 N N . VAL A 1 753 ? 20.880 3.997 -4.706 1.00 85.88 753 VAL A N 1
ATOM 5658 C CA . VAL A 1 753 ? 21.486 3.082 -5.708 1.00 85.88 753 VAL A CA 1
ATOM 5659 C C . VAL A 1 753 ? 21.901 3.787 -7.002 1.00 85.88 753 VAL A C 1
ATOM 5661 O O . VAL A 1 753 ? 22.812 3.325 -7.684 1.00 85.88 753 VAL A O 1
ATOM 5664 N N . LEU A 1 754 ? 21.279 4.930 -7.311 1.00 80.12 754 LEU A N 1
ATOM 5665 C CA . LEU A 1 754 ? 21.634 5.792 -8.443 1.00 80.12 754 LEU A CA 1
ATOM 5666 C C . LEU A 1 754 ? 22.659 6.879 -8.085 1.00 80.12 754 LEU A C 1
ATOM 5668 O O . LEU A 1 754 ? 23.076 7.631 -8.966 1.00 80.12 754 LEU A O 1
ATOM 5672 N N . ASN A 1 755 ? 23.046 6.995 -6.812 1.00 79.81 755 ASN A N 1
ATOM 5673 C CA . ASN A 1 755 ? 23.855 8.114 -6.347 1.00 79.81 755 ASN A CA 1
ATOM 5674 C C . ASN A 1 755 ? 25.356 7.829 -6.421 1.00 79.81 755 ASN A C 1
ATOM 5676 O O . ASN A 1 755 ? 25.874 6.830 -5.911 1.00 79.81 755 ASN A O 1
ATOM 5680 N N . TYR A 1 756 ? 26.064 8.809 -6.970 1.00 73.88 756 TYR A N 1
ATOM 5681 C CA . TYR A 1 756 ? 27.506 8.950 -6.843 1.00 73.88 756 TYR A CA 1
ATOM 5682 C C . TYR A 1 756 ? 27.930 9.018 -5.356 1.00 73.88 756 TYR A C 1
ATOM 5684 O O . TYR A 1 756 ? 27.276 9.722 -4.580 1.00 73.88 756 TYR A O 1
ATOM 5692 N N . PRO A 1 757 ? 29.023 8.351 -4.928 1.00 75.44 757 PRO A N 1
ATOM 5693 C CA . PRO A 1 757 ? 30.024 7.655 -5.746 1.00 75.44 757 PRO A CA 1
ATOM 5694 C C . PRO A 1 757 ? 29.736 6.164 -5.992 1.00 75.44 757 PRO A C 1
ATOM 5696 O O . PRO A 1 757 ? 30.537 5.500 -6.641 1.00 75.44 757 PRO A O 1
ATOM 5699 N N . ASN A 1 758 ? 28.635 5.609 -5.476 1.00 83.12 758 ASN A N 1
ATOM 5700 C CA . ASN A 1 758 ? 28.387 4.160 -5.513 1.00 83.12 758 ASN A CA 1
ATOM 5701 C C . ASN A 1 758 ? 27.678 3.677 -6.783 1.00 83.12 758 ASN A C 1
ATOM 5703 O O . ASN A 1 758 ? 27.685 2.477 -7.045 1.00 83.12 758 ASN A O 1
ATOM 5707 N N . GLY A 1 759 ? 27.093 4.581 -7.568 1.00 82.62 759 GLY A N 1
ATOM 5708 C CA . GLY A 1 759 ? 26.555 4.294 -8.893 1.00 82.62 759 GLY A CA 1
ATOM 5709 C C . GLY A 1 759 ? 26.721 5.471 -9.849 1.00 82.62 759 GLY A C 1
ATOM 5710 O O . GLY A 1 759 ? 26.820 6.623 -9.425 1.00 82.62 759 GLY A O 1
ATOM 5711 N N . VAL A 1 760 ? 26.758 5.165 -11.146 1.00 78.50 760 VAL A N 1
ATOM 5712 C CA . VAL A 1 760 ? 26.766 6.139 -12.247 1.00 78.50 760 VAL A CA 1
ATOM 5713 C C . VAL A 1 760 ? 25.837 5.680 -13.369 1.00 78.50 760 VAL A C 1
ATOM 5715 O O . VAL A 1 760 ? 25.676 4.482 -13.608 1.00 78.50 760 VAL A O 1
ATOM 5718 N N . VAL A 1 761 ? 25.253 6.642 -14.086 1.00 80.38 761 VAL A N 1
ATOM 5719 C CA . VAL A 1 761 ? 24.548 6.407 -15.354 1.00 80.38 761 VAL A CA 1
ATOM 5720 C C . VAL A 1 761 ? 25.238 7.235 -16.434 1.00 80.38 761 VAL A C 1
ATOM 5722 O O . VAL A 1 761 ? 25.113 8.457 -16.475 1.00 80.38 761 VAL A O 1
ATOM 5725 N N . GLY A 1 762 ? 26.008 6.562 -17.284 1.00 78.19 762 GLY A N 1
ATOM 5726 C CA . GLY A 1 762 ? 26.641 7.159 -18.453 1.00 78.19 762 GLY A CA 1
ATOM 5727 C C . GLY A 1 762 ? 25.629 7.387 -19.579 1.00 78.19 762 GLY A C 1
ATOM 5728 O O . GLY A 1 762 ? 24.608 6.701 -19.668 1.00 78.19 762 GLY A O 1
ATOM 5729 N N . THR A 1 763 ? 25.917 8.353 -20.454 1.00 78.50 763 THR A N 1
ATOM 5730 C CA . THR A 1 763 ? 25.026 8.743 -21.559 1.00 78.50 763 THR A CA 1
ATOM 5731 C C . THR A 1 763 ? 25.749 8.841 -22.906 1.00 78.50 763 THR A C 1
ATOM 5733 O O . THR A 1 763 ? 26.811 9.458 -23.026 1.00 78.50 763 THR A O 1
ATOM 5736 N N . GLY A 1 764 ? 25.140 8.237 -23.928 1.00 78.12 764 GLY A N 1
ATOM 5737 C CA . GLY A 1 764 ? 25.489 8.396 -25.340 1.00 78.12 764 GLY A CA 1
ATOM 5738 C C . GLY A 1 764 ? 24.559 9.409 -26.011 1.00 78.12 764 GLY A C 1
ATOM 5739 O O . GLY A 1 764 ? 23.348 9.391 -25.781 1.00 78.12 764 GLY A O 1
ATOM 5740 N N . LEU A 1 765 ? 25.121 10.318 -26.808 1.00 74.19 765 LEU A N 1
ATOM 5741 C CA . LEU A 1 765 ? 24.385 11.386 -27.493 1.00 74.19 765 LEU A CA 1
ATOM 5742 C C . LEU A 1 765 ? 23.970 10.999 -28.922 1.00 74.19 765 LEU A C 1
ATOM 5744 O O . LEU A 1 765 ? 24.490 10.047 -29.500 1.00 74.19 765 LEU A O 1
ATOM 5748 N N . ALA A 1 766 ? 23.036 11.774 -29.482 1.00 79.12 766 ALA A N 1
ATOM 5749 C CA . ALA A 1 766 ? 22.402 11.501 -30.768 1.00 79.12 766 ALA A CA 1
ATOM 5750 C C . ALA A 1 766 ? 23.375 11.340 -31.952 1.00 79.12 766 ALA A C 1
ATOM 5752 O O . ALA A 1 766 ? 24.328 12.111 -32.100 1.00 79.12 766 ALA A O 1
ATOM 5753 N N . GLY A 1 767 ? 23.065 10.394 -32.842 1.00 83.94 767 GLY A N 1
ATOM 5754 C CA . GLY A 1 767 ? 23.755 10.171 -34.115 1.00 83.94 767 GLY A CA 1
ATOM 5755 C C . GLY A 1 767 ? 23.778 8.696 -34.548 1.00 83.94 767 GLY A C 1
ATOM 5756 O O . GLY A 1 767 ? 23.194 7.851 -33.870 1.00 83.94 767 GLY A O 1
ATOM 5757 N N . PRO A 1 768 ? 24.413 8.371 -35.692 1.00 86.94 768 PRO A N 1
ATOM 5758 C CA . PRO A 1 768 ? 24.393 7.039 -36.312 1.00 86.94 768 PRO A CA 1
ATOM 5759 C C . PRO A 1 768 ? 25.294 6.032 -35.569 1.00 86.94 768 PRO A C 1
ATOM 5761 O O . PRO A 1 768 ? 26.326 5.600 -36.079 1.00 86.94 768 PRO A O 1
ATOM 5764 N N . PHE A 1 769 ? 24.936 5.704 -34.326 1.00 83.62 769 PHE A N 1
ATOM 5765 C CA . PHE A 1 769 ? 25.778 4.950 -33.388 1.00 83.62 769 PHE A CA 1
ATOM 5766 C C . PHE A 1 769 ? 25.089 3.703 -32.821 1.00 83.62 769 PHE A C 1
ATOM 5768 O O . PHE A 1 769 ? 25.512 3.211 -31.782 1.00 83.62 769 PHE A O 1
ATOM 5775 N N . PHE A 1 770 ? 24.043 3.165 -33.458 1.00 92.38 770 PHE A N 1
ATOM 5776 C CA . PHE A 1 770 ? 23.262 2.062 -32.874 1.00 92.38 770 PHE A CA 1
ATOM 5777 C C . PHE A 1 770 ? 24.088 0.793 -32.571 1.00 92.38 770 PHE A C 1
ATOM 5779 O O . PHE A 1 770 ? 23.831 0.119 -31.577 1.00 92.38 770 PHE A O 1
ATOM 5786 N N . ALA A 1 771 ? 25.140 0.514 -33.348 1.00 92.94 771 ALA A N 1
ATOM 5787 C CA . ALA A 1 771 ? 26.086 -0.570 -33.061 1.00 92.94 771 ALA A CA 1
ATOM 5788 C C . ALA A 1 771 ? 27.023 -0.293 -31.861 1.00 92.94 771 ALA A C 1
ATOM 5790 O O . ALA A 1 771 ? 27.519 -1.230 -31.246 1.00 92.94 771 ALA A O 1
ATOM 5791 N N . ASN A 1 772 ? 27.268 0.973 -31.501 1.00 90.81 772 ASN A N 1
ATOM 5792 C CA . ASN A 1 772 ? 28.117 1.378 -30.368 1.00 90.81 772 ASN A CA 1
ATOM 5793 C C . ASN A 1 772 ? 27.469 2.546 -29.585 1.00 90.81 772 ASN A C 1
ATOM 5795 O O . ASN A 1 772 ? 28.007 3.657 -29.585 1.00 90.81 772 ASN A O 1
ATOM 5799 N N . PRO A 1 773 ? 26.288 2.347 -28.964 1.00 88.81 773 PRO A N 1
ATOM 5800 C CA . PRO A 1 773 ? 25.482 3.459 -28.464 1.00 88.81 773 PRO A CA 1
ATOM 5801 C C . PRO A 1 773 ? 25.856 3.867 -27.031 1.00 88.81 773 PRO A C 1
ATOM 5803 O O . PRO A 1 773 ? 25.489 4.953 -26.585 1.00 88.81 773 PRO A O 1
ATOM 5806 N N . PHE A 1 774 ? 26.560 3.004 -26.295 1.00 87.62 774 PHE A N 1
ATOM 5807 C CA . PHE A 1 774 ? 26.810 3.152 -24.864 1.00 87.62 774 PHE A CA 1
ATOM 5808 C C . PHE A 1 774 ? 28.238 3.630 -24.551 1.00 87.62 774 PHE A C 1
ATOM 5810 O O . PHE A 1 774 ? 29.175 3.260 -25.260 1.00 87.62 774 PHE A O 1
ATOM 5817 N N . PRO A 1 775 ? 28.432 4.404 -23.467 1.00 79.75 775 PRO A N 1
ATOM 5818 C CA . PRO A 1 775 ? 29.761 4.677 -22.928 1.00 79.75 775 PRO A CA 1
ATOM 5819 C C . PRO A 1 775 ? 30.361 3.430 -22.271 1.00 79.75 775 PRO A C 1
ATOM 5821 O O . PRO A 1 775 ? 29.628 2.627 -21.693 1.00 79.75 775 PRO A O 1
ATOM 5824 N N . ASP A 1 776 ? 31.690 3.293 -22.283 1.00 80.31 776 ASP A N 1
ATOM 5825 C CA . ASP A 1 776 ? 32.348 2.251 -21.491 1.00 80.31 776 ASP A CA 1
ATOM 5826 C C . ASP A 1 776 ? 32.280 2.576 -19.991 1.00 80.31 776 ASP A C 1
ATOM 5828 O O . ASP A 1 776 ? 32.788 3.598 -19.530 1.00 80.31 776 ASP A O 1
ATOM 5832 N N . LEU A 1 777 ? 31.628 1.683 -19.243 1.00 78.88 777 LEU A N 1
ATOM 5833 C CA . LEU A 1 777 ? 31.552 1.676 -17.780 1.00 78.88 777 LEU A CA 1
ATOM 5834 C C . LEU A 1 777 ? 32.135 0.389 -17.172 1.00 78.88 777 LEU A C 1
ATOM 5836 O O . LEU A 1 777 ? 32.106 0.234 -15.951 1.00 78.88 777 LEU A O 1
ATOM 5840 N N . SER A 1 778 ? 32.639 -0.541 -17.991 1.00 80.06 778 SER A N 1
ATOM 5841 C CA . SER A 1 778 ? 33.115 -1.865 -17.555 1.00 80.06 778 SER A CA 1
ATOM 5842 C C . SER A 1 778 ? 34.366 -1.784 -16.677 1.00 80.06 778 SER A C 1
ATOM 5844 O O . SER A 1 778 ? 34.536 -2.570 -15.751 1.00 80.06 778 SER A O 1
ATOM 5846 N N . THR A 1 779 ? 35.204 -0.777 -16.919 1.00 76.31 779 THR A N 1
ATOM 5847 C CA . THR A 1 779 ? 36.458 -0.505 -16.200 1.00 76.31 779 THR A CA 1
ATOM 5848 C C . THR A 1 779 ? 36.294 0.465 -15.018 1.00 76.31 779 THR A C 1
ATOM 5850 O O . THR A 1 779 ? 37.284 0.937 -14.462 1.00 76.31 779 THR A O 1
ATOM 5853 N N . THR A 1 780 ? 35.058 0.795 -14.620 1.00 73.69 780 THR A N 1
ATOM 5854 C CA . THR A 1 780 ? 34.797 1.735 -13.515 1.00 73.69 780 THR A CA 1
ATOM 5855 C C . THR A 1 780 ? 34.851 1.028 -12.159 1.00 73.69 780 THR A C 1
ATOM 5857 O O . THR A 1 780 ? 34.005 0.190 -11.860 1.00 73.69 780 THR A O 1
ATOM 5860 N N . GLU A 1 781 ? 35.810 1.401 -11.311 1.00 78.69 781 GLU A N 1
ATOM 5861 C CA . GLU A 1 781 ? 35.872 0.958 -9.911 1.00 78.69 781 GLU A CA 1
ATOM 5862 C C . GLU A 1 781 ? 34.916 1.768 -9.013 1.00 78.69 781 GLU A C 1
ATOM 5864 O O . GLU A 1 781 ? 34.740 2.976 -9.198 1.00 78.69 781 GLU A O 1
ATOM 5869 N N . PHE A 1 782 ? 34.318 1.107 -8.013 1.00 80.00 782 PHE A N 1
ATOM 5870 C CA . PHE A 1 782 ? 33.354 1.696 -7.076 1.00 80.00 782 PHE A CA 1
ATOM 5871 C C . PHE A 1 782 ? 33.793 1.497 -5.609 1.00 80.00 782 PHE A C 1
ATOM 5873 O O . PHE A 1 782 ? 34.256 0.404 -5.279 1.00 80.00 782 PHE A O 1
ATOM 5880 N N . PRO A 1 783 ? 33.613 2.484 -4.702 1.00 77.69 783 PRO A N 1
ATOM 5881 C CA . PRO A 1 783 ? 33.093 3.835 -4.939 1.00 77.69 783 PRO A CA 1
ATOM 5882 C C . PRO A 1 783 ? 33.985 4.633 -5.895 1.00 77.69 783 PRO A C 1
ATOM 5884 O O . PRO A 1 783 ? 35.202 4.673 -5.727 1.00 77.69 783 PRO A O 1
ATOM 5887 N N . VAL A 1 784 ? 33.371 5.286 -6.887 1.00 69.88 784 VAL A N 1
ATOM 5888 C CA . VAL A 1 784 ? 34.096 6.075 -7.887 1.00 69.88 784 VAL A CA 1
ATOM 5889 C C . VAL A 1 784 ? 34.884 7.160 -7.167 1.00 69.88 784 VAL A C 1
ATOM 5891 O O . VAL A 1 784 ? 34.302 8.001 -6.476 1.00 69.88 784 VAL A O 1
ATOM 5894 N N . SER A 1 785 ? 36.208 7.147 -7.330 1.00 59.12 785 SER A N 1
ATOM 5895 C CA . SER A 1 785 ? 37.072 8.120 -6.664 1.00 59.12 785 SER A CA 1
ATOM 5896 C C . SER A 1 785 ? 36.671 9.558 -7.021 1.00 59.12 785 SER A C 1
ATOM 5898 O O . SER A 1 785 ? 36.252 9.816 -8.156 1.00 59.12 785 SER A O 1
ATOM 5900 N N . PRO A 1 786 ? 36.784 10.503 -6.069 1.00 52.75 786 PRO A N 1
ATOM 5901 C CA . PRO A 1 786 ? 36.331 11.877 -6.237 1.00 52.75 786 PRO A CA 1
ATOM 5902 C C . PRO A 1 786 ? 37.099 12.640 -7.323 1.00 52.75 786 PRO A C 1
ATOM 5904 O O . PRO A 1 786 ? 38.122 13.275 -7.071 1.00 52.75 786 PRO A O 1
ATOM 5907 N N . VAL A 1 787 ? 36.549 12.612 -8.533 1.00 48.09 787 VAL A N 1
ATOM 5908 C CA . VAL A 1 787 ? 36.978 13.406 -9.684 1.00 48.09 787 VAL A CA 1
ATOM 5909 C C . VAL A 1 787 ? 35.751 14.156 -10.190 1.00 48.09 787 VAL A C 1
ATOM 5911 O O . VAL A 1 787 ? 34.779 13.539 -10.626 1.00 48.09 787 VAL A O 1
ATOM 5914 N N . ILE A 1 788 ? 35.782 15.488 -10.090 1.00 49.59 788 ILE A N 1
ATOM 5915 C CA . ILE A 1 788 ? 34.751 16.371 -10.645 1.00 49.59 788 ILE A CA 1
ATOM 5916 C C . ILE A 1 788 ? 35.346 17.183 -11.805 1.00 49.59 788 ILE A C 1
ATOM 5918 O O . ILE A 1 788 ? 36.432 17.740 -11.649 1.00 49.59 788 ILE A O 1
ATOM 5922 N N . PRO A 1 789 ? 34.628 17.308 -12.939 1.00 50.44 789 PRO A N 1
ATOM 5923 C CA . PRO A 1 789 ? 33.424 16.543 -13.292 1.00 50.44 789 PRO A CA 1
ATOM 5924 C C . PRO A 1 789 ? 33.751 15.048 -13.525 1.00 50.44 789 PRO A C 1
ATOM 5926 O O . PRO A 1 789 ? 34.925 14.699 -13.624 1.00 50.44 789 PRO A O 1
ATOM 5929 N N . SER A 1 790 ? 32.724 14.181 -13.539 1.00 52.78 790 SER A N 1
ATOM 5930 C CA . SER A 1 790 ? 32.849 12.708 -13.426 1.00 52.78 790 SER A CA 1
ATOM 5931 C C . SER A 1 790 ? 33.976 12.120 -14.286 1.00 52.78 790 SER A C 1
ATOM 5933 O O . SER A 1 790 ? 34.153 12.565 -15.421 1.00 52.78 790 SER A O 1
ATOM 5935 N N . PRO A 1 791 ? 34.714 11.086 -13.834 1.00 54.59 791 PRO A N 1
ATOM 5936 C CA . PRO A 1 791 ? 35.736 10.461 -14.672 1.00 54.59 791 PRO A CA 1
ATOM 5937 C C . PRO A 1 791 ? 35.147 9.808 -15.936 1.00 54.59 791 PRO A C 1
ATOM 5939 O O . PRO A 1 791 ? 35.865 9.672 -16.923 1.00 54.59 791 PRO A O 1
ATOM 5942 N N . VAL A 1 792 ? 33.847 9.477 -15.936 1.00 60.06 792 VAL A N 1
ATOM 5943 C CA . VAL A 1 792 ? 33.114 8.943 -17.095 1.00 60.06 792 VAL A CA 1
ATOM 5944 C C . VAL A 1 792 ? 32.973 10.020 -18.189 1.00 60.06 792 VAL A C 1
ATOM 5946 O O . VAL A 1 792 ? 32.331 11.052 -17.950 1.00 60.06 792 VAL A O 1
ATOM 5949 N N . PRO A 1 793 ? 33.529 9.822 -19.399 1.00 60.31 793 PRO A N 1
ATOM 5950 C CA . PRO A 1 793 ? 33.327 10.735 -20.520 1.00 60.31 793 PRO A CA 1
ATOM 5951 C C . PRO A 1 793 ? 31.947 10.533 -21.170 1.00 60.31 793 PRO A C 1
ATOM 5953 O O . PRO A 1 793 ? 31.427 9.421 -21.239 1.00 60.31 793 PRO A O 1
ATOM 5956 N N . TYR A 1 794 ? 31.360 11.610 -21.696 1.00 65.50 794 TYR A N 1
ATOM 5957 C CA . TYR A 1 794 ? 30.227 11.525 -22.625 1.00 65.50 794 TYR A CA 1
ATOM 5958 C C . TYR A 1 794 ? 30.671 10.893 -23.946 1.00 65.50 794 TYR A C 1
ATOM 5960 O O . TYR A 1 794 ? 31.777 11.164 -24.416 1.00 65.50 794 TYR A O 1
ATOM 5968 N N . TYR A 1 795 ? 29.783 10.144 -24.600 1.00 63.44 795 TYR A N 1
ATOM 5969 C CA . TYR A 1 795 ? 30.046 9.599 -25.934 1.00 63.44 795 TYR A CA 1
ATOM 5970 C C . TYR A 1 795 ? 29.260 10.363 -27.003 1.00 63.44 795 TYR A C 1
ATOM 5972 O O . TYR A 1 795 ? 28.044 10.538 -26.905 1.00 63.44 795 TYR A O 1
ATOM 5980 N N . ALA A 1 796 ? 29.974 10.827 -28.028 1.00 60.47 796 ALA A N 1
ATOM 5981 C CA . ALA A 1 796 ? 29.434 11.510 -29.200 1.00 60.47 796 ALA A CA 1
ATOM 5982 C C . ALA A 1 796 ? 30.331 11.200 -30.407 1.00 60.47 796 ALA A C 1
ATOM 5984 O O . ALA A 1 796 ? 31.553 11.203 -30.282 1.00 60.47 796 ALA A O 1
ATOM 5985 N N . GLY A 1 797 ? 29.755 10.895 -31.573 1.00 55.28 797 GLY A N 1
ATOM 5986 C CA . GLY A 1 797 ? 30.552 10.407 -32.710 1.00 55.28 797 GLY A CA 1
ATOM 5987 C C . GLY A 1 797 ? 30.977 8.936 -32.595 1.00 55.28 797 GLY A C 1
ATOM 5988 O O . GLY A 1 797 ? 31.844 8.511 -33.348 1.00 55.28 797 GLY A O 1
ATOM 5989 N N . GLY A 1 798 ? 30.440 8.179 -31.627 1.00 56.88 798 GLY A N 1
ATOM 5990 C CA . GLY A 1 798 ? 30.988 6.874 -31.224 1.00 56.88 798 GLY A CA 1
ATOM 5991 C C . GLY A 1 798 ? 32.328 6.970 -30.474 1.00 56.88 798 GLY A C 1
ATOM 5992 O O . GLY A 1 798 ? 32.976 5.954 -30.245 1.00 56.88 798 GLY A O 1
ATOM 5993 N N . VAL A 1 799 ? 32.752 8.181 -30.090 1.00 63.62 799 VAL A N 1
ATOM 5994 C CA . VAL A 1 799 ? 34.040 8.464 -29.444 1.00 63.62 799 VAL A CA 1
ATOM 5995 C C . VAL A 1 799 ? 33.807 9.097 -28.070 1.00 63.62 799 VAL A C 1
ATOM 5997 O O . VAL A 1 799 ? 32.885 9.895 -27.882 1.00 63.62 799 VAL A O 1
ATOM 6000 N N . ALA A 1 800 ? 34.663 8.756 -27.105 1.00 65.31 800 ALA A N 1
ATOM 6001 C CA . ALA A 1 800 ? 34.698 9.396 -25.796 1.00 65.31 800 ALA A CA 1
ATOM 6002 C C . ALA A 1 800 ? 35.143 10.865 -25.923 1.00 65.31 800 ALA A C 1
ATOM 6004 O O . ALA A 1 800 ? 36.270 11.161 -26.323 1.00 65.31 800 ALA A O 1
ATOM 6005 N N . SER A 1 801 ? 34.267 11.801 -25.562 1.00 60.19 801 SER A N 1
ATOM 6006 C CA . SER A 1 801 ? 34.571 13.230 -25.561 1.00 60.19 801 SER A CA 1
ATOM 6007 C C . SER A 1 801 ? 35.422 13.585 -24.341 1.00 60.19 801 SER A C 1
ATOM 6009 O O . SER A 1 801 ? 34.966 13.511 -23.200 1.00 60.19 801 SER A O 1
ATOM 6011 N N . ALA A 1 802 ? 36.670 13.998 -24.572 1.00 58.31 802 ALA A N 1
ATOM 6012 C CA . ALA A 1 802 ? 37.562 14.431 -23.497 1.00 58.31 802 ALA A CA 1
ATOM 6013 C C . ALA A 1 802 ? 37.037 15.687 -22.772 1.00 58.31 802 ALA A C 1
ATOM 6015 O O . ALA A 1 802 ? 37.206 15.802 -21.558 1.00 58.31 802 ALA A O 1
ATOM 6016 N N . ASP A 1 803 ? 36.360 16.581 -23.496 1.00 53.72 803 ASP A N 1
ATOM 6017 C CA . ASP A 1 803 ? 35.879 17.879 -23.000 1.00 53.72 803 ASP A CA 1
ATOM 6018 C C . ASP A 1 803 ? 34.494 17.817 -22.333 1.00 53.72 803 ASP A C 1
ATOM 6020 O O . ASP A 1 803 ? 34.058 18.782 -21.705 1.00 53.72 803 ASP A O 1
ATOM 6024 N N . LEU A 1 804 ? 33.780 16.691 -22.458 1.00 53.75 804 LEU A N 1
ATOM 6025 C CA . LEU A 1 804 ? 32.456 16.486 -21.873 1.00 53.75 804 LEU A CA 1
ATOM 6026 C C . LEU A 1 804 ? 32.488 15.295 -20.913 1.00 53.75 804 LEU A C 1
ATOM 6028 O O . LEU A 1 804 ? 32.607 14.142 -21.318 1.00 53.75 804 LEU A O 1
ATOM 6032 N N . ARG A 1 805 ? 32.325 15.570 -19.620 1.00 56.94 805 ARG A N 1
ATOM 6033 C CA . ARG A 1 805 ? 32.207 14.559 -18.562 1.00 56.94 805 ARG A CA 1
ATOM 6034 C C . ARG A 1 805 ? 30.763 14.384 -18.123 1.00 56.94 805 ARG A C 1
ATOM 6036 O O . ARG A 1 805 ? 30.022 15.363 -18.073 1.00 56.94 805 ARG A O 1
ATOM 6043 N N . THR A 1 806 ? 30.375 13.155 -17.790 1.00 54.78 806 THR A N 1
ATOM 6044 C CA . THR A 1 806 ? 29.030 12.852 -17.283 1.00 54.78 806 THR A CA 1
ATOM 6045 C C . THR A 1 806 ? 28.733 13.695 -16.027 1.00 54.78 806 THR A C 1
ATOM 6047 O O . THR A 1 806 ? 29.628 13.881 -15.194 1.00 54.78 806 THR A O 1
ATOM 6050 N N . PRO A 1 807 ? 27.514 14.234 -15.848 1.00 53.59 807 PRO A N 1
ATOM 6051 C CA . PRO A 1 807 ? 27.180 14.999 -14.653 1.00 53.59 807 PRO A CA 1
ATOM 6052 C C . PRO A 1 807 ? 27.146 14.078 -13.431 1.00 53.59 807 PRO A C 1
ATOM 6054 O O . PRO A 1 807 ? 26.840 12.892 -13.551 1.00 53.59 807 PRO A O 1
ATOM 6057 N N . ILE A 1 808 ? 27.370 14.621 -12.232 1.00 58.84 808 ILE A N 1
ATOM 6058 C CA . ILE A 1 808 ? 26.928 13.911 -11.028 1.00 58.84 808 ILE A CA 1
ATOM 6059 C C . ILE A 1 808 ? 25.402 14.023 -10.972 1.00 58.84 808 ILE A C 1
ATOM 6061 O O . ILE A 1 808 ? 24.852 15.077 -10.650 1.00 58.84 808 ILE A O 1
ATOM 6065 N N . SER A 1 809 ? 24.731 12.929 -11.313 1.00 64.88 809 SER A N 1
ATOM 6066 C CA . SER A 1 809 ? 23.308 12.714 -11.069 1.00 64.88 809 SER A CA 1
ATOM 6067 C C . SER A 1 809 ? 23.098 12.075 -9.697 1.00 64.88 809 SER A C 1
ATOM 6069 O O . SER A 1 809 ? 23.917 11.273 -9.246 1.00 64.88 809 SER A O 1
ATOM 6071 N N . GLY A 1 810 ? 21.979 12.386 -9.050 1.00 73.44 810 GLY A N 1
ATOM 6072 C CA . GLY A 1 810 ? 21.578 11.715 -7.818 1.00 73.44 810 GLY A CA 1
ATOM 6073 C C . GLY A 1 810 ? 20.482 12.457 -7.065 1.00 73.44 810 GLY A C 1
ATOM 6074 O O . GLY A 1 810 ? 20.283 13.658 -7.266 1.00 73.44 810 GLY A O 1
ATOM 6075 N N . LEU A 1 811 ? 19.787 11.726 -6.195 1.00 82.12 811 LEU A N 1
ATOM 6076 C CA . LEU A 1 811 ? 18.773 12.239 -5.282 1.00 82.12 811 LEU A CA 1
ATOM 6077 C C . LEU A 1 811 ? 19.333 12.264 -3.856 1.00 82.12 811 LEU A C 1
ATOM 6079 O O . LEU A 1 811 ? 19.338 11.255 -3.149 1.00 82.12 811 LEU A O 1
ATOM 6083 N N . PHE A 1 812 ? 19.845 13.416 -3.442 1.00 86.00 812 PHE A N 1
ATOM 6084 C CA . PHE A 1 812 ? 20.458 13.614 -2.129 1.00 86.00 812 PHE A CA 1
ATOM 6085 C C . PHE A 1 812 ? 19.445 14.140 -1.107 1.00 86.00 812 PHE A C 1
ATOM 6087 O O . PHE A 1 812 ? 18.339 14.542 -1.459 1.00 86.00 812 PHE A O 1
ATOM 6094 N N . VAL A 1 813 ? 19.813 14.142 0.173 1.00 89.44 813 VAL A N 1
ATOM 6095 C CA . VAL A 1 813 ? 18.937 14.564 1.277 1.00 89.44 813 VAL A CA 1
ATOM 6096 C C . VAL A 1 813 ? 19.431 15.880 1.869 1.00 89.44 813 VAL A C 1
ATOM 6098 O O . VAL A 1 813 ? 20.617 16.018 2.150 1.00 89.44 813 VAL A O 1
ATOM 6101 N N . ASP A 1 814 ? 18.517 16.833 2.066 1.00 87.38 814 ASP A N 1
ATOM 6102 C CA . ASP A 1 814 ? 18.744 18.067 2.827 1.00 87.38 814 ASP A CA 1
ATOM 6103 C C . ASP A 1 814 ? 19.240 17.739 4.254 1.00 87.38 814 ASP A C 1
ATOM 6105 O O . ASP A 1 814 ? 18.511 17.093 5.012 1.00 87.38 814 ASP A O 1
ATOM 6109 N N . PRO A 1 815 ? 20.434 18.191 4.685 1.00 82.06 815 PRO A N 1
ATOM 6110 C CA . PRO A 1 815 ? 20.920 17.969 6.052 1.00 82.06 815 PRO A CA 1
ATOM 6111 C C . PRO A 1 815 ? 19.984 18.508 7.151 1.00 82.06 815 PRO A C 1
ATOM 6113 O O . PRO A 1 815 ? 20.076 18.087 8.304 1.00 82.06 815 PRO A O 1
ATOM 6116 N N . SER A 1 816 ? 19.078 19.429 6.806 1.00 85.69 816 SER A N 1
ATOM 6117 C CA . SER A 1 816 ? 18.088 20.044 7.693 1.00 85.69 816 SER A CA 1
ATOM 6118 C C . SER A 1 816 ? 16.679 19.426 7.617 1.00 85.69 816 SER A C 1
ATOM 6120 O O . SER A 1 816 ? 15.745 19.990 8.201 1.00 85.69 816 SER A O 1
ATOM 6122 N N . LEU A 1 817 ? 16.527 18.267 6.950 1.00 89.12 817 LEU A N 1
ATOM 6123 C CA . LEU A 1 817 ? 15.272 17.516 6.781 1.00 89.12 817 LEU A CA 1
ATOM 6124 C C . LEU A 1 817 ? 14.485 17.377 8.101 1.00 89.12 817 LEU A C 1
ATOM 6126 O O . LEU A 1 817 ? 15.022 16.962 9.129 1.00 89.12 817 LEU A O 1
ATOM 6130 N N . ARG A 1 818 ? 13.184 17.691 8.074 1.00 91.56 818 ARG A N 1
ATOM 6131 C CA . ARG A 1 818 ? 12.283 17.692 9.239 1.00 91.56 818 ARG A CA 1
ATOM 6132 C C . ARG A 1 818 ? 11.049 16.851 8.968 1.00 91.56 818 ARG A C 1
ATOM 6134 O O . ARG A 1 818 ? 10.355 17.101 7.992 1.00 91.56 818 ARG A O 1
ATOM 6141 N N . THR A 1 819 ? 10.736 15.920 9.860 1.00 93.25 819 THR A N 1
ATOM 6142 C CA . THR A 1 819 ? 9.557 15.047 9.770 1.00 93.25 819 THR A CA 1
ATOM 6143 C C . THR A 1 819 ? 8.282 15.815 9.391 1.00 93.25 819 THR A C 1
ATOM 6145 O O . THR A 1 819 ? 7.943 16.787 10.079 1.00 93.25 819 THR A O 1
ATOM 6148 N N . PRO A 1 820 ? 7.568 15.398 8.328 1.00 93.88 820 PRO A N 1
ATOM 6149 C CA . PRO A 1 820 ? 6.269 15.951 7.971 1.00 93.88 820 PRO A CA 1
ATOM 6150 C C . PRO A 1 820 ? 5.251 15.800 9.100 1.00 93.88 820 PRO A C 1
ATOM 6152 O O . PRO A 1 820 ? 5.240 14.795 9.815 1.00 93.88 820 PRO A O 1
ATOM 6155 N N . TYR A 1 821 ? 4.359 16.779 9.241 1.00 95.12 821 TYR A N 1
ATOM 6156 C CA . TYR A 1 821 ? 3.304 16.732 10.248 1.00 95.12 821 TYR A CA 1
ATOM 6157 C C . TYR A 1 821 ? 1.998 17.357 9.768 1.00 95.12 821 TYR A C 1
ATOM 6159 O O . TYR A 1 821 ? 1.969 18.241 8.908 1.00 95.12 821 TYR A O 1
ATOM 6167 N N . VAL A 1 822 ? 0.904 16.899 10.365 1.00 96.81 822 VAL A N 1
ATOM 6168 C CA . VAL A 1 822 ? -0.464 17.283 10.030 1.00 96.81 822 VAL A CA 1
ATOM 6169 C C . VAL A 1 822 ? -1.185 17.766 11.278 1.00 96.81 822 VAL A C 1
ATOM 6171 O O . VAL A 1 822 ? -1.158 17.115 12.324 1.00 96.81 822 VAL A O 1
ATOM 6174 N N . TYR A 1 823 ? -1.874 18.895 11.139 1.00 97.44 823 TYR A N 1
ATOM 6175 C CA . TYR A 1 823 ? -2.934 19.302 12.055 1.00 97.44 823 TYR A CA 1
ATOM 6176 C C . TYR A 1 823 ? -4.254 18.704 11.573 1.00 97.44 823 TYR A C 1
ATOM 6178 O O . TYR A 1 823 ? -4.698 19.033 10.472 1.00 97.44 823 TYR A O 1
ATOM 6186 N N . VAL A 1 824 ? -4.853 17.835 12.386 1.00 96.75 824 VAL A N 1
ATOM 6187 C CA . VAL A 1 824 ? -6.125 17.151 12.109 1.00 96.75 824 VAL A CA 1
ATOM 6188 C C . VAL A 1 824 ? -7.186 17.705 13.047 1.00 96.75 824 VAL A C 1
ATOM 6190 O O . VAL A 1 824 ? -6.954 17.767 14.256 1.00 96.75 824 VAL A O 1
ATOM 6193 N N . TYR A 1 825 ? -8.343 18.096 12.519 1.00 96.62 825 TYR A N 1
ATOM 6194 C CA . TYR A 1 825 ? -9.456 18.609 13.316 1.00 96.62 825 TYR A CA 1
ATOM 6195 C C . TYR A 1 825 ? -10.811 18.245 12.707 1.00 96.62 825 TYR A C 1
ATOM 6197 O O . TYR A 1 825 ? -10.989 18.221 11.490 1.00 96.62 825 TYR A O 1
ATOM 6205 N N . SER A 1 826 ? -11.793 17.968 13.560 1.00 96.50 826 SER A N 1
ATOM 6206 C CA . SER A 1 826 ? -13.163 17.710 13.112 1.00 96.50 826 SER A CA 1
ATOM 6207 C C . SER A 1 826 ? -14.201 18.046 14.175 1.00 96.50 826 SER A C 1
ATOM 6209 O O . SER A 1 826 ? -13.912 18.037 15.372 1.00 96.50 826 SER A O 1
ATOM 6211 N N . LEU A 1 827 ? -15.420 18.323 13.720 1.00 97.19 827 LEU A N 1
ATOM 6212 C CA . LEU A 1 827 ? -16.607 18.548 14.541 1.00 97.19 827 LEU A CA 1
ATOM 6213 C C . LEU A 1 827 ? -17.810 17.949 13.812 1.00 97.19 827 LEU A C 1
ATOM 6215 O O . LEU A 1 827 ? -18.028 18.263 12.643 1.00 97.19 827 LEU A O 1
ATOM 6219 N N . GLY A 1 828 ? -18.595 17.120 14.494 1.00 95.44 828 GLY A N 1
ATOM 6220 C CA . GLY A 1 828 ? -19.731 16.442 13.886 1.00 95.44 828 GLY A CA 1
ATOM 6221 C C . GLY A 1 828 ? -20.801 15.987 14.865 1.00 95.44 828 GLY A C 1
ATOM 6222 O O . GLY A 1 828 ? -20.641 16.038 16.088 1.00 95.44 828 GLY A O 1
ATOM 6223 N N . ILE A 1 829 ? -21.924 15.569 14.291 1.00 94.94 829 ILE A N 1
ATOM 6224 C CA . ILE A 1 829 ? -23.147 15.180 14.986 1.00 94.94 829 ILE A CA 1
ATOM 6225 C C . ILE A 1 829 ? -23.562 13.791 14.496 1.00 94.94 829 ILE A C 1
ATOM 6227 O O . ILE A 1 829 ? -23.662 13.553 13.294 1.00 94.94 829 ILE A O 1
ATOM 6231 N N . GLN A 1 830 ? -23.832 12.891 15.439 1.00 92.94 830 GLN A N 1
ATOM 6232 C CA . GLN A 1 830 ? -24.408 11.570 15.210 1.00 92.94 830 GLN A CA 1
ATOM 6233 C C . GLN A 1 830 ? -25.822 11.514 15.797 1.00 92.94 830 GLN A C 1
ATOM 6235 O O . GLN A 1 830 ? -26.026 11.839 16.967 1.00 92.94 830 GLN A O 1
ATOM 6240 N N . TRP A 1 831 ? -26.792 11.065 15.005 1.00 91.44 831 TRP A N 1
ATOM 6241 C CA . TRP A 1 831 ? -28.206 10.972 15.374 1.00 91.44 831 TRP A CA 1
ATOM 6242 C C . TRP A 1 831 ? -28.749 9.577 15.053 1.00 91.44 831 TRP A C 1
ATOM 6244 O O . TRP A 1 831 ? -28.537 9.074 13.954 1.00 91.44 831 TRP A O 1
ATOM 6254 N N . GLN A 1 832 ? -29.470 8.959 15.989 1.00 89.81 832 GLN A N 1
ATOM 6255 C CA . GLN A 1 832 ? -30.184 7.691 15.800 1.00 89.81 832 GLN A CA 1
ATOM 6256 C C . GLN A 1 832 ? -31.696 7.982 15.683 1.00 89.81 832 GLN A C 1
ATOM 6258 O O . GLN A 1 832 ? -32.408 7.911 16.686 1.00 89.81 832 GLN A O 1
ATOM 6263 N N . PRO A 1 833 ? -32.213 8.359 14.490 1.00 87.69 833 PRO A N 1
ATOM 6264 C CA . PRO A 1 833 ? -33.624 8.726 14.294 1.00 87.69 833 PRO A CA 1
ATOM 6265 C C . PRO A 1 833 ? -34.614 7.588 14.563 1.00 87.69 833 PRO A C 1
ATOM 6267 O O . PRO A 1 833 ? -35.779 7.837 14.861 1.00 87.69 833 PRO A O 1
ATOM 6270 N N . ALA A 1 834 ? -34.171 6.341 14.413 1.00 85.44 834 ALA A N 1
ATOM 6271 C CA . ALA A 1 834 ? -34.973 5.144 14.616 1.00 85.44 834 ALA A CA 1
ATOM 6272 C C . ALA A 1 834 ? -34.068 3.977 15.031 1.00 85.44 834 ALA A C 1
ATOM 6274 O O . ALA A 1 834 ? -32.871 3.989 14.752 1.00 85.44 834 ALA A O 1
ATOM 6275 N N . ARG A 1 835 ? -34.656 2.940 15.645 1.00 77.69 835 ARG A N 1
ATOM 6276 C CA . ARG A 1 835 ? -33.960 1.774 16.232 1.00 77.69 835 ARG A CA 1
ATOM 6277 C C . ARG A 1 835 ? -32.780 1.254 15.397 1.00 77.69 835 ARG A C 1
ATOM 6279 O O . ARG A 1 835 ? -31.696 1.081 15.936 1.00 77.69 835 ARG A O 1
ATOM 6286 N N . HIS A 1 836 ? -32.972 1.089 14.088 1.00 84.25 836 HIS A N 1
ATOM 6287 C CA . HIS A 1 836 ? -31.992 0.475 13.183 1.00 84.25 836 HIS A CA 1
ATOM 6288 C C . HIS A 1 836 ? -31.258 1.457 12.248 1.00 84.25 836 HIS A C 1
ATOM 6290 O O . HIS A 1 836 ? -30.535 1.008 11.361 1.00 84.25 836 HIS A O 1
ATOM 6296 N N . TYR A 1 837 ? -31.443 2.772 12.411 1.00 88.75 837 TYR A N 1
ATOM 6297 C CA . TYR A 1 837 ? -30.886 3.809 11.531 1.00 88.75 837 TYR A CA 1
ATOM 6298 C C . TYR A 1 837 ? -30.015 4.793 12.310 1.00 88.75 837 TYR A C 1
ATOM 6300 O O . TYR A 1 837 ? -30.460 5.322 13.324 1.00 88.75 837 TYR A O 1
ATOM 6308 N N . ALA A 1 838 ? -28.836 5.129 11.786 1.00 90.56 838 ALA A N 1
ATOM 6309 C CA . ALA A 1 838 ? -28.034 6.249 12.271 1.00 90.56 838 ALA A CA 1
ATOM 6310 C C . ALA A 1 838 ? -27.571 7.157 11.124 1.00 90.56 838 ALA A C 1
ATOM 6312 O O . ALA A 1 838 ? -27.230 6.693 10.035 1.00 90.56 838 ALA A O 1
ATOM 6313 N N . VAL A 1 839 ? -27.562 8.458 11.403 1.00 93.44 839 VAL A N 1
ATOM 6314 C CA . VAL A 1 839 ? -27.095 9.540 10.535 1.00 93.44 839 VAL A CA 1
ATOM 6315 C C . VAL A 1 839 ? -25.871 10.173 11.185 1.00 93.44 839 VAL A C 1
ATOM 6317 O O . VAL A 1 839 ? -25.878 10.437 12.387 1.00 93.44 839 VAL A O 1
ATOM 6320 N N . GLU A 1 840 ? -24.840 10.448 10.400 1.00 94.06 840 GLU A N 1
ATOM 6321 C CA . GLU A 1 840 ? -23.650 11.188 10.815 1.00 94.06 840 GLU A CA 1
ATOM 6322 C C . GLU A 1 840 ? -23.436 12.378 9.876 1.00 94.06 840 GLU A C 1
ATOM 6324 O O . GLU A 1 840 ? -23.636 12.257 8.666 1.00 94.06 840 GLU A O 1
ATOM 6329 N N . LEU A 1 841 ? -23.041 13.525 10.427 1.00 96.06 841 LEU A N 1
ATOM 6330 C CA . LEU A 1 841 ? -22.639 14.709 9.671 1.00 96.06 841 LEU A CA 1
ATOM 6331 C C . LEU A 1 841 ? -21.466 15.391 10.386 1.00 96.06 841 LEU A C 1
ATOM 6333 O O . LEU A 1 841 ? -21.653 15.939 11.473 1.00 96.06 841 LEU A O 1
ATOM 6337 N N . ASP A 1 842 ? -20.277 15.390 9.783 1.00 95.56 842 ASP A N 1
ATOM 6338 C CA . ASP A 1 842 ? -19.087 16.065 10.312 1.00 95.56 842 ASP A CA 1
ATOM 6339 C C . ASP A 1 842 ? -18.474 17.032 9.292 1.00 95.56 842 ASP A C 1
ATOM 6341 O O . ASP A 1 842 ? -18.426 16.766 8.089 1.00 95.56 842 ASP A O 1
ATOM 6345 N N . TYR A 1 843 ? -17.901 18.120 9.799 1.00 97.50 843 TYR A N 1
ATOM 6346 C CA . TYR A 1 843 ? -16.821 18.834 9.130 1.00 97.50 843 TYR A CA 1
ATOM 6347 C C . TYR A 1 843 ? -15.482 18.209 9.548 1.00 97.50 843 TYR A C 1
ATOM 6349 O O . TYR A 1 843 ? -15.222 18.036 10.743 1.00 97.50 843 TYR A O 1
ATOM 6357 N N . VAL A 1 844 ? -14.631 17.881 8.573 1.00 97.12 844 VAL A N 1
ATOM 6358 C CA . VAL A 1 844 ? -13.273 17.351 8.783 1.00 97.12 844 VAL A CA 1
ATOM 6359 C C . VAL A 1 844 ? -12.286 18.200 7.990 1.00 97.12 844 VAL A C 1
ATOM 6361 O O . VAL A 1 844 ? -12.399 18.295 6.764 1.00 97.12 844 VAL A O 1
ATOM 6364 N N . GLY A 1 845 ? -11.323 18.795 8.693 1.00 97.12 845 GLY A N 1
ATOM 6365 C CA . GLY A 1 845 ? -10.281 19.650 8.137 1.00 97.12 845 GLY A CA 1
ATOM 6366 C C . GLY A 1 845 ? -8.879 19.174 8.519 1.00 97.12 845 GLY A C 1
ATOM 6367 O O . GLY A 1 845 ? -8.643 18.661 9.613 1.00 97.12 845 GLY A O 1
ATOM 6368 N N . ASN A 1 846 ? -7.946 19.334 7.586 1.00 97.06 846 ASN A N 1
ATOM 6369 C CA . ASN A 1 846 ? -6.588 18.813 7.651 1.00 97.06 846 ASN A CA 1
ATOM 6370 C C . ASN A 1 846 ? -5.596 19.829 7.071 1.00 97.06 846 ASN A C 1
ATOM 6372 O O . ASN A 1 846 ? -5.831 20.409 6.010 1.00 97.06 846 ASN A O 1
ATOM 6376 N N . LYS A 1 847 ? -4.439 20.001 7.718 1.00 96.69 847 LYS A N 1
ATOM 6377 C CA . LYS A 1 847 ? -3.343 20.840 7.207 1.00 96.69 847 LYS A CA 1
ATOM 6378 C C . LYS A 1 847 ? -1.992 20.143 7.349 1.00 96.69 847 LYS A C 1
ATOM 6380 O O . LYS A 1 847 ? -1.429 20.118 8.445 1.00 96.69 847 LYS A O 1
ATOM 6385 N N . GLY A 1 848 ? -1.457 19.635 6.241 1.00 95.81 848 GLY A N 1
ATOM 6386 C CA . GLY A 1 848 ? -0.102 19.092 6.161 1.00 95.81 848 GLY A CA 1
ATOM 6387 C C . GLY A 1 848 ? 0.948 20.193 6.037 1.00 95.81 848 GLY A C 1
ATOM 6388 O O . GLY A 1 848 ? 0.768 21.172 5.316 1.00 95.81 848 GLY A O 1
ATOM 6389 N N . THR A 1 849 ? 2.050 20.057 6.767 1.00 95.12 849 THR A N 1
ATOM 6390 C CA . THR A 1 849 ? 3.148 21.029 6.827 1.00 95.12 849 THR A CA 1
ATOM 6391 C C . THR A 1 849 ? 4.484 20.283 6.858 1.00 95.12 849 THR A C 1
ATOM 6393 O O . THR A 1 849 ? 4.585 19.219 7.464 1.00 95.12 849 THR A O 1
ATOM 6396 N N . LYS A 1 850 ? 5.521 20.836 6.208 1.00 94.06 850 LYS A N 1
ATOM 6397 C CA . LYS A 1 850 ? 6.838 20.183 6.044 1.00 94.06 850 LYS A CA 1
ATOM 6398 C C . LYS A 1 850 ? 6.764 18.842 5.297 1.00 94.06 850 LYS A C 1
ATOM 6400 O O . LYS A 1 850 ? 7.603 17.974 5.497 1.00 94.06 850 LYS A O 1
ATOM 6405 N N . LEU A 1 851 ? 5.800 18.702 4.385 1.00 92.19 851 LEU A N 1
ATOM 6406 C CA . LEU A 1 851 ? 5.681 17.532 3.514 1.00 92.19 851 LEU A CA 1
ATOM 6407 C C . LEU A 1 851 ? 6.925 17.387 2.623 1.00 92.19 851 LEU A C 1
ATOM 6409 O O . LEU A 1 851 ? 7.544 18.391 2.250 1.00 92.19 851 LEU A O 1
ATOM 6413 N N . ILE A 1 852 ? 7.276 16.151 2.258 1.00 89.81 852 ILE A N 1
ATOM 6414 C CA . ILE A 1 852 ? 8.402 15.874 1.353 1.00 89.81 852 ILE A CA 1
ATOM 6415 C C . ILE A 1 852 ? 8.154 16.550 -0.001 1.00 89.81 852 ILE A C 1
ATOM 6417 O O . ILE A 1 852 ? 7.029 16.517 -0.503 1.00 89.81 852 ILE A O 1
ATOM 6421 N N . ASN A 1 853 ? 9.185 17.144 -0.590 1.00 87.44 853 ASN A N 1
ATOM 6422 C CA . ASN A 1 853 ? 9.227 17.616 -1.970 1.00 87.44 853 ASN A CA 1
ATOM 6423 C C . ASN A 1 853 ? 10.650 17.412 -2.533 1.00 87.44 853 ASN A C 1
ATOM 6425 O O . ASN A 1 853 ? 11.591 17.217 -1.762 1.00 87.44 853 ASN A O 1
ATOM 6429 N N . ILE A 1 854 ? 10.824 17.471 -3.853 1.00 84.06 854 ILE A N 1
ATOM 6430 C CA . ILE A 1 854 ? 12.138 17.453 -4.510 1.00 84.06 854 ILE A CA 1
ATOM 6431 C C . ILE A 1 854 ? 12.405 18.805 -5.172 1.00 84.06 854 ILE A C 1
ATOM 6433 O O . ILE A 1 854 ? 11.535 19.351 -5.850 1.00 84.06 854 ILE A O 1
ATOM 6437 N N . ARG A 1 855 ? 13.635 19.315 -5.025 1.00 80.94 855 ARG A N 1
ATOM 6438 C CA . ARG A 1 855 ? 14.173 20.397 -5.862 1.00 80.94 855 ARG A CA 1
ATOM 6439 C C . ARG A 1 855 ? 15.367 19.911 -6.682 1.00 80.94 855 ARG A C 1
ATOM 6441 O O . ARG A 1 855 ? 16.340 19.396 -6.136 1.00 80.94 855 ARG A O 1
ATOM 6448 N N . THR A 1 856 ? 15.331 20.162 -7.983 1.00 78.19 856 THR A N 1
ATOM 6449 C CA . THR A 1 856 ? 16.473 20.095 -8.897 1.00 78.19 856 THR A CA 1
ATOM 6450 C C . THR A 1 856 ? 17.349 21.332 -8.681 1.00 78.19 856 THR A C 1
ATOM 6452 O O . THR A 1 856 ? 16.964 22.451 -9.015 1.00 78.19 856 THR A O 1
ATOM 6455 N N . LEU A 1 857 ? 18.538 21.148 -8.103 1.00 72.75 857 LEU A N 1
ATOM 6456 C CA . LEU A 1 857 ? 19.432 22.234 -7.672 1.00 72.75 857 LEU A CA 1
ATOM 6457 C C . LEU A 1 857 ? 20.002 23.071 -8.832 1.00 72.75 857 LEU A C 1
ATOM 6459 O O . LEU A 1 857 ? 20.556 24.144 -8.601 1.00 72.75 857 LEU A O 1
ATOM 6463 N N . ASN A 1 858 ? 19.853 22.593 -10.069 1.00 63.91 858 ASN A N 1
ATOM 6464 C CA . ASN A 1 858 ? 20.291 23.248 -11.297 1.00 63.91 858 ASN A CA 1
ATOM 6465 C C . ASN A 1 858 ? 19.157 23.540 -12.298 1.00 63.91 858 ASN A C 1
ATOM 6467 O O . ASN A 1 858 ? 19.410 23.605 -13.501 1.00 63.91 858 ASN A O 1
ATOM 6471 N N . GLN A 1 859 ? 17.916 23.734 -11.830 1.00 63.31 859 GLN A N 1
ATOM 6472 C CA . GLN A 1 859 ? 16.822 24.170 -12.706 1.00 63.31 859 GLN A CA 1
ATOM 6473 C C . GLN A 1 859 ? 17.167 25.507 -13.397 1.00 63.31 859 GLN A C 1
ATOM 6475 O O . GLN A 1 859 ? 17.522 26.486 -12.738 1.00 63.31 859 GLN A O 1
ATOM 6480 N N . GLY A 1 860 ? 17.058 25.541 -14.730 1.00 51.53 860 GLY A N 1
ATOM 6481 C CA . GLY A 1 860 ? 17.248 26.749 -15.542 1.00 51.53 860 GLY A CA 1
ATOM 6482 C C . GLY A 1 860 ? 16.099 27.755 -15.404 1.00 51.53 860 GLY A C 1
ATOM 6483 O O . GLY A 1 860 ? 14.997 27.392 -15.001 1.00 51.53 860 GLY A O 1
ATOM 6484 N N . VAL A 1 861 ? 16.357 29.022 -15.742 1.00 48.69 861 VAL A N 1
ATOM 6485 C CA . VAL A 1 861 ? 15.397 30.129 -15.581 1.00 48.69 861 VAL A CA 1
ATOM 6486 C C . VAL A 1 861 ? 14.794 30.523 -16.934 1.00 48.69 861 VAL A C 1
ATOM 6488 O O . VAL A 1 861 ? 15.490 31.075 -17.782 1.00 48.69 861 VAL A O 1
ATOM 6491 N N . GLY A 1 862 ? 13.489 30.308 -17.114 1.00 45.72 862 GLY A N 1
ATOM 6492 C CA . GLY A 1 862 ? 12.738 30.770 -18.290 1.00 45.72 862 GLY A CA 1
ATOM 6493 C C . GLY A 1 862 ? 12.938 29.951 -19.576 1.00 45.72 862 GLY A C 1
ATOM 6494 O O . GLY A 1 862 ? 13.781 29.064 -19.661 1.00 45.72 862 GLY A O 1
ATOM 6495 N N . ALA A 1 863 ? 12.124 30.251 -20.595 1.00 41.47 863 ALA A N 1
ATOM 6496 C CA . ALA A 1 863 ? 12.033 29.464 -21.834 1.00 41.47 863 ALA A CA 1
ATOM 6497 C C . ALA A 1 863 ? 13.033 29.865 -22.942 1.00 41.47 863 ALA A C 1
ATOM 6499 O O . ALA A 1 863 ? 13.125 29.179 -23.957 1.00 41.47 863 ALA A O 1
ATOM 6500 N N . THR A 1 864 ? 13.747 30.983 -22.784 1.00 36.38 864 THR A N 1
ATOM 6501 C CA . THR A 1 864 ? 14.608 31.580 -23.829 1.00 36.38 864 THR A CA 1
ATOM 6502 C C . THR A 1 864 ? 15.963 32.078 -23.316 1.00 36.38 864 THR A C 1
ATOM 6504 O O . THR A 1 864 ? 16.723 32.674 -24.079 1.00 36.38 864 THR A O 1
ATOM 6507 N N . ALA A 1 865 ? 16.300 31.846 -22.044 1.00 33.88 865 ALA A N 1
ATOM 6508 C CA . ALA A 1 865 ? 17.605 32.226 -21.515 1.00 33.88 865 ALA A CA 1
ATOM 6509 C C . ALA A 1 865 ? 18.693 31.235 -21.980 1.00 33.88 865 ALA A C 1
ATOM 6511 O O . ALA A 1 865 ? 18.513 30.025 -21.817 1.00 33.88 865 ALA A O 1
ATOM 6512 N N . PRO A 1 866 ? 19.852 31.696 -22.492 1.00 36.44 866 PRO A N 1
ATOM 6513 C CA . PRO A 1 866 ? 21.031 30.839 -22.560 1.00 36.44 866 PRO A CA 1
ATOM 6514 C C . PRO A 1 866 ? 21.431 30.404 -21.138 1.00 36.44 866 PRO A C 1
ATOM 6516 O O . PRO A 1 866 ? 21.294 31.169 -20.182 1.00 36.44 866 PRO A O 1
ATOM 6519 N N . TYR A 1 867 ? 21.924 29.170 -20.989 1.00 44.47 867 TYR A N 1
ATOM 6520 C CA . TYR A 1 867 ? 22.165 28.488 -19.702 1.00 44.47 867 TYR A CA 1
ATOM 6521 C C . TYR A 1 867 ? 23.395 29.015 -18.920 1.00 44.47 867 TYR A C 1
ATOM 6523 O O . TYR A 1 867 ? 24.270 28.256 -18.498 1.00 44.47 867 TYR A O 1
ATOM 6531 N N . THR A 1 868 ? 23.478 30.332 -18.715 1.00 39.38 868 THR A N 1
ATOM 6532 C CA . THR A 1 868 ? 24.677 31.054 -18.251 1.00 39.38 868 THR A CA 1
ATOM 6533 C C . THR A 1 868 ? 24.410 31.965 -17.042 1.00 39.38 868 THR A C 1
ATOM 6535 O O . THR A 1 868 ? 24.936 33.075 -16.985 1.00 39.38 868 THR A O 1
ATOM 6538 N N . ALA A 1 869 ? 23.581 31.534 -16.078 1.00 38.25 869 ALA A N 1
ATOM 6539 C CA . ALA A 1 869 ? 23.232 32.356 -14.905 1.00 38.25 869 ALA A CA 1
ATOM 6540 C C . ALA A 1 869 ? 22.942 31.599 -13.582 1.00 38.25 869 ALA A C 1
ATOM 6542 O O . ALA A 1 869 ? 22.262 32.136 -12.710 1.00 38.25 869 ALA A O 1
ATOM 6543 N N . SER A 1 870 ? 23.463 30.383 -13.364 1.00 33.94 870 SER A N 1
ATOM 6544 C CA . SER A 1 870 ? 23.523 29.809 -12.004 1.00 33.94 870 SER A CA 1
ATOM 6545 C C . SER A 1 870 ? 24.680 28.819 -11.830 1.00 33.94 870 SER A C 1
ATOM 6547 O O . SER A 1 870 ? 25.025 28.055 -12.731 1.00 33.94 870 SER A O 1
ATOM 6549 N N . GLY A 1 871 ? 25.299 28.826 -10.644 1.00 42.09 871 GLY A N 1
ATOM 6550 C CA . GLY A 1 871 ? 26.519 28.064 -10.333 1.00 42.09 871 GLY A CA 1
ATOM 6551 C C . GLY A 1 871 ? 26.337 26.553 -10.127 1.00 42.09 871 GLY A C 1
ATOM 6552 O O . GLY A 1 871 ? 27.080 25.976 -9.341 1.00 42.09 871 GLY A O 1
ATOM 6553 N N . PHE A 1 872 ? 25.337 25.949 -10.770 1.00 39.97 872 PHE A N 1
ATOM 6554 C CA . PHE A 1 872 ? 25.147 24.497 -10.891 1.00 39.97 872 PHE A CA 1
ATOM 6555 C C . PHE A 1 872 ? 24.723 24.086 -12.321 1.00 39.97 872 PHE A C 1
ATOM 6557 O O . PHE A 1 872 ? 24.366 22.929 -12.541 1.00 39.97 872 PHE A O 1
ATOM 6564 N N . SER A 1 873 ? 24.733 25.020 -13.287 1.00 37.00 873 SER A N 1
ATOM 6565 C CA . SER A 1 873 ? 24.284 24.806 -14.672 1.00 37.00 873 SER A CA 1
ATOM 6566 C C . SER A 1 873 ? 24.977 23.603 -15.323 1.00 37.00 873 SER A C 1
ATOM 6568 O O . SER A 1 873 ? 26.150 23.679 -15.689 1.00 37.00 873 SER A O 1
ATOM 6570 N N . ASN A 1 874 ? 24.241 22.498 -15.490 1.00 38.94 874 ASN A N 1
ATOM 6571 C CA . ASN A 1 874 ? 24.657 21.429 -16.388 1.00 38.94 874 ASN A CA 1
ATOM 6572 C C . ASN A 1 874 ? 24.136 21.762 -17.785 1.00 38.94 874 ASN A C 1
ATOM 6574 O O . ASN A 1 874 ? 22.932 21.689 -18.039 1.00 38.94 874 ASN A O 1
ATOM 6578 N N . ASN A 1 875 ? 25.039 22.135 -18.687 1.00 34.97 875 ASN A N 1
ATOM 6579 C CA . ASN A 1 875 ? 24.688 22.311 -20.087 1.00 34.97 875 ASN A CA 1
ATOM 6580 C C . ASN A 1 875 ? 24.421 20.932 -20.710 1.00 34.97 875 ASN A C 1
ATOM 6582 O O . ASN A 1 875 ? 25.302 20.076 -20.689 1.00 34.97 875 ASN A O 1
ATOM 6586 N N . LYS A 1 876 ? 23.245 20.784 -21.337 1.00 39.09 876 LYS A N 1
ATOM 6587 C CA . LYS A 1 876 ? 22.645 19.551 -21.896 1.00 39.09 876 LYS A CA 1
ATOM 6588 C C . LYS A 1 876 ? 21.909 18.663 -20.878 1.00 39.09 876 LYS A C 1
ATOM 6590 O O . LYS A 1 876 ? 22.505 18.009 -20.035 1.00 39.09 876 LYS A O 1
ATOM 6595 N N . VAL A 1 877 ? 20.588 18.620 -21.068 1.00 36.50 877 VAL A N 1
ATOM 6596 C CA . VAL A 1 877 ? 19.742 17.413 -21.170 1.00 36.50 877 VAL A CA 1
ATOM 6597 C C . VAL A 1 877 ? 20.133 16.217 -20.277 1.00 36.50 877 VAL A C 1
ATOM 6599 O O . VAL A 1 877 ? 21.095 15.516 -20.571 1.00 36.50 877 VAL A O 1
ATOM 6602 N N . LEU A 1 878 ? 19.243 15.933 -19.309 1.00 40.75 878 LEU A N 1
ATOM 6603 C CA . LEU A 1 878 ? 19.137 14.776 -18.389 1.00 40.75 878 LEU A CA 1
ATOM 6604 C C . LEU A 1 878 ? 19.598 15.002 -16.935 1.00 40.75 878 LEU A C 1
ATOM 6606 O O . LEU A 1 878 ? 20.494 15.787 -16.645 1.00 40.75 878 LEU A O 1
ATOM 6610 N N . ASN A 1 879 ? 18.860 14.337 -16.036 1.00 44.50 879 ASN A N 1
ATOM 6611 C CA . ASN A 1 879 ? 18.787 14.470 -14.573 1.00 44.50 879 ASN A CA 1
ATOM 6612 C C . ASN A 1 879 ? 19.991 15.128 -13.871 1.00 44.50 879 ASN A C 1
ATOM 6614 O O . ASN A 1 879 ? 20.988 14.479 -13.560 1.00 44.50 879 ASN A O 1
ATOM 6618 N N . GLY A 1 880 ? 19.834 16.409 -13.523 1.00 55.31 880 GLY A N 1
ATOM 6619 C CA . GLY A 1 880 ? 20.752 17.111 -12.628 1.00 55.31 880 GLY A CA 1
ATOM 6620 C C . GLY A 1 880 ? 20.606 16.712 -11.154 1.00 55.31 880 GLY A C 1
ATOM 6621 O O . GLY A 1 880 ? 19.725 15.936 -10.787 1.00 55.31 880 GLY A O 1
ATOM 6622 N N . LEU A 1 881 ? 21.463 17.289 -10.306 1.00 70.56 881 LEU A N 1
ATOM 6623 C CA . LEU A 1 881 ? 21.464 17.094 -8.851 1.00 70.56 881 LEU A CA 1
ATOM 6624 C C . LEU A 1 881 ? 20.088 17.413 -8.245 1.00 70.56 881 LEU A C 1
ATOM 6626 O O . LEU A 1 881 ? 19.637 18.561 -8.279 1.00 70.56 881 LEU A O 1
ATOM 6630 N N . GLN A 1 882 ? 19.437 16.412 -7.658 1.00 80.50 882 GLN A N 1
ATOM 6631 C CA . GLN A 1 882 ? 18.169 16.557 -6.949 1.00 80.50 882 GLN A CA 1
ATOM 6632 C C . GLN A 1 882 ? 18.390 16.514 -5.435 1.00 80.50 882 GLN A C 1
ATOM 6634 O O . GLN A 1 882 ? 19.270 15.813 -4.935 1.00 80.50 882 GLN A O 1
ATOM 6639 N N . MET A 1 883 ? 17.564 17.255 -4.699 1.00 83.88 883 MET A N 1
ATOM 6640 C CA . MET A 1 883 ? 17.557 17.283 -3.240 1.00 83.88 883 MET A CA 1
ATOM 6641 C C . MET A 1 883 ? 16.143 17.045 -2.706 1.00 83.88 883 MET A C 1
ATOM 6643 O O . MET A 1 883 ? 15.207 17.757 -3.074 1.00 83.88 883 MET A O 1
ATOM 6647 N N . VAL A 1 884 ? 16.011 16.053 -1.826 1.00 89.44 884 VAL A N 1
ATOM 6648 C CA . VAL A 1 884 ? 14.820 15.789 -1.014 1.00 89.44 884 VAL A CA 1
ATOM 6649 C C . VAL A 1 884 ? 14.772 16.810 0.116 1.00 89.44 884 VAL A C 1
ATOM 6651 O O . VAL A 1 884 ? 15.679 16.860 0.946 1.00 89.44 884 VAL A O 1
ATOM 6654 N N . GLU A 1 885 ? 13.700 17.593 0.164 1.00 88.75 885 GLU A N 1
ATOM 6655 C CA . GLU A 1 885 ? 13.452 18.614 1.180 1.00 88.75 885 GLU A CA 1
ATOM 6656 C C . GLU A 1 885 ? 12.091 18.415 1.850 1.00 88.75 885 GLU A C 1
ATOM 6658 O O . GLU A 1 885 ? 11.147 17.888 1.267 1.00 88.75 885 GLU A O 1
ATOM 6663 N N . THR A 1 886 ? 11.939 18.937 3.063 1.00 91.25 886 THR A N 1
ATOM 6664 C CA . THR A 1 886 ? 10.666 18.933 3.804 1.00 91.25 886 THR A CA 1
ATOM 6665 C C . THR A 1 886 ? 10.098 20.337 3.863 1.00 91.25 886 THR A C 1
ATOM 6667 O O . THR A 1 886 ? 10.399 21.141 4.752 1.00 91.25 886 THR A O 1
ATOM 6670 N N . THR A 1 887 ? 9.328 20.670 2.836 1.00 89.69 887 THR A N 1
ATOM 6671 C CA . THR A 1 887 ? 8.958 22.050 2.493 1.00 89.69 887 THR A CA 1
ATOM 6672 C C . THR A 1 887 ? 7.544 22.183 1.935 1.00 89.69 887 THR A C 1
ATOM 6674 O O . THR A 1 887 ? 7.030 23.298 1.922 1.00 89.69 887 THR A O 1
ATOM 6677 N N . GLY A 1 888 ? 6.912 21.085 1.510 1.00 90.31 888 GLY A N 1
ATOM 6678 C CA . GLY A 1 888 ? 5.552 21.089 0.976 1.00 90.31 888 GLY A CA 1
ATOM 6679 C C . GLY A 1 888 ? 4.475 21.344 2.034 1.00 90.31 888 GLY A C 1
ATOM 6680 O O . GLY A 1 888 ? 4.694 21.168 3.241 1.00 90.31 888 GLY A O 1
ATOM 6681 N N . ILE A 1 889 ? 3.304 21.779 1.571 1.00 93.12 889 ILE A N 1
ATOM 6682 C CA . ILE A 1 889 ? 2.154 22.178 2.390 1.00 93.12 889 ILE A CA 1
ATOM 6683 C C . ILE A 1 889 ? 0.866 21.689 1.719 1.00 93.12 889 ILE A C 1
ATOM 6685 O O . ILE A 1 889 ? 0.639 21.973 0.546 1.00 93.12 889 ILE A O 1
ATOM 6689 N N . SER A 1 890 ? -0.017 21.038 2.481 1.00 95.06 890 SER A N 1
ATOM 6690 C CA . SER A 1 890 ? -1.370 20.675 2.042 1.00 95.06 890 SER A CA 1
ATOM 6691 C C . SER A 1 890 ? -2.443 21.301 2.935 1.00 95.06 890 SER A C 1
ATOM 6693 O O . SER A 1 890 ? -2.223 21.590 4.112 1.00 95.06 890 SER A O 1
ATOM 6695 N N . HIS A 1 891 ? -3.619 21.524 2.361 1.00 96.44 891 HIS A N 1
ATOM 6696 C CA . HIS A 1 891 ? -4.843 21.919 3.047 1.00 96.44 891 HIS A CA 1
ATOM 6697 C C . HIS A 1 891 ? -6.003 21.113 2.461 1.00 96.44 891 HIS A C 1
ATOM 6699 O O . HIS A 1 891 ? -6.184 21.101 1.243 1.00 96.44 891 HIS A O 1
ATOM 6705 N N . TYR A 1 892 ? -6.787 20.479 3.323 1.00 97.19 892 TYR A N 1
ATOM 6706 C CA . TYR A 1 892 ? -7.983 19.733 2.961 1.00 97.19 892 TYR A CA 1
ATOM 6707 C C . TYR A 1 892 ? -9.134 20.135 3.879 1.00 97.19 892 TYR A C 1
ATOM 6709 O O . TYR A 1 892 ? -8.985 20.131 5.098 1.00 97.19 892 TYR A O 1
ATOM 6717 N N . ASP A 1 893 ? -10.282 20.435 3.287 1.00 97.62 893 ASP A N 1
ATOM 6718 C CA . ASP A 1 893 ? -11.532 20.740 3.978 1.00 97.62 893 ASP A CA 1
ATOM 6719 C C . ASP A 1 893 ? -12.632 19.825 3.433 1.00 97.62 893 ASP A C 1
ATOM 6721 O O . ASP A 1 893 ? -12.705 19.598 2.223 1.00 97.62 893 ASP A O 1
ATOM 6725 N N . SER A 1 894 ? -13.511 19.304 4.291 1.00 97.44 894 SER A N 1
ATOM 6726 C CA . SER A 1 894 ? -14.640 18.486 3.838 1.00 97.44 894 SER A CA 1
ATOM 6727 C C . SER A 1 894 ? -15.861 18.541 4.746 1.00 97.44 894 SER A C 1
ATOM 6729 O O . SER A 1 894 ? -15.744 18.617 5.968 1.00 97.44 894 SER A O 1
ATOM 6731 N N . LEU A 1 895 ? -17.034 18.438 4.121 1.00 97.69 895 LEU A N 1
ATOM 6732 C CA . LEU A 1 895 ? -18.285 18.045 4.753 1.00 97.69 895 LEU A CA 1
ATOM 6733 C C . LEU A 1 895 ? -18.530 16.569 4.426 1.00 97.69 895 LEU A C 1
ATOM 6735 O O . LEU A 1 895 ? -18.574 16.177 3.257 1.00 97.69 895 LEU A O 1
ATOM 6739 N N . GLN A 1 896 ? -18.693 15.753 5.457 1.00 96.38 896 GLN A N 1
ATOM 6740 C CA . GLN A 1 896 ? -18.896 14.315 5.344 1.00 96.38 896 GLN A CA 1
ATOM 6741 C C . GLN A 1 896 ? -20.230 13.954 5.969 1.00 96.38 896 GLN A C 1
ATOM 6743 O O . GLN A 1 896 ? -20.501 14.342 7.101 1.00 96.38 896 GLN A O 1
ATOM 6748 N N . ALA A 1 897 ? -21.042 13.197 5.243 1.00 95.44 897 ALA A N 1
ATOM 6749 C CA . ALA A 1 897 ? -22.296 12.663 5.745 1.00 95.44 897 ALA A CA 1
ATOM 6750 C C . ALA A 1 897 ? -22.288 11.140 5.620 1.00 95.44 897 ALA A C 1
ATOM 6752 O O . ALA A 1 897 ? -21.730 10.602 4.660 1.00 95.44 897 ALA A O 1
ATOM 6753 N N . SER A 1 898 ? -22.937 10.436 6.540 1.00 94.44 898 SER A N 1
ATOM 6754 C CA . SER A 1 898 ? -23.310 9.045 6.302 1.00 94.44 898 SER A CA 1
ATOM 6755 C C . SER A 1 898 ? -24.702 8.717 6.826 1.00 94.44 898 SER A C 1
ATOM 6757 O O . SER A 1 898 ? -25.207 9.328 7.767 1.00 94.44 898 SER A O 1
ATOM 6759 N N . LEU A 1 899 ? -25.333 7.747 6.175 1.00 93.81 899 LEU A N 1
ATOM 6760 C CA . LEU A 1 899 ? -26.573 7.114 6.594 1.00 93.81 899 LEU A CA 1
ATOM 6761 C C . LEU A 1 899 ? -26.305 5.613 6.642 1.00 93.81 899 LEU A C 1
ATOM 6763 O O . LEU A 1 899 ? -26.079 4.992 5.601 1.00 93.81 899 LEU A O 1
ATOM 6767 N N . LYS A 1 900 ? -26.340 5.032 7.841 1.00 90.81 900 LYS A N 1
ATOM 6768 C CA . LYS A 1 900 ? -26.228 3.586 8.036 1.00 90.81 900 LYS A CA 1
ATOM 6769 C C . LYS A 1 900 ? -27.536 3.004 8.546 1.00 90.81 900 LYS A C 1
ATOM 6771 O O . LYS A 1 900 ? -28.145 3.535 9.476 1.00 90.81 900 LYS A O 1
ATOM 6776 N N . ARG A 1 901 ? -27.934 1.885 7.951 1.00 89.25 901 ARG A N 1
ATOM 6777 C CA . ARG A 1 901 ? -28.963 0.984 8.460 1.00 89.25 901 ARG A CA 1
ATOM 6778 C C . ARG A 1 901 ? -28.311 -0.363 8.727 1.00 89.25 901 ARG A C 1
ATOM 6780 O O . ARG A 1 901 ? -27.508 -0.819 7.917 1.00 89.25 901 ARG A O 1
ATOM 6787 N N . ARG A 1 902 ? -28.674 -1.003 9.834 1.00 78.00 902 ARG A N 1
ATOM 6788 C CA . ARG A 1 902 ? -28.296 -2.397 10.100 1.00 78.00 902 ARG A CA 1
ATOM 6789 C C . ARG A 1 902 ? -29.544 -3.270 10.299 1.00 78.00 902 ARG A C 1
ATOM 6791 O O . ARG A 1 902 ? -30.635 -2.723 10.465 1.00 78.00 902 ARG A O 1
ATOM 6798 N N . PHE A 1 903 ? -29.362 -4.587 10.333 1.00 71.88 903 PHE A N 1
ATOM 6799 C CA . PHE A 1 903 ? -30.368 -5.637 10.552 1.00 71.88 903 PHE A CA 1
ATOM 6800 C C . PHE A 1 903 ? -31.299 -5.984 9.365 1.00 71.88 903 PHE A C 1
ATOM 6802 O O . PHE A 1 903 ? -31.688 -5.153 8.535 1.00 71.88 903 PHE A O 1
ATOM 6809 N N . ASP A 1 904 ? -31.711 -7.258 9.370 1.00 64.94 904 ASP A N 1
ATOM 6810 C CA . ASP A 1 904 ? -32.686 -7.908 8.484 1.00 64.94 904 ASP A CA 1
ATOM 6811 C C . ASP A 1 904 ? -33.919 -7.014 8.188 1.00 64.94 904 ASP A C 1
ATOM 6813 O O . ASP A 1 904 ? -34.455 -6.358 9.092 1.00 64.94 904 ASP A O 1
ATOM 6817 N N . PRO A 1 905 ? -34.392 -6.929 6.929 1.00 80.75 905 PRO A N 1
ATOM 6818 C CA . PRO A 1 905 ? -33.871 -7.605 5.733 1.00 80.75 905 PRO A CA 1
ATOM 6819 C C . PRO A 1 905 ? -32.741 -6.849 5.017 1.00 80.75 905 PRO A C 1
ATOM 6821 O O . PRO A 1 905 ? -32.350 -7.254 3.927 1.00 80.75 905 PRO A O 1
ATOM 6824 N N . LEU A 1 906 ? -32.267 -5.709 5.534 1.00 86.25 906 LEU A N 1
ATOM 6825 C CA . LEU A 1 906 ? -31.446 -4.776 4.754 1.00 86.25 906 LEU A CA 1
ATOM 6826 C C . LEU A 1 906 ? -30.395 -4.064 5.615 1.00 86.25 906 LEU A C 1
ATOM 6828 O O . LEU A 1 906 ? -30.714 -3.107 6.324 1.00 86.25 906 LEU A O 1
ATOM 6832 N N . ASP A 1 907 ? -29.140 -4.468 5.448 1.00 87.81 907 ASP A N 1
ATOM 6833 C CA . ASP A 1 907 ? -27.964 -3.735 5.908 1.00 87.81 907 ASP A CA 1
ATOM 6834 C C . ASP A 1 907 ? -27.482 -2.794 4.793 1.00 87.81 907 ASP A C 1
ATOM 6836 O O . ASP A 1 907 ? -27.331 -3.206 3.640 1.00 87.81 907 ASP A O 1
ATOM 6840 N N . PHE A 1 908 ? -27.214 -1.524 5.107 1.00 90.38 908 PHE A N 1
ATOM 6841 C CA . PHE A 1 908 ? -26.557 -0.615 4.165 1.00 90.38 908 PHE A CA 1
ATOM 6842 C C . PHE A 1 908 ? -25.754 0.491 4.854 1.00 90.38 908 PHE A C 1
ATOM 6844 O O . PHE A 1 908 ? -26.081 0.947 5.951 1.00 90.38 908 PHE A O 1
ATOM 6851 N N . LEU A 1 909 ? -24.740 0.987 4.149 1.00 90.81 909 LEU A N 1
ATOM 6852 C CA . LEU A 1 909 ? -24.031 2.225 4.457 1.00 90.81 909 LEU A CA 1
ATOM 6853 C C . LEU A 1 909 ? -24.003 3.087 3.193 1.00 90.81 909 LEU A C 1
ATOM 6855 O O . LEU A 1 909 ? -23.525 2.650 2.148 1.00 90.81 909 LEU A O 1
ATOM 6859 N N . VAL A 1 910 ? -24.500 4.319 3.302 1.00 93.88 910 VAL A N 1
ATOM 6860 C CA . VAL A 1 910 ? -24.286 5.376 2.311 1.00 93.88 910 VAL A CA 1
ATOM 6861 C C . VAL A 1 910 ? -23.360 6.419 2.925 1.00 93.88 910 VAL A C 1
ATOM 6863 O O . VAL A 1 910 ? -23.697 7.018 3.942 1.00 93.88 910 VAL A O 1
ATOM 6866 N N . SER A 1 911 ? -22.213 6.644 2.297 1.00 93.62 911 SER A N 1
ATOM 6867 C CA . SER A 1 911 ? -21.210 7.654 2.632 1.00 93.62 911 SER A CA 1
ATOM 6868 C C . SER A 1 911 ? -21.217 8.744 1.558 1.00 93.62 911 SER A C 1
ATOM 6870 O O . SER A 1 911 ? -21.085 8.447 0.374 1.00 93.62 911 SER A O 1
ATOM 6872 N N . TYR A 1 912 ? -21.317 10.013 1.944 1.00 94.81 912 TYR A N 1
ATOM 6873 C CA . TYR A 1 912 ? -21.102 11.157 1.056 1.00 94.81 912 TYR A CA 1
ATOM 6874 C C . TYR A 1 912 ? -19.954 12.018 1.578 1.00 94.81 912 TYR A C 1
ATOM 6876 O O . TYR A 1 912 ? -19.768 12.199 2.782 1.00 94.81 912 TYR A O 1
ATOM 6884 N N . THR A 1 913 ? -19.150 12.552 0.668 1.00 95.94 913 THR A N 1
ATOM 6885 C CA . THR A 1 913 ? -18.069 13.486 0.972 1.00 95.94 913 THR A CA 1
ATOM 6886 C C . THR A 1 913 ? -18.077 14.594 -0.072 1.00 95.94 913 THR A C 1
ATOM 6888 O O . THR A 1 913 ? -17.863 14.345 -1.257 1.00 95.94 913 THR A O 1
ATOM 6891 N N . PHE A 1 914 ? -18.318 15.820 0.386 1.00 97.19 914 PHE A N 1
ATOM 6892 C CA . PHE A 1 914 ? -18.045 17.044 -0.356 1.00 97.19 914 PHE A CA 1
ATOM 6893 C C . PHE A 1 914 ? -16.730 17.610 0.177 1.00 97.19 914 PHE A C 1
ATOM 6895 O O . PHE A 1 914 ? -16.626 17.854 1.379 1.00 97.19 914 PHE A O 1
ATOM 6902 N N . SER A 1 915 ? -15.707 17.771 -0.662 1.00 96.81 915 SER A N 1
ATOM 6903 C CA . SER A 1 915 ? -14.367 18.146 -0.189 1.00 96.81 915 SER A CA 1
ATOM 6904 C C . SER A 1 915 ? -13.640 19.140 -1.083 1.00 96.81 915 SER A C 1
ATOM 6906 O O . SER A 1 915 ? -14.090 19.464 -2.180 1.00 96.81 915 SER A O 1
ATOM 6908 N N . LYS A 1 916 ? -12.513 19.651 -0.585 1.00 97.31 916 LYS A N 1
ATOM 6909 C CA . LYS A 1 916 ? -11.560 20.431 -1.363 1.00 97.31 916 LYS A CA 1
ATOM 6910 C C . LYS A 1 916 ? -10.145 20.218 -0.842 1.00 97.31 916 LYS A C 1
ATOM 6912 O O . LYS A 1 916 ? -9.848 20.581 0.293 1.00 97.31 916 LYS A O 1
ATOM 6917 N N . SER A 1 917 ? -9.276 19.672 -1.684 1.00 96.12 917 SER A N 1
ATOM 6918 C CA . SER A 1 917 ? -7.855 19.444 -1.416 1.00 96.12 917 SER A CA 1
ATOM 6919 C C . SER A 1 917 ? -6.978 20.397 -2.231 1.00 96.12 917 SER A C 1
ATOM 6921 O O . SER A 1 917 ? -7.169 20.559 -3.438 1.00 96.12 917 SER A O 1
ATOM 6923 N N . LYS A 1 918 ? -5.988 21.019 -1.587 1.00 95.44 918 LYS A N 1
ATOM 6924 C CA . LYS A 1 918 ? -4.974 21.878 -2.217 1.00 95.44 918 LYS A CA 1
ATOM 6925 C C . LYS A 1 918 ? -3.589 21.608 -1.642 1.00 95.44 918 LYS A C 1
ATOM 6927 O O . LYS A 1 918 ? -3.417 21.688 -0.427 1.00 95.44 918 LYS A O 1
ATOM 6932 N N . ASP A 1 919 ? -2.591 21.430 -2.497 1.00 93.06 919 ASP A N 1
ATOM 6933 C CA . ASP A 1 919 ? -1.177 21.351 -2.115 1.00 93.06 919 ASP A CA 1
ATOM 6934 C C . ASP A 1 919 ? -0.273 22.137 -3.086 1.00 93.06 919 ASP A C 1
ATOM 6936 O O . ASP A 1 919 ? -0.763 22.706 -4.063 1.00 93.06 919 ASP A O 1
ATOM 6940 N N . ASP A 1 920 ? 1.021 22.260 -2.762 1.00 89.25 920 ASP A N 1
ATOM 6941 C CA . ASP A 1 920 ? 2.083 22.690 -3.696 1.00 89.25 920 ASP A CA 1
ATOM 6942 C C . ASP A 1 920 ? 2.819 21.503 -4.352 1.00 89.25 920 ASP A C 1
ATOM 6944 O O . ASP A 1 920 ? 3.623 21.702 -5.260 1.00 89.25 920 ASP A O 1
ATOM 6948 N N . TYR A 1 921 ? 2.572 20.281 -3.867 1.00 86.56 921 TYR A N 1
ATOM 6949 C CA . TYR A 1 921 ? 3.095 19.021 -4.395 1.00 86.56 921 TYR A CA 1
ATOM 6950 C C . TYR A 1 921 ? 2.361 17.830 -3.747 1.00 86.56 921 TYR A C 1
ATOM 6952 O O . TYR A 1 921 ? 2.490 17.597 -2.540 1.00 86.56 921 TYR A O 1
ATOM 6960 N N . SER A 1 922 ? 1.621 17.038 -4.529 1.00 83.62 922 SER A N 1
ATOM 6961 C CA . SER A 1 922 ? 0.843 15.902 -3.999 1.00 83.62 922 SER A CA 1
ATOM 6962 C C . SER A 1 922 ? 1.672 14.630 -3.743 1.00 83.62 922 SER A C 1
ATOM 6964 O O . SER A 1 922 ? 1.238 13.764 -2.984 1.00 83.62 922 SER A O 1
ATOM 6966 N N . GLY A 1 923 ? 2.858 14.500 -4.352 1.00 78.00 923 GLY A N 1
ATOM 6967 C CA . GLY A 1 923 ? 3.577 13.220 -4.461 1.00 78.00 923 GLY A CA 1
ATOM 6968 C C . GLY A 1 923 ? 2.947 12.266 -5.491 1.00 78.00 923 GLY A C 1
ATOM 6969 O O . GLY A 1 923 ? 2.038 12.651 -6.230 1.00 78.00 923 GLY A O 1
ATOM 6970 N N . ALA A 1 924 ? 3.425 11.018 -5.538 1.00 70.44 924 ALA A N 1
ATOM 6971 C CA . ALA A 1 924 ? 2.922 9.963 -6.421 1.00 70.44 924 ALA A CA 1
ATOM 6972 C C . ALA A 1 924 ? 2.537 8.685 -5.632 1.00 70.44 924 ALA A C 1
ATOM 6974 O O . ALA A 1 924 ? 2.944 8.517 -4.476 1.00 70.44 924 ALA A O 1
ATOM 6975 N N . PRO A 1 925 ? 1.761 7.753 -6.222 1.00 69.69 925 PRO A N 1
ATOM 6976 C CA . PRO A 1 925 ? 1.490 6.452 -5.607 1.00 69.69 925 PRO A CA 1
ATOM 6977 C C . PRO A 1 925 ? 2.793 5.692 -5.306 1.00 69.69 925 PRO A C 1
ATOM 6979 O O . PRO A 1 925 ? 3.719 5.706 -6.113 1.00 69.69 925 PRO A O 1
ATOM 6982 N N . ALA A 1 926 ? 2.878 5.054 -4.133 1.00 70.44 926 ALA A N 1
ATOM 6983 C CA . ALA A 1 926 ? 4.074 4.374 -3.594 1.00 70.44 926 ALA A CA 1
ATOM 6984 C C . ALA A 1 926 ? 5.365 5.217 -3.440 1.00 70.44 926 ALA A C 1
ATOM 6986 O O . ALA A 1 926 ? 6.356 4.696 -2.924 1.00 70.44 926 ALA A O 1
ATOM 6987 N N . SER A 1 927 ? 5.400 6.487 -3.860 1.00 78.12 927 SER A N 1
ATOM 6988 C CA . SER A 1 927 ? 6.618 7.298 -3.800 1.00 78.12 927 SER A CA 1
ATOM 6989 C C . SER A 1 927 ? 6.347 8.798 -3.752 1.00 78.12 927 SER A C 1
ATOM 6991 O O . SER A 1 927 ? 5.774 9.393 -4.661 1.00 78.12 927 SER A O 1
ATOM 6993 N N . GLU A 1 928 ? 6.891 9.452 -2.733 1.00 77.31 928 GLU A N 1
ATOM 6994 C CA . GLU A 1 928 ? 6.944 10.915 -2.648 1.00 77.31 928 GLU A CA 1
ATOM 6995 C C . GLU A 1 928 ? 8.087 11.513 -3.489 1.00 77.31 928 GLU A C 1
ATOM 6997 O O . GLU A 1 928 ? 8.272 12.730 -3.489 1.00 77.31 928 GLU A O 1
ATOM 7002 N N . LEU A 1 929 ? 8.840 10.671 -4.211 1.00 78.69 929 LEU A N 1
ATOM 7003 C CA . LEU A 1 929 ? 10.102 11.008 -4.876 1.00 78.69 929 LEU A CA 1
ATOM 7004 C C . LEU A 1 929 ? 10.051 10.926 -6.417 1.00 78.69 929 LEU A C 1
ATOM 7006 O O . LEU A 1 929 ? 11.051 11.193 -7.072 1.00 78.69 929 LEU A O 1
ATOM 7010 N N . ASN A 1 930 ? 8.912 10.546 -7.008 1.00 65.69 930 ASN A N 1
ATOM 7011 C CA . ASN A 1 930 ? 8.825 10.225 -8.444 1.00 65.69 930 ASN A CA 1
ATOM 7012 C C . ASN A 1 930 ? 8.293 11.370 -9.327 1.00 65.69 930 ASN A C 1
ATOM 7014 O O . ASN A 1 930 ? 8.166 11.189 -10.537 1.00 65.69 930 ASN A O 1
ATOM 7018 N N . ALA A 1 931 ? 7.953 12.526 -8.755 1.00 63.56 931 ALA A N 1
ATOM 7019 C CA . ALA A 1 931 ? 7.436 13.669 -9.498 1.00 63.56 931 ALA A CA 1
ATOM 7020 C C . ALA A 1 931 ? 8.240 14.932 -9.165 1.00 63.56 931 ALA A C 1
ATOM 7022 O O . ALA A 1 931 ? 8.517 15.222 -8.004 1.00 63.56 931 ALA A O 1
ATOM 7023 N N . LEU A 1 932 ? 8.599 15.696 -10.195 1.00 67.81 932 LEU A N 1
ATOM 7024 C CA . LEU A 1 932 ? 9.171 17.028 -10.031 1.00 67.81 932 LEU A CA 1
ATOM 7025 C C . LEU A 1 932 ? 8.039 18.065 -10.091 1.00 67.81 932 LEU A C 1
ATOM 7027 O O . LEU A 1 932 ? 7.262 18.029 -11.048 1.00 67.81 932 LEU A O 1
ATOM 7031 N N . PRO A 1 933 ? 7.928 18.998 -9.125 1.00 66.81 933 PRO A N 1
ATOM 7032 C CA . PRO A 1 933 ? 7.096 20.185 -9.306 1.00 66.81 933 PRO A CA 1
ATOM 7033 C C . PRO A 1 933 ? 7.621 21.030 -10.481 1.00 66.81 933 PRO A C 1
ATOM 7035 O O . PRO A 1 933 ? 8.794 20.928 -10.848 1.00 66.81 933 PRO A O 1
ATOM 7038 N N . GLY A 1 934 ? 6.748 21.843 -11.081 1.00 70.19 934 GLY A N 1
ATOM 7039 C CA . GLY A 1 934 ? 7.001 22.560 -12.334 1.00 70.19 934 GLY A CA 1
ATOM 7040 C C . GLY A 1 934 ? 8.037 23.674 -12.196 1.00 70.19 934 GLY A C 1
ATOM 7041 O O . GLY A 1 934 ? 9.230 23.450 -12.395 1.00 70.19 934 GLY A O 1
ATOM 7042 N N . ASP A 1 935 ? 7.597 24.887 -11.858 1.00 73.44 935 ASP A N 1
ATOM 7043 C CA . ASP A 1 935 ? 8.518 25.940 -11.427 1.00 73.44 935 ASP A CA 1
ATOM 7044 C C . ASP A 1 935 ? 8.863 25.702 -9.950 1.00 73.44 935 ASP A C 1
ATOM 7046 O O . ASP A 1 935 ? 7.997 25.738 -9.073 1.00 73.44 935 ASP A O 1
ATOM 7050 N N . GLN A 1 936 ? 10.130 25.395 -9.679 1.00 72.44 936 GLN A N 1
ATOM 7051 C CA . GLN A 1 936 ? 10.632 25.076 -8.340 1.00 72.44 936 GLN A CA 1
ATOM 7052 C C . GLN A 1 936 ? 11.280 26.304 -7.681 1.00 72.44 936 GLN A C 1
ATOM 7054 O O . GLN A 1 936 ? 11.680 26.242 -6.515 1.00 72.44 936 GLN A O 1
ATOM 7059 N N . GLN A 1 937 ? 11.361 27.417 -8.420 1.00 71.00 937 GLN A N 1
ATOM 7060 C CA . GLN A 1 937 ? 11.853 28.719 -7.986 1.00 71.00 937 GLN A CA 1
ATOM 7061 C C . GLN A 1 937 ? 10.685 29.564 -7.454 1.00 71.00 937 GLN A C 1
ATOM 7063 O O . GLN A 1 937 ? 10.762 30.027 -6.314 1.00 71.00 937 GLN A O 1
ATOM 7068 N N . ASP A 1 938 ? 9.559 29.662 -8.181 1.00 75.75 938 ASP A N 1
ATOM 7069 C CA . ASP A 1 938 ? 8.283 30.123 -7.607 1.00 75.75 938 ASP A CA 1
ATOM 7070 C C . ASP A 1 938 ? 7.332 28.976 -7.243 1.00 75.75 938 ASP A C 1
ATOM 7072 O O . ASP A 1 938 ? 6.410 28.607 -7.972 1.00 75.75 938 ASP A O 1
ATOM 7076 N N . ARG A 1 939 ? 7.465 28.508 -6.004 1.00 73.81 939 ARG A N 1
ATOM 7077 C CA . ARG A 1 939 ? 6.556 27.526 -5.399 1.00 73.81 939 ARG A CA 1
ATOM 7078 C C . ARG A 1 939 ? 5.130 28.037 -5.170 1.00 73.81 939 ARG A C 1
ATOM 7080 O O . ARG A 1 939 ? 4.251 27.229 -4.879 1.00 73.81 939 ARG A O 1
ATOM 7087 N N . ARG A 1 940 ? 4.864 29.348 -5.251 1.00 79.75 940 ARG A N 1
ATOM 7088 C CA . ARG A 1 940 ? 3.497 29.884 -5.108 1.00 79.75 940 ARG A CA 1
ATOM 7089 C C . ARG A 1 940 ? 2.675 29.610 -6.363 1.00 79.75 940 ARG A C 1
ATOM 7091 O O . ARG A 1 940 ? 1.502 29.267 -6.220 1.00 79.75 940 ARG A O 1
ATOM 7098 N N . SER A 1 941 ? 3.294 29.663 -7.547 1.00 82.75 941 SER A N 1
ATOM 7099 C CA . SER A 1 941 ? 2.687 29.230 -8.815 1.00 82.75 941 SER A CA 1
ATOM 7100 C C . SER A 1 941 ? 2.167 27.785 -8.779 1.00 82.75 941 SER A C 1
ATOM 7102 O O . SER A 1 941 ? 1.151 27.481 -9.396 1.00 82.75 941 SER A O 1
ATOM 7104 N N . GLN A 1 942 ? 2.820 26.906 -8.009 1.00 81.62 942 GLN A N 1
ATOM 7105 C CA . GLN A 1 942 ? 2.512 25.473 -7.942 1.00 81.62 942 GLN A CA 1
ATOM 7106 C C . GLN A 1 942 ? 1.293 25.132 -7.063 1.00 81.62 942 GLN A C 1
ATOM 7108 O O . GLN A 1 942 ? 0.868 23.979 -7.029 1.00 81.62 942 GLN A O 1
ATOM 7113 N N . ARG A 1 943 ? 0.706 26.098 -6.336 1.00 89.44 943 ARG A N 1
ATOM 7114 C CA . ARG A 1 943 ? -0.374 25.819 -5.373 1.00 89.44 943 ARG A CA 1
ATOM 7115 C C . ARG A 1 943 ? -1.750 25.674 -6.041 1.00 89.44 943 ARG A C 1
ATOM 7117 O O . ARG A 1 943 ? -2.533 26.627 -6.094 1.00 89.44 943 ARG A O 1
ATOM 7124 N N . ALA A 1 944 ? -2.065 24.460 -6.480 1.00 91.94 944 ALA A N 1
ATOM 7125 C CA . ALA A 1 944 ? -3.272 24.120 -7.234 1.00 91.94 944 ALA A CA 1
ATOM 7126 C C . ALA A 1 944 ? -4.350 23.401 -6.383 1.00 91.94 944 ALA A C 1
ATOM 7128 O O . ALA A 1 944 ? -4.367 23.490 -5.151 1.00 91.94 944 ALA A O 1
ATOM 7129 N N . LEU A 1 945 ? -5.294 22.724 -7.051 1.00 93.94 945 LEU A N 1
ATOM 7130 C CA . LEU A 1 945 ? -6.009 21.584 -6.464 1.00 93.94 945 LEU A CA 1
ATOM 7131 C C . LEU A 1 945 ? -5.059 20.378 -6.443 1.00 93.94 945 LEU A C 1
ATOM 7133 O O . LEU A 1 945 ? -4.265 20.209 -7.364 1.00 93.94 945 LEU A O 1
ATOM 7137 N N . SER A 1 946 ? -5.144 19.556 -5.401 1.00 90.75 946 SER A N 1
ATOM 7138 C CA . SER A 1 946 ? -4.332 18.338 -5.271 1.00 90.75 946 SER A CA 1
ATOM 7139 C C . SER A 1 946 ? -4.724 17.280 -6.309 1.00 90.75 946 SER A C 1
ATOM 7141 O O . SER A 1 946 ? -5.902 17.153 -6.644 1.00 90.75 946 SER A O 1
ATOM 7143 N N . ASN A 1 947 ? -3.794 16.403 -6.703 1.00 88.38 947 ASN A N 1
ATOM 7144 C CA . ASN A 1 947 ? -4.124 15.169 -7.441 1.00 88.38 947 ASN A CA 1
ATOM 7145 C C . ASN A 1 947 ? -5.119 14.268 -6.667 1.00 88.38 947 ASN A C 1
ATOM 7147 O O . ASN A 1 947 ? -5.843 13.451 -7.251 1.00 88.38 947 ASN A O 1
ATOM 7151 N N . LEU A 1 948 ? -5.166 14.438 -5.341 1.00 88.88 948 LEU A N 1
ATOM 7152 C CA . LEU A 1 948 ? -6.055 13.750 -4.405 1.00 88.88 948 LEU A CA 1
ATOM 7153 C C . LEU A 1 948 ? -7.397 14.483 -4.196 1.00 88.88 948 LEU A C 1
ATOM 7155 O O . LEU A 1 948 ? -8.211 14.037 -3.391 1.00 88.88 948 LEU A O 1
ATOM 7159 N N . ASP A 1 949 ? -7.649 15.603 -4.886 1.00 92.81 949 ASP A N 1
ATOM 7160 C CA . ASP A 1 949 ? -8.919 16.326 -4.779 1.00 92.81 949 ASP A CA 1
ATOM 7161 C C . ASP A 1 949 ? -10.082 15.507 -5.347 1.00 92.81 949 ASP A C 1
ATOM 7163 O O . ASP A 1 949 ? -10.029 15.008 -6.473 1.00 92.81 949 ASP A O 1
ATOM 7167 N N . ARG A 1 950 ? -11.152 15.361 -4.564 1.00 91.19 950 ARG A N 1
ATOM 7168 C CA . ARG A 1 950 ? -12.395 14.696 -4.970 1.00 91.19 950 ARG A CA 1
ATOM 7169 C C . ARG A 1 950 ? -13.560 15.533 -4.459 1.00 91.19 950 ARG A C 1
ATOM 7171 O O . ARG A 1 950 ? -14.103 15.282 -3.383 1.00 91.19 950 ARG A O 1
ATOM 7178 N N . ALA A 1 951 ? -13.898 16.562 -5.240 1.00 94.25 951 ALA A N 1
ATOM 7179 C CA . ALA A 1 951 ? -14.894 17.572 -4.891 1.00 94.25 951 ALA A CA 1
ATOM 7180 C C . ALA A 1 951 ? -16.223 16.968 -4.411 1.00 94.25 951 ALA A C 1
ATOM 7182 O O . ALA A 1 951 ? -16.758 17.396 -3.393 1.00 94.25 951 ALA A O 1
ATOM 7183 N N . HIS A 1 952 ? -16.705 15.927 -5.095 1.00 94.50 952 HIS A N 1
ATOM 7184 C CA . HIS A 1 952 ? -17.846 15.115 -4.682 1.00 94.50 952 HIS A CA 1
ATOM 7185 C C . HIS A 1 952 ? -17.478 13.631 -4.755 1.00 94.50 952 HIS A C 1
ATOM 7187 O O . HIS A 1 952 ? -16.874 13.189 -5.733 1.00 94.50 952 HIS A O 1
ATOM 7193 N N . ARG A 1 953 ? -17.879 12.856 -3.744 1.00 92.56 953 ARG A N 1
ATOM 7194 C CA . ARG A 1 953 ? -17.826 11.390 -3.745 1.00 92.56 953 ARG A CA 1
ATOM 7195 C C . ARG A 1 953 ? -19.029 10.827 -2.995 1.00 92.56 953 ARG A C 1
ATOM 7197 O O . ARG A 1 953 ? -19.265 11.208 -1.851 1.00 92.56 953 ARG A O 1
ATOM 7204 N N . VAL A 1 954 ? -19.760 9.913 -3.626 1.00 93.62 954 VAL A N 1
ATOM 7205 C CA . VAL A 1 954 ? -20.768 9.060 -2.980 1.00 93.62 954 VAL A CA 1
ATOM 7206 C C . VAL A 1 954 ? -20.188 7.651 -2.911 1.00 93.62 954 VAL A C 1
ATOM 7208 O O . VAL A 1 954 ? -19.457 7.244 -3.803 1.00 93.62 954 VAL A O 1
ATOM 7211 N N . VAL A 1 955 ? -20.503 6.900 -1.863 1.00 91.69 955 VAL A N 1
ATOM 7212 C CA . VAL A 1 955 ? -20.406 5.441 -1.859 1.00 91.69 955 VAL A CA 1
ATOM 7213 C C . VAL A 1 955 ? -21.665 4.895 -1.216 1.00 91.69 955 VAL A C 1
ATOM 7215 O O . VAL A 1 955 ? -22.048 5.359 -0.148 1.00 91.69 955 VAL A O 1
ATOM 7218 N N . ALA A 1 956 ? -22.296 3.905 -1.831 1.00 91.94 956 ALA A N 1
ATOM 7219 C CA . ALA A 1 956 ? -23.372 3.142 -1.220 1.00 91.94 956 ALA A CA 1
ATOM 7220 C C . ALA A 1 956 ? -23.035 1.654 -1.300 1.00 91.94 956 ALA A C 1
ATOM 7222 O O . ALA A 1 956 ? -22.931 1.109 -2.397 1.00 91.94 956 ALA A O 1
ATOM 7223 N N . ASN A 1 957 ? -22.882 0.993 -0.154 1.00 91.25 957 ASN A N 1
ATOM 7224 C CA . ASN A 1 957 ? -22.823 -0.463 -0.080 1.00 91.25 957 ASN A CA 1
ATOM 7225 C C . ASN A 1 957 ? -24.076 -1.006 0.608 1.00 91.25 957 ASN A C 1
ATOM 7227 O O . ASN A 1 957 ? -24.544 -0.439 1.596 1.00 91.25 957 ASN A O 1
ATOM 7231 N N . PHE A 1 958 ? -24.610 -2.112 0.098 1.00 91.56 958 PHE A N 1
ATOM 7232 C CA . PHE A 1 958 ? -25.821 -2.737 0.626 1.00 91.56 958 PHE A CA 1
ATOM 7233 C C . PHE A 1 958 ? -25.735 -4.262 0.590 1.00 91.56 958 PHE A C 1
ATOM 7235 O O . PHE A 1 958 ? -25.060 -4.841 -0.265 1.00 91.56 958 PHE A O 1
ATOM 7242 N N . VAL A 1 959 ? -26.459 -4.894 1.512 1.00 89.56 959 VAL A N 1
ATOM 7243 C CA . VAL A 1 959 ? -26.778 -6.321 1.532 1.00 89.56 959 VAL A CA 1
ATOM 7244 C C . VAL A 1 959 ? -28.268 -6.450 1.848 1.00 89.56 959 VAL A C 1
ATOM 7246 O O . VAL A 1 959 ? -28.735 -6.009 2.897 1.00 89.56 959 VAL A O 1
ATOM 7249 N N . TRP A 1 960 ? -29.020 -7.030 0.917 1.00 88.25 960 TRP A N 1
ATOM 7250 C CA . TRP A 1 960 ? -30.456 -7.262 1.015 1.00 88.25 960 TRP A CA 1
ATOM 7251 C C . TRP A 1 960 ? -30.757 -8.761 1.014 1.00 88.25 960 TRP A C 1
ATOM 7253 O O . TRP A 1 960 ? -30.375 -9.481 0.088 1.00 88.25 960 TRP A O 1
ATOM 7263 N N . PHE A 1 961 ? -31.485 -9.203 2.034 1.00 84.75 961 PHE A N 1
ATOM 7264 C CA . PHE A 1 961 ? -32.056 -10.536 2.166 1.00 84.75 961 PHE A CA 1
ATOM 7265 C C . PHE A 1 961 ? -33.553 -10.449 1.811 1.00 84.75 961 PHE A C 1
ATOM 7267 O O . PHE A 1 961 ? -34.325 -9.826 2.548 1.00 84.75 961 PHE A O 1
ATOM 7274 N N . PRO A 1 962 ? -34.012 -10.997 0.672 1.00 81.31 962 PRO A N 1
ATOM 7275 C CA . PRO A 1 962 ? -35.432 -11.051 0.352 1.00 81.31 962 PRO A CA 1
ATOM 7276 C C . PRO A 1 962 ? -36.200 -11.857 1.405 1.00 81.31 962 PRO A C 1
ATOM 7278 O O . PRO A 1 962 ? -35.686 -12.809 1.987 1.00 81.31 962 PRO A O 1
ATOM 7281 N N . LYS A 1 963 ? -37.463 -11.495 1.647 1.00 78.38 963 LYS A N 1
ATOM 7282 C CA . LYS A 1 963 ? -38.311 -12.266 2.565 1.00 78.38 963 LYS A CA 1
ATOM 7283 C C . LYS A 1 963 ? -38.601 -13.653 1.995 1.00 78.38 963 LYS A C 1
ATOM 7285 O O . LYS A 1 963 ? -38.830 -13.779 0.797 1.00 78.38 963 LYS A O 1
ATOM 7290 N N . VAL A 1 964 ? -38.698 -14.639 2.891 1.00 75.31 964 VAL A N 1
ATOM 7291 C CA . VAL A 1 964 ? -39.175 -16.008 2.628 1.00 75.31 964 VAL A CA 1
ATOM 7292 C C . VAL A 1 964 ? -40.368 -16.008 1.664 1.00 75.31 964 VAL A C 1
ATOM 7294 O O . VAL A 1 964 ? -41.437 -15.487 1.986 1.00 75.31 964 VAL A O 1
ATOM 7297 N N . VAL A 1 965 ? -40.171 -16.614 0.491 1.00 71.56 965 VAL A N 1
ATOM 7298 C CA . VAL A 1 965 ? -41.168 -16.755 -0.582 1.00 71.56 965 VAL A CA 1
ATOM 7299 C C . VAL A 1 965 ? -41.868 -18.119 -0.503 1.00 71.56 965 VAL A C 1
ATOM 7301 O O . VAL A 1 965 ? -43.021 -18.252 -0.910 1.00 71.56 965 VAL A O 1
ATOM 7304 N N . HIS A 1 966 ? -41.200 -19.137 0.052 1.00 75.44 966 HIS A N 1
ATOM 7305 C CA . HIS A 1 966 ? -41.711 -20.501 0.174 1.00 75.44 966 HIS A CA 1
ATOM 7306 C C . HIS A 1 966 ? -41.719 -20.995 1.626 1.00 75.44 966 HIS A C 1
ATOM 7308 O O . HIS A 1 966 ? -40.672 -21.120 2.260 1.00 75.44 966 HIS A O 1
ATOM 7314 N N . SER A 1 967 ? -42.907 -21.346 2.124 1.00 73.81 967 SER A N 1
ATOM 7315 C CA . SER A 1 967 ? -43.151 -21.880 3.475 1.00 73.81 967 SER A CA 1
ATOM 7316 C C . SER A 1 967 ? -43.573 -23.360 3.499 1.00 73.81 967 SER A C 1
ATOM 7318 O O . SER A 1 967 ? -43.975 -23.872 4.543 1.00 73.81 967 SER A O 1
ATOM 7320 N N . GLY A 1 968 ? -43.508 -24.059 2.361 1.00 76.25 968 GLY A N 1
ATOM 7321 C CA . GLY A 1 968 ? -43.818 -25.487 2.275 1.00 76.25 968 GLY A CA 1
ATOM 7322 C C . GLY A 1 968 ? -42.696 -26.379 2.819 1.00 76.25 968 GLY A C 1
ATOM 7323 O O . GLY A 1 968 ? -41.538 -25.977 2.904 1.00 76.25 968 GLY A O 1
ATOM 7324 N N . GLY A 1 969 ? -43.026 -27.634 3.137 1.00 73.56 969 GLY A N 1
ATOM 7325 C CA . GLY A 1 969 ? -42.089 -28.609 3.722 1.00 73.56 969 GLY A CA 1
ATOM 7326 C C . GLY A 1 969 ? -40.976 -29.127 2.795 1.00 73.56 969 GLY A C 1
ATOM 7327 O O . GLY A 1 969 ? -40.296 -30.085 3.150 1.00 73.56 969 GLY A O 1
ATOM 7328 N N . SER A 1 970 ? -40.787 -28.545 1.606 1.00 80.81 970 SER A N 1
ATOM 7329 C CA . SER A 1 970 ? -39.712 -28.932 0.687 1.00 80.81 970 SER A CA 1
ATOM 7330 C C . SER A 1 970 ? -38.451 -28.122 0.975 1.00 80.81 970 SER A C 1
ATOM 7332 O O . SER A 1 970 ? -38.322 -26.974 0.551 1.00 80.81 970 SER A O 1
ATOM 7334 N N . THR A 1 971 ? -37.480 -28.740 1.649 1.00 79.75 971 THR A N 1
ATOM 7335 C CA . THR A 1 971 ? -36.188 -28.116 1.984 1.00 79.75 971 THR A CA 1
ATOM 7336 C C . THR A 1 971 ? -35.442 -27.597 0.749 1.00 79.75 971 THR A C 1
ATOM 7338 O O . THR A 1 971 ? -34.740 -26.594 0.831 1.00 79.75 971 THR A O 1
ATOM 7341 N N . ILE A 1 972 ? -35.613 -28.245 -0.409 1.00 83.88 972 ILE A N 1
ATOM 7342 C CA . ILE A 1 972 ? -35.003 -27.820 -1.678 1.00 83.88 972 ILE A CA 1
ATOM 7343 C C . ILE A 1 972 ? -35.699 -26.565 -2.221 1.00 83.88 972 ILE A C 1
ATOM 7345 O O . ILE A 1 972 ? -35.019 -25.615 -2.600 1.00 83.88 972 ILE A O 1
ATOM 7349 N N . ALA A 1 973 ? -37.037 -26.523 -2.218 1.00 79.75 973 ALA A N 1
ATOM 7350 C CA . ALA A 1 973 ? -37.780 -25.339 -2.656 1.00 79.75 973 ALA A CA 1
ATOM 7351 C C . ALA A 1 973 ? -37.573 -24.151 -1.704 1.00 79.75 973 ALA A C 1
ATOM 7353 O O . ALA A 1 973 ? -37.451 -23.024 -2.169 1.00 79.75 973 ALA A O 1
ATOM 7354 N N . GLY A 1 974 ? -37.451 -24.406 -0.396 1.00 80.06 974 GLY A N 1
ATOM 7355 C CA . GLY A 1 974 ? -37.038 -23.406 0.587 1.00 80.06 974 GLY A CA 1
ATOM 7356 C C . GLY A 1 974 ? -35.694 -22.778 0.216 1.00 80.06 974 GLY A C 1
ATOM 7357 O O . GLY A 1 974 ? -35.635 -21.577 -0.021 1.00 80.06 974 GLY A O 1
ATOM 7358 N N . ARG A 1 975 ? -34.637 -23.587 0.052 1.00 80.25 975 ARG A N 1
ATOM 7359 C CA . ARG A 1 975 ? -33.303 -23.081 -0.327 1.00 80.25 975 ARG A CA 1
ATOM 7360 C C . ARG A 1 975 ? -33.292 -22.334 -1.664 1.00 80.25 975 ARG A C 1
ATOM 7362 O O . ARG A 1 975 ? -32.664 -21.291 -1.774 1.00 80.25 975 ARG A O 1
ATOM 7369 N N . LEU A 1 976 ? -34.006 -22.833 -2.676 1.00 82.00 976 LEU A N 1
ATOM 7370 C CA . LEU A 1 976 ? -34.046 -22.216 -4.011 1.00 82.00 976 LEU A CA 1
ATOM 7371 C C . LEU A 1 976 ? -34.882 -20.926 -4.097 1.00 82.00 976 LEU A C 1
ATOM 7373 O O . LEU A 1 976 ? -34.780 -20.225 -5.103 1.00 82.00 976 LEU A O 1
ATOM 7377 N N . LEU A 1 977 ? -35.719 -20.614 -3.100 1.00 82.44 977 LEU A N 1
ATOM 7378 C CA . LEU A 1 977 ? -36.653 -19.477 -3.143 1.00 82.44 977 LEU A CA 1
ATOM 7379 C C . LEU A 1 977 ? -36.500 -18.493 -1.972 1.00 82.44 977 LEU A C 1
ATOM 7381 O O . LEU A 1 977 ? -36.944 -17.355 -2.096 1.00 82.44 977 LEU A O 1
ATOM 7385 N N . ASN A 1 978 ? -35.868 -18.897 -0.868 1.00 81.50 978 ASN A N 1
ATOM 7386 C CA . ASN A 1 978 ? -35.695 -18.075 0.334 1.00 81.50 978 ASN A CA 1
ATOM 7387 C C . ASN A 1 978 ? -34.248 -17.607 0.525 1.00 81.50 978 ASN A C 1
ATOM 7389 O O . ASN A 1 978 ? -34.038 -16.454 0.883 1.00 81.50 978 ASN A O 1
ATOM 7393 N N . ASP A 1 979 ? -33.259 -18.465 0.255 1.00 80.88 979 ASP A N 1
ATOM 7394 C CA . ASP A 1 979 ? -31.846 -18.222 0.598 1.00 80.88 979 ASP A CA 1
ATOM 7395 C C . ASP A 1 979 ? -31.129 -17.321 -0.437 1.00 80.88 979 ASP A C 1
ATOM 7397 O O . ASP A 1 979 ? -29.920 -17.419 -0.655 1.00 80.88 979 ASP A O 1
ATOM 7401 N N . TRP A 1 980 ? -31.882 -16.445 -1.109 1.00 85.00 980 TRP A N 1
ATOM 7402 C CA . TRP A 1 980 ? -31.334 -15.433 -2.008 1.00 85.00 980 TRP A CA 1
ATOM 7403 C C . TRP A 1 980 ? -30.720 -14.281 -1.216 1.00 85.00 980 TRP A C 1
ATOM 7405 O O . TRP A 1 980 ? -31.150 -13.943 -0.116 1.00 85.00 980 TRP A O 1
ATOM 7415 N N . GLN A 1 981 ? -29.737 -13.620 -1.817 1.00 85.69 981 GLN A N 1
ATOM 7416 C CA . GLN A 1 981 ? -29.134 -12.418 -1.264 1.00 85.69 981 GLN A CA 1
ATOM 7417 C C . GLN A 1 981 ? -28.675 -11.519 -2.411 1.00 85.69 981 GLN A C 1
ATOM 7419 O O . GLN A 1 981 ? -28.105 -11.996 -3.391 1.00 85.69 981 GLN A O 1
ATOM 7424 N N . PHE A 1 982 ? -28.899 -10.215 -2.278 1.00 88.81 982 PHE A N 1
ATOM 7425 C CA . PHE A 1 982 ? -28.439 -9.210 -3.231 1.00 88.81 982 PHE A CA 1
ATOM 7426 C C . PHE A 1 982 ? -27.486 -8.250 -2.530 1.00 88.81 982 PHE A C 1
ATOM 7428 O O . PHE A 1 982 ? -27.858 -7.603 -1.554 1.00 88.81 982 PHE A O 1
ATOM 7435 N N . SER A 1 983 ? -26.259 -8.143 -3.024 1.00 90.88 983 SER A N 1
ATOM 7436 C CA . SER A 1 983 ? -25.249 -7.226 -2.502 1.00 90.88 983 SER A CA 1
ATOM 7437 C C . SER A 1 983 ? -24.681 -6.347 -3.609 1.00 90.88 983 SER A C 1
ATOM 7439 O O . SER A 1 983 ? -24.731 -6.688 -4.792 1.00 90.88 983 SER A O 1
ATOM 7441 N N . GLY A 1 984 ? -24.140 -5.193 -3.229 1.00 89.25 984 GLY A N 1
ATOM 7442 C CA . GLY A 1 984 ? -23.555 -4.268 -4.188 1.00 89.25 984 GLY A CA 1
ATOM 7443 C C . GLY A 1 984 ? -22.749 -3.157 -3.538 1.00 89.25 984 GLY A C 1
ATOM 7444 O O . GLY A 1 984 ? -22.930 -2.839 -2.362 1.00 89.25 984 GLY A O 1
ATOM 7445 N N . ILE A 1 985 ? -21.869 -2.563 -4.343 1.00 88.75 985 ILE A N 1
ATOM 7446 C CA . ILE A 1 985 ? -21.187 -1.300 -4.064 1.00 88.75 985 ILE A CA 1
ATOM 7447 C C . ILE A 1 985 ? -21.458 -0.378 -5.260 1.00 88.75 985 ILE A C 1
ATOM 7449 O O . ILE A 1 985 ? -21.324 -0.795 -6.409 1.00 88.75 985 ILE A O 1
ATOM 7453 N N . VAL A 1 986 ? -21.831 0.867 -4.981 1.00 88.88 986 VAL A N 1
ATOM 7454 C CA . VAL A 1 986 ? -21.966 1.974 -5.938 1.00 88.88 986 VAL A CA 1
ATOM 7455 C C . VAL A 1 986 ? -21.017 3.085 -5.484 1.00 88.88 986 VAL A C 1
ATOM 7457 O O . VAL A 1 986 ? -20.943 3.342 -4.283 1.00 88.88 986 VAL A O 1
ATOM 7460 N N . THR A 1 987 ? -20.285 3.716 -6.407 1.00 82.75 987 THR A N 1
ATOM 7461 C CA . THR A 1 987 ? -19.211 4.702 -6.142 1.00 82.75 987 THR A CA 1
ATOM 7462 C C . THR A 1 987 ? -19.165 5.794 -7.201 1.00 82.75 987 THR A C 1
ATOM 7464 O O . THR A 1 987 ? -19.364 5.405 -8.374 1.00 82.75 987 THR A O 1
#

Mean predicted aligned error: 11.39 Å

Secondary structure (DSSP, 8-state):
-----------------------PPP-----------HHHHHHHHHHHHHHHTS-----------EEEEEEEE-TTSPBPTT-EEEEEETTT--EEEEE--TTSEEEEEEEPSEEEEEEEE-TTB-EEEEEEEEE-TT-EEEEEEEPPB--S--EEEE--PPPSS-SS---EEEEEEHHHHHHS--TTS-GGGGGGSSTTEEEPPPPTTSSTT----EEETT--TTS-EEEETTEE--BTTTTBSSSS----GGGEEEEEEEEE---TT--S-SS-EEEEEEPPP-SS-EEEEEEEEEETTTSPPPHHHHHTTPPPP-EEEEEEEEEEEEEEETTTEEEEEEEEEEEEEES--TTTTEE--EEETT--S---HHHHHHHHHHTT-SS--HHHHHHHH-B-TTSSBSSPPPSS--SSTT-EEE--EE--EEEEEEEEEEEEEEEETTTEEEEEEEEEEEEEEEESS--TTS--TTBPTT--EEEEEEEEEEEEEEEE-SBTTEE---EEEEEEEEEEEEE--SSBTGGGT---TTTTT--BPPEEEETTTEEESS-SS-SEEEEEEEEEEEEEEEEEETTEEEEEEEEEEEEEEEEEE--STT-EEEESSHHHHHTTEEEE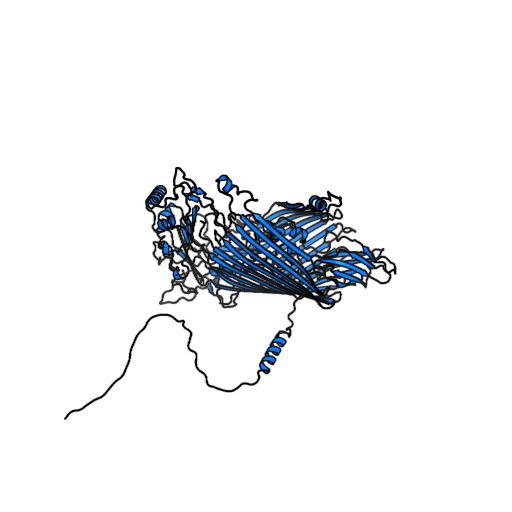EEEEEE---EEEEEEEEEEEEEEEEE-SSSEEEEEEEEEEEE---EESSS--EEE-GGG--S-PPPPBTTBPPPPPTTEEEPPTT--SS--EEEEEEEEEEEE--SSSTTEEEEEEEEEEEPPPPTHHHHGGGG-TTTEEEEEEEEEE-TTS-SPP-TT--SSPP--SS-SSEEEETTEEEEEEEPP---EEE-TT----EEEEEEEEEEEEEETTEEEEEEEEEEEEEEEEEEEETT---SSS--S-SSTT---SSS---EEEEEEEEEEEEEEEEEEEE-STTEEEEEEEEEEEEEES---BTTBTTS---S-SS-TTTT----TT--SEEEEEEEEE-------SS-HHHHHHHHS--EEEEE-

pLDDT: mean 82.59, std 17.95, range [19.98, 98.25]